Protein AF-0000000074478052 (afdb_homodimer)

Radius of gyration: 27.19 Å; Cα contacts (8 Å, |Δi|>4): 1671; chains: 2; bounding box: 58×74×74 Å

Structure (mmCIF, N/CA/C/O backbone):
data_AF-0000000074478052-model_v1
#
loop_
_entity.id
_entity.type
_entity.pdbx_description
1 polymer 'PLP-dependent transferase'
#
loop_
_atom_site.group_PDB
_atom_site.id
_atom_site.type_symbol
_atom_site.label_atom_id
_atom_site.label_alt_id
_atom_site.label_comp_id
_atom_site.label_asym_id
_atom_site.label_entity_id
_atom_site.label_seq_id
_atom_site.pdbx_PDB_ins_code
_atom_site.Cartn_x
_atom_site.Cartn_y
_atom_site.Cartn_z
_atom_site.occupancy
_atom_site.B_iso_or_equiv
_atom_site.auth_seq_id
_atom_site.auth_comp_id
_atom_site.auth_asym_id
_atom_site.auth_atom_id
_atom_site.pdbx_PDB_model_num
ATOM 1 N N . MET A 1 1 ? -21.578 33.406 9.719 1 53.81 1 MET A N 1
ATOM 2 C CA . MET A 1 1 ? -21.5 33.062 8.305 1 53.81 1 MET A CA 1
ATOM 3 C C . MET A 1 1 ? -22.578 32.031 7.922 1 53.81 1 MET A C 1
ATOM 5 O O . MET A 1 1 ? -22.938 31.188 8.727 1 53.81 1 MET A O 1
ATOM 9 N N . THR A 1 2 ? -23.203 32.344 6.883 1 68.25 2 THR A N 1
ATOM 10 C CA . THR A 1 2 ? -24.219 31.422 6.387 1 68.25 2 THR A CA 1
ATOM 11 C C . THR A 1 2 ? -23.594 30.125 5.914 1 68.25 2 THR A C 1
ATOM 13 O O . THR A 1 2 ? -22.766 30.125 5 1 68.25 2 THR A O 1
ATOM 16 N N . VAL A 1 3 ? -23.734 29.078 6.723 1 77.12 3 VAL A N 1
ATOM 17 C CA . VAL A 1 3 ? -23.234 27.75 6.398 1 77.12 3 VAL A CA 1
ATOM 18 C C . VAL A 1 3 ? -23.984 27.188 5.195 1 77.12 3 VAL A C 1
ATOM 20 O O . VAL A 1 3 ? -25.219 27.203 5.168 1 77.12 3 VAL A O 1
ATOM 23 N N . SER A 1 4 ? -23.156 26.75 4.188 1 81.19 4 SER A N 1
ATOM 24 C CA . SER A 1 4 ? -23.797 26.203 2.998 1 81.19 4 SER A CA 1
ATOM 25 C C . SER A 1 4 ? -24.641 24.984 3.348 1 81.19 4 SER A C 1
ATOM 27 O O . SER A 1 4 ? -24.438 24.344 4.383 1 81.19 4 SER A O 1
ATOM 29 N N . LYS A 1 5 ? -25.641 24.766 2.523 1 85.56 5 LYS A N 1
ATOM 30 C CA . LYS A 1 5 ? -26.531 23.641 2.719 1 85.56 5 LYS A CA 1
ATOM 31 C C . LYS A 1 5 ? -25.766 22.312 2.699 1 85.56 5 LYS A C 1
ATOM 33 O O . LYS A 1 5 ? -26.094 21.391 3.447 1 85.56 5 LYS A O 1
ATOM 38 N N . GLU A 1 6 ? -24.766 22.219 1.881 1 87.38 6 GLU A N 1
ATOM 39 C CA . GLU A 1 6 ? -23.969 21 1.733 1 87.38 6 GLU A CA 1
ATOM 40 C C . GLU A 1 6 ? -23.188 20.688 3.002 1 87.38 6 GLU A C 1
ATOM 42 O O . GLU A 1 6 ? -23.078 19.531 3.416 1 87.38 6 GLU A O 1
ATOM 47 N N . ILE A 1 7 ? -22.688 21.703 3.609 1 90.19 7 ILE A N 1
ATOM 48 C CA . ILE A 1 7 ? -21.906 21.531 4.832 1 90.19 7 ILE A CA 1
ATOM 49 C C . ILE A 1 7 ? -22.828 21.125 5.98 1 90.19 7 ILE A C 1
ATOM 51 O O . ILE A 1 7 ? -22.484 20.234 6.77 1 90.19 7 ILE A O 1
ATOM 55 N N . LYS A 1 8 ? -23.984 21.719 6.035 1 88.12 8 LYS A N 1
ATOM 56 C CA . LYS A 1 8 ? -24.953 21.344 7.062 1 88.12 8 LYS A CA 1
ATOM 57 C C . LYS A 1 8 ? -25.391 19.891 6.91 1 88.12 8 LYS A C 1
ATOM 59 O O . LYS A 1 8 ? -25.562 19.188 7.902 1 88.12 8 LYS A O 1
ATOM 64 N N . GLN A 1 9 ? -25.516 19.547 5.754 1 91.56 9 GLN A N 1
ATOM 65 C CA . GLN A 1 9 ? -25.938 18.172 5.473 1 91.56 9 GLN A CA 1
ATOM 66 C C . GLN A 1 9 ? -24.844 17.172 5.832 1 91.56 9 GLN A C 1
ATOM 68 O O . GLN A 1 9 ? -25.125 16.062 6.27 1 91.56 9 GLN A O 1
ATOM 73 N N . PHE A 1 10 ? -23.594 17.562 5.656 1 95.38 10 PHE A N 1
ATOM 74 C CA . PHE A 1 10 ? -22.484 16.641 5.875 1 95.38 10 PHE A CA 1
ATOM 75 C C . PHE A 1 10 ? -22.453 16.156 7.32 1 95.38 10 PHE A C 1
ATOM 77 O O . PHE A 1 10 ? -22.141 14.992 7.586 1 95.38 10 PHE A O 1
ATOM 84 N N . ARG A 1 11 ? -22.734 17.031 8.219 1 94.31 11 ARG A N 1
ATOM 85 C CA . ARG A 1 11 ? -22.734 16.641 9.633 1 94.31 11 ARG A CA 1
ATOM 86 C C . ARG A 1 11 ? -23.672 15.445 9.867 1 94.31 11 ARG A C 1
ATOM 88 O O . ARG A 1 11 ? -23.359 14.562 10.672 1 94.31 11 ARG A O 1
ATOM 95 N N . SER A 1 12 ? -24.766 15.375 9.109 1 94.75 12 SER A N 1
ATOM 96 C CA . SER A 1 12 ? -25.734 14.289 9.281 1 94.75 12 SER A CA 1
ATOM 97 C C . SER A 1 12 ? -25.172 12.969 8.758 1 94.75 12 SER A C 1
ATOM 99 O O . SER A 1 12 ? -25.672 11.898 9.102 1 94.75 12 SER A O 1
ATOM 101 N N . TYR A 1 13 ? -24.109 13.047 7.918 1 96.38 13 TYR A N 1
ATOM 102 C CA . TYR A 1 13 ? -23.469 11.852 7.383 1 96.38 13 TYR A CA 1
ATOM 103 C C . TYR A 1 13 ? -22.453 11.289 8.375 1 96.38 13 TYR A C 1
ATOM 105 O O . TYR A 1 13 ? -21.859 10.234 8.133 1 96.38 13 TYR A O 1
ATOM 113 N N . VAL A 1 14 ? -22.266 11.969 9.508 1 97.56 14 VAL A N 1
ATOM 114 C CA . VAL A 1 14 ? -21.25 11.586 10.484 1 97.56 14 VAL A CA 1
ATOM 115 C C . VAL A 1 14 ? -21.891 11.352 11.844 1 97.56 14 VAL A C 1
ATOM 117 O O . VAL A 1 14 ? -21.875 12.242 12.703 1 97.56 14 VAL A O 1
ATOM 120 N N . PRO A 1 15 ? -22.297 10.164 12.133 1 96.06 15 PRO A N 1
ATOM 121 C CA . PRO A 1 15 ? -23.016 9.875 13.375 1 96.06 15 PRO A CA 1
ATOM 122 C C . PRO A 1 15 ? -22.203 10.234 14.617 1 96.06 15 PRO A C 1
ATOM 124 O O . PRO A 1 15 ? -22.781 10.672 15.617 1 96.06 15 PRO A O 1
ATOM 127 N N . VAL A 1 16 ? -21 10.133 14.578 1 95.5 16 VAL A N 1
ATOM 128 C CA . VAL A 1 16 ? -20.109 10.391 15.703 1 95.5 16 VAL A CA 1
ATOM 129 C C . VAL A 1 16 ? -20.234 11.852 16.141 1 95.5 16 VAL A C 1
ATOM 131 O O . VAL A 1 16 ? -20.094 12.172 17.312 1 95.5 16 VAL A O 1
ATOM 134 N N . ALA A 1 17 ? -20.547 12.742 15.234 1 95.19 17 ALA A N 1
ATOM 135 C CA . ALA A 1 17 ? -20.625 14.18 15.5 1 95.19 17 ALA A CA 1
ATOM 136 C C . ALA A 1 17 ? -21.797 14.492 16.422 1 95.19 17 ALA A C 1
ATOM 138 O O . ALA A 1 17 ? -21.844 15.57 17.031 1 95.19 17 ALA A O 1
ATOM 139 N N . SER A 1 18 ? -22.703 13.539 16.594 1 93.94 18 SER A N 1
ATOM 140 C CA . SER A 1 18 ? -23.859 13.734 17.469 1 93.94 18 SER A CA 1
ATOM 141 C C . SER A 1 18 ? -23.609 13.125 18.844 1 93.94 18 SER A C 1
ATOM 143 O O . SER A 1 18 ? -24.312 13.453 19.812 1 93.94 18 SER A O 1
ATOM 145 N N . SER A 1 19 ? -22.625 12.273 18.922 1 94.12 19 SER A N 1
ATOM 146 C CA . SER A 1 19 ? -22.438 11.508 20.141 1 94.12 19 SER A CA 1
ATOM 147 C C . SER A 1 19 ? -21.297 12.07 20.984 1 94.12 19 SER A C 1
ATOM 149 O O . SER A 1 19 ? -21.203 11.805 22.188 1 94.12 19 SER A O 1
ATOM 151 N N . CYS A 1 20 ? -20.469 12.82 20.406 1 96.88 20 CYS A N 1
ATOM 152 C CA . CYS A 1 20 ? -19.312 13.375 21.109 1 96.88 20 CYS A CA 1
ATOM 153 C C . CYS A 1 20 ? -18.812 14.641 20.422 1 96.88 20 CYS A C 1
ATOM 155 O O . CYS A 1 20 ? -19.312 15.023 19.375 1 96.88 20 CYS A O 1
ATOM 157 N N . THR A 1 21 ? -17.922 15.398 21.109 1 98.19 21 THR A N 1
ATOM 158 C CA . THR A 1 21 ? -17.141 16.469 20.484 1 98.19 21 THR A CA 1
ATOM 159 C C . THR A 1 21 ? -15.852 15.945 19.891 1 98.19 21 THR A C 1
ATOM 161 O O . THR A 1 21 ? -14.859 15.75 20.594 1 98.19 21 THR A O 1
ATOM 164 N N . TYR A 1 22 ? -15.945 15.703 18.594 1 97.75 22 TYR A N 1
ATOM 165 C CA . TYR A 1 22 ? -14.812 15.078 17.922 1 97.75 22 TYR A CA 1
ATOM 166 C C . TYR A 1 22 ? -13.953 16.125 17.219 1 97.75 22 TYR A C 1
ATOM 168 O O . TYR A 1 22 ? -14.297 16.594 16.125 1 97.75 22 TYR A O 1
ATOM 176 N N . LEU A 1 23 ? -12.797 16.438 17.781 1 98.25 23 LEU A N 1
ATOM 177 C CA . LEU A 1 23 ? -11.859 17.422 17.266 1 98.25 23 LEU A CA 1
ATOM 178 C C . LEU A 1 23 ? -10.508 16.781 16.938 1 98.25 23 LEU A C 1
ATOM 180 O O . LEU A 1 23 ? -9.469 17.281 17.359 1 98.25 23 LEU A O 1
ATOM 184 N N . ASN A 1 24 ? -10.586 15.711 16.156 1 97.5 24 ASN A N 1
ATOM 185 C CA . ASN A 1 24 ? -9.383 14.914 15.938 1 97.5 24 ASN A CA 1
ATOM 186 C C . ASN A 1 24 ? -9.258 14.492 14.469 1 97.5 24 ASN A C 1
ATOM 188 O O . ASN A 1 24 ? -8.797 13.391 14.18 1 97.5 24 ASN A O 1
ATOM 192 N N . SER A 1 25 ? -9.578 15.367 13.516 1 96.81 25 SER A N 1
ATOM 193 C CA . SER A 1 25 ? -9.562 15.094 12.086 1 96.81 25 SER A CA 1
ATOM 194 C C . SER A 1 25 ? -8.141 14.898 11.57 1 96.81 25 SER A C 1
ATOM 196 O O . SER A 1 25 ? -7.922 14.242 10.555 1 96.81 25 SER A O 1
ATOM 198 N N . SER A 1 26 ? -7.129 15.469 12.266 1 96.12 26 SER A N 1
ATOM 199 C CA . SER A 1 26 ? -5.734 15.391 11.852 1 96.12 26 SER A CA 1
ATOM 200 C C . SER A 1 26 ? -5.129 14.031 12.172 1 96.12 26 SER A C 1
ATOM 202 O O . SER A 1 26 ? -4.043 13.695 11.695 1 96.12 26 SER A O 1
ATOM 204 N N . PHE A 1 27 ? -5.781 13.297 12.984 1 94.31 27 PHE A N 1
ATOM 205 C CA . PHE A 1 27 ? -5.328 11.969 13.359 1 94.31 27 PHE A CA 1
ATOM 206 C C . PHE A 1 27 ? -6.117 10.898 12.617 1 94.31 27 PHE A C 1
ATOM 208 O O . PHE A 1 27 ? -5.559 10.164 11.797 1 94.31 27 PHE A O 1
ATOM 215 N N . GLN A 1 28 ? -7.406 10.938 12.758 1 92.56 28 GLN A N 1
ATOM 216 C CA . GLN A 1 28 ? -8.32 10.039 12.062 1 92.56 28 GLN A CA 1
ATOM 217 C C . GLN A 1 28 ? -9.742 10.594 12.07 1 92.56 28 GLN A C 1
ATOM 219 O O . GLN A 1 28 ? -10.445 10.508 13.078 1 92.56 28 GLN A O 1
ATOM 224 N N . PRO A 1 29 ? -10.172 11.086 10.945 1 94.94 29 PRO A N 1
ATOM 225 C CA . PRO A 1 29 ? -11.57 11.5 10.898 1 94.94 29 PRO A CA 1
ATOM 226 C C . PRO A 1 29 ? -12.539 10.32 11.023 1 94.94 29 PRO A C 1
ATOM 228 O O . PRO A 1 29 ? -12.219 9.203 10.617 1 94.94 29 PRO A O 1
ATOM 231 N N . PRO A 1 30 ? -13.727 10.633 11.625 1 95.31 30 PRO A N 1
ATOM 232 C CA . PRO A 1 30 ? -14.742 9.57 11.594 1 95.31 30 PRO A CA 1
ATOM 233 C C . PRO A 1 30 ? -15.188 9.219 10.172 1 95.31 30 PRO A C 1
ATOM 235 O O . PRO A 1 30 ? -15.203 10.086 9.297 1 95.31 30 PRO A O 1
ATOM 238 N N . MET A 1 31 ? -15.523 7.977 10.062 1 96.81 31 MET A N 1
ATOM 239 C CA . MET A 1 31 ? -16.109 7.559 8.789 1 96.81 31 MET A CA 1
ATOM 240 C C . MET A 1 31 ? -17.422 8.289 8.531 1 96.81 31 MET A C 1
ATOM 242 O O . MET A 1 31 ? -18.203 8.523 9.453 1 96.81 31 MET A O 1
ATOM 246 N N . ASN A 1 32 ? -17.656 8.703 7.301 1 97.94 32 ASN A N 1
ATOM 247 C CA . ASN A 1 32 ? -18.938 9.305 6.906 1 97.94 32 ASN A CA 1
ATOM 248 C C . ASN A 1 32 ? -19.734 8.383 5.992 1 97.94 32 ASN A C 1
ATOM 250 O O . ASN A 1 32 ? -19.188 7.426 5.441 1 97.94 32 ASN A O 1
ATOM 254 N N . GLN A 1 33 ? -20.969 8.703 5.801 1 98.25 33 GLN A N 1
ATOM 255 C CA . GLN A 1 33 ? -21.906 7.848 5.086 1 98.25 33 GLN A CA 1
ATOM 256 C C . GLN A 1 33 ? -21.531 7.742 3.609 1 98.25 33 GLN A C 1
ATOM 258 O O . GLN A 1 33 ? -21.797 6.723 2.971 1 98.25 33 GLN A O 1
ATOM 263 N N . ILE A 1 34 ? -20.906 8.75 3.035 1 98.31 34 ILE A N 1
ATOM 264 C CA . ILE A 1 34 ? -20.547 8.758 1.623 1 98.31 34 ILE A CA 1
ATOM 265 C C . ILE A 1 34 ? -19.516 7.664 1.354 1 98.31 34 ILE A C 1
ATOM 267 O O . ILE A 1 34 ? -19.688 6.852 0.444 1 98.31 34 ILE A O 1
ATOM 271 N N . VAL A 1 35 ? -18.453 7.656 2.133 1 98.62 35 VAL A N 1
ATOM 272 C CA . VAL A 1 35 ? -17.391 6.668 1.996 1 98.62 35 VAL A CA 1
ATOM 273 C C . VAL A 1 35 ? -17.906 5.289 2.396 1 98.62 35 VAL A C 1
ATOM 275 O O . VAL A 1 35 ? -17.641 4.297 1.719 1 98.62 35 VAL A O 1
ATOM 278 N N . TYR A 1 36 ? -18.672 5.258 3.49 1 98.69 36 TYR A N 1
ATOM 279 C CA . TYR A 1 36 ? -19.297 4.02 3.934 1 98.69 36 TYR A CA 1
ATOM 280 C C . TYR A 1 36 ? -20.094 3.371 2.799 1 98.69 36 TYR A C 1
ATOM 282 O O . TYR A 1 36 ? -19.891 2.193 2.492 1 98.69 36 TYR A O 1
ATOM 290 N N . ASP A 1 37 ? -20.953 4.121 2.178 1 98.75 37 ASP A N 1
ATOM 291 C CA . ASP A 1 37 ? -21.844 3.607 1.134 1 98.75 37 ASP A CA 1
ATOM 292 C C . ASP A 1 37 ? -21.047 3.156 -0.088 1 98.75 37 ASP A C 1
ATOM 294 O O . ASP A 1 37 ? -21.391 2.166 -0.733 1 98.75 37 ASP A O 1
ATOM 298 N N . SER A 1 38 ? -20.031 3.9 -0.409 1 98.81 38 SER A N 1
ATOM 299 C CA . SER A 1 38 ? -19.203 3.543 -1.559 1 98.81 38 SER A CA 1
ATOM 300 C C . SER A 1 38 ? -18.516 2.203 -1.344 1 98.81 38 SER A C 1
ATOM 302 O O . SER A 1 38 ? -18.484 1.357 -2.24 1 98.81 38 SER A O 1
ATOM 304 N N . ILE A 1 39 ? -17.906 1.993 -0.172 1 98.75 39 ILE A N 1
ATOM 305 C CA . ILE A 1 39 ? -17.219 0.74 0.117 1 98.75 39 ILE A CA 1
ATOM 306 C C . ILE A 1 39 ? -18.234 -0.401 0.183 1 98.75 39 ILE A C 1
ATOM 308 O O . ILE A 1 39 ? -17.984 -1.495 -0.329 1 98.75 39 ILE A O 1
ATOM 312 N N . LYS A 1 40 ? -19.375 -0.135 0.777 1 98.56 40 LYS A N 1
ATOM 313 C CA . LYS A 1 40 ? -20.438 -1.147 0.815 1 98.56 40 LYS A CA 1
ATOM 314 C C . LYS A 1 40 ? -20.859 -1.55 -0.593 1 98.56 40 LYS A C 1
ATOM 316 O O . LYS A 1 40 ? -21.047 -2.734 -0.874 1 98.56 40 LYS A O 1
ATOM 321 N N . LYS A 1 41 ? -21.047 -0.624 -1.447 1 98.62 41 LYS A N 1
ATOM 322 C CA . LYS A 1 41 ? -21.391 -0.924 -2.834 1 98.62 41 LYS A CA 1
ATOM 323 C C . LYS A 1 41 ? -20.312 -1.775 -3.496 1 98.62 41 LYS A C 1
ATOM 325 O O . LYS A 1 41 ? -20.609 -2.703 -4.25 1 98.62 41 LYS A O 1
ATOM 330 N N . TYR A 1 42 ? -19.062 -1.414 -3.324 1 98.56 42 TYR A N 1
ATOM 331 C CA . TYR A 1 42 ? -17.969 -2.234 -3.826 1 98.56 42 TYR A CA 1
ATOM 332 C C . TYR A 1 42 ? -18.109 -3.68 -3.367 1 98.56 42 TYR A C 1
ATOM 334 O O . TYR A 1 42 ? -17.953 -4.609 -4.164 1 98.56 42 TYR A O 1
ATOM 342 N N . LEU A 1 43 ? -18.344 -3.85 -2.064 1 98.38 43 LEU A N 1
ATOM 343 C CA . LEU A 1 43 ? -18.5 -5.188 -1.501 1 98.38 43 LEU A CA 1
ATOM 344 C C . LEU A 1 43 ? -19.656 -5.922 -2.152 1 98.38 43 LEU A C 1
ATOM 346 O O . LEU A 1 43 ? -19.547 -7.102 -2.494 1 98.38 43 LEU A O 1
ATOM 350 N N . ASP A 1 44 ? -20.75 -5.219 -2.297 1 98.19 44 ASP A N 1
ATOM 351 C CA . ASP A 1 44 ? -21.922 -5.809 -2.914 1 98.19 44 ASP A CA 1
ATOM 352 C C . ASP A 1 44 ? -21.641 -6.246 -4.348 1 98.19 44 ASP A C 1
ATOM 354 O O . ASP A 1 44 ? -22.047 -7.328 -4.77 1 98.19 44 ASP A O 1
ATOM 358 N N . ASP A 1 45 ? -20.953 -5.41 -5.074 1 97.75 45 ASP A N 1
ATOM 359 C CA . ASP A 1 45 ? -20.562 -5.746 -6.438 1 97.75 45 ASP A CA 1
ATOM 360 C C . ASP A 1 45 ? -19.578 -6.91 -6.461 1 97.75 45 ASP A C 1
ATOM 362 O O . ASP A 1 45 ? -19.703 -7.82 -7.281 1 97.75 45 ASP A O 1
ATOM 366 N N . ALA A 1 46 ? -18.609 -6.926 -5.578 1 97.06 46 ALA A N 1
ATOM 367 C CA . ALA A 1 46 ? -17.547 -7.934 -5.539 1 97.06 46 ALA A CA 1
ATOM 368 C C . ALA A 1 46 ? -18.125 -9.312 -5.23 1 97.06 46 ALA A C 1
ATOM 370 O O . ALA A 1 46 ? -17.609 -10.328 -5.719 1 97.06 46 ALA A O 1
ATOM 371 N N . ILE A 1 47 ? -19.172 -9.359 -4.395 1 97.12 47 ILE A N 1
ATOM 372 C CA . ILE A 1 47 ? -19.672 -10.656 -3.967 1 97.12 47 ILE A CA 1
ATOM 373 C C . ILE A 1 47 ? -20.703 -11.164 -4.973 1 97.12 47 ILE A C 1
ATOM 375 O O . ILE A 1 47 ? -20.922 -12.375 -5.094 1 97.12 47 ILE A O 1
ATOM 379 N N . SER A 1 48 ? -21.312 -10.266 -5.801 1 95.94 48 SER A N 1
ATOM 380 C CA . SER A 1 48 ? -22.453 -10.664 -6.613 1 95.94 48 SER A CA 1
ATOM 381 C C . SER A 1 48 ? -22.078 -10.75 -8.086 1 95.94 48 SER A C 1
ATOM 383 O O . SER A 1 48 ? -22.688 -11.523 -8.836 1 95.94 48 SER A O 1
ATOM 385 N N . LEU A 1 49 ? -21.125 -9.906 -8.508 1 95.06 49 LEU A N 1
ATOM 386 C CA . LEU A 1 49 ? -20.766 -9.891 -9.922 1 95.06 49 LEU A CA 1
ATOM 387 C C . LEU A 1 49 ? -19.75 -10.977 -10.227 1 95.06 49 LEU A C 1
ATOM 389 O O . LEU A 1 49 ? -18.844 -11.227 -9.43 1 95.06 49 LEU A O 1
ATOM 393 N N . ASP A 1 50 ? -19.781 -11.617 -11.359 1 91.56 50 ASP A N 1
ATOM 394 C CA . ASP A 1 50 ? -18.953 -12.758 -11.727 1 91.56 50 ASP A CA 1
ATOM 395 C C . ASP A 1 50 ? -17.516 -12.336 -11.961 1 91.56 50 ASP A C 1
ATOM 397 O O . ASP A 1 50 ? -16.578 -13.023 -11.547 1 91.56 50 ASP A O 1
ATOM 401 N N . HIS A 1 51 ? -17.266 -11.281 -12.703 1 91.44 51 HIS A N 1
ATOM 402 C CA . HIS A 1 51 ? -15.938 -10.836 -13.109 1 91.44 51 HIS A CA 1
ATOM 403 C C . HIS A 1 51 ? -15.812 -9.32 -13.031 1 91.44 51 HIS A C 1
ATOM 405 O O . HIS A 1 51 ? -15.633 -8.656 -14.055 1 91.44 51 HIS A O 1
ATOM 411 N N . PRO A 1 52 ? -15.781 -8.805 -11.828 1 94.69 52 PRO A N 1
ATOM 412 C CA . PRO A 1 52 ? -15.898 -7.355 -11.672 1 94.69 52 PRO A CA 1
ATOM 413 C C . PRO A 1 52 ? -14.555 -6.637 -11.797 1 94.69 52 PRO A C 1
ATOM 415 O O . PRO A 1 52 ? -14.523 -5.41 -11.938 1 94.69 52 PRO A O 1
ATOM 418 N N . LYS A 1 53 ? -13.445 -7.266 -11.812 1 94.62 53 LYS A N 1
ATOM 419 C CA . LYS A 1 53 ? -12.117 -6.664 -11.672 1 94.62 53 LYS A CA 1
ATOM 420 C C . LYS A 1 53 ? -11.859 -5.656 -12.789 1 94.62 53 LYS A C 1
ATOM 422 O O . LYS A 1 53 ? -11.391 -4.543 -12.531 1 94.62 53 LYS A O 1
ATOM 427 N N . PRO A 1 54 ? -12.148 -5.984 -14.102 1 94.31 54 PRO A N 1
ATOM 428 C CA . PRO A 1 54 ? -11.906 -4.98 -15.141 1 94.31 54 PRO A CA 1
ATOM 429 C C . PRO A 1 54 ? -12.68 -3.686 -14.891 1 94.31 54 PRO A C 1
ATOM 431 O O . PRO A 1 54 ? -12.148 -2.596 -15.141 1 94.31 54 PRO A O 1
ATOM 434 N N . GLN A 1 55 ? -13.875 -3.838 -14.43 1 96.56 55 GLN A N 1
ATOM 435 C CA . GLN A 1 55 ? -14.688 -2.666 -14.109 1 96.56 55 GLN A CA 1
ATOM 436 C C . GLN A 1 55 ? -14.078 -1.87 -12.961 1 96.56 55 GLN A C 1
ATOM 438 O O . GLN A 1 55 ? -14.047 -0.638 -13 1 96.56 55 GLN A O 1
ATOM 443 N N . PHE A 1 56 ? -13.648 -2.551 -11.93 1 97.88 56 PHE A N 1
ATOM 444 C CA . PHE A 1 56 ? -13.031 -1.896 -10.789 1 97.88 56 PHE A CA 1
ATOM 445 C C . PHE A 1 56 ? -11.773 -1.147 -11.203 1 97.88 56 PHE A C 1
ATOM 447 O O . PHE A 1 56 ? -11.523 -0.032 -10.742 1 97.88 56 PHE A O 1
ATOM 454 N N . ILE A 1 57 ? -10.977 -1.735 -12.078 1 97.06 57 ILE A N 1
ATOM 455 C CA . ILE A 1 57 ? -9.758 -1.102 -12.586 1 97.06 57 ILE A CA 1
ATOM 456 C C . ILE A 1 57 ? -10.117 0.188 -13.32 1 97.06 57 ILE A C 1
ATOM 458 O O . ILE A 1 57 ? -9.484 1.225 -13.117 1 97.06 57 ILE A O 1
ATOM 462 N N . SER A 1 58 ? -11.117 0.125 -14.148 1 98.06 58 SER A N 1
ATOM 463 C CA . SER A 1 58 ? -11.57 1.301 -14.883 1 98.06 58 SER A CA 1
ATOM 464 C C . SER A 1 58 ? -12.031 2.404 -13.93 1 98.06 58 SER A C 1
ATOM 466 O O . SER A 1 58 ? -11.742 3.582 -14.156 1 98.06 58 SER A O 1
ATOM 468 N N . GLN A 1 59 ? -12.703 2.027 -12.898 1 98.62 59 GLN A N 1
ATOM 469 C CA . GLN A 1 59 ? -13.188 2.99 -11.914 1 98.62 59 GLN A CA 1
ATOM 470 C C . GLN A 1 59 ? -12.023 3.66 -11.188 1 98.62 59 GLN A C 1
ATOM 472 O O . GLN A 1 59 ? -12.109 4.832 -10.82 1 98.62 59 GLN A O 1
ATOM 477 N N . CYS A 1 60 ? -10.992 2.943 -10.961 1 98.62 60 CYS A N 1
ATOM 478 C CA . CYS A 1 60 ? -9.797 3.533 -10.359 1 98.62 60 CYS A CA 1
ATOM 479 C C . CYS A 1 60 ? -9.211 4.609 -11.266 1 98.62 60 CYS A C 1
ATOM 481 O O . CYS A 1 60 ? -8.766 5.656 -10.781 1 98.62 60 CYS A O 1
ATOM 483 N N . GLU A 1 61 ? -9.172 4.383 -12.539 1 98.56 61 GLU A N 1
ATOM 484 C CA . GLU A 1 61 ? -8.648 5.379 -13.469 1 98.56 61 GLU A CA 1
ATOM 485 C C . GLU A 1 61 ? -9.562 6.605 -13.531 1 98.56 61 GLU A C 1
ATOM 487 O O . GLU A 1 61 ? -9.078 7.73 -13.656 1 98.56 61 GLU A O 1
ATOM 492 N N . ASP A 1 62 ? -10.891 6.359 -13.422 1 98.75 62 ASP A N 1
ATOM 493 C CA . ASP A 1 62 ? -11.82 7.48 -13.305 1 98.75 62 ASP A CA 1
ATOM 494 C C . ASP A 1 62 ? -11.492 8.328 -12.078 1 98.75 62 ASP A C 1
ATOM 496 O O . ASP A 1 62 ? -11.547 9.555 -12.133 1 98.75 62 ASP A O 1
ATOM 500 N N . THR A 1 63 ? -11.195 7.652 -11.031 1 98.88 63 THR A N 1
ATOM 501 C CA . THR A 1 63 ? -10.82 8.344 -9.797 1 98.88 63 THR A CA 1
ATOM 502 C C . THR A 1 63 ? -9.57 9.188 -10.008 1 98.88 63 THR A C 1
ATOM 504 O O . THR A 1 63 ? -9.492 10.32 -9.523 1 98.88 63 THR A O 1
ATOM 507 N N . ARG A 1 64 ? -8.57 8.664 -10.711 1 98.75 64 ARG A N 1
ATOM 508 C CA . ARG A 1 64 ? -7.355 9.414 -10.992 1 98.75 64 ARG A CA 1
ATOM 509 C C . ARG A 1 64 ? -7.668 10.695 -11.75 1 98.75 64 ARG A C 1
ATOM 511 O O . ARG A 1 64 ? -7.078 11.742 -11.477 1 98.75 64 ARG A O 1
ATOM 518 N N . GLU A 1 65 ? -8.562 10.609 -12.703 1 98.81 65 GLU A N 1
ATOM 519 C CA . GLU A 1 65 ? -8.969 11.789 -13.461 1 98.81 65 GLU A CA 1
ATOM 520 C C . GLU A 1 65 ? -9.625 12.82 -12.555 1 98.81 65 GLU A C 1
ATOM 522 O O . GLU A 1 65 ? -9.344 14.016 -12.664 1 98.81 65 GLU A O 1
ATOM 527 N N . LYS A 1 66 ? -10.477 12.352 -11.695 1 98.75 66 LYS A N 1
ATOM 528 C CA . LYS A 1 66 ? -11.117 13.25 -10.734 1 98.75 66 LYS A CA 1
ATOM 529 C C . LYS A 1 66 ? -10.086 13.922 -9.836 1 98.75 66 LYS A C 1
ATOM 531 O O . LYS A 1 66 ? -10.211 15.102 -9.516 1 98.75 66 LYS A O 1
ATOM 536 N N . LEU A 1 67 ? -9.102 13.156 -9.461 1 98.69 67 LEU A N 1
ATOM 537 C CA . LEU A 1 67 ? -8.031 13.68 -8.625 1 98.69 67 LEU A CA 1
ATOM 538 C C . LEU A 1 67 ? -7.238 14.75 -9.367 1 98.69 67 LEU A C 1
ATOM 540 O O . LEU A 1 67 ? -6.836 15.758 -8.773 1 98.69 67 LEU A O 1
ATOM 544 N N . GLY A 1 68 ? -6.941 14.43 -10.641 1 98.69 68 GLY A N 1
ATOM 545 C CA . GLY A 1 68 ? -6.277 15.438 -11.453 1 98.69 68 GLY A CA 1
ATOM 546 C C . GLY A 1 68 ? -7.008 16.766 -11.477 1 98.69 68 GLY A C 1
ATOM 547 O O . GLY A 1 68 ? -6.398 17.828 -11.289 1 98.69 68 GLY A O 1
ATOM 548 N N . VAL A 1 69 ? -8.305 16.734 -11.633 1 98.25 69 VAL A N 1
ATOM 549 C CA . VAL A 1 69 ? -9.133 17.922 -11.641 1 98.25 69 VAL A CA 1
ATOM 550 C C . VAL A 1 69 ? -9.094 18.594 -10.258 1 98.25 69 VAL A C 1
ATOM 552 O O . VAL A 1 69 ? -8.898 19.812 -10.156 1 98.25 69 VAL A O 1
ATOM 555 N N . PHE A 1 70 ? -9.203 17.828 -9.25 1 98.25 70 PHE A N 1
ATOM 556 C CA . PHE A 1 70 ? -9.234 18.297 -7.863 1 98.25 70 PHE A CA 1
ATOM 557 C C . PHE A 1 70 ? -7.953 19.031 -7.516 1 98.25 70 PHE A C 1
ATOM 559 O O . PHE A 1 70 ? -7.992 20.047 -6.816 1 98.25 70 PHE A O 1
ATOM 566 N N . LEU A 1 71 ? -6.805 18.562 -8.039 1 98.5 71 LEU A N 1
ATOM 567 C CA . LEU A 1 71 ? -5.496 19.125 -7.699 1 98.5 71 LEU A CA 1
ATOM 568 C C . LEU A 1 71 ? -5.031 20.109 -8.758 1 98.5 71 LEU A C 1
ATOM 570 O O . LEU A 1 71 ? -3.99 20.75 -8.602 1 98.5 71 LEU A O 1
ATOM 574 N N . ASN A 1 72 ? -5.746 20.234 -9.852 1 98.12 72 ASN A N 1
ATOM 575 C CA . ASN A 1 72 ? -5.418 21.094 -10.984 1 98.12 72 ASN A CA 1
ATOM 576 C C . ASN A 1 72 ? -4.133 20.641 -11.672 1 98.12 72 ASN A C 1
ATOM 578 O O . ASN A 1 72 ? -3.197 21.422 -11.82 1 98.12 72 ASN A O 1
ATOM 582 N N . THR A 1 73 ? -4.121 19.438 -12.109 1 98.62 73 THR A N 1
ATOM 583 C CA . THR A 1 73 ? -2.998 18.859 -12.852 1 98.62 73 THR A CA 1
ATOM 584 C C . THR A 1 73 ? -3.467 17.734 -13.766 1 98.62 73 THR A C 1
ATOM 586 O O . THR A 1 73 ? -4.617 17.297 -13.68 1 98.62 73 THR A O 1
ATOM 589 N N . ASP A 1 74 ? -2.658 17.391 -14.719 1 98.56 74 ASP A N 1
ATOM 590 C CA . ASP A 1 74 ? -2.928 16.219 -15.531 1 98.56 74 ASP A CA 1
ATOM 591 C C . ASP A 1 74 ? -2.838 14.945 -14.695 1 98.56 74 ASP A C 1
ATOM 593 O O . ASP A 1 74 ? -1.944 14.805 -13.859 1 98.56 74 ASP A O 1
ATOM 597 N N . SER A 1 75 ? -3.801 14.039 -14.922 1 98.56 75 SER A N 1
ATOM 598 C CA . SER A 1 75 ? -3.844 12.789 -14.172 1 98.56 75 SER A CA 1
ATOM 599 C C . SER A 1 75 ? -2.568 11.977 -14.375 1 98.56 75 SER A C 1
ATOM 601 O O . SER A 1 75 ? -2.205 11.156 -13.523 1 98.56 75 SER A O 1
ATOM 603 N N . ALA A 1 76 ? -1.817 12.141 -15.453 1 98.38 76 ALA A N 1
ATOM 604 C CA . ALA A 1 76 ? -0.576 11.422 -15.734 1 98.38 76 ALA A CA 1
ATOM 605 C C . ALA A 1 76 ? 0.509 11.789 -14.727 1 98.38 76 ALA A C 1
ATOM 607 O O . ALA A 1 76 ? 1.492 11.062 -14.578 1 98.38 76 ALA A O 1
ATOM 608 N N . ASN A 1 77 ? 0.37 12.938 -14.047 1 98.75 77 ASN A N 1
ATOM 609 C CA . ASN A 1 77 ? 1.358 13.406 -13.078 1 98.75 77 ASN A CA 1
ATOM 610 C C . ASN A 1 77 ? 1.103 12.82 -11.688 1 98.75 77 ASN A C 1
ATOM 612 O O . ASN A 1 77 ? 1.743 13.227 -10.719 1 98.75 77 ASN A O 1
ATOM 616 N N . LEU A 1 78 ? 0.126 11.914 -11.656 1 98.81 78 LEU A N 1
ATOM 617 C CA . LEU A 1 78 ? -0.291 11.352 -10.375 1 98.81 78 LEU A CA 1
ATOM 618 C C . LEU A 1 78 ? -0.054 9.844 -10.344 1 98.81 78 LEU A C 1
ATOM 620 O O . LEU A 1 78 ? -0.369 9.141 -11.305 1 98.81 78 LEU A O 1
ATOM 624 N N . ALA A 1 79 ? 0.521 9.391 -9.242 1 98.81 79 ALA A N 1
ATOM 625 C CA . ALA A 1 79 ? 0.666 7.965 -8.984 1 98.81 79 ALA A CA 1
ATOM 626 C C . ALA A 1 79 ? -0.023 7.57 -7.676 1 98.81 79 ALA A C 1
ATOM 628 O O . ALA A 1 79 ? 0.1 8.266 -6.668 1 98.81 79 ALA A O 1
ATOM 629 N N . PHE A 1 80 ? -0.785 6.473 -7.719 1 98.75 80 PHE A N 1
ATOM 630 C CA . PHE A 1 80 ? -1.304 5.898 -6.48 1 98.75 80 PHE A CA 1
ATOM 631 C C . PHE A 1 80 ? -0.204 5.168 -5.719 1 98.75 80 PHE A C 1
ATOM 633 O O . PHE A 1 80 ? 0.548 4.387 -6.305 1 98.75 80 PHE A O 1
ATOM 640 N N . THR A 1 81 ? -0.055 5.461 -4.449 1 98.25 81 THR A N 1
ATOM 641 C CA . THR A 1 81 ? 0.897 4.816 -3.553 1 98.25 81 THR A CA 1
ATOM 642 C C . THR A 1 81 ? 0.179 4.188 -2.361 1 98.25 81 THR A C 1
ATOM 644 O O . THR A 1 81 ? -1.047 4.266 -2.26 1 98.25 81 THR A O 1
ATOM 647 N N . ARG A 1 82 ? 0.883 3.502 -1.554 1 97.44 82 ARG A N 1
ATOM 648 C CA . ARG A 1 82 ? 0.357 2.898 -0.334 1 97.44 82 ARG A CA 1
ATOM 649 C C . ARG A 1 82 ? -0.056 3.967 0.673 1 97.44 82 ARG A C 1
ATOM 651 O O . ARG A 1 82 ? -1.054 3.809 1.38 1 97.44 82 ARG A O 1
ATOM 658 N N . ASP A 1 83 ? 0.718 4.98 0.78 1 98 83 ASP A N 1
ATOM 659 C CA . ASP A 1 83 ? 0.575 6.098 1.712 1 98 83 ASP A CA 1
ATOM 660 C C . ASP A 1 83 ? 1.578 7.203 1.401 1 98 83 ASP A C 1
ATOM 662 O O . ASP A 1 83 ? 2.252 7.168 0.37 1 98 83 ASP A O 1
ATOM 666 N N . THR A 1 84 ? 1.581 8.203 2.254 1 98.31 84 THR A N 1
ATOM 667 C CA . THR A 1 84 ? 2.502 9.32 2.076 1 98.31 84 THR A CA 1
ATOM 668 C C . THR A 1 84 ? 3.949 8.859 2.234 1 98.31 84 THR A C 1
ATOM 670 O O . THR A 1 84 ? 4.84 9.344 1.537 1 98.31 84 THR A O 1
ATOM 673 N N . THR A 1 85 ? 4.203 7.922 3.174 1 98.38 85 THR A N 1
ATOM 674 C CA . THR A 1 85 ? 5.535 7.371 3.412 1 98.38 85 THR A CA 1
ATOM 675 C C . THR A 1 85 ? 6.133 6.824 2.119 1 98.38 85 THR A C 1
ATOM 677 O O . THR A 1 85 ? 7.27 7.148 1.771 1 98.38 85 THR A O 1
ATOM 680 N N . GLU A 1 86 ? 5.355 6.035 1.425 1 98.31 86 GLU A N 1
ATOM 681 C CA . GLU A 1 86 ? 5.844 5.496 0.161 1 98.31 86 GLU A CA 1
ATOM 682 C C . GLU A 1 86 ? 6.105 6.609 -0.85 1 98.31 86 GLU A C 1
ATOM 684 O O . GLU A 1 86 ? 7.141 6.613 -1.521 1 98.31 86 GLU A O 1
ATOM 689 N N . GLY A 1 87 ? 5.184 7.547 -0.966 1 98.69 87 GLY A N 1
ATOM 690 C CA . GLY A 1 87 ? 5.328 8.625 -1.93 1 98.69 87 GLY A CA 1
ATOM 691 C C . GLY A 1 87 ? 6.59 9.445 -1.728 1 98.69 87 GLY A C 1
ATOM 692 O O . GLY A 1 87 ? 7.352 9.664 -2.672 1 98.69 87 GLY A O 1
ATOM 693 N N . VAL A 1 88 ? 6.867 9.867 -0.476 1 98.69 88 VAL A N 1
ATOM 694 C CA . VAL A 1 88 ? 8.031 10.711 -0.201 1 98.69 88 VAL A CA 1
ATOM 695 C C . VAL A 1 88 ? 9.312 9.914 -0.434 1 98.69 88 VAL A C 1
ATOM 697 O O . VAL A 1 88 ? 10.281 10.43 -0.994 1 98.69 88 VAL A O 1
ATOM 700 N N . ASN A 1 89 ? 9.352 8.641 -0.038 1 98.62 89 ASN A N 1
ATOM 701 C CA . ASN A 1 89 ? 10.547 7.824 -0.19 1 98.62 89 ASN A CA 1
ATOM 702 C C . ASN A 1 89 ? 10.852 7.547 -1.659 1 98.62 89 ASN A C 1
ATOM 704 O O . ASN A 1 89 ? 12.016 7.547 -2.064 1 98.62 89 ASN A O 1
ATOM 708 N N . LEU A 1 90 ? 9.766 7.25 -2.438 1 98.62 90 LEU A N 1
ATOM 709 C CA . LEU A 1 90 ? 9.969 7.023 -3.863 1 98.62 90 LEU A CA 1
ATOM 710 C C . LEU A 1 90 ? 10.625 8.234 -4.516 1 98.62 90 LEU A C 1
ATOM 712 O O . LEU A 1 90 ? 11.562 8.094 -5.305 1 98.62 90 LEU A O 1
ATOM 716 N N . PHE A 1 91 ? 10.195 9.422 -4.191 1 98.88 91 PHE A N 1
ATOM 717 C CA . PHE A 1 91 ? 10.773 10.625 -4.777 1 98.88 91 PHE A CA 1
ATOM 718 C C . PHE A 1 91 ? 12.195 10.844 -4.273 1 98.88 91 PHE A C 1
ATOM 720 O O . PHE A 1 91 ? 13.102 11.094 -5.062 1 98.88 91 PHE A O 1
ATOM 727 N N . GLN A 1 92 ? 12.406 10.773 -2.938 1 98.81 92 GLN A N 1
ATOM 728 C CA . GLN A 1 92 ? 13.719 10.969 -2.328 1 98.81 92 GLN A CA 1
ATOM 729 C C . GLN A 1 92 ? 14.773 10.094 -3.004 1 98.81 92 GLN A C 1
ATOM 731 O O . GLN A 1 92 ? 15.875 10.562 -3.309 1 98.81 92 GLN A O 1
ATOM 736 N N . ARG A 1 93 ? 14.438 8.898 -3.297 1 98.06 93 ARG A N 1
ATOM 737 C CA . ARG A 1 93 ? 15.383 7.922 -3.822 1 98.06 93 ARG A CA 1
ATOM 738 C C . ARG A 1 93 ? 15.5 8.031 -5.34 1 98.06 93 ARG A C 1
ATOM 740 O O . ARG A 1 93 ? 16.328 7.363 -5.953 1 98.06 93 ARG A O 1
ATOM 747 N N . SER A 1 94 ? 14.672 8.812 -5.926 1 98.5 94 SER A N 1
ATOM 748 C CA . SER A 1 94 ? 14.727 9.031 -7.367 1 98.5 94 SER A CA 1
ATOM 749 C C . SER A 1 94 ? 15.617 10.219 -7.719 1 98.5 94 SER A C 1
ATOM 751 O O . SER A 1 94 ? 15.977 10.406 -8.883 1 98.5 94 SER A O 1
ATOM 753 N N . ILE A 1 95 ? 15.914 11.078 -6.777 1 98.62 95 ILE A N 1
ATOM 754 C CA . ILE A 1 95 ? 16.703 12.281 -7.016 1 98.62 95 ILE A CA 1
ATOM 755 C C . ILE A 1 95 ? 18.141 11.898 -7.34 1 98.62 95 ILE A C 1
ATOM 757 O O . ILE A 1 95 ? 18.703 11.008 -6.711 1 98.62 95 ILE A O 1
ATOM 761 N N . ARG A 1 96 ? 18.719 12.555 -8.344 1 98 96 ARG A N 1
ATOM 762 C CA . ARG A 1 96 ? 20.141 12.406 -8.648 1 98 96 ARG A CA 1
ATOM 763 C C . ARG A 1 96 ? 21 13.25 -7.715 1 98 96 ARG A C 1
ATOM 765 O O . ARG A 1 96 ? 20.766 14.453 -7.562 1 98 96 ARG A O 1
ATOM 772 N N . TRP A 1 97 ? 21.953 12.602 -7.039 1 97.75 97 TRP A N 1
ATOM 773 C CA . TRP A 1 97 ? 22.891 13.312 -6.18 1 97.75 97 TRP A CA 1
ATOM 774 C C . TRP A 1 97 ? 24.219 12.562 -6.102 1 97.75 97 TRP A C 1
ATOM 776 O O . TRP A 1 97 ? 24.328 11.422 -6.555 1 97.75 97 TRP A O 1
ATOM 786 N N . SER A 1 98 ? 25.234 13.234 -5.703 1 97.44 98 SER A N 1
ATOM 787 C CA . SER A 1 98 ? 26.578 12.68 -5.488 1 97.44 98 SER A CA 1
ATOM 788 C C . SER A 1 98 ? 27.016 12.844 -4.039 1 97.44 98 SER A C 1
ATOM 790 O O . SER A 1 98 ? 26.453 13.656 -3.301 1 97.44 98 SER A O 1
ATOM 792 N N . LYS A 1 99 ? 28 12 -3.711 1 97 99 LYS A N 1
ATOM 793 C CA . LYS A 1 99 ? 28.578 12.164 -2.383 1 97 99 LYS A CA 1
ATOM 794 C C . LYS A 1 99 ? 29.031 13.609 -2.16 1 97 99 LYS A C 1
ATOM 796 O O . LYS A 1 99 ? 29.672 14.203 -3.031 1 97 99 LYS A O 1
ATOM 801 N N . GLY A 1 100 ? 28.594 14.141 -1.041 1 96.69 100 GLY A N 1
ATOM 802 C CA . GLY A 1 100 ? 28.938 15.516 -0.739 1 96.69 100 GLY A CA 1
ATOM 803 C C . GLY A 1 100 ? 27.781 16.484 -0.941 1 96.69 100 GLY A C 1
ATOM 804 O O . GLY A 1 100 ? 27.781 17.578 -0.392 1 96.69 100 GLY A O 1
ATOM 805 N N . ASP A 1 101 ? 26.797 16.047 -1.767 1 98.75 101 ASP A N 1
ATOM 806 C CA . ASP A 1 101 ? 25.578 16.844 -1.886 1 98.75 101 ASP A CA 1
ATOM 807 C C . ASP A 1 101 ? 24.797 16.844 -0.577 1 98.75 101 ASP A C 1
ATOM 809 O O . ASP A 1 101 ? 25.078 16.047 0.319 1 98.75 101 ASP A O 1
ATOM 813 N N . ASN A 1 102 ? 23.891 17.812 -0.486 1 98.81 102 ASN A N 1
ATOM 814 C CA . ASN A 1 102 ? 23.125 17.859 0.751 1 98.81 102 ASN A CA 1
ATOM 815 C C . ASN A 1 102 ? 21.641 18.141 0.481 1 98.81 102 ASN A C 1
ATOM 817 O O . ASN A 1 102 ? 21.281 18.516 -0.633 1 98.81 102 ASN A O 1
ATOM 821 N N . VAL A 1 103 ? 20.828 17.875 1.46 1 98.81 103 VAL A N 1
ATOM 822 C CA . VAL A 1 103 ? 19.422 18.234 1.491 1 98.81 103 VAL A CA 1
ATOM 823 C C . VAL A 1 103 ? 19.109 18.969 2.795 1 98.81 103 VAL A C 1
ATOM 825 O O . VAL A 1 103 ? 19.797 18.797 3.797 1 98.81 103 VAL A O 1
ATOM 828 N N . VAL A 1 104 ? 18.094 19.844 2.758 1 98.81 104 VAL A N 1
ATOM 829 C CA . VAL A 1 104 ? 17.719 20.641 3.918 1 98.81 104 VAL A CA 1
ATOM 830 C C . VAL A 1 104 ? 16.297 20.281 4.359 1 98.81 104 VAL A C 1
ATOM 832 O O . VAL A 1 104 ? 15.375 20.281 3.545 1 98.81 104 VAL A O 1
ATOM 835 N N . VAL A 1 105 ? 16.156 19.953 5.605 1 97.88 105 VAL A N 1
ATOM 836 C CA . VAL A 1 105 ? 14.867 19.562 6.156 1 97.88 105 VAL A CA 1
ATOM 837 C C . VAL A 1 105 ? 14.688 20.172 7.547 1 97.88 105 VAL A C 1
ATOM 839 O O . VAL A 1 105 ? 15.672 20.5 8.211 1 97.88 105 VAL A O 1
ATOM 842 N N . LEU A 1 106 ? 13.477 20.391 7.949 1 96.12 106 LEU A N 1
ATOM 843 C CA . LEU A 1 106 ? 13.219 20.859 9.305 1 96.12 106 LEU A CA 1
ATOM 844 C C . LEU A 1 106 ? 13.477 19.75 10.32 1 96.12 106 LEU A C 1
ATOM 846 O O . LEU A 1 106 ? 13.125 18.594 10.078 1 96.12 106 LEU A O 1
ATOM 850 N N . ALA A 1 107 ? 14.039 20.078 11.453 1 93.88 107 ALA A N 1
ATOM 851 C CA . ALA A 1 107 ? 14.375 19.078 12.477 1 93.88 107 ALA A CA 1
ATOM 852 C C . ALA A 1 107 ? 13.117 18.484 13.094 1 93.88 107 ALA A C 1
ATOM 854 O O . ALA A 1 107 ? 13.164 17.406 13.68 1 93.88 107 ALA A O 1
ATOM 855 N N . ASN A 1 108 ? 12.031 19.172 12.906 1 91.5 108 ASN A N 1
ATOM 856 C CA . ASN A 1 108 ? 10.789 18.688 13.484 1 91.5 108 ASN A CA 1
ATOM 857 C C . ASN A 1 108 ? 9.852 18.141 12.406 1 91.5 108 ASN A C 1
ATOM 859 O O . ASN A 1 108 ? 8.633 18.078 12.609 1 91.5 108 ASN A O 1
ATOM 863 N N . GLU A 1 109 ? 10.398 17.844 11.297 1 95.5 109 GLU A N 1
ATOM 864 C CA . GLU A 1 109 ? 9.602 17.266 10.219 1 95.5 109 GLU A CA 1
ATOM 865 C C . GLU A 1 109 ? 8.984 15.93 10.641 1 95.5 109 GLU A C 1
ATOM 867 O O . GLU A 1 109 ? 9.516 15.25 11.523 1 95.5 109 GLU A O 1
ATOM 872 N N . HIS A 1 110 ? 7.816 15.633 10.07 1 95.5 110 HIS A N 1
ATOM 873 C CA . HIS A 1 110 ? 7.184 14.352 10.344 1 95.5 110 HIS A CA 1
ATOM 874 C C . HIS A 1 110 ? 8.148 13.195 10.086 1 95.5 110 HIS A C 1
ATOM 876 O O . HIS A 1 110 ? 8.898 13.211 9.109 1 95.5 110 HIS A O 1
ATOM 882 N N . PRO A 1 111 ? 8.125 12.148 10.8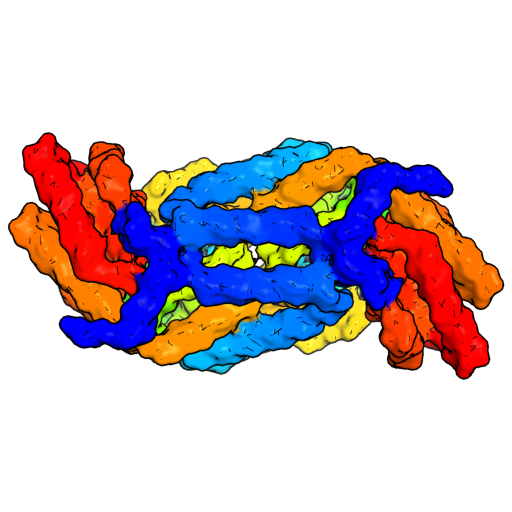75 1 95.94 111 PRO A N 1
ATOM 883 C CA . PRO A 1 111 ? 9.07 11.031 10.773 1 95.94 111 PRO A CA 1
ATOM 884 C C . PRO A 1 111 ? 9.031 10.352 9.406 1 95.94 111 PRO A C 1
ATOM 886 O O . PRO A 1 111 ? 10.055 9.852 8.93 1 95.94 111 PRO A O 1
ATOM 889 N N . ASN A 1 112 ? 7.93 10.297 8.766 1 94.75 112 ASN A N 1
ATOM 890 C CA . ASN A 1 112 ? 7.82 9.602 7.488 1 94.75 112 ASN A CA 1
ATOM 891 C C . ASN A 1 112 ? 8.734 10.219 6.434 1 94.75 112 ASN A C 1
ATOM 893 O O . ASN A 1 112 ? 9.258 9.516 5.566 1 94.75 112 ASN A O 1
ATOM 897 N N . GLN A 1 113 ? 8.891 11.508 6.422 1 96.94 113 GLN A N 1
ATOM 898 C CA . GLN A 1 113 ? 9.758 12.188 5.465 1 96.94 113 GLN A CA 1
ATOM 899 C C . GLN A 1 113 ? 11.172 12.352 6.027 1 96.94 113 GLN A C 1
ATOM 901 O O . GLN A 1 113 ? 12.156 12.133 5.32 1 96.94 113 GLN A O 1
ATOM 906 N N . GLY A 1 114 ? 11.203 12.727 7.316 1 97.69 114 GLY A N 1
ATOM 907 C CA . GLY A 1 114 ? 12.492 12.992 7.941 1 97.69 114 GLY A CA 1
ATOM 908 C C . GLY A 1 114 ? 13.422 11.797 7.922 1 97.69 114 GLY A C 1
ATOM 909 O O . GLY A 1 114 ? 14.57 11.906 7.496 1 97.69 114 GLY A O 1
ATOM 910 N N . PHE A 1 115 ? 12.945 10.68 8.352 1 98.06 115 PHE A N 1
ATOM 911 C CA . PHE A 1 115 ? 13.781 9.492 8.375 1 98.06 115 PHE A CA 1
ATOM 912 C C . PHE A 1 115 ? 14.102 9.023 6.957 1 98.06 115 PHE A C 1
ATOM 914 O O . PHE A 1 115 ? 15.172 8.453 6.711 1 98.06 115 PHE A O 1
ATOM 921 N N . GLY A 1 116 ? 13.188 9.258 6.016 1 98.06 116 GLY A N 1
ATOM 922 C CA . GLY A 1 116 ? 13.492 8.969 4.621 1 98.06 116 GLY A CA 1
ATOM 923 C C . GLY A 1 116 ? 14.773 9.625 4.145 1 98.06 116 GLY A C 1
ATOM 924 O O . GLY A 1 116 ? 15.602 8.984 3.494 1 98.06 116 GLY A O 1
ATOM 925 N N . TRP A 1 117 ? 14.969 10.883 4.496 1 98.38 117 TRP A N 1
ATOM 926 C CA . TRP A 1 117 ? 16.188 11.602 4.152 1 98.38 117 TRP A CA 1
ATOM 927 C C . TRP A 1 117 ? 17.375 11.07 4.945 1 98.38 117 TRP A C 1
ATOM 929 O O . TRP A 1 117 ? 18.438 10.82 4.383 1 98.38 117 TRP A O 1
ATOM 939 N N . LEU A 1 118 ? 17.172 10.867 6.238 1 97.69 118 LEU A N 1
ATOM 940 C CA . LEU A 1 118 ? 18.266 10.414 7.102 1 97.69 118 LEU A CA 1
ATOM 941 C C . LEU A 1 118 ? 18.797 9.07 6.633 1 97.69 118 LEU A C 1
ATOM 943 O O . LEU A 1 118 ? 20 8.789 6.77 1 97.69 118 LEU A O 1
ATOM 947 N N . GLY A 1 119 ? 17.922 8.25 6.066 1 96.44 119 GLY A N 1
ATOM 948 C CA . GLY A 1 119 ? 18.328 6.945 5.555 1 96.44 119 GLY A CA 1
ATOM 949 C C . GLY A 1 119 ? 19.344 7.035 4.43 1 96.44 119 GLY A C 1
ATOM 950 O O . GLY A 1 119 ? 20.047 6.066 4.145 1 96.44 119 GLY A O 1
ATOM 951 N N . LEU A 1 120 ? 19.453 8.148 3.762 1 96.88 120 LEU A N 1
ATOM 952 C CA . LEU A 1 120 ? 20.344 8.328 2.625 1 96.88 120 LEU A CA 1
ATOM 953 C C . LEU A 1 120 ? 21.703 8.852 3.08 1 96.88 120 LEU A C 1
ATOM 955 O O . LEU A 1 120 ? 22.641 8.93 2.283 1 96.88 120 LEU A O 1
ATOM 959 N N . ALA A 1 121 ? 21.812 9.195 4.383 1 96.44 121 ALA A N 1
ATOM 960 C CA . ALA A 1 121 ? 23.062 9.711 4.918 1 96.44 121 ALA A CA 1
ATOM 961 C C . ALA A 1 121 ? 24.172 8.664 4.828 1 96.44 121 ALA A C 1
ATOM 963 O O . ALA A 1 121 ? 25.344 9 4.617 1 96.44 121 ALA A O 1
ATOM 964 N N . GLN A 1 122 ? 23.812 7.41 4.992 1 92.38 122 GLN A N 1
ATOM 965 C CA . GLN A 1 122 ? 24.781 6.324 4.965 1 92.38 122 GLN A CA 1
ATOM 966 C C . GLN A 1 122 ? 25.453 6.215 3.594 1 92.38 122 GLN A C 1
ATOM 968 O O . GLN A 1 122 ? 26.562 5.699 3.477 1 92.38 122 GLN A O 1
ATOM 973 N N . ASP A 1 123 ? 24.797 6.668 2.633 1 93.19 123 ASP A N 1
ATOM 974 C CA . ASP A 1 123 ? 25.312 6.594 1.271 1 93.19 123 ASP A CA 1
ATOM 975 C C . ASP A 1 123 ? 26.094 7.855 0.913 1 93.19 123 ASP A C 1
ATOM 977 O O . ASP A 1 123 ? 26.609 7.98 -0.203 1 93.19 123 ASP A O 1
ATOM 981 N N . GLY A 1 124 ? 26.141 8.836 1.811 1 96.5 124 GLY A N 1
ATOM 982 C CA . GLY A 1 124 ? 27.031 9.977 1.605 1 96.5 124 GLY A CA 1
ATOM 983 C C . GLY A 1 124 ? 26.281 11.289 1.419 1 96.5 124 GLY A C 1
ATOM 984 O O . GLY A 1 124 ? 26.891 12.336 1.211 1 96.5 124 GLY A O 1
ATOM 985 N N . LEU A 1 125 ? 24.969 11.25 1.45 1 98.06 125 LEU A N 1
ATOM 986 C CA . LEU A 1 125 ? 24.172 12.469 1.376 1 98.06 125 LEU A CA 1
ATOM 987 C C . LEU A 1 125 ? 24.172 13.195 2.717 1 98.06 125 LEU A C 1
ATOM 989 O O . LEU A 1 125 ? 23.875 12.594 3.752 1 98.06 125 LEU A O 1
ATOM 993 N N . GLU A 1 126 ? 24.531 14.445 2.707 1 98.5 126 GLU A N 1
ATOM 994 C CA . GLU A 1 126 ? 24.469 15.219 3.941 1 98.5 126 GLU A CA 1
ATOM 995 C C . GLU A 1 126 ? 23.047 15.695 4.215 1 98.5 126 GLU A C 1
ATOM 997 O O . GLU A 1 126 ? 22.422 16.328 3.357 1 98.5 126 GLU A O 1
ATOM 1002 N N . ILE A 1 127 ? 22.562 15.383 5.363 1 98.38 127 ILE A N 1
ATOM 1003 C CA . ILE A 1 127 ? 21.25 15.844 5.766 1 98.38 127 ILE A CA 1
ATOM 1004 C C . ILE A 1 127 ? 21.375 17.031 6.723 1 98.38 127 ILE A C 1
ATOM 1006 O O . ILE A 1 127 ? 21.844 16.875 7.855 1 98.38 127 ILE A O 1
ATOM 1010 N N . ARG A 1 128 ? 20.984 18.203 6.258 1 98.31 128 ARG A N 1
ATOM 1011 C CA . ARG A 1 128 ? 21.016 19.406 7.086 1 98.31 128 ARG A CA 1
ATOM 1012 C C . ARG A 1 128 ? 19.656 19.641 7.766 1 98.31 128 ARG A C 1
ATOM 1014 O O . ARG A 1 128 ? 18.641 19.828 7.094 1 98.31 128 ARG A O 1
ATOM 1021 N N . LEU A 1 129 ? 19.719 19.656 9.07 1 96.81 129 LEU A N 1
ATOM 1022 C CA . LEU A 1 129 ? 18.516 19.859 9.867 1 96.81 129 LEU A CA 1
ATOM 1023 C C . LEU A 1 129 ? 18.438 21.297 10.359 1 96.81 129 LEU A C 1
ATOM 1025 O O . LEU A 1 129 ? 19.344 21.781 11.031 1 96.81 129 LEU A O 1
ATOM 1029 N N . ILE A 1 130 ? 17.391 21.953 9.984 1 96.75 130 ILE A N 1
ATOM 1030 C CA . ILE A 1 130 ? 17.125 23.281 10.523 1 96.75 130 ILE A CA 1
ATOM 1031 C C . ILE A 1 130 ? 16.547 23.172 11.938 1 96.75 130 ILE A C 1
ATOM 1033 O O . ILE A 1 130 ? 15.477 22.594 12.125 1 96.75 130 ILE A O 1
ATOM 1037 N N . PRO A 1 131 ? 17.203 23.703 12.906 1 93.69 131 PRO A N 1
ATOM 1038 C CA . PRO A 1 131 ? 16.656 23.641 14.258 1 93.69 131 PRO A CA 1
ATOM 1039 C C . PRO A 1 131 ? 15.344 24.406 14.391 1 93.69 131 PRO A C 1
ATOM 1041 O O . PRO A 1 131 ? 15.156 25.438 13.734 1 93.69 131 PRO A O 1
ATOM 1044 N N . VAL A 1 132 ? 14.492 23.859 15.172 1 90.56 132 VAL A N 1
ATOM 1045 C CA . VAL A 1 132 ? 13.195 24.484 15.398 1 90.56 132 VAL A CA 1
ATOM 1046 C C . VAL A 1 132 ? 13.047 24.828 16.875 1 90.56 132 VAL A C 1
ATOM 1048 O O . VAL A 1 132 ? 13.32 24 17.75 1 90.56 132 VAL A O 1
ATOM 1051 N N . ASP A 1 133 ? 12.703 26.094 17.141 1 86.06 133 ASP A N 1
ATOM 1052 C CA . ASP A 1 133 ? 12.398 26.547 18.484 1 86.06 133 ASP A CA 1
ATOM 1053 C C . ASP A 1 133 ? 10.922 26.359 18.812 1 86.06 133 ASP A C 1
ATOM 1055 O O . ASP A 1 133 ? 10.078 27.156 18.406 1 86.06 133 ASP A O 1
ATOM 1059 N N . GLU A 1 134 ? 10.617 25.422 19.609 1 81.94 134 GLU A N 1
ATOM 1060 C CA . GLU A 1 134 ? 9.227 25.062 19.875 1 81.94 134 GLU A CA 1
ATOM 1061 C C . GLU A 1 134 ? 8.578 26.062 20.828 1 81.94 134 GLU A C 1
ATOM 1063 O O . GLU A 1 134 ? 7.352 26.094 20.969 1 81.94 134 GLU A O 1
ATOM 1068 N N . SER A 1 135 ? 9.422 26.891 21.453 1 81.12 135 SER A N 1
ATOM 1069 C CA . SER A 1 135 ? 8.883 27.938 22.297 1 81.12 135 SER A CA 1
ATOM 1070 C C . SER A 1 135 ? 8.445 29.156 21.484 1 81.12 135 SER A C 1
ATOM 1072 O O . SER A 1 135 ? 7.73 30.031 21.984 1 81.12 135 SER A O 1
ATOM 1074 N N . ALA A 1 136 ? 8.883 29.172 20.281 1 86.69 136 ALA A N 1
ATOM 1075 C CA . ALA A 1 136 ? 8.516 30.25 19.375 1 86.69 136 ALA A CA 1
ATOM 1076 C C . ALA A 1 136 ? 8.07 29.703 18.016 1 86.69 136 ALA A C 1
ATOM 1078 O O . ALA A 1 136 ? 8.711 29.969 17 1 86.69 136 ALA A O 1
ATOM 1079 N N . LEU A 1 137 ? 6.914 29.094 18.016 1 90.81 137 LEU A N 1
ATOM 1080 C CA . LEU A 1 137 ? 6.422 28.406 16.828 1 90.81 137 LEU A CA 1
ATOM 1081 C C . LEU A 1 137 ? 6.039 29.406 15.742 1 90.81 137 LEU A C 1
ATOM 1083 O O . LEU A 1 137 ? 5.379 30.406 16.016 1 90.81 137 LEU A O 1
ATOM 1087 N N . LYS A 1 138 ? 6.48 29.172 14.555 1 92.62 138 LYS A N 1
ATOM 1088 C CA . LYS A 1 138 ? 6.199 30.016 13.391 1 92.62 138 LYS A CA 1
ATOM 1089 C C . LYS A 1 138 ? 6.199 29.188 12.109 1 92.62 138 LYS A C 1
ATOM 1091 O O . LYS A 1 138 ? 6.758 28.094 12.062 1 92.62 138 LYS A O 1
ATOM 1096 N N . PRO A 1 139 ? 5.508 29.719 11.109 1 95.25 139 PRO A N 1
ATOM 1097 C CA . PRO A 1 139 ? 5.688 29.109 9.789 1 95.25 139 PRO A CA 1
ATOM 1098 C C . PRO A 1 139 ? 7.082 29.344 9.219 1 95.25 139 PRO A C 1
ATOM 1100 O O . PRO A 1 139 ? 7.738 30.328 9.555 1 95.25 139 PRO A O 1
ATOM 1103 N N . PHE A 1 140 ? 7.465 28.438 8.359 1 97.19 140 PHE A N 1
ATOM 1104 C CA . PHE A 1 140 ? 8.773 28.562 7.734 1 97.19 140 PHE A CA 1
ATOM 1105 C C . PHE A 1 140 ? 8.648 29.141 6.328 1 97.19 140 PHE A C 1
ATOM 1107 O O . PHE A 1 140 ? 7.703 28.828 5.605 1 97.19 140 PHE A O 1
ATOM 1114 N N . THR A 1 141 ? 9.57 30.047 5.992 1 97.88 141 THR A N 1
ATOM 1115 C CA . THR A 1 141 ? 9.656 30.688 4.688 1 97.88 141 THR A CA 1
ATOM 1116 C C . THR A 1 141 ? 11.016 30.438 4.047 1 97.88 141 THR A C 1
ATOM 1118 O O . THR A 1 141 ? 11.867 29.766 4.629 1 97.88 141 THR A O 1
ATOM 1121 N N . ALA A 1 142 ? 11.18 30.938 2.846 1 98.5 142 ALA A N 1
ATOM 1122 C CA . ALA A 1 142 ? 12.453 30.812 2.143 1 98.5 142 ALA A CA 1
ATOM 1123 C C . ALA A 1 142 ? 13.602 31.375 2.973 1 98.5 142 ALA A C 1
ATOM 1125 O O . ALA A 1 142 ? 14.719 30.844 2.941 1 98.5 142 ALA A O 1
ATOM 1126 N N . ASP A 1 143 ? 13.328 32.406 3.748 1 98.25 143 ASP A N 1
ATOM 1127 C CA . ASP A 1 143 ? 14.352 33.062 4.551 1 98.25 143 ASP A CA 1
ATOM 1128 C C . ASP A 1 143 ? 14.906 32.125 5.617 1 98.25 143 ASP A C 1
ATOM 1130 O O . ASP A 1 143 ? 16.078 32.188 5.973 1 98.25 143 ASP A O 1
ATOM 1134 N N . ASP A 1 144 ? 14.125 31.219 6.098 1 97.62 144 ASP A N 1
ATOM 1135 C CA . ASP A 1 144 ? 14.539 30.281 7.129 1 97.62 144 ASP A CA 1
ATOM 1136 C C . ASP A 1 144 ? 15.453 29.203 6.551 1 97.62 144 ASP A C 1
ATOM 1138 O O . ASP A 1 144 ? 16.297 28.656 7.254 1 97.62 144 ASP A O 1
ATOM 1142 N N . PHE A 1 145 ? 15.281 28.891 5.27 1 98.5 145 PHE A N 1
ATOM 1143 C CA . PHE A 1 145 ? 16.062 27.828 4.617 1 98.5 145 PHE A CA 1
ATOM 1144 C C . PHE A 1 145 ? 17.344 28.391 4.027 1 98.5 145 PHE A C 1
ATOM 1146 O O . PHE A 1 145 ? 18.344 27.688 3.922 1 98.5 145 PHE A O 1
ATOM 1153 N N . ARG A 1 146 ? 17.406 29.641 3.674 1 98.38 146 ARG A N 1
ATOM 1154 C CA . ARG A 1 146 ? 18.469 30.281 2.912 1 98.38 146 ARG A CA 1
ATOM 1155 C C . ARG A 1 146 ? 19.828 30.031 3.553 1 98.38 146 ARG A C 1
ATOM 1157 O O . ARG A 1 146 ? 20.797 29.688 2.865 1 98.38 146 ARG A O 1
ATOM 1164 N N . PRO A 1 147 ? 19.953 30.156 4.902 1 98.44 147 PRO A N 1
ATOM 1165 C CA . PRO A 1 147 ? 21.266 29.969 5.52 1 98.44 147 PRO A CA 1
ATOM 1166 C C . PRO A 1 147 ? 21.781 28.547 5.391 1 98.44 147 PRO A C 1
ATOM 1168 O O . PRO A 1 147 ? 22.969 28.297 5.609 1 98.44 147 PRO A O 1
ATOM 1171 N N . TYR A 1 148 ? 20.953 27.594 5.027 1 98.5 148 TYR A N 1
ATOM 1172 C CA . TYR A 1 148 ? 21.328 26.188 5.031 1 98.5 148 TYR A CA 1
ATOM 1173 C C . TYR A 1 148 ? 21.5 25.656 3.611 1 98.5 148 TYR A C 1
ATOM 1175 O O . TYR A 1 148 ? 21.828 24.484 3.412 1 98.5 148 TYR A O 1
ATOM 1183 N N . VAL A 1 149 ? 21.234 26.516 2.666 1 98.62 149 VAL A N 1
ATOM 1184 C CA . VAL A 1 149 ? 21.297 26.141 1.257 1 98.62 149 VAL A CA 1
ATOM 1185 C C . VAL A 1 149 ? 22.609 26.625 0.643 1 98.62 149 VAL A C 1
ATOM 1187 O O . VAL A 1 149 ? 23.047 27.75 0.925 1 98.62 149 VAL A O 1
ATOM 1190 N N . ASP A 1 150 ? 23.266 25.844 -0.115 1 98.44 150 ASP A N 1
ATOM 1191 C CA . ASP A 1 150 ? 24.453 26.219 -0.874 1 98.44 150 ASP A CA 1
ATOM 1192 C C . ASP A 1 150 ? 24.438 25.578 -2.256 1 98.44 150 ASP A C 1
ATOM 1194 O O . ASP A 1 150 ? 23.406 25.125 -2.734 1 98.44 150 ASP A O 1
ATOM 1198 N N . GLU A 1 151 ? 25.562 25.578 -2.973 1 97.88 151 GLU A N 1
ATOM 1199 C CA . GLU A 1 151 ? 25.641 25.125 -4.355 1 97.88 151 GLU A CA 1
ATOM 1200 C C . GLU A 1 151 ? 25.516 23.609 -4.449 1 97.88 151 GLU A C 1
ATOM 1202 O O . GLU A 1 151 ? 25.219 23.062 -5.52 1 97.88 151 GLU A O 1
ATOM 1207 N N . GLU A 1 152 ? 25.672 22.922 -3.309 1 98.44 152 GLU A N 1
ATOM 1208 C CA . GLU A 1 152 ? 25.609 21.469 -3.281 1 98.44 152 GLU A CA 1
ATOM 1209 C C . GLU A 1 152 ? 24.234 20.969 -2.844 1 98.44 152 GLU A C 1
ATOM 1211 O O . GLU A 1 152 ? 23.984 19.766 -2.775 1 98.44 152 GLU A O 1
ATOM 1216 N N . THR A 1 153 ? 23.312 21.891 -2.545 1 98.88 153 THR A N 1
ATOM 1217 C CA . THR A 1 153 ? 21.984 21.5 -2.074 1 98.88 153 THR A CA 1
ATOM 1218 C C . THR A 1 153 ? 21.141 20.953 -3.223 1 98.88 153 THR A C 1
ATOM 1220 O O . THR A 1 153 ? 21 21.609 -4.258 1 98.88 153 THR A O 1
ATOM 1223 N N . LYS A 1 154 ? 20.547 19.766 -3.012 1 98.88 154 LYS A N 1
ATOM 1224 C CA . LYS A 1 154 ? 19.812 19.078 -4.074 1 98.88 154 LYS A CA 1
ATOM 1225 C C . LYS A 1 154 ? 18.312 19.141 -3.826 1 98.88 154 LYS A C 1
ATOM 1227 O O . LYS A 1 154 ? 17.516 19.047 -4.766 1 98.88 154 LYS A O 1
ATOM 1232 N N . ALA A 1 155 ? 17.938 19.297 -2.561 1 98.94 155 ALA A N 1
ATOM 1233 C CA . ALA A 1 155 ? 16.516 19.25 -2.271 1 98.94 155 ALA A CA 1
ATOM 1234 C C . ALA A 1 155 ? 16.203 19.906 -0.925 1 98.94 155 ALA A C 1
ATOM 1236 O O . ALA A 1 155 ? 17.094 20.031 -0.076 1 98.94 155 ALA A O 1
ATOM 1237 N N . ILE A 1 156 ? 15.008 20.359 -0.797 1 98.94 156 ILE A N 1
ATOM 1238 C CA . ILE A 1 156 ? 14.367 20.766 0.446 1 98.94 156 ILE A CA 1
ATOM 1239 C C . ILE A 1 156 ? 13.117 19.938 0.69 1 98.94 156 ILE A C 1
ATOM 1241 O O . ILE A 1 156 ? 12.297 19.75 -0.213 1 98.94 156 ILE A O 1
ATOM 1245 N N . GLY A 1 157 ? 13.062 19.312 1.817 1 98.69 157 GLY A N 1
ATOM 1246 C CA . GLY A 1 157 ? 11.867 18.578 2.227 1 98.69 157 GLY A CA 1
ATOM 1247 C C . GLY A 1 157 ? 11.109 19.266 3.344 1 98.69 157 GLY A C 1
ATOM 1248 O O . GLY A 1 157 ? 11.703 19.734 4.32 1 98.69 157 GLY A O 1
ATOM 1249 N N . LEU A 1 158 ? 9.773 19.359 3.238 1 98.31 158 LEU A N 1
ATOM 1250 C CA . LEU A 1 158 ? 8.984 19.969 4.305 1 98.31 158 LEU A CA 1
ATOM 1251 C C . LEU A 1 158 ? 7.52 19.562 4.195 1 98.31 158 LEU A C 1
ATOM 1253 O O . LEU A 1 158 ? 7.047 19.203 3.117 1 98.31 158 LEU A O 1
ATOM 1257 N N . SER A 1 159 ? 6.832 19.641 5.27 1 98.19 159 SER A N 1
ATOM 1258 C CA . SER A 1 159 ? 5.375 19.531 5.297 1 98.19 159 SER A CA 1
ATOM 1259 C C . SER A 1 159 ? 4.715 20.859 4.914 1 98.19 159 SER A C 1
ATOM 1261 O O . SER A 1 159 ? 5.188 21.922 5.301 1 98.19 159 SER A O 1
ATOM 1263 N N . SER A 1 160 ? 3.623 20.781 4.168 1 98.06 160 SER A N 1
ATOM 1264 C CA . SER A 1 160 ? 2.869 22 3.908 1 98.06 160 SER A CA 1
ATOM 1265 C C . SER A 1 160 ? 2.25 22.547 5.188 1 98.06 160 SER A C 1
ATOM 1267 O O . SER A 1 160 ? 2.406 23.734 5.504 1 98.06 160 SER A O 1
ATOM 1269 N N . VAL A 1 161 ? 1.566 21.656 5.891 1 97.12 161 VAL A N 1
ATOM 1270 C CA . VAL A 1 161 ? 1.056 21.953 7.227 1 97.12 161 VAL A CA 1
ATOM 1271 C C . VAL A 1 161 ? 1.774 21.078 8.25 1 97.12 161 VAL A C 1
ATOM 1273 O O . VAL A 1 161 ? 1.819 19.844 8.117 1 97.12 161 VAL A O 1
ATOM 1276 N N . MET A 1 162 ? 2.383 21.719 9.211 1 95.25 162 MET A N 1
ATOM 1277 C CA . MET A 1 162 ? 3.121 20.984 10.234 1 95.25 162 MET A CA 1
ATOM 1278 C C . MET A 1 162 ? 2.168 20.328 11.219 1 95.25 162 MET A C 1
ATOM 1280 O O . MET A 1 162 ? 1.303 20.984 11.797 1 95.25 162 MET A O 1
ATOM 1284 N N . PHE A 1 163 ? 2.393 19.031 11.461 1 92.88 163 PHE A N 1
ATOM 1285 C CA . PHE A 1 163 ? 1.46 18.266 12.266 1 92.88 163 PHE A CA 1
ATOM 1286 C C . PHE A 1 163 ? 1.507 18.703 13.719 1 92.88 163 PHE A C 1
ATOM 1288 O O . PHE A 1 163 ? 0.506 18.609 14.438 1 92.88 163 PHE A O 1
ATOM 1295 N N . HIS A 1 164 ? 2.596 19.219 14.234 1 91.69 164 HIS A N 1
ATOM 1296 C CA . HIS A 1 164 ? 2.791 19.469 15.656 1 91.69 164 HIS A CA 1
ATOM 1297 C C . HIS A 1 164 ? 2.33 20.859 16.031 1 91.69 164 HIS A C 1
ATOM 1299 O O . HIS A 1 164 ? 2.037 21.125 17.203 1 91.69 164 HIS A O 1
ATOM 1305 N N . SER A 1 165 ? 2.256 21.797 15.023 1 92.44 165 SER A N 1
ATOM 1306 C CA . SER A 1 165 ? 1.908 23.172 15.352 1 92.44 165 SER A CA 1
ATOM 1307 C C . SER A 1 165 ? 0.623 23.594 14.648 1 92.44 165 SER A C 1
ATOM 1309 O O . SER A 1 165 ? -0.01 24.578 15.047 1 92.44 165 SER A O 1
ATOM 1311 N N . GLY A 1 166 ? 0.297 22.891 13.57 1 94.06 166 GLY A N 1
ATOM 1312 C CA . GLY A 1 166 ? -0.856 23.281 12.781 1 94.06 166 GLY A CA 1
ATOM 1313 C C . GLY A 1 166 ? -0.586 24.469 11.883 1 94.06 166 GLY A C 1
ATOM 1314 O O . GLY A 1 166 ? -1.495 24.969 11.219 1 94.06 166 GLY A O 1
ATOM 1315 N N . LEU A 1 167 ? 0.635 24.938 11.828 1 95.56 167 LEU A N 1
ATOM 1316 C CA . LEU A 1 167 ? 0.987 26.094 11.016 1 95.56 167 LEU A CA 1
ATOM 1317 C C . LEU A 1 167 ? 1.326 25.672 9.586 1 95.56 167 LEU A C 1
ATOM 1319 O O . LEU A 1 167 ? 1.783 24.562 9.352 1 95.56 167 LEU A O 1
ATOM 1323 N N . ARG A 1 168 ? 1.042 26.484 8.641 1 96.62 168 ARG A N 1
ATOM 1324 C CA . ARG A 1 168 ? 1.249 26.266 7.215 1 96.62 168 ARG A CA 1
ATOM 1325 C C . ARG A 1 168 ? 2.549 26.906 6.742 1 96.62 168 ARG A C 1
ATOM 1327 O O . ARG A 1 168 ? 2.709 28.125 6.816 1 96.62 168 ARG A O 1
ATOM 1334 N N . ASN A 1 169 ? 3.453 26.141 6.258 1 97.5 169 ASN A N 1
ATOM 1335 C CA . ASN A 1 169 ? 4.707 26.641 5.707 1 97.5 169 ASN A CA 1
ATOM 1336 C C . ASN A 1 169 ? 4.496 27.297 4.344 1 97.5 169 ASN A C 1
ATOM 1338 O O . ASN A 1 169 ? 3.535 26.969 3.641 1 97.5 169 ASN A O 1
ATOM 1342 N N . ASP A 1 170 ? 5.359 28.266 4.004 1 98 170 ASP A N 1
ATOM 1343 C CA . ASP A 1 170 ? 5.258 29 2.742 1 98 170 ASP A CA 1
ATOM 1344 C C . ASP A 1 170 ? 5.859 28.188 1.592 1 98 170 ASP A C 1
ATOM 1346 O O . ASP A 1 170 ? 6.844 28.609 0.984 1 98 170 ASP A O 1
ATOM 1350 N N . VAL A 1 171 ? 5.191 27.062 1.219 1 98.38 171 VAL A N 1
ATOM 1351 C CA . VAL A 1 171 ? 5.66 26.156 0.179 1 98.38 171 VAL A CA 1
ATOM 1352 C C . VAL A 1 171 ? 5.879 26.922 -1.122 1 98.38 171 VAL A C 1
ATOM 1354 O O . VAL A 1 171 ? 6.906 26.766 -1.782 1 98.38 171 VAL A O 1
ATOM 1357 N N . LYS A 1 172 ? 4.906 27.75 -1.513 1 98.25 172 LYS A N 1
ATOM 1358 C CA . LYS A 1 172 ? 4.984 28.5 -2.768 1 98.25 172 LYS A CA 1
ATOM 1359 C C . LYS A 1 172 ? 6.207 29.406 -2.791 1 98.25 172 LYS A C 1
ATOM 1361 O O . LYS A 1 172 ? 6.949 29.438 -3.773 1 98.25 172 LYS A O 1
ATOM 1366 N N . GLY A 1 173 ? 6.387 30.188 -1.688 1 98.69 173 GLY A N 1
ATOM 1367 C CA . GLY A 1 173 ? 7.547 31.062 -1.602 1 98.69 173 GLY A CA 1
ATOM 1368 C C . GLY A 1 173 ? 8.867 30.312 -1.62 1 98.69 173 GLY A C 1
ATOM 1369 O O . GLY A 1 173 ? 9.828 30.766 -2.246 1 98.69 173 GLY A O 1
ATOM 1370 N N . ILE A 1 174 ? 8.906 29.188 -0.95 1 98.81 174 ILE A N 1
ATOM 1371 C CA . ILE A 1 174 ? 10.109 28.359 -0.894 1 98.81 174 ILE A CA 1
ATOM 1372 C C . ILE A 1 174 ? 10.414 27.797 -2.279 1 98.81 174 ILE A C 1
ATOM 1374 O O . ILE A 1 174 ? 11.562 27.828 -2.734 1 98.81 174 ILE A O 1
ATOM 1378 N N . ALA A 1 175 ? 9.414 27.297 -2.967 1 98.75 175 ALA A N 1
ATOM 1379 C CA . ALA A 1 175 ? 9.578 26.766 -4.32 1 98.75 175 ALA A CA 1
ATOM 1380 C C . ALA A 1 175 ? 10.055 27.859 -5.273 1 98.75 175 ALA A C 1
ATOM 1382 O O . ALA A 1 175 ? 10.977 27.641 -6.066 1 98.75 175 ALA A O 1
ATOM 1383 N N . LYS A 1 176 ? 9.43 29 -5.223 1 98.56 176 LYS A N 1
ATOM 1384 C CA . LYS A 1 176 ? 9.781 30.125 -6.09 1 98.56 176 LYS A CA 1
ATOM 1385 C C . LYS A 1 176 ? 11.242 30.516 -5.914 1 98.56 176 LYS A C 1
ATOM 1387 O O . LYS A 1 176 ? 11.914 30.859 -6.883 1 98.56 176 LYS A O 1
ATOM 1392 N N . GLU A 1 177 ? 11.68 30.438 -4.73 1 98.56 177 GLU A N 1
ATOM 1393 C CA . GLU A 1 177 ? 13.031 30.875 -4.41 1 98.56 177 GLU A CA 1
ATOM 1394 C C . GLU A 1 177 ? 14.07 29.844 -4.852 1 98.56 177 GLU A C 1
ATOM 1396 O O . GLU A 1 177 ? 15.117 30.203 -5.398 1 98.56 177 GLU A O 1
ATOM 1401 N N . PHE A 1 178 ? 13.852 28.578 -4.625 1 98.69 178 PHE A N 1
ATOM 1402 C CA . PHE A 1 178 ? 14.945 27.625 -4.652 1 98.69 178 PHE A CA 1
ATOM 1403 C C . PHE A 1 178 ? 14.852 26.719 -5.879 1 98.69 178 PHE A C 1
ATOM 1405 O O . PHE A 1 178 ? 15.867 26.219 -6.375 1 98.69 178 PHE A O 1
ATOM 1412 N N . LYS A 1 179 ? 13.703 26.484 -6.414 1 98.06 179 LYS A N 1
ATOM 1413 C CA . LYS A 1 179 ? 13.562 25.562 -7.543 1 98.06 179 LYS A CA 1
ATOM 1414 C C . LYS A 1 179 ? 14.352 26.062 -8.75 1 98.06 179 LYS A C 1
ATOM 1416 O O . LYS A 1 179 ? 14.977 25.266 -9.453 1 98.06 179 LYS A O 1
ATOM 1421 N N . PRO A 1 180 ? 14.297 27.391 -9.078 1 97.5 180 PRO A N 1
ATOM 1422 C CA . PRO A 1 180 ? 15.07 27.875 -10.227 1 97.5 180 PRO A CA 1
ATOM 1423 C C . PRO A 1 180 ? 16.562 27.609 -10.07 1 97.5 180 PRO A C 1
ATOM 1425 O O . PRO A 1 180 ? 17.312 27.672 -11.055 1 97.5 180 PRO A O 1
ATOM 1428 N N . ARG A 1 181 ? 17.031 27.297 -8.875 1 97.75 181 ARG A N 1
ATOM 1429 C CA . ARG A 1 181 ? 18.438 27.016 -8.617 1 97.75 181 ARG A CA 1
ATOM 1430 C C . ARG A 1 181 ? 18.75 25.531 -8.797 1 97.75 181 ARG A C 1
ATOM 1432 O O . ARG A 1 181 ? 19.859 25.094 -8.516 1 97.75 181 ARG A O 1
ATOM 1439 N N . GLY A 1 182 ? 17.75 24.797 -9.18 1 97.88 182 GLY A N 1
ATOM 1440 C CA . GLY A 1 182 ? 17.938 23.375 -9.383 1 97.88 182 GLY A CA 1
ATOM 1441 C C . GLY A 1 182 ? 17.656 22.547 -8.133 1 97.88 182 GLY A C 1
ATOM 1442 O O . GLY A 1 182 ? 18.016 21.375 -8.07 1 97.88 182 GLY A O 1
ATOM 1443 N N . ILE A 1 183 ? 17.109 23.141 -7.133 1 98.81 183 ILE A N 1
ATOM 1444 C CA . ILE A 1 183 ? 16.828 22.453 -5.871 1 98.81 183 ILE A CA 1
ATOM 1445 C C . ILE A 1 183 ? 15.406 21.906 -5.887 1 98.81 183 ILE A C 1
ATOM 1447 O O . ILE A 1 183 ? 14.445 22.641 -6.105 1 98.81 183 ILE A O 1
ATOM 1451 N N . HIS A 1 184 ? 15.25 20.578 -5.695 1 98.94 184 HIS A N 1
ATOM 1452 C CA . HIS A 1 184 ? 13.938 19.953 -5.652 1 98.94 184 HIS A CA 1
ATOM 1453 C C . HIS A 1 184 ? 13.195 20.297 -4.371 1 98.94 184 HIS A C 1
ATOM 1455 O O . HIS A 1 184 ? 13.781 20.312 -3.289 1 98.94 184 HIS A O 1
ATOM 1461 N N . ILE A 1 185 ? 11.938 20.609 -4.477 1 98.94 185 ILE A N 1
ATOM 1462 C CA . ILE A 1 185 ? 11.078 20.859 -3.324 1 98.94 185 ILE A CA 1
ATOM 1463 C C . ILE A 1 185 ? 10.109 19.703 -3.141 1 98.94 185 ILE A C 1
ATOM 1465 O O . ILE A 1 185 ? 9.203 19.516 -3.953 1 98.94 185 ILE A O 1
ATOM 1469 N N . LEU A 1 186 ? 10.289 18.906 -2.102 1 98.94 186 LEU A N 1
ATOM 1470 C CA . LEU A 1 186 ? 9.414 17.797 -1.755 1 98.94 186 LEU A CA 1
ATOM 1471 C C . LEU A 1 186 ? 8.484 18.172 -0.611 1 98.94 186 LEU A C 1
ATOM 1473 O O . LEU A 1 186 ? 8.938 18.562 0.465 1 98.94 186 LEU A O 1
ATOM 1477 N N . VAL A 1 187 ? 7.168 17.938 -0.83 1 98.88 187 VAL A N 1
ATOM 1478 C CA . VAL A 1 187 ? 6.188 18.422 0.139 1 98.88 187 VAL A CA 1
ATOM 1479 C C . VAL A 1 187 ? 5.309 17.266 0.6 1 98.88 187 VAL A C 1
ATOM 1481 O O . VAL A 1 187 ? 4.781 16.5 -0.222 1 98.88 187 VAL A O 1
ATOM 1484 N N . ASP A 1 188 ? 5.227 17.047 1.889 1 98.69 188 ASP A N 1
ATOM 1485 C CA . ASP A 1 188 ? 4.145 16.266 2.482 1 98.69 188 ASP A CA 1
ATOM 1486 C C . ASP A 1 188 ? 2.908 17.141 2.713 1 98.69 188 ASP A C 1
ATOM 1488 O O . ASP A 1 188 ? 2.914 18.016 3.58 1 98.69 188 ASP A O 1
ATOM 1492 N N . ALA A 1 189 ? 1.853 16.828 1.988 1 98.62 189 ALA A N 1
ATOM 1493 C CA . ALA A 1 189 ? 0.672 17.688 2.051 1 98.62 189 ALA A CA 1
ATOM 1494 C C . ALA A 1 189 ? -0.495 16.953 2.717 1 98.62 189 ALA A C 1
ATOM 1496 O O . ALA A 1 189 ? -1.655 17.328 2.516 1 98.62 189 ALA A O 1
ATOM 1497 N N . THR A 1 190 ? -0.246 15.953 3.52 1 98.06 190 THR A N 1
ATOM 1498 C CA . THR A 1 190 ? -1.271 15.109 4.129 1 98.06 190 THR A CA 1
ATOM 1499 C C . THR A 1 190 ? -2.211 15.945 4.996 1 98.06 190 THR A C 1
ATOM 1501 O O . THR A 1 190 ? -3.416 15.688 5.039 1 98.06 190 THR A O 1
ATOM 1504 N N . GLN A 1 191 ? -1.703 16.953 5.676 1 97.81 191 GLN A N 1
ATOM 1505 C CA . GLN A 1 191 ? -2.51 17.75 6.59 1 97.81 191 GLN A CA 1
ATOM 1506 C C . GLN A 1 191 ? -3.129 18.953 5.871 1 97.81 191 GLN A C 1
ATOM 1508 O O . GLN A 1 191 ? -3.689 19.844 6.512 1 97.81 191 GLN A O 1
ATOM 1513 N N . GLU A 1 192 ? -3.02 19.031 4.613 1 97.69 192 GLU A N 1
ATOM 1514 C CA . GLU A 1 192 ? -3.598 20.156 3.887 1 97.69 192 GLU A CA 1
ATOM 1515 C C . GLU A 1 192 ? -4.672 19.688 2.91 1 97.69 192 GLU A C 1
ATOM 1517 O O . GLU A 1 192 ? -5.746 20.281 2.822 1 97.69 192 GLU A O 1
ATOM 1522 N N . VAL A 1 193 ? -4.383 18.594 2.164 1 98.19 193 VAL A N 1
ATOM 1523 C CA . VAL A 1 193 ? -5.27 18.109 1.115 1 98.19 193 VAL A CA 1
ATOM 1524 C C . VAL A 1 193 ? -6.609 17.703 1.722 1 98.19 193 VAL A C 1
ATOM 1526 O O . VAL A 1 193 ? -6.652 16.906 2.67 1 98.19 193 VAL A O 1
ATOM 1529 N N . GLY A 1 194 ? -7.668 18.219 1.195 1 97.75 194 GLY A N 1
ATOM 1530 C CA . GLY A 1 194 ? -9.008 17.891 1.648 1 97.75 194 GLY A CA 1
ATOM 1531 C C . GLY A 1 194 ? -9.539 18.844 2.695 1 97.75 194 GLY A C 1
ATOM 1532 O O . GLY A 1 194 ? -10.727 18.828 3.025 1 97.75 194 GLY A O 1
ATOM 1533 N N . PHE A 1 195 ? -8.695 19.734 3.268 1 97.56 195 PHE A N 1
ATOM 1534 C CA . PHE A 1 195 ? -9.109 20.688 4.297 1 97.56 195 PHE A CA 1
ATOM 1535 C C . PHE A 1 195 ? -9.18 22.094 3.74 1 97.56 195 PHE A C 1
ATOM 1537 O O . PHE A 1 195 ? -9.711 23 4.387 1 97.56 195 PHE A O 1
ATOM 1544 N N . GLY A 1 196 ? -8.695 22.234 2.58 1 94.5 196 GLY A N 1
ATOM 1545 C CA . GLY A 1 196 ? -8.703 23.5 1.873 1 94.5 196 GLY A CA 1
ATOM 1546 C C . GLY A 1 196 ? -8.273 23.375 0.424 1 94.5 196 GLY A C 1
ATOM 1547 O O . GLY A 1 196 ? -7.957 22.281 -0.046 1 94.5 196 GLY A O 1
ATOM 1548 N N . ARG A 1 197 ? -8.297 24.484 -0.252 1 92.75 197 ARG A N 1
ATOM 1549 C CA . ARG A 1 197 ? -7.918 24.484 -1.662 1 92.75 197 ARG A CA 1
ATOM 1550 C C . ARG A 1 197 ? -6.434 24.203 -1.834 1 92.75 197 ARG A C 1
ATOM 1552 O O . ARG A 1 197 ? -5.605 24.719 -1.083 1 92.75 197 ARG A O 1
ATOM 1559 N N . ILE A 1 198 ? -6.102 23.359 -2.723 1 94.06 198 ILE A N 1
ATOM 1560 C CA . ILE A 1 198 ? -4.715 23.109 -3.094 1 94.06 198 ILE A CA 1
ATOM 1561 C C . ILE A 1 198 ? -4.59 23.047 -4.613 1 94.06 198 ILE A C 1
ATOM 1563 O O . ILE A 1 198 ? -5.414 22.422 -5.285 1 94.06 198 ILE A O 1
ATOM 1567 N N . ASP A 1 199 ? -3.73 23.766 -5.172 1 97.69 199 ASP A N 1
ATOM 1568 C CA . ASP A 1 199 ? -3.32 23.797 -6.57 1 97.69 199 ASP A CA 1
ATOM 1569 C C . ASP A 1 199 ? -1.841 23.453 -6.715 1 97.69 199 ASP A C 1
ATOM 1571 O O . ASP A 1 199 ? -0.975 24.297 -6.496 1 97.69 199 ASP A O 1
ATOM 1575 N N . VAL A 1 200 ? -1.573 22.156 -7.121 1 98 200 VAL A N 1
ATOM 1576 C CA . VAL A 1 200 ? -0.201 21.672 -7.094 1 98 200 VAL A CA 1
ATOM 1577 C C . VAL A 1 200 ? 0.633 22.391 -8.141 1 98 200 VAL A C 1
ATOM 1579 O O . VAL A 1 200 ? 1.851 22.531 -7.992 1 98 200 VAL A O 1
ATOM 1582 N N . GLU A 1 201 ? 0.015 22.828 -9.195 1 97.31 201 GLU A N 1
ATOM 1583 C CA . GLU A 1 201 ? 0.729 23.609 -10.203 1 97.31 201 GLU A CA 1
ATOM 1584 C C . GLU A 1 201 ? 1.098 25 -9.688 1 97.31 201 GLU A C 1
ATOM 1586 O O . GLU A 1 201 ? 2.209 25.469 -9.922 1 97.31 201 GLU A O 1
ATOM 1591 N N . ASP A 1 202 ? 0.154 25.609 -8.961 1 97.25 202 ASP A N 1
ATOM 1592 C CA . ASP A 1 202 ? 0.39 26.938 -8.391 1 97.25 202 ASP A CA 1
ATOM 1593 C C . ASP A 1 202 ? 1.445 26.875 -7.285 1 97.25 202 ASP A C 1
ATOM 1595 O O . ASP A 1 202 ? 2.229 27.812 -7.121 1 97.25 202 ASP A O 1
ATOM 1599 N N . LEU A 1 203 ? 1.493 25.828 -6.48 1 97.75 203 LEU A N 1
ATOM 1600 C CA . LEU A 1 203 ? 2.455 25.672 -5.395 1 97.75 203 LEU A CA 1
ATOM 1601 C C . LEU A 1 203 ? 3.879 25.609 -5.934 1 97.75 203 LEU A C 1
ATOM 1603 O O . LEU A 1 203 ? 4.816 26.062 -5.281 1 97.75 203 LEU A O 1
ATOM 1607 N N . GLY A 1 204 ? 4.039 24.938 -7.086 1 98.06 204 GLY A N 1
ATOM 1608 C CA . GLY A 1 204 ? 5.316 24.922 -7.781 1 98.06 204 GLY A CA 1
ATOM 1609 C C . GLY A 1 204 ? 6.309 23.953 -7.184 1 98.06 204 GLY A C 1
ATOM 1610 O O . GLY A 1 204 ? 7.508 24.016 -7.469 1 98.06 204 GLY A O 1
ATOM 1611 N N . ALA A 1 205 ? 5.895 23.078 -6.281 1 98.62 205 ALA A N 1
ATOM 1612 C CA . ALA A 1 205 ? 6.781 22.078 -5.703 1 98.62 205 ALA A CA 1
ATOM 1613 C C . ALA A 1 205 ? 7.211 21.047 -6.754 1 98.62 205 ALA A C 1
ATOM 1615 O O . ALA A 1 205 ? 6.559 20.906 -7.789 1 98.62 205 ALA A O 1
ATOM 1616 N N . SER A 1 206 ? 8.367 20.422 -6.551 1 98.88 206 SER A N 1
ATOM 1617 C CA . SER A 1 206 ? 8.844 19.375 -7.438 1 98.88 206 SER A CA 1
ATOM 1618 C C . SER A 1 206 ? 7.98 18.109 -7.312 1 98.88 206 SER A C 1
ATOM 1620 O O . SER A 1 206 ? 7.699 17.453 -8.305 1 98.88 206 SER A O 1
ATOM 1622 N N . ALA A 1 207 ? 7.609 17.797 -6.145 1 98.94 207 ALA A N 1
ATOM 1623 C CA . ALA A 1 207 ? 6.766 16.641 -5.828 1 98.94 207 ALA A CA 1
ATOM 1624 C C . ALA A 1 207 ? 5.957 16.891 -4.559 1 98.94 207 ALA A C 1
ATOM 1626 O O . ALA A 1 207 ? 6.41 17.594 -3.652 1 98.94 207 ALA A O 1
ATOM 1627 N N . ILE A 1 208 ? 4.758 16.359 -4.551 1 98.94 208 ILE A N 1
ATOM 1628 C CA . ILE A 1 208 ? 3.859 16.422 -3.402 1 98.94 208 ILE A CA 1
ATOM 1629 C C . ILE A 1 208 ? 3.289 15.039 -3.107 1 98.94 208 ILE A C 1
ATOM 1631 O O . ILE A 1 208 ? 2.76 14.383 -4.004 1 98.94 208 ILE A O 1
ATOM 1635 N N . ALA A 1 209 ? 3.469 14.57 -1.919 1 98.88 209 ALA A N 1
ATOM 1636 C CA . ALA A 1 209 ? 2.863 13.312 -1.472 1 98.88 209 ALA A CA 1
ATOM 1637 C C . ALA A 1 209 ? 1.822 13.57 -0.385 1 98.88 209 ALA A C 1
ATOM 1639 O O . ALA A 1 209 ? 1.987 14.461 0.446 1 98.88 209 ALA A O 1
ATOM 1640 N N . PHE A 1 210 ? 0.76 12.781 -0.41 1 98.69 210 PHE A N 1
ATOM 1641 C CA . PHE A 1 210 ? -0.231 12.883 0.654 1 98.69 210 PHE A CA 1
ATOM 1642 C C . PHE A 1 210 ? -1.036 11.594 0.771 1 98.69 210 PHE A C 1
ATOM 1644 O O . PHE A 1 210 ? -1.14 10.828 -0.191 1 98.69 210 PHE A O 1
ATOM 1651 N N . SER A 1 211 ? -1.506 11.344 1.953 1 97.25 211 SER A N 1
ATOM 1652 C CA . SER A 1 211 ? -2.449 10.258 2.203 1 97.25 211 SER A CA 1
ATOM 1653 C C . SER A 1 211 ? -3.891 10.742 2.068 1 97.25 211 SER A C 1
ATOM 1655 O O . SER A 1 211 ? -4.172 11.93 2.215 1 97.25 211 SER A O 1
ATOM 1657 N N . VAL A 1 212 ? -4.781 9.828 1.854 1 97.81 212 VAL A N 1
ATOM 1658 C CA . VAL A 1 212 ? -6.164 10.227 1.634 1 97.81 212 VAL A CA 1
ATOM 1659 C C . VAL A 1 212 ? -7 9.906 2.869 1 97.81 212 VAL A C 1
ATOM 1661 O O . VAL A 1 212 ? -8.211 10.141 2.885 1 97.81 212 VAL A O 1
ATOM 1664 N N . HIS A 1 213 ? -6.359 9.469 3.986 1 97.25 213 HIS A N 1
ATOM 1665 C CA . HIS A 1 213 ? -7.113 8.961 5.129 1 97.25 213 HIS A CA 1
ATOM 1666 C C . HIS A 1 213 ? -7.484 10.086 6.086 1 97.25 213 HIS A C 1
ATOM 1668 O O . HIS A 1 213 ? -8.078 9.844 7.137 1 97.25 213 HIS A O 1
ATOM 1674 N N . LYS A 1 214 ? -7.117 11.336 5.836 1 97.12 214 LYS A N 1
ATOM 1675 C CA . LYS A 1 214 ? -7.48 12.461 6.691 1 97.12 214 LYS A CA 1
ATOM 1676 C C . LYS A 1 214 ? -8.492 13.375 6.004 1 97.12 214 LYS A C 1
ATOM 1678 O O . LYS A 1 214 ? -9.68 13.055 5.93 1 97.12 214 LYS A O 1
ATOM 1683 N N . GLY A 1 215 ? -8.023 14.352 5.273 1 97.19 215 GLY A N 1
ATOM 1684 C CA . GLY A 1 215 ? -8.906 15.336 4.668 1 97.19 215 GLY A CA 1
ATOM 1685 C C . GLY A 1 215 ? -9.828 14.742 3.611 1 97.19 215 GLY A C 1
ATOM 1686 O O . GLY A 1 215 ? -10.875 15.312 3.301 1 97.19 215 GLY A O 1
ATOM 1687 N N . LEU A 1 216 ? -9.422 13.586 3.111 1 98.06 216 LEU A N 1
ATOM 1688 C CA . LEU A 1 216 ? -10.227 12.984 2.049 1 98.06 216 LEU A CA 1
ATOM 1689 C C . LEU A 1 216 ? -11 11.773 2.57 1 98.06 216 LEU A C 1
ATOM 1691 O O . LEU A 1 216 ? -11.656 11.07 1.796 1 98.06 216 LEU A O 1
ATOM 1695 N N . SER A 1 217 ? -10.945 11.461 3.707 1 96.88 217 SER A N 1
ATOM 1696 C CA . SER A 1 217 ? -11.844 10.656 4.535 1 96.88 217 SER A CA 1
ATOM 1697 C C . SER A 1 217 ? -11.805 9.188 4.129 1 96.88 217 SER A C 1
ATOM 1699 O O . SER A 1 217 ? -12.648 8.398 4.562 1 96.88 217 SER A O 1
ATOM 1701 N N . VAL A 1 218 ? -10.914 8.758 3.328 1 97.75 218 VAL A N 1
ATOM 1702 C CA . VAL A 1 218 ? -10.836 7.375 2.861 1 97.75 218 VAL A CA 1
ATOM 1703 C C . VAL A 1 218 ? -9.961 6.559 3.811 1 97.75 218 VAL A C 1
ATOM 1705 O O . VAL A 1 218 ? -8.969 7.066 4.34 1 97.75 218 VAL A O 1
ATOM 1708 N N . PRO A 1 219 ? -10.352 5.246 4.062 1 97.12 219 PRO A N 1
ATOM 1709 C CA . PRO A 1 219 ? -9.555 4.426 4.977 1 97.12 219 PRO A CA 1
ATOM 1710 C C . PRO A 1 219 ? -8.109 4.277 4.527 1 97.12 219 PRO A C 1
ATOM 1712 O O . PRO A 1 219 ? -7.801 4.449 3.344 1 97.12 219 PRO A O 1
ATOM 1715 N N . ASN A 1 220 ? -7.223 3.895 5.473 1 97.25 220 ASN A N 1
ATOM 1716 C CA . ASN A 1 220 ? -5.793 3.725 5.234 1 97.25 220 ASN A CA 1
ATOM 1717 C C . ASN A 1 220 ? -5.527 2.729 4.109 1 97.25 220 ASN A C 1
ATOM 1719 O O . ASN A 1 220 ? -6.352 1.85 3.846 1 97.25 220 ASN A O 1
ATOM 1723 N N . GLY A 1 221 ? -4.352 2.879 3.48 1 97.31 221 GLY A N 1
ATOM 1724 C CA . GLY A 1 221 ? -3.936 1.954 2.438 1 97.31 221 GLY A CA 1
ATOM 1725 C C . GLY A 1 221 ? -3.873 2.594 1.063 1 97.31 221 GLY A C 1
ATOM 1726 O O . GLY A 1 221 ? -3.689 1.904 0.058 1 97.31 221 GLY A O 1
ATOM 1727 N N . LEU A 1 222 ? -4 3.891 1.038 1 98.38 222 LEU A N 1
ATOM 1728 C CA . LEU A 1 222 ? -3.953 4.609 -0.229 1 98.38 222 LEU A CA 1
ATOM 1729 C C . LEU A 1 222 ? -3.33 5.992 -0.045 1 98.38 222 LEU A C 1
ATOM 1731 O O . LEU A 1 222 ? -3.676 6.715 0.893 1 98.38 222 LEU A O 1
ATOM 1735 N N . GLY A 1 223 ? -2.359 6.297 -0.799 1 98.44 223 GLY A N 1
ATOM 1736 C CA . GLY A 1 223 ? -1.753 7.613 -0.922 1 98.44 223 GLY A CA 1
ATOM 1737 C C . GLY A 1 223 ? -1.594 8.062 -2.361 1 98.44 223 GLY A C 1
ATOM 1738 O O . GLY A 1 223 ? -2.01 7.363 -3.287 1 98.44 223 GLY A O 1
ATOM 1739 N N . VAL A 1 224 ? -1.126 9.25 -2.555 1 98.88 224 VAL A N 1
ATOM 1740 C CA . VAL A 1 224 ? -0.923 9.828 -3.877 1 98.88 224 VAL A CA 1
ATOM 1741 C C . VAL A 1 224 ? 0.428 10.539 -3.928 1 98.88 224 VAL A C 1
ATOM 1743 O O . VAL A 1 224 ? 0.82 11.211 -2.971 1 98.88 224 VAL A O 1
ATOM 1746 N N . LEU A 1 225 ? 1.132 10.336 -4.977 1 98.88 225 LEU A N 1
ATOM 1747 C CA . LEU A 1 225 ? 2.354 11.07 -5.289 1 98.88 225 LEU A CA 1
ATOM 1748 C C . LEU A 1 225 ? 2.186 11.883 -6.57 1 98.88 225 LEU A C 1
ATOM 1750 O O . LEU A 1 225 ? 1.921 11.328 -7.637 1 98.88 225 LEU A O 1
ATOM 1754 N N . TYR A 1 226 ? 2.199 13.141 -6.418 1 98.94 226 TYR A N 1
ATOM 1755 C CA . TYR A 1 226 ? 2.297 14.062 -7.547 1 98.94 226 TYR A CA 1
ATOM 1756 C C . TYR A 1 226 ? 3.752 14.383 -7.863 1 98.94 226 TYR A C 1
ATOM 1758 O O . TYR A 1 226 ? 4.531 14.703 -6.965 1 98.94 226 TYR A O 1
ATOM 1766 N N . VAL A 1 227 ? 4.145 14.297 -9.086 1 98.94 227 VAL A N 1
ATOM 1767 C CA . VAL A 1 227 ? 5.453 14.758 -9.539 1 98.94 227 VAL A CA 1
ATOM 1768 C C . VAL A 1 227 ? 5.281 15.719 -10.719 1 98.94 227 VAL A C 1
ATOM 1770 O O . VAL A 1 227 ? 4.629 15.375 -11.703 1 98.94 227 VAL A O 1
ATOM 1773 N N . GLU A 1 228 ? 5.879 16.875 -10.602 1 98.75 228 GLU A N 1
ATOM 1774 C CA . GLU A 1 228 ? 5.836 17.875 -11.672 1 98.75 228 GLU A CA 1
ATOM 1775 C C . GLU A 1 228 ? 6.531 17.359 -12.93 1 98.75 228 GLU A C 1
ATOM 1777 O O . GLU A 1 228 ? 7.621 16.781 -12.852 1 98.75 228 GLU A O 1
ATOM 1782 N N . PRO A 1 229 ? 5.922 17.562 -14.086 1 97.75 229 PRO A N 1
ATOM 1783 C CA . PRO A 1 229 ? 6.434 16.984 -15.328 1 97.75 229 PRO A CA 1
ATOM 1784 C C . PRO A 1 229 ? 7.887 17.375 -15.609 1 97.75 229 PRO A C 1
ATOM 1786 O O . PRO A 1 229 ? 8.688 16.531 -16.016 1 97.75 229 PRO A O 1
ATOM 1789 N N . GLU A 1 230 ? 8.25 18.609 -15.414 1 97.94 230 GLU A N 1
ATOM 1790 C CA . GLU A 1 230 ? 9.617 19.031 -15.68 1 97.94 230 GLU A CA 1
ATOM 1791 C C . GLU A 1 230 ? 10.594 18.391 -14.695 1 97.94 230 GLU A C 1
ATOM 1793 O O . GLU A 1 230 ? 11.727 18.078 -15.055 1 97.94 230 GLU A O 1
ATOM 1798 N N . THR A 1 231 ? 10.148 18.25 -13.453 1 98.62 231 THR A N 1
ATOM 1799 C CA . THR A 1 231 ? 10.961 17.562 -12.445 1 98.62 231 THR A CA 1
ATOM 1800 C C . THR A 1 231 ? 11.203 16.109 -12.844 1 98.62 231 THR A C 1
ATOM 1802 O O . THR A 1 231 ? 12.289 15.578 -12.625 1 98.62 231 THR A O 1
ATOM 1805 N N . MET A 1 232 ? 10.188 15.477 -13.398 1 98.25 232 MET A N 1
ATOM 1806 C CA . MET A 1 232 ? 10.273 14.07 -13.789 1 98.25 232 MET A CA 1
ATOM 1807 C C . MET A 1 232 ? 11.477 13.828 -14.688 1 98.25 232 MET A C 1
ATOM 1809 O O . MET A 1 232 ? 12.156 12.805 -14.562 1 98.25 232 MET A O 1
ATOM 1813 N N . LYS A 1 233 ? 11.805 14.758 -15.547 1 97.5 233 LYS A N 1
ATOM 1814 C CA . LYS A 1 233 ? 12.883 14.641 -16.531 1 97.5 233 LYS A CA 1
ATOM 1815 C C . LYS A 1 233 ? 14.25 14.688 -15.852 1 97.5 233 LYS A C 1
ATOM 1817 O O . LYS A 1 233 ? 15.258 14.289 -16.438 1 97.5 233 LYS A O 1
ATOM 1822 N N . LEU A 1 234 ? 14.297 15.172 -14.648 1 98.19 234 LEU A N 1
ATOM 1823 C CA . LEU A 1 234 ? 15.555 15.383 -13.938 1 98.19 234 LEU A CA 1
ATOM 1824 C C . LEU A 1 234 ? 15.859 14.219 -13.008 1 98.19 234 LEU A C 1
ATOM 1826 O O . LEU A 1 234 ? 16.953 14.125 -12.461 1 98.19 234 LEU A O 1
ATOM 1830 N N . LEU A 1 235 ? 14.875 13.312 -12.812 1 98.38 235 LEU A N 1
ATOM 1831 C CA . LEU A 1 235 ? 15.023 12.188 -11.891 1 98.38 235 LEU A CA 1
ATOM 1832 C C . LEU A 1 235 ? 15.805 11.055 -12.547 1 98.38 235 LEU A C 1
ATOM 1834 O O . LEU A 1 235 ? 16.078 11.086 -13.75 1 98.38 235 LEU A O 1
ATOM 1838 N N . LYS A 1 236 ? 16.234 10.109 -11.68 1 97 236 LYS A N 1
ATOM 1839 C CA . LYS A 1 236 ? 16.844 8.883 -12.195 1 97 236 LYS A CA 1
ATOM 1840 C C . LYS A 1 236 ? 15.922 8.195 -13.203 1 97 236 LYS A C 1
ATOM 1842 O O . LYS A 1 236 ? 14.695 8.289 -13.094 1 97 236 LYS A O 1
ATOM 1847 N N . ASP A 1 237 ? 16.484 7.504 -14.125 1 92.5 237 ASP A N 1
ATOM 1848 C CA . ASP A 1 237 ? 15.742 6.906 -15.234 1 92.5 237 ASP A CA 1
ATOM 1849 C C . ASP A 1 237 ? 14.797 5.82 -14.734 1 92.5 237 ASP A C 1
ATOM 1851 O O . ASP A 1 237 ? 13.672 5.695 -15.227 1 92.5 237 ASP A O 1
ATOM 1855 N N . THR A 1 238 ? 15.289 5.035 -13.773 1 94.81 238 THR A N 1
ATOM 1856 C CA . THR A 1 238 ? 14.453 3.979 -13.211 1 94.81 238 THR A CA 1
ATOM 1857 C C . THR A 1 238 ? 13.969 4.355 -11.82 1 94.81 238 THR A C 1
ATOM 1859 O O . THR A 1 238 ? 14.711 4.953 -11.031 1 94.81 238 THR A O 1
ATOM 1862 N N . PRO A 1 239 ? 12.688 4.031 -11.555 1 97.12 239 PRO A N 1
ATOM 1863 C CA . PRO A 1 239 ? 12.203 4.281 -10.195 1 97.12 239 PRO A CA 1
ATOM 1864 C C . PRO A 1 239 ? 12.859 3.379 -9.156 1 97.12 239 PRO A C 1
ATOM 1866 O O . PRO A 1 239 ? 13.484 2.377 -9.508 1 97.12 239 PRO A O 1
ATOM 1869 N N . PRO A 1 240 ? 12.773 3.807 -7.852 1 96.44 240 PRO A N 1
ATOM 1870 C CA . PRO A 1 240 ? 13.406 3.016 -6.793 1 96.44 240 PRO A CA 1
ATOM 1871 C C . PRO A 1 240 ? 12.836 1.603 -6.691 1 96.44 240 PRO A C 1
ATOM 1873 O O . PRO A 1 240 ? 13.539 0.678 -6.277 1 96.44 240 PRO A O 1
ATOM 1876 N N . ILE A 1 241 ? 11.562 1.418 -6.977 1 96.75 241 ILE A N 1
ATOM 1877 C CA . ILE A 1 241 ? 10.883 0.133 -7.098 1 96.75 241 ILE A CA 1
ATOM 1878 C C . ILE A 1 241 ? 10.469 -0.094 -8.547 1 96.75 241 ILE A C 1
ATOM 1880 O O . ILE A 1 241 ? 9.648 0.655 -9.094 1 96.75 241 ILE A O 1
ATOM 1884 N N . LEU A 1 242 ? 11.141 -1.05 -9.148 1 97.5 242 LEU A N 1
ATOM 1885 C CA . LEU A 1 242 ? 10.797 -1.367 -10.531 1 97.5 242 LEU A CA 1
ATOM 1886 C C . LEU A 1 242 ? 9.953 -2.639 -10.602 1 97.5 242 LEU A C 1
ATOM 1888 O O . LEU A 1 242 ? 10.273 -3.635 -9.945 1 97.5 242 LEU A O 1
ATOM 1892 N N . CYS A 1 243 ? 8.867 -2.625 -11.305 1 97.56 243 CYS A N 1
ATOM 1893 C CA . CYS A 1 243 ? 7.918 -3.729 -11.43 1 97.56 243 CYS A CA 1
ATOM 1894 C C . CYS A 1 243 ? 7.141 -3.637 -12.734 1 97.56 243 CYS A C 1
ATOM 1896 O O . CYS A 1 243 ? 7.422 -2.773 -13.57 1 97.56 243 CYS A O 1
ATOM 1898 N N . GLY A 1 244 ? 6.246 -4.594 -12.93 1 96.75 244 GLY A N 1
ATOM 1899 C CA . GLY A 1 244 ? 5.453 -4.594 -14.148 1 96.75 244 GLY A CA 1
ATOM 1900 C C . GLY A 1 244 ? 4.688 -3.299 -14.359 1 96.75 244 GLY A C 1
ATOM 1901 O O . GLY A 1 244 ? 4.527 -2.848 -15.492 1 96.75 244 GLY A O 1
ATOM 1902 N N . GLY A 1 245 ? 4.242 -2.67 -13.266 1 96.44 245 GLY A N 1
ATOM 1903 C CA . GLY A 1 245 ? 3.447 -1.453 -13.352 1 96.44 245 GLY A CA 1
ATOM 1904 C C . GLY A 1 245 ? 4.25 -0.246 -13.797 1 96.44 245 GLY A C 1
ATOM 1905 O O . GLY A 1 245 ? 3.682 0.76 -14.227 1 96.44 245 GLY A O 1
ATOM 1906 N N . SER A 1 246 ? 5.555 -0.323 -13.727 1 98 246 SER A N 1
ATOM 1907 C CA . SER A 1 246 ? 6.445 0.781 -14.07 1 98 246 SER A CA 1
ATOM 1908 C C . SER A 1 246 ? 6.738 0.814 -15.562 1 98 246 SER A C 1
ATOM 1910 O O . SER A 1 246 ? 7.25 1.809 -16.078 1 98 246 SER A O 1
ATOM 1912 N N . ILE A 1 247 ? 6.422 -0.345 -16.219 1 98.06 247 ILE A N 1
ATOM 1913 C CA . ILE A 1 247 ? 6.953 -0.587 -17.562 1 98.06 247 ILE A CA 1
ATOM 1914 C C . ILE A 1 247 ? 5.938 -0.135 -18.609 1 98.06 247 ILE A C 1
ATOM 1916 O O . ILE A 1 247 ? 4.805 -0.624 -18.641 1 98.06 247 ILE A O 1
ATOM 1920 N N . SER A 1 248 ? 6.359 0.773 -19.5 1 97.38 248 SER A N 1
ATOM 1921 C CA . SER A 1 248 ? 5.461 1.336 -20.5 1 97.38 248 SER A CA 1
ATOM 1922 C C . SER A 1 248 ? 5.293 0.39 -21.688 1 97.38 248 SER A C 1
ATOM 1924 O O . SER A 1 248 ? 4.281 0.44 -22.391 1 97.38 248 SER A O 1
ATOM 1926 N N . ASN A 1 249 ? 6.277 -0.51 -21.922 1 97.44 249 ASN A N 1
ATOM 1927 C CA . ASN A 1 249 ? 6.207 -1.461 -23.016 1 97.44 249 ASN A CA 1
ATOM 1928 C C . ASN A 1 249 ? 6.125 -2.898 -22.516 1 97.44 249 ASN A C 1
ATOM 1930 O O . ASN A 1 249 ? 6.73 -3.801 -23.094 1 97.44 249 ASN A O 1
ATOM 1934 N N . LEU A 1 250 ? 5.43 -3.062 -21.438 1 95.25 250 LEU A N 1
ATOM 1935 C CA . LEU A 1 250 ? 5.262 -4.398 -20.875 1 95.25 250 LEU A CA 1
ATOM 1936 C C . LEU A 1 250 ? 4.555 -5.32 -21.859 1 95.25 250 LEU A C 1
ATOM 1938 O O . LEU A 1 250 ? 3.488 -4.977 -22.391 1 95.25 250 LEU A O 1
ATOM 1942 N N . SER A 1 251 ? 5.145 -6.453 -22.094 1 91.5 251 SER A N 1
ATOM 1943 C CA . SER A 1 251 ? 4.543 -7.445 -22.984 1 91.5 251 SER A CA 1
ATOM 1944 C C . SER A 1 251 ? 3.24 -7.984 -22.406 1 91.5 251 SER A C 1
ATOM 1946 O O . SER A 1 251 ? 3.146 -8.234 -21.203 1 91.5 251 SER A O 1
ATOM 1948 N N . PRO A 1 252 ? 2.215 -8.25 -23.281 1 86.75 252 PRO A N 1
ATOM 1949 C CA . PRO A 1 252 ? 0.965 -8.852 -22.797 1 86.75 252 PRO A CA 1
ATOM 1950 C C . PRO A 1 252 ? 1.162 -10.258 -22.25 1 86.75 252 PRO A C 1
ATOM 1952 O O . PRO A 1 252 ? 0.325 -10.742 -21.484 1 86.75 252 PRO A O 1
ATOM 1955 N N . ASP A 1 253 ? 2.25 -10.859 -22.609 1 86.94 253 ASP A N 1
ATOM 1956 C CA . ASP A 1 253 ? 2.525 -12.211 -22.125 1 86.94 253 ASP A CA 1
ATOM 1957 C C . ASP A 1 253 ? 3.221 -12.172 -20.766 1 86.94 253 ASP A C 1
ATOM 1959 O O . ASP A 1 253 ? 3.543 -13.219 -20.203 1 86.94 253 ASP A O 1
ATOM 1963 N N . LEU A 1 254 ? 3.471 -10.977 -20.266 1 90.38 254 LEU A N 1
ATOM 1964 C CA . LEU A 1 254 ? 4.039 -10.742 -18.938 1 90.38 254 LEU A CA 1
ATOM 1965 C C . LEU A 1 254 ? 5.418 -11.383 -18.828 1 90.38 254 LEU A C 1
ATOM 1967 O O . LEU A 1 254 ? 5.746 -11.977 -17.797 1 90.38 254 LEU A O 1
ATOM 1971 N N . THR A 1 255 ? 6.168 -11.336 -19.906 1 89.88 255 THR A N 1
ATOM 1972 C CA . THR A 1 255 ? 7.566 -11.75 -19.859 1 89.88 255 THR A CA 1
ATOM 1973 C C . THR A 1 255 ? 8.469 -10.562 -19.516 1 89.88 255 THR A C 1
ATOM 1975 O O . THR A 1 255 ? 8.148 -9.422 -19.828 1 89.88 255 THR A O 1
ATOM 1978 N N . ILE A 1 256 ? 9.539 -10.891 -18.828 1 94.12 256 ILE A N 1
ATOM 1979 C CA . ILE A 1 256 ? 10.484 -9.828 -18.516 1 94.12 256 ILE A CA 1
ATOM 1980 C C . ILE A 1 256 ? 11.469 -9.656 -19.672 1 94.12 256 ILE A C 1
ATOM 1982 O O . ILE A 1 256 ? 11.758 -10.609 -20.406 1 94.12 256 ILE A O 1
ATOM 1986 N N . SER A 1 257 ? 11.891 -8.414 -19.922 1 93.62 257 SER A N 1
ATOM 1987 C CA . SER A 1 257 ? 12.828 -8.078 -20.984 1 93.62 257 SER A CA 1
ATOM 1988 C C . SER A 1 257 ? 13.844 -7.039 -20.516 1 93.62 257 SER A C 1
ATOM 1990 O O . SER A 1 257 ? 13.492 -6.102 -19.797 1 93.62 257 SER A O 1
ATOM 1992 N N . GLU A 1 258 ? 15.062 -7.242 -20.953 1 93.94 258 GLU A N 1
ATOM 1993 C CA . GLU A 1 258 ? 16.109 -6.273 -20.625 1 93.94 258 GLU A CA 1
ATOM 1994 C C . GLU A 1 258 ? 15.898 -4.969 -21.391 1 93.94 258 GLU A C 1
ATOM 1996 O O . GLU A 1 258 ? 16.469 -3.934 -21.031 1 93.94 258 GLU A O 1
ATOM 2001 N N . ASP A 1 259 ? 15.133 -5.012 -22.453 1 95 259 ASP A N 1
ATOM 2002 C CA . ASP A 1 259 ? 14.859 -3.824 -23.25 1 95 259 ASP A CA 1
ATOM 2003 C C . ASP A 1 259 ? 13.594 -3.117 -22.766 1 95 259 ASP A C 1
ATOM 2005 O O . ASP A 1 259 ? 12.867 -2.523 -23.562 1 95 259 ASP A O 1
ATOM 2009 N N . PHE A 1 260 ? 13.414 -3.184 -21.531 1 96.25 260 PHE A N 1
ATOM 2010 C CA . PHE A 1 260 ? 12.219 -2.553 -20.969 1 96.25 260 PHE A CA 1
ATOM 2011 C C . PHE A 1 260 ? 12.352 -1.035 -21 1 96.25 260 PHE A C 1
ATOM 2013 O O . PHE A 1 260 ? 13.461 -0.5 -20.984 1 96.25 260 PHE A O 1
ATOM 2020 N N . GLU A 1 261 ? 11.195 -0.359 -21.125 1 97.5 261 GLU A N 1
ATOM 2021 C CA . GLU A 1 261 ? 11.047 1.088 -20.984 1 97.5 261 GLU A CA 1
ATOM 2022 C C . GLU A 1 261 ? 10.109 1.441 -19.828 1 97.5 261 GLU A C 1
ATOM 2024 O O . GLU A 1 261 ? 9.102 0.772 -19.625 1 97.5 261 GLU A O 1
ATOM 2029 N N . VAL A 1 262 ? 10.477 2.424 -19.094 1 97.56 262 VAL A N 1
ATOM 2030 C CA . VAL A 1 262 ? 9.648 2.873 -17.984 1 97.56 262 VAL A CA 1
ATOM 2031 C C . VAL A 1 262 ? 8.797 4.062 -18.406 1 97.56 262 VAL A C 1
ATOM 2033 O O . VAL A 1 262 ? 9.172 4.801 -19.328 1 97.56 262 VAL A O 1
ATOM 2036 N N . PHE A 1 263 ? 7.602 4.195 -17.797 1 98.12 263 PHE A N 1
ATOM 2037 C CA . PHE A 1 263 ? 6.766 5.359 -18.078 1 98.12 263 PHE A CA 1
ATOM 2038 C C . PHE A 1 263 ? 7.539 6.652 -17.828 1 98.12 263 PHE A C 1
ATOM 2040 O O . PHE A 1 263 ? 8.289 6.75 -16.859 1 98.12 263 PHE A O 1
ATOM 2047 N N . ALA A 1 264 ? 7.305 7.664 -18.656 1 97.69 264 ALA A N 1
ATOM 2048 C CA . ALA A 1 264 ? 7.949 8.969 -18.5 1 97.69 264 ALA A CA 1
ATOM 2049 C C . ALA A 1 264 ? 7.199 9.828 -17.5 1 97.69 264 ALA A C 1
ATOM 2051 O O . ALA A 1 264 ? 7.684 10.891 -17.094 1 97.69 264 ALA A O 1
ATOM 2052 N N . THR A 1 265 ? 6.047 9.398 -17.078 1 98.06 265 THR A N 1
ATOM 2053 C CA . THR A 1 265 ? 5.184 10.125 -16.156 1 98.06 265 THR A CA 1
ATOM 2054 C C . THR A 1 265 ? 5.242 9.5 -14.766 1 98.06 265 THR A C 1
ATOM 2056 O O . THR A 1 265 ? 6.027 8.586 -14.523 1 98.06 265 THR A O 1
ATOM 2059 N N . ALA A 1 266 ? 4.426 10.039 -13.859 1 98.44 266 ALA A N 1
ATOM 2060 C CA . ALA A 1 266 ? 4.395 9.547 -12.484 1 98.44 266 ALA A CA 1
ATOM 2061 C C . ALA A 1 266 ? 3.934 8.094 -12.43 1 98.44 266 ALA A C 1
ATOM 2063 O O . ALA A 1 266 ? 4.133 7.402 -11.43 1 98.44 266 ALA A O 1
ATOM 2064 N N . HIS A 1 267 ? 3.418 7.551 -13.523 1 97.62 267 HIS A N 1
ATOM 2065 C CA . HIS A 1 267 ? 2.969 6.168 -13.602 1 97.62 267 HIS A CA 1
ATOM 2066 C C . HIS A 1 267 ? 4.109 5.199 -13.312 1 97.62 267 HIS A C 1
ATOM 2068 O O . HIS A 1 267 ? 3.877 4.07 -12.875 1 97.62 267 HIS A O 1
ATOM 2074 N N . ARG A 1 268 ? 5.34 5.617 -13.555 1 98.38 268 ARG A N 1
ATOM 2075 C CA . ARG A 1 268 ? 6.484 4.73 -13.367 1 98.38 268 ARG A CA 1
ATOM 2076 C C . ARG A 1 268 ? 6.605 4.293 -11.914 1 98.38 268 ARG A C 1
ATOM 2078 O O . ARG A 1 268 ? 7.316 3.334 -11.602 1 98.38 268 ARG A O 1
ATOM 2085 N N . PHE A 1 269 ? 5.887 5.027 -11.016 1 98.44 269 PHE A N 1
ATOM 2086 C CA . PHE A 1 269 ? 5.984 4.727 -9.594 1 98.44 269 PHE A CA 1
ATOM 2087 C C . PHE A 1 269 ? 4.867 3.787 -9.156 1 98.44 269 PHE A C 1
ATOM 2089 O O . PHE A 1 269 ? 4.809 3.375 -8 1 98.44 269 PHE A O 1
ATOM 2096 N N . GLU A 1 270 ? 4.012 3.314 -10.047 1 97.38 270 GLU A N 1
ATOM 2097 C CA . GLU A 1 270 ? 2.814 2.568 -9.672 1 97.38 270 GLU A CA 1
ATOM 2098 C C . GLU A 1 270 ? 3.037 1.064 -9.797 1 97.38 270 GLU A C 1
ATOM 2100 O O . GLU A 1 270 ? 3.83 0.619 -10.633 1 97.38 270 GLU A O 1
ATOM 2105 N N . HIS A 1 271 ? 2.354 0.353 -8.938 1 97.25 271 HIS A N 1
ATOM 2106 C CA . HIS A 1 271 ? 2.219 -1.092 -9.086 1 97.25 271 HIS A CA 1
ATOM 2107 C C . HIS A 1 271 ? 1.041 -1.445 -9.984 1 97.25 271 HIS A C 1
ATOM 2109 O O . HIS A 1 271 ? 0.183 -0.601 -10.25 1 97.25 271 HIS A O 1
ATOM 2115 N N . LEU A 1 272 ? 1.05 -2.662 -10.492 1 93.69 272 LEU A N 1
ATOM 2116 C CA . LEU A 1 272 ? -0.03 -3.08 -11.375 1 93.69 272 LEU A CA 1
ATOM 2117 C C . LEU A 1 272 ? -1.362 -3.105 -10.641 1 93.69 272 LEU A C 1
ATOM 2119 O O . LEU A 1 272 ? -2.359 -2.566 -11.125 1 93.69 272 LEU A O 1
ATOM 2123 N N . ASN A 1 273 ? -1.334 -3.77 -9.469 1 93 273 ASN A N 1
ATOM 2124 C CA . ASN A 1 273 ? -2.562 -3.836 -8.68 1 93 273 ASN A CA 1
ATOM 2125 C C . ASN A 1 273 ? -2.701 -2.633 -7.758 1 93 273 ASN A C 1
ATOM 2127 O O . ASN A 1 273 ? -1.741 -2.244 -7.09 1 93 273 ASN A O 1
ATOM 2131 N N . LYS A 1 274 ? -3.852 -2.01 -7.812 1 95.38 274 LYS A N 1
ATOM 2132 C CA . LYS A 1 274 ? -4.207 -0.905 -6.926 1 95.38 274 LYS A CA 1
ATOM 2133 C C . LYS A 1 274 ? -5.176 -1.361 -5.84 1 95.38 274 LYS A C 1
ATOM 2135 O O . LYS A 1 274 ? -5.852 -2.381 -5.992 1 95.38 274 LYS A O 1
ATOM 2140 N N . PRO A 1 275 ? -5.121 -0.662 -4.711 1 97.31 275 PRO A N 1
ATOM 2141 C CA . PRO A 1 275 ? -6.207 -0.904 -3.76 1 97.31 275 PRO A CA 1
ATOM 2142 C C . PRO A 1 275 ? -7.555 -0.386 -4.262 1 97.31 275 PRO A C 1
ATOM 2144 O O . PRO A 1 275 ? -7.992 0.694 -3.855 1 97.31 275 PRO A O 1
ATOM 2147 N N . MET A 1 276 ? -8.227 -1.156 -5 1 98.12 276 MET A N 1
ATOM 2148 C CA . MET A 1 276 ? -9.367 -0.729 -5.809 1 98.12 276 MET A CA 1
ATOM 2149 C C . MET A 1 276 ? -10.5 -0.221 -4.922 1 98.12 276 MET A C 1
ATOM 2151 O O . MET A 1 276 ? -11.148 0.778 -5.242 1 98.12 276 MET A O 1
ATOM 2155 N N . MET A 1 277 ? -10.719 -0.898 -3.799 1 98.19 277 MET A N 1
ATOM 2156 C CA . MET A 1 277 ? -11.789 -0.511 -2.877 1 98.19 277 MET A CA 1
ATOM 2157 C C . MET A 1 277 ? -11.586 0.92 -2.389 1 98.19 277 MET A C 1
ATOM 2159 O O . MET A 1 277 ? -12.516 1.731 -2.439 1 98.19 277 MET A O 1
ATOM 2163 N N . GLN A 1 278 ? -10.414 1.283 -1.956 1 98.56 278 GLN A N 1
ATOM 2164 C CA . GLN A 1 278 ? -10.094 2.619 -1.471 1 98.56 278 GLN A CA 1
ATOM 2165 C C . GLN A 1 278 ? -10.109 3.637 -2.607 1 98.56 278 GLN A C 1
ATOM 2167 O O . GLN A 1 278 ? -10.562 4.77 -2.43 1 98.56 278 GLN A O 1
ATOM 2172 N N . CYS A 1 279 ? -9.578 3.215 -3.775 1 98.75 279 CYS A N 1
ATOM 2173 C CA . CYS A 1 279 ? -9.539 4.109 -4.926 1 98.75 279 CYS A CA 1
ATOM 2174 C C . CYS A 1 279 ? -10.945 4.527 -5.336 1 98.75 279 CYS A C 1
ATOM 2176 O O . CYS A 1 279 ? -11.195 5.703 -5.602 1 98.75 279 CYS A O 1
ATOM 2178 N N . ILE A 1 280 ? -11.828 3.574 -5.395 1 98.81 280 ILE A N 1
ATOM 2179 C CA . ILE A 1 280 ? -13.203 3.832 -5.809 1 98.81 280 ILE A CA 1
ATOM 2180 C C . ILE A 1 280 ? -13.898 4.699 -4.762 1 98.81 280 ILE A C 1
ATOM 2182 O O . ILE A 1 280 ? -14.633 5.629 -5.105 1 98.81 280 ILE A O 1
ATOM 2186 N N . ALA A 1 281 ? -13.641 4.441 -3.475 1 98.81 281 ALA A N 1
ATOM 2187 C CA . ALA A 1 281 ? -14.188 5.266 -2.402 1 98.81 281 ALA A CA 1
ATOM 2188 C C . ALA A 1 281 ? -13.695 6.703 -2.502 1 98.81 281 ALA A C 1
ATOM 2190 O O . ALA A 1 281 ? -14.453 7.645 -2.254 1 98.81 281 ALA A O 1
ATOM 2191 N N . LEU A 1 282 ? -12.438 6.855 -2.838 1 98.88 282 LEU A N 1
ATOM 2192 C CA . LEU A 1 282 ? -11.883 8.188 -3.039 1 98.88 282 LEU A CA 1
ATOM 2193 C C . LEU A 1 282 ? -12.641 8.938 -4.129 1 98.88 282 LEU A C 1
ATOM 2195 O O . LEU A 1 282 ? -12.938 10.125 -3.982 1 98.88 282 LEU A O 1
ATOM 2199 N N . GLY A 1 283 ? -12.906 8.203 -5.219 1 98.88 283 GLY A N 1
ATOM 2200 C CA . GLY A 1 283 ? -13.68 8.812 -6.285 1 98.88 283 GLY A CA 1
ATOM 2201 C C . GLY A 1 283 ? -15.016 9.359 -5.82 1 98.88 283 GLY A C 1
ATOM 2202 O O . GLY A 1 283 ? -15.398 10.477 -6.172 1 98.88 283 GLY A O 1
ATOM 2203 N N . ALA A 1 284 ? -15.703 8.602 -4.988 1 98.75 284 ALA A N 1
ATOM 2204 C CA . ALA A 1 284 ? -17 9.008 -4.457 1 98.75 284 ALA A CA 1
ATOM 2205 C C . ALA A 1 284 ? -16.875 10.234 -3.564 1 98.75 284 ALA A C 1
ATOM 2207 O O . ALA A 1 284 ? -17.688 11.156 -3.641 1 98.75 284 ALA A O 1
ATOM 2208 N N . TYR A 1 285 ? -15.898 10.266 -2.73 1 98.5 285 TYR A N 1
ATOM 2209 C CA . TYR A 1 285 ? -15.727 11.398 -1.833 1 98.5 285 TYR A CA 1
ATOM 2210 C C . TYR A 1 285 ? -15.305 12.648 -2.605 1 98.5 285 TYR A C 1
ATOM 2212 O O . TYR A 1 285 ? -15.727 13.758 -2.279 1 98.5 285 TYR A O 1
ATOM 2220 N N . LEU A 1 286 ? -14.43 12.453 -3.633 1 98.62 286 LEU A N 1
ATOM 2221 C CA . LEU A 1 286 ? -14.016 13.578 -4.473 1 98.62 286 LEU A CA 1
ATOM 2222 C C . LEU A 1 286 ? -15.227 14.219 -5.148 1 98.62 286 LEU A C 1
ATOM 2224 O O . LEU A 1 286 ? -15.297 15.445 -5.27 1 98.62 286 LEU A O 1
ATOM 2228 N N . ASP A 1 287 ? -16.156 13.391 -5.625 1 98.12 287 ASP A N 1
ATOM 2229 C CA . ASP A 1 287 ? -17.375 13.93 -6.219 1 98.12 287 ASP A CA 1
ATOM 2230 C C . ASP A 1 287 ? -18.109 14.836 -5.23 1 98.12 287 ASP A C 1
ATOM 2232 O O . ASP A 1 287 ? -18.531 15.938 -5.59 1 98.12 287 ASP A O 1
ATOM 2236 N N . PHE A 1 288 ? -18.25 14.406 -4.004 1 96.94 288 PHE A N 1
ATOM 2237 C CA . PHE A 1 288 ? -18.953 15.156 -2.977 1 96.94 288 PHE A CA 1
ATOM 2238 C C . PHE A 1 288 ? -18.234 16.469 -2.67 1 96.94 288 PHE A C 1
ATOM 2240 O O . PHE A 1 288 ? -18.828 17.547 -2.758 1 96.94 288 PHE A O 1
ATOM 2247 N N . ILE A 1 289 ? -16.891 16.344 -2.32 1 96.69 289 ILE A N 1
ATOM 2248 C CA . ILE A 1 289 ? -16.172 17.5 -1.784 1 96.69 289 ILE A CA 1
ATOM 2249 C C . ILE A 1 289 ? -16 18.547 -2.877 1 96.69 289 ILE A C 1
ATOM 2251 O O . ILE A 1 289 ? -16 19.75 -2.596 1 96.69 289 ILE A O 1
ATOM 2255 N N . GLN A 1 290 ? -15.859 18.109 -4.09 1 94.81 290 GLN A N 1
ATOM 2256 C CA . GLN A 1 290 ? -15.805 19.047 -5.207 1 94.81 290 GLN A CA 1
ATOM 2257 C C . GLN A 1 290 ? -17.141 19.75 -5.395 1 94.81 290 GLN A C 1
ATOM 2259 O O . GLN A 1 290 ? -17.188 20.922 -5.805 1 94.81 290 GLN A O 1
ATOM 2264 N N . SER A 1 291 ? -18.234 19.016 -5.148 1 94.44 291 SER A N 1
ATOM 2265 C CA . SER A 1 291 ? -19.547 19.641 -5.258 1 94.44 291 SER A CA 1
ATOM 2266 C C . SER A 1 291 ? -19.734 20.719 -4.191 1 94.44 291 SER A C 1
ATOM 2268 O O . SER A 1 291 ? -20.453 21.703 -4.41 1 94.44 291 SER A O 1
ATOM 2270 N N . VAL A 1 292 ? -19.141 20.594 -3.041 1 95 292 VAL A N 1
ATOM 2271 C CA . VAL A 1 292 ? -19.156 21.609 -1.986 1 95 292 VAL A CA 1
ATOM 2272 C C . VAL A 1 292 ? -18.312 22.797 -2.398 1 95 292 VAL A C 1
ATOM 2274 O O . VAL A 1 292 ? -18.703 23.953 -2.207 1 95 292 VAL A O 1
ATOM 2277 N N . GLY A 1 293 ? -17.188 22.484 -3.066 1 95 293 GLY A N 1
ATOM 2278 C CA . GLY A 1 293 ? -16.203 23.5 -3.41 1 95 293 GLY A CA 1
ATOM 2279 C C . GLY A 1 293 ? -15.156 23.703 -2.332 1 95 293 GLY A C 1
ATOM 2280 O O . GLY A 1 293 ? -15.484 24.078 -1.203 1 95 293 GLY A O 1
ATOM 2281 N N . MET A 1 294 ? -13.906 23.625 -2.703 1 95.38 294 MET A N 1
ATOM 2282 C CA . MET A 1 294 ? -12.82 23.609 -1.724 1 95.38 294 MET A CA 1
ATOM 2283 C C . MET A 1 294 ? -12.641 25 -1.098 1 95.38 294 MET A C 1
ATOM 2285 O O . MET A 1 294 ? -12.18 25.109 0.042 1 95.38 294 MET A O 1
ATOM 2289 N N . GLU A 1 295 ? -12.969 26.016 -1.804 1 94.75 295 GLU A N 1
ATOM 2290 C CA . GLU A 1 295 ? -12.938 27.344 -1.207 1 94.75 295 GLU A CA 1
ATOM 2291 C C . GLU A 1 295 ? -13.938 27.469 -0.058 1 94.75 295 GLU A C 1
ATOM 2293 O O . GLU A 1 295 ? -13.633 28.062 0.979 1 94.75 295 GLU A O 1
ATOM 2298 N N . ASN A 1 296 ? -15.125 26.906 -0.286 1 95.88 296 ASN A N 1
ATOM 2299 C CA . ASN A 1 296 ? -16.141 26.891 0.759 1 95.88 296 ASN A CA 1
ATOM 2300 C C . ASN A 1 296 ? -15.711 26.062 1.958 1 95.88 296 ASN A C 1
ATOM 2302 O O . ASN A 1 296 ? -15.938 26.438 3.105 1 95.88 296 ASN A O 1
ATOM 2306 N N . VAL A 1 297 ? -15.094 24.922 1.677 1 96.56 297 VAL A N 1
ATOM 2307 C CA . VAL A 1 297 ? -14.586 24.062 2.732 1 96.56 297 VAL A CA 1
ATOM 2308 C C . VAL A 1 297 ? -13.562 24.828 3.578 1 96.56 297 VAL A C 1
ATOM 2310 O O . VAL A 1 297 ? -13.672 24.844 4.809 1 96.56 297 VAL A O 1
ATOM 2313 N N . GLN A 1 298 ? -12.633 25.422 2.912 1 96.56 298 GLN A N 1
ATOM 2314 C CA . GLN A 1 298 ? -11.578 26.172 3.58 1 96.56 298 GLN A CA 1
ATOM 2315 C C . GLN A 1 298 ? -12.148 27.312 4.422 1 96.56 298 GLN A C 1
ATOM 2317 O O . GLN A 1 298 ? -11.766 27.484 5.582 1 96.56 298 GLN A O 1
ATOM 2322 N N . LEU A 1 299 ? -13.008 28.062 3.85 1 95.81 299 LEU A N 1
ATOM 2323 C CA . LEU A 1 299 ? -13.602 29.203 4.543 1 95.81 299 LEU A CA 1
ATOM 2324 C C . LEU A 1 299 ? -14.359 28.75 5.785 1 95.81 299 LEU A C 1
ATOM 2326 O O . LEU A 1 299 ? -14.258 29.375 6.844 1 95.81 299 LEU A O 1
ATOM 2330 N N . TYR A 1 300 ? -15.109 27.719 5.664 1 96.94 300 TYR A N 1
ATOM 2331 C CA . TYR A 1 300 ? -15.883 27.203 6.785 1 96.94 300 TYR A CA 1
ATOM 2332 C C . TYR A 1 300 ? -14.977 26.797 7.938 1 96.94 300 TYR A C 1
ATOM 2334 O O . TYR A 1 300 ? -15.211 27.172 9.086 1 96.94 300 TYR A O 1
ATOM 2342 N N . LEU A 1 301 ? -13.969 26.062 7.652 1 97.56 301 LEU A N 1
ATOM 2343 C CA . LEU A 1 301 ? -13.047 25.578 8.68 1 97.56 301 LEU A CA 1
ATOM 2344 C C . LEU A 1 301 ? -12.258 26.734 9.289 1 97.56 301 LEU A C 1
ATOM 2346 O O . LEU A 1 301 ? -12.016 26.75 10.492 1 97.56 301 LEU A O 1
ATOM 2350 N N . GLN A 1 302 ? -11.891 27.688 8.445 1 96.38 302 GLN A N 1
ATOM 2351 C CA . GLN A 1 302 ? -11.188 28.859 8.945 1 96.38 302 GLN A CA 1
ATOM 2352 C C . GLN A 1 302 ? -12.062 29.656 9.914 1 96.38 302 GLN A C 1
ATOM 2354 O O . GLN A 1 302 ? -11.57 30.141 10.938 1 96.38 302 GLN A O 1
ATOM 2359 N N . GLU A 1 303 ? -13.266 29.781 9.578 1 96.31 303 GLU A N 1
ATOM 2360 C CA . GLU A 1 303 ? -14.188 30.516 10.445 1 96.31 303 GLU A CA 1
ATOM 2361 C C . GLU A 1 303 ? -14.359 29.797 11.789 1 96.31 303 GLU A C 1
ATOM 2363 O O . GLU A 1 303 ? -14.359 30.453 12.836 1 96.31 303 GLU A O 1
ATOM 2368 N N . LEU A 1 304 ? -14.523 28.531 11.742 1 97.06 304 LEU A N 1
ATOM 2369 C CA . LEU A 1 304 ? -14.617 27.766 12.977 1 97.06 304 LEU A CA 1
ATOM 2370 C C . LEU A 1 304 ? -13.336 27.875 13.789 1 97.06 304 LEU A C 1
ATOM 2372 O O . LEU A 1 304 ? -13.383 28 15.016 1 97.06 304 LEU A O 1
ATOM 2376 N N . GLY A 1 305 ? -12.18 27.797 13.133 1 96.62 305 GLY A N 1
ATOM 2377 C CA . GLY A 1 305 ? -10.906 27.969 13.812 1 96.62 305 GLY A CA 1
ATOM 2378 C C . GLY A 1 305 ? -10.75 29.328 14.461 1 96.62 305 GLY A C 1
ATOM 2379 O O . GLY A 1 305 ? -10.273 29.438 15.586 1 96.62 305 GLY A O 1
ATOM 2380 N N . SER A 1 306 ? -11.164 30.359 13.75 1 96.25 306 SER A N 1
ATOM 2381 C CA . SER A 1 306 ? -11.125 31.719 14.289 1 96.25 306 SER A CA 1
ATOM 2382 C C . SER A 1 306 ? -12.031 31.844 15.5 1 96.25 306 SER A C 1
ATOM 2384 O O . SER A 1 306 ? -11.672 32.5 16.484 1 96.25 306 SER A O 1
ATOM 2386 N N . TYR A 1 307 ? -13.188 31.281 15.375 1 97.12 307 TYR A N 1
ATOM 2387 C CA . TYR A 1 307 ? -14.109 31.281 16.5 1 97.12 307 TYR A CA 1
ATOM 2388 C C . TYR A 1 307 ? -13.5 30.594 17.719 1 97.12 307 TYR A C 1
ATOM 2390 O O . TYR A 1 307 ? -13.586 31.094 18.828 1 97.12 307 TYR A O 1
ATOM 2398 N N . LEU A 1 308 ? -12.875 29.484 17.516 1 97.81 308 LEU A N 1
ATOM 2399 C CA . LEU A 1 308 ? -12.211 28.75 18.578 1 97.81 308 LEU A CA 1
ATOM 2400 C C . LEU A 1 308 ? -11.164 29.625 19.266 1 97.81 308 LEU A C 1
ATOM 2402 O O . LEU A 1 308 ? -11.141 29.719 20.5 1 97.81 308 LEU A O 1
ATOM 2406 N N . ARG A 1 309 ? -10.297 30.25 18.5 1 96.81 309 ARG A N 1
ATOM 2407 C CA . ARG A 1 309 ? -9.242 31.078 19.062 1 96.81 309 ARG A CA 1
ATOM 2408 C C . ARG A 1 309 ? -9.82 32.25 19.844 1 96.81 309 ARG A C 1
ATOM 2410 O O . ARG A 1 309 ? -9.305 32.625 20.906 1 96.81 309 ARG A O 1
ATOM 2417 N N . SER A 1 310 ? -10.859 32.812 19.266 1 97 310 SER A N 1
ATOM 2418 C CA . SER A 1 310 ? -11.523 33.906 19.938 1 97 310 SER A CA 1
ATOM 2419 C C . SER A 1 310 ? -12.086 33.5 21.281 1 97 310 SER A C 1
ATOM 2421 O O . SER A 1 310 ? -11.922 34.188 22.281 1 97 310 SER A O 1
ATOM 2423 N N . GLU A 1 311 ? -12.727 32.375 21.359 1 97.94 311 GLU A N 1
ATOM 2424 C CA . GLU A 1 311 ? -13.328 31.875 22.594 1 97.94 311 GLU A CA 1
ATOM 2425 C C . GLU A 1 311 ? -12.258 31.484 23.594 1 97.94 311 GLU A C 1
ATOM 2427 O O . GLU A 1 311 ? -12.422 31.672 24.797 1 97.94 311 GLU A O 1
ATOM 2432 N N . LEU A 1 312 ? -11.195 30.922 23.141 1 97.31 312 LEU A N 1
ATOM 2433 C CA . LEU A 1 312 ? -10.094 30.547 24.016 1 97.31 312 LEU A CA 1
ATOM 2434 C C . LEU A 1 312 ? -9.477 31.797 24.672 1 97.31 312 LEU A C 1
ATOM 2436 O O . LEU A 1 312 ? -9.156 31.781 25.859 1 97.31 312 LEU A O 1
ATOM 2440 N N . ARG A 1 313 ? -9.352 32.844 23.922 1 96.31 313 ARG A N 1
ATOM 2441 C CA . ARG A 1 313 ? -8.773 34.094 24.422 1 96.31 313 ARG A CA 1
ATOM 2442 C C . ARG A 1 313 ? -9.594 34.625 25.578 1 96.31 313 ARG A C 1
ATOM 2444 O O . ARG A 1 313 ? -9.047 35.219 26.516 1 96.31 313 ARG A O 1
ATOM 2451 N N . LYS A 1 314 ? -10.82 34.438 25.516 1 97.25 314 LYS A N 1
ATOM 2452 C CA . LYS A 1 314 ? -11.711 34.938 26.562 1 97.25 314 LYS A CA 1
ATOM 2453 C C . LYS A 1 314 ? -11.43 34.25 27.891 1 97.25 314 LYS A C 1
ATOM 2455 O O . LYS A 1 314 ? -11.75 34.812 28.953 1 97.25 314 LYS A O 1
ATOM 2460 N N . ILE A 1 315 ? -10.859 33.156 27.812 1 96.06 315 ILE A N 1
ATOM 2461 C CA . ILE A 1 315 ? -10.594 32.438 29.062 1 96.06 315 ILE A CA 1
ATOM 2462 C C . ILE A 1 315 ? -9.086 32.438 29.328 1 96.06 315 ILE A C 1
ATOM 2464 O O . ILE A 1 315 ? -8.594 31.594 30.094 1 96.06 315 ILE A O 1
ATOM 2468 N N . GLY A 1 316 ? -8.289 33.188 28.625 1 94.06 316 GLY A N 1
ATOM 2469 C CA . GLY A 1 316 ? -6.875 33.406 28.891 1 94.06 316 GLY A CA 1
ATOM 2470 C C . GLY A 1 316 ? -5.988 32.375 28.234 1 94.06 316 GLY A C 1
ATOM 2471 O O . GLY A 1 316 ? -4.855 32.156 28.672 1 94.06 316 GLY A O 1
ATOM 2472 N N . VAL A 1 317 ? -6.512 31.625 27.297 1 94.69 317 VAL A N 1
ATOM 2473 C CA . VAL A 1 317 ? -5.742 30.594 26.609 1 94.69 317 VAL A CA 1
ATOM 2474 C C . VAL A 1 317 ? -5.484 31.016 25.156 1 94.69 317 VAL A C 1
ATOM 2476 O O . VAL A 1 317 ? -6.391 31.5 24.469 1 94.69 317 VAL A O 1
ATOM 2479 N N . GLU A 1 318 ? -4.227 30.875 24.781 1 91.94 318 GLU A N 1
ATOM 2480 C CA . GLU A 1 318 ? -3.871 31.188 23.391 1 91.94 318 GLU A CA 1
ATOM 2481 C C . GLU A 1 318 ? -3.389 29.953 22.656 1 91.94 318 GLU A C 1
ATOM 2483 O O . GLU A 1 318 ? -2.723 29.094 23.234 1 91.94 318 GLU A O 1
ATOM 2488 N N . THR A 1 319 ? -3.785 29.891 21.359 1 92.06 319 THR A N 1
ATOM 2489 C CA . THR A 1 319 ? -3.283 28.828 20.5 1 92.06 319 THR A CA 1
ATOM 2490 C C . THR A 1 319 ? -1.845 29.109 20.078 1 92.06 319 THR A C 1
ATOM 2492 O O . THR A 1 319 ? -1.401 30.25 20.078 1 92.06 319 THR A O 1
ATOM 2495 N N . SER A 1 320 ? -1.199 28.047 19.672 1 88.44 320 SER A N 1
ATOM 2496 C CA . SER A 1 320 ? 0.194 28.141 19.25 1 88.44 320 SER A CA 1
ATOM 2497 C C . SER A 1 320 ? 0.312 28.844 17.906 1 88.44 320 SER A C 1
ATOM 2499 O O . SER A 1 320 ? -0.457 28.562 16.984 1 88.44 320 SER A O 1
ATOM 2501 N N . GLY A 1 321 ? 1.31 29.812 17.891 1 88.25 321 GLY A N 1
ATOM 2502 C CA . GLY A 1 321 ? 1.623 30.453 16.609 1 88.25 321 GLY A CA 1
ATOM 2503 C C . GLY A 1 321 ? 0.798 31.703 16.359 1 88.25 321 GLY A C 1
ATOM 2504 O O . GLY A 1 321 ? -0.041 32.062 17.172 1 88.25 321 GLY A O 1
ATOM 2505 N N . PRO A 1 322 ? 0.979 32.344 15.25 1 89.88 322 PRO A N 1
ATOM 2506 C CA . PRO A 1 322 ? 0.285 33.594 14.914 1 89.88 322 PRO A CA 1
ATOM 2507 C C . PRO A 1 322 ? -1.183 33.375 14.555 1 89.88 322 PRO A C 1
ATOM 2509 O O . PRO A 1 322 ? -1.554 32.281 14.094 1 89.88 322 PRO A O 1
ATOM 2512 N N . ASP A 1 323 ? -2.004 34.375 14.664 1 89.19 323 ASP A N 1
ATOM 2513 C CA . ASP A 1 323 ? -3.434 34.281 14.375 1 89.19 323 ASP A CA 1
ATOM 2514 C C . ASP A 1 323 ? -3.719 34.625 12.914 1 89.19 323 ASP A C 1
ATOM 2516 O O . ASP A 1 323 ? -4.848 34.469 12.445 1 89.19 323 ASP A O 1
ATOM 2520 N N . ASP A 1 324 ? -2.719 34.875 12.141 1 90.69 324 ASP A N 1
ATOM 2521 C CA . ASP A 1 324 ? -2.895 35.188 10.734 1 90.69 324 ASP A CA 1
ATOM 2522 C C . ASP A 1 324 ? -3.377 33.969 9.945 1 90.69 324 ASP A C 1
ATOM 2524 O O . ASP A 1 324 ? -2.664 32.969 9.844 1 90.69 324 ASP A O 1
ATOM 2528 N N . VAL A 1 325 ? -4.539 34.094 9.359 1 89.25 325 VAL A N 1
ATOM 2529 C CA . VAL A 1 325 ? -5.188 32.969 8.664 1 89.25 325 VAL A CA 1
ATOM 2530 C C . VAL A 1 325 ? -4.328 32.562 7.473 1 89.25 325 VAL A C 1
ATOM 2532 O O . VAL A 1 325 ? -4.418 31.406 7.02 1 89.25 325 VAL A O 1
ATOM 2535 N N . ALA A 1 326 ? -3.455 33.406 7.055 1 89.5 326 ALA A N 1
ATOM 2536 C CA . ALA A 1 326 ? -2.609 33.125 5.898 1 89.5 326 ALA A CA 1
ATOM 2537 C C . ALA A 1 326 ? -1.549 32.094 6.246 1 89.5 326 ALA A C 1
ATOM 2539 O O . ALA A 1 326 ? -1.025 31.406 5.363 1 89.5 326 ALA A O 1
ATOM 2540 N N . VAL A 1 327 ? -1.269 31.938 7.516 1 93.88 327 VAL A N 1
ATOM 2541 C CA . VAL A 1 327 ? -0.164 31.062 7.891 1 93.88 327 VAL A CA 1
ATOM 2542 C C . VAL A 1 327 ? -0.669 29.953 8.82 1 93.88 327 VAL A C 1
ATOM 2544 O O . VAL A 1 327 ? 0.124 29.219 9.406 1 93.88 327 VAL A O 1
ATOM 2547 N N . ARG A 1 328 ? -1.956 29.875 8.969 1 94.62 328 ARG A N 1
ATOM 2548 C CA . ARG A 1 328 ? -2.568 28.828 9.766 1 94.62 328 ARG A CA 1
ATOM 2549 C C . ARG A 1 328 ? -3.324 27.844 8.891 1 94.62 328 ARG A C 1
ATOM 2551 O O . ARG A 1 328 ? -3.941 28.234 7.898 1 94.62 328 ARG A O 1
ATOM 2558 N N . SER A 1 329 ? -3.191 26.562 9.227 1 95.38 329 SER A N 1
ATOM 2559 C CA . SER A 1 329 ? -4.086 25.609 8.578 1 95.38 329 SER A CA 1
ATOM 2560 C C . SER A 1 329 ? -5.547 25.922 8.898 1 95.38 329 SER A C 1
ATOM 2562 O O . SER A 1 329 ? -5.855 26.438 9.969 1 95.38 329 SER A O 1
ATOM 2564 N N . PRO A 1 330 ? -6.418 25.562 8.008 1 95.94 330 PRO A N 1
ATOM 2565 C CA . PRO A 1 330 ? -7.836 25.828 8.281 1 95.94 330 PRO A CA 1
ATOM 2566 C C . PRO A 1 330 ? -8.391 24.938 9.398 1 95.94 330 PRO A C 1
ATOM 2568 O O . PRO A 1 330 ? -9.383 25.297 10.031 1 95.94 330 PRO A O 1
ATOM 2571 N N . HIS A 1 331 ? -7.738 23.844 9.672 1 97.25 331 HIS A N 1
ATOM 2572 C CA . HIS A 1 331 ? -8.461 22.844 10.453 1 97.25 331 HIS A CA 1
ATOM 2573 C C . HIS A 1 331 ? -7.734 22.516 11.75 1 97.25 331 HIS A C 1
ATOM 2575 O O . HIS A 1 331 ? -8.328 22 12.688 1 97.25 331 HIS A O 1
ATOM 2581 N N . SER A 1 332 ? -6.473 22.781 11.836 1 97 332 SER A N 1
ATOM 2582 C CA . SER A 1 332 ? -5.676 22.266 12.945 1 97 332 SER A CA 1
ATOM 2583 C C . SER A 1 332 ? -5.25 23.406 13.883 1 97 332 SER A C 1
ATOM 2585 O O . SER A 1 332 ? -4.582 24.344 13.453 1 97 332 SER A O 1
ATOM 2587 N N . ASN A 1 333 ? -5.594 23.344 15.117 1 96.44 333 ASN A N 1
ATOM 2588 C CA . ASN A 1 333 ? -5.27 24.312 16.156 1 96.44 333 ASN A CA 1
ATOM 2589 C C . ASN A 1 333 ? -4.594 23.656 17.344 1 96.44 333 ASN A C 1
ATOM 2591 O O . ASN A 1 333 ? -5.164 22.75 17.969 1 96.44 333 ASN A O 1
ATOM 2595 N N . VAL A 1 334 ? -3.404 24.141 17.656 1 95.62 334 VAL A N 1
ATOM 2596 C CA . VAL A 1 334 ? -2.666 23.547 18.766 1 95.62 334 VAL A CA 1
ATOM 2597 C C . VAL A 1 334 ? -2.715 24.469 19.984 1 95.62 334 VAL A C 1
ATOM 2599 O O . VAL A 1 334 ? -2.414 25.656 19.875 1 95.62 334 VAL A O 1
ATOM 2602 N N . ILE A 1 335 ? -3.127 23.891 21.125 1 95.25 335 ILE A N 1
ATOM 2603 C CA . ILE A 1 335 ? -3.271 24.594 22.391 1 95.25 335 ILE A CA 1
ATOM 2604 C C . ILE A 1 335 ? -2.234 24.078 23.391 1 95.25 335 ILE A C 1
ATOM 2606 O O . ILE A 1 335 ? -2.061 22.859 23.547 1 95.25 335 ILE A O 1
ATOM 2610 N N . PRO A 1 336 ? -1.524 24.984 24.047 1 91.5 336 PRO A N 1
ATOM 2611 C CA . PRO A 1 336 ? -0.454 24.562 24.953 1 91.5 336 PRO A CA 1
ATOM 2612 C C . PRO A 1 336 ? -0.984 23.938 26.25 1 91.5 336 PRO A C 1
ATOM 2614 O O . PRO A 1 336 ? -0.6 24.359 27.328 1 91.5 336 PRO A O 1
ATOM 2617 N N . LEU A 1 337 ? -1.839 23.016 26.156 1 93.31 337 LEU A N 1
ATOM 2618 C CA . LEU A 1 337 ? -2.348 22.125 27.188 1 93.31 337 LEU A CA 1
ATOM 2619 C C . LEU A 1 337 ? -1.886 20.688 26.953 1 93.31 337 LEU A C 1
ATOM 2621 O O . LEU A 1 337 ? -2.238 20.078 25.938 1 93.31 337 LEU A O 1
ATOM 2625 N N . TYR A 1 338 ? -1.082 20.297 27.875 1 91.06 338 TYR A N 1
ATOM 2626 C CA . TYR A 1 338 ? -0.45 19 27.641 1 91.06 338 TYR A CA 1
ATOM 2627 C C . TYR A 1 338 ? -0.405 18.188 28.922 1 91.06 338 TYR A C 1
ATOM 2629 O O . TYR A 1 338 ? -0.356 18.734 30.031 1 91.06 338 TYR A O 1
ATOM 2637 N N . GLY A 1 339 ? -0.413 16.828 28.688 1 91.56 339 GLY A N 1
ATOM 2638 C CA . GLY A 1 339 ? -0.206 15.938 29.812 1 91.56 339 GLY A CA 1
ATOM 2639 C C . GLY A 1 339 ? -1.397 15.039 30.094 1 91.56 339 GLY A C 1
ATOM 2640 O O . GLY A 1 339 ? -2.482 15.25 29.547 1 91.56 339 GLY A O 1
ATOM 2641 N N . GLU A 1 340 ? -1.174 14.156 30.938 1 93.19 340 GLU A N 1
ATOM 2642 C CA . GLU A 1 340 ? -2.164 13.125 31.25 1 93.19 340 GLU A CA 1
ATOM 2643 C C . GLU A 1 340 ? -3.412 13.734 31.875 1 93.19 340 GLU A C 1
ATOM 2645 O O . GLU A 1 340 ? -4.523 13.25 31.656 1 93.19 340 GLU A O 1
ATOM 2650 N N . GLN A 1 341 ? -3.242 14.703 32.656 1 95.38 341 GLN A N 1
ATOM 2651 C CA . GLN A 1 341 ? -4.383 15.32 33.312 1 95.38 341 GLN A CA 1
ATOM 2652 C C . GLN A 1 341 ? -5.332 15.961 32.312 1 95.38 341 GLN A C 1
A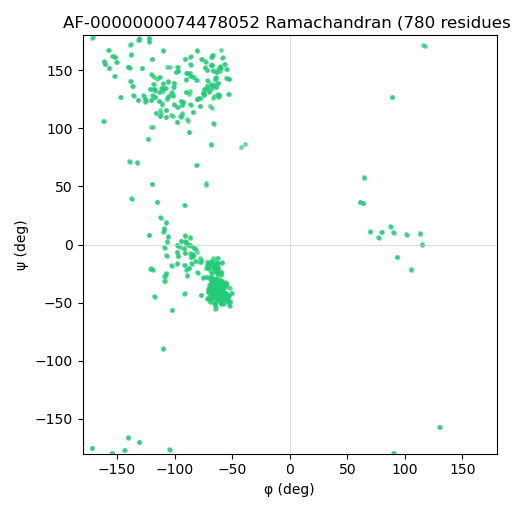TOM 2654 O O . GLN A 1 341 ? -6.551 15.82 32.438 1 95.38 341 GLN A O 1
ATOM 2659 N N . TRP A 1 342 ? -4.738 16.656 31.391 1 96.62 342 TRP A N 1
ATOM 2660 C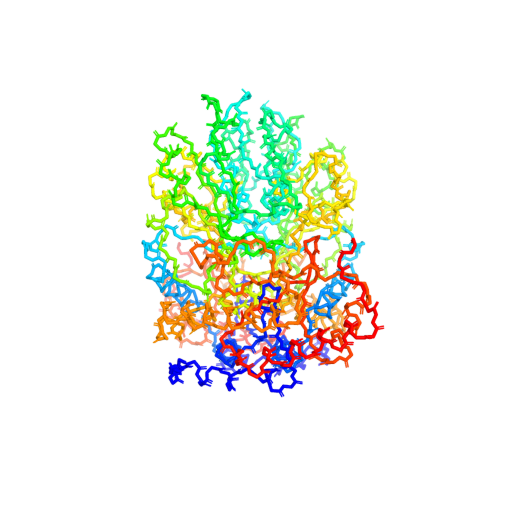 CA . TRP A 1 342 ? -5.57 17.281 30.359 1 96.62 342 TRP A CA 1
ATOM 2661 C C . TRP A 1 342 ? -6.211 16.203 29.469 1 96.62 342 TRP A C 1
ATOM 2663 O O . TRP A 1 342 ? -7.375 16.328 29.078 1 96.62 342 TRP A O 1
ATOM 2673 N N . ALA A 1 343 ? -5.41 15.203 29.109 1 95.25 343 ALA A N 1
ATOM 2674 C CA . ALA A 1 343 ? -5.965 14.102 28.328 1 95.25 343 ALA A CA 1
ATOM 2675 C C . ALA A 1 343 ? -7.18 13.492 29.016 1 95.25 343 ALA A C 1
ATOM 2677 O O . ALA A 1 343 ? -8.195 13.211 28.375 1 95.25 343 ALA A O 1
ATOM 2678 N N . SER A 1 344 ? -7.074 13.242 30.297 1 96 344 SER A N 1
ATOM 2679 C CA . SER A 1 344 ? -8.164 12.688 31.094 1 96 344 SER A CA 1
ATOM 2680 C C . SER A 1 344 ? -9.352 13.641 31.141 1 96 344 SER A C 1
ATOM 2682 O O . SER A 1 344 ? -10.508 13.203 31.125 1 96 344 SER A O 1
ATOM 2684 N N . GLN A 1 345 ? -9.047 14.969 31.312 1 96.75 345 GLN A N 1
ATOM 2685 C CA . GLN A 1 345 ? -10.086 16 31.328 1 96.75 345 GLN A CA 1
ATOM 2686 C C . GLN A 1 345 ? -10.922 15.961 30.047 1 96.75 345 GLN A C 1
ATOM 2688 O O . GLN A 1 345 ? -12.148 16.016 30.109 1 96.75 345 GLN A O 1
ATOM 2693 N N . PHE A 1 346 ? -10.281 15.844 28.938 1 97.88 346 PHE A N 1
ATOM 2694 C CA . PHE A 1 346 ? -10.984 15.805 27.656 1 97.88 346 PHE A CA 1
ATOM 2695 C C . PHE A 1 346 ? -11.781 14.523 27.516 1 97.88 346 PHE A C 1
ATOM 2697 O O . PHE A 1 346 ? -12.961 14.555 27.172 1 97.88 346 PHE A O 1
ATOM 2704 N N . ALA A 1 347 ? -11.133 13.414 27.844 1 95.94 347 ALA A N 1
ATOM 2705 C CA . ALA A 1 347 ? -11.781 12.109 27.719 1 95.94 347 ALA A CA 1
ATOM 2706 C C . ALA A 1 347 ? -13.023 12.016 28.594 1 95.94 347 ALA A C 1
ATOM 2708 O O . ALA A 1 347 ? -14.055 11.508 28.172 1 95.94 347 ALA A O 1
ATOM 2709 N N . SER A 1 348 ? -12.922 12.484 29.812 1 97.06 348 SER A N 1
ATOM 2710 C CA . SER A 1 348 ? -14.023 12.398 30.766 1 97.06 348 SER A CA 1
ATOM 2711 C C . SER A 1 348 ? -15.195 13.266 30.344 1 97.06 348 SER A C 1
ATOM 2713 O O . SER A 1 348 ? -16.312 13.109 30.828 1 97.06 348 SER A O 1
ATOM 2715 N N . ASN A 1 349 ? -14.945 14.172 29.469 1 97.88 349 ASN A N 1
ATOM 2716 C CA . ASN A 1 349 ? -16 15.062 28.984 1 97.88 349 ASN A CA 1
ATOM 2717 C C . ASN A 1 349 ? -16.375 14.75 27.547 1 97.88 349 ASN A C 1
ATOM 2719 O O . ASN A 1 349 ? -16.938 15.602 26.844 1 97.88 349 ASN A O 1
ATOM 2723 N N . ASN A 1 350 ? -15.953 13.586 26.984 1 97.31 350 ASN A N 1
ATOM 2724 C CA . ASN A 1 350 ? -16.297 13.062 25.672 1 97.31 350 ASN A CA 1
ATOM 2725 C C . ASN A 1 350 ? -15.797 13.977 24.562 1 97.31 350 ASN A C 1
ATOM 2727 O O . ASN A 1 350 ? -16.516 14.266 23.609 1 97.31 350 ASN A O 1
ATOM 2731 N N . VAL A 1 351 ? -14.617 14.547 24.844 1 98.38 351 VAL A N 1
ATOM 2732 C CA . VAL A 1 351 ? -13.914 15.336 23.828 1 98.38 351 VAL A CA 1
ATOM 2733 C C . VAL A 1 351 ? -12.719 14.555 23.312 1 98.38 351 VAL A C 1
ATOM 2735 O O . VAL A 1 351 ? -11.875 14.094 24.078 1 98.38 351 VAL A O 1
ATOM 2738 N N . TYR A 1 352 ? -12.68 14.406 22 1 97.5 352 TYR A N 1
ATOM 2739 C CA . TYR A 1 352 ? -11.586 13.648 21.391 1 97.5 352 TYR A CA 1
ATOM 2740 C C . TYR A 1 352 ? -10.617 14.578 20.672 1 97.5 352 TYR A C 1
ATOM 2742 O O . TYR A 1 352 ? -11 15.281 19.734 1 97.5 352 TYR A O 1
ATOM 2750 N N . VAL A 1 353 ? -9.398 14.664 21.109 1 97.25 353 VAL A N 1
ATOM 2751 C CA . VAL A 1 353 ? -8.273 15.438 20.594 1 97.25 353 VAL A CA 1
ATOM 2752 C C . VAL A 1 353 ? -7 14.594 20.641 1 97.25 353 VAL A C 1
ATOM 2754 O O . VAL A 1 353 ? -7.016 13.461 21.125 1 97.25 353 VAL A O 1
ATOM 2757 N N . SER A 1 354 ? -5.957 15.148 20.047 1 95 354 SER A N 1
ATOM 2758 C CA . SER A 1 354 ? -4.648 14.5 20.125 1 95 354 SER A CA 1
ATOM 2759 C C . SER A 1 354 ? -3.625 15.406 20.797 1 95 354 SER A C 1
ATOM 2761 O O . SER A 1 354 ? -3.721 16.625 20.719 1 95 354 SER A O 1
ATOM 2763 N N . GLN A 1 355 ? -2.748 14.805 21.516 1 92.69 355 GLN A N 1
ATOM 2764 C CA . GLN A 1 355 ? -1.654 15.562 22.125 1 92.69 355 GLN A CA 1
ATOM 2765 C C . GLN A 1 355 ? -0.319 15.203 21.469 1 92.69 355 GLN A C 1
ATOM 2767 O O . GLN A 1 355 ? -0.051 14.031 21.203 1 92.69 355 GLN A O 1
ATOM 2772 N N . TYR A 1 356 ? 0.443 16.234 21.172 1 88.25 356 TYR A N 1
ATOM 2773 C CA . TYR A 1 356 ? 1.839 16.094 20.766 1 88.25 356 TYR A CA 1
ATOM 2774 C C . TYR A 1 356 ? 2.729 17.047 21.562 1 88.25 356 TYR A C 1
ATOM 2776 O O . TYR A 1 356 ? 2.293 17.625 22.547 1 88.25 356 TYR A O 1
ATOM 2784 N N . ARG A 1 357 ? 3.982 17.188 21.188 1 83.31 357 ARG A N 1
ATOM 2785 C CA . ARG A 1 357 ? 5.008 17.906 21.938 1 83.31 357 ARG A CA 1
ATOM 2786 C C . ARG A 1 357 ? 4.652 19.375 22.062 1 83.31 357 ARG A C 1
ATOM 2788 O O . ARG A 1 357 ? 5.047 20.031 23.047 1 83.31 357 ARG A O 1
ATOM 2795 N N . CYS A 1 358 ? 3.84 19.938 21.172 1 89.5 358 CYS A N 1
ATOM 2796 C CA . CYS A 1 358 ? 3.51 21.359 21.234 1 89.5 358 CYS A CA 1
ATOM 2797 C C . CYS A 1 358 ? 2.197 21.578 21.969 1 89.5 358 CYS A C 1
ATOM 2799 O O . CYS A 1 358 ? 1.818 22.719 22.234 1 89.5 358 CYS A O 1
ATOM 2801 N N . GLY A 1 359 ? 1.548 20.484 22.391 1 92.5 359 GLY A N 1
ATOM 2802 C CA . GLY A 1 359 ? 0.31 20.609 23.141 1 92.5 359 GLY A CA 1
ATOM 2803 C C . GLY A 1 359 ? -0.812 19.75 22.609 1 92.5 359 GLY A C 1
ATOM 2804 O O . GLY A 1 359 ? -0.562 18.688 22.031 1 92.5 359 GLY A O 1
ATOM 2805 N N . THR A 1 360 ? -2.027 20.188 22.953 1 96 360 THR A N 1
ATOM 2806 C CA . THR A 1 360 ? -3.236 19.516 22.5 1 96 360 THR A CA 1
ATOM 2807 C C . THR A 1 360 ? -3.664 20.062 21.125 1 96 360 THR A C 1
ATOM 2809 O O . THR A 1 360 ? -3.84 21.266 20.953 1 96 360 THR A O 1
ATOM 2812 N N . ARG A 1 361 ? -3.734 19.156 20.172 1 96.81 361 ARG A N 1
ATOM 2813 C CA . ARG A 1 361 ? -4.164 19.531 18.812 1 96.81 361 ARG A CA 1
ATOM 2814 C C . ARG A 1 361 ? -5.656 19.281 18.641 1 96.81 361 ARG A C 1
ATOM 2816 O O . ARG A 1 361 ? -6.109 18.125 18.656 1 96.81 361 ARG A O 1
ATOM 2823 N N . ALA A 1 362 ? -6.383 20.375 18.531 1 98 362 ALA A N 1
ATOM 2824 C CA . ALA A 1 362 ? -7.785 20.328 18.141 1 98 362 ALA A CA 1
ATOM 2825 C C . ALA A 1 362 ? -7.934 20.516 16.625 1 98 362 ALA A C 1
ATOM 2827 O O . ALA A 1 362 ? -7.664 21.594 16.109 1 98 362 ALA A O 1
ATOM 2828 N N . SER A 1 363 ? -8.352 19.469 15.938 1 98.25 363 SER A N 1
ATOM 2829 C CA . SER A 1 363 ? -8.477 19.531 14.484 1 98.25 363 SER A CA 1
ATOM 2830 C C . SER A 1 363 ? -9.93 19.344 14.047 1 98.25 363 SER A C 1
ATOM 2832 O O . SER A 1 363 ? -10.617 18.438 14.516 1 98.25 363 SER A O 1
ATOM 2834 N N . LEU A 1 364 ? -10.352 20.188 13.164 1 98.12 364 LEU A N 1
ATOM 2835 C CA . LEU A 1 364 ? -11.742 20.344 12.766 1 98.12 364 LEU A CA 1
ATOM 2836 C C . LEU A 1 364 ? -12.023 19.578 11.477 1 98.12 364 LEU A C 1
ATOM 2838 O O . LEU A 1 364 ? -11.102 19.297 10.711 1 98.12 364 LEU A O 1
ATOM 2842 N N . GLY A 1 365 ? -13.227 19.172 11.289 1 97.44 365 GLY A N 1
ATOM 2843 C CA . GLY A 1 365 ? -13.781 18.672 10.039 1 97.44 365 GLY A CA 1
ATOM 2844 C C . GLY A 1 365 ? -15.109 19.297 9.68 1 97.44 365 GLY A C 1
ATOM 2845 O O . GLY A 1 365 ? -15.648 20.109 10.438 1 97.44 365 GLY A O 1
ATOM 2846 N N . LEU A 1 366 ? -15.617 18.953 8.531 1 96.94 366 LEU A N 1
ATOM 2847 C CA . LEU A 1 366 ? -16.859 19.531 8.039 1 96.94 366 LEU A CA 1
ATOM 2848 C C . LEU A 1 366 ? -18.031 19.172 8.953 1 96.94 366 LEU A C 1
ATOM 2850 O O . LEU A 1 366 ? -19.078 19.812 8.906 1 96.94 366 LEU A O 1
ATOM 2854 N N . TYR A 1 367 ? -17.844 18.203 9.773 1 97 367 TYR A N 1
ATOM 2855 C CA . TYR A 1 367 ? -18.891 17.734 10.664 1 97 367 TYR A CA 1
ATOM 2856 C C . TYR A 1 367 ? -18.953 18.578 11.93 1 97 367 TYR A C 1
ATOM 2858 O O . TYR A 1 367 ? -19.875 18.453 12.734 1 97 367 TYR A O 1
ATOM 2866 N N . ASN A 1 368 ? -18.031 19.438 12.18 1 97.56 368 ASN A N 1
ATOM 2867 C CA . ASN A 1 368 ? -17.984 20.266 13.383 1 97.56 368 ASN A CA 1
ATOM 2868 C C . ASN A 1 368 ? -18.797 21.547 13.227 1 97.56 368 ASN A C 1
ATOM 2870 O O . ASN A 1 368 ? -19.016 22.016 12.109 1 97.56 368 ASN A O 1
ATOM 2874 N N . ASP A 1 369 ? -19.234 22.062 14.336 1 96.81 369 ASP A N 1
ATOM 2875 C CA . ASP A 1 369 ? -19.922 23.344 14.359 1 96.81 369 ASP A CA 1
ATOM 2876 C C . ASP A 1 369 ? -19.547 24.141 15.609 1 96.81 369 ASP A C 1
ATOM 2878 O O . ASP A 1 369 ? -18.656 23.75 16.359 1 96.81 369 ASP A O 1
ATOM 2882 N N . LYS A 1 370 ? -20.172 25.328 15.781 1 97.19 370 LYS A N 1
ATOM 2883 C CA . LYS A 1 370 ? -19.828 26.234 16.875 1 97.19 370 LYS A CA 1
ATOM 2884 C C . LYS A 1 370 ? -20.141 25.609 18.219 1 97.19 370 LYS A C 1
ATOM 2886 O O . LYS A 1 370 ? -19.438 25.875 19.203 1 97.19 370 LYS A O 1
ATOM 2891 N N . ALA A 1 371 ? -21.172 24.75 18.234 1 97.31 371 ALA A N 1
ATOM 2892 C CA . ALA A 1 371 ? -21.516 24.094 19.484 1 97.31 371 ALA A CA 1
ATOM 2893 C C . ALA A 1 371 ? -20.406 23.188 19.969 1 97.31 371 ALA A C 1
ATOM 2895 O O . ALA A 1 371 ? -20.156 23.078 21.172 1 97.31 371 ALA A O 1
ATOM 2896 N N . ASP A 1 372 ? -19.781 22.484 19.047 1 98 372 ASP A N 1
ATOM 2897 C CA . ASP A 1 372 ? -18.609 21.656 19.391 1 98 372 ASP A CA 1
ATOM 2898 C C . ASP A 1 372 ? -17.516 22.516 20.016 1 98 372 ASP A C 1
ATOM 2900 O O . ASP A 1 372 ? -16.906 22.109 21.016 1 98 372 ASP A O 1
ATOM 2904 N N . ILE A 1 373 ? -17.266 23.688 19.484 1 98.38 373 ILE A N 1
ATOM 2905 C CA . ILE A 1 373 ? -16.234 24.594 19.969 1 98.38 373 ILE A CA 1
ATOM 2906 C C . ILE A 1 373 ? -16.594 25.094 21.359 1 98.38 373 ILE A C 1
ATOM 2908 O O . ILE A 1 373 ? -15.758 25.094 22.266 1 98.38 373 ILE A O 1
ATOM 2912 N N . ASP A 1 374 ? -17.812 25.469 21.484 1 98.56 374 ASP A N 1
ATOM 2913 C CA . ASP A 1 374 ? -18.266 25.953 22.797 1 98.56 374 ASP A CA 1
ATOM 2914 C C . ASP A 1 374 ? -18.047 24.906 23.875 1 98.56 374 ASP A C 1
ATOM 2916 O O . ASP A 1 374 ? -17.578 25.219 24.969 1 98.56 374 ASP A O 1
ATOM 2920 N N . HIS A 1 375 ? -18.406 23.719 23.547 1 98.75 375 HIS A N 1
ATOM 2921 C CA . HIS A 1 375 ? -18.219 22.641 24.5 1 98.75 375 HIS A CA 1
ATOM 2922 C C . HIS A 1 375 ? -16.734 22.438 24.828 1 98.75 375 HIS A C 1
ATOM 2924 O O . HIS A 1 375 ? -16.375 22.297 26 1 98.75 375 HIS A O 1
ATOM 2930 N N . PHE A 1 376 ? -15.938 22.406 23.844 1 98.62 376 PHE A N 1
ATOM 2931 C CA . PHE A 1 376 ? -14.5 22.234 24.031 1 98.62 376 PHE A CA 1
ATOM 2932 C C . PHE A 1 376 ? -13.93 23.312 24.922 1 98.62 376 PHE A C 1
ATOM 2934 O O . PHE A 1 376 ? -13.172 23.031 25.859 1 98.62 376 PHE A O 1
ATOM 2941 N N . VAL A 1 377 ? -14.305 24.547 24.703 1 98.5 377 VAL A N 1
ATOM 2942 C CA . VAL A 1 377 ? -13.82 25.688 25.469 1 98.5 377 VAL A CA 1
ATOM 2943 C C . VAL A 1 377 ? -14.312 25.594 26.922 1 98.5 377 VAL A C 1
ATOM 2945 O O . VAL A 1 377 ? -13.57 25.891 27.859 1 98.5 377 VAL A O 1
ATOM 2948 N N . THR A 1 378 ? -15.5 25.172 27.094 1 98.56 378 THR A N 1
ATOM 2949 C CA . THR A 1 378 ? -16.062 24.984 28.422 1 98.56 378 THR A CA 1
ATOM 2950 C C . THR A 1 378 ? -15.25 23.938 29.203 1 98.56 378 THR A C 1
ATOM 2952 O O . THR A 1 378 ? -14.969 24.125 30.391 1 98.56 378 THR A O 1
ATOM 2955 N N . VAL A 1 379 ? -14.961 22.875 28.531 1 98.44 379 VAL A N 1
ATOM 2956 C CA . VAL A 1 379 ? -14.195 21.797 29.141 1 98.44 379 VAL A CA 1
ATOM 2957 C C . VAL A 1 379 ? -12.828 22.328 29.578 1 98.44 379 VAL A C 1
ATOM 2959 O O . VAL A 1 379 ? -12.344 21.984 30.656 1 98.44 379 VAL A O 1
ATOM 2962 N N . ILE A 1 380 ? -12.156 23.172 28.797 1 97.94 380 ILE A N 1
ATOM 2963 C CA . ILE A 1 380 ? -10.867 23.766 29.125 1 97.94 380 ILE A CA 1
ATOM 2964 C C . ILE A 1 380 ? -11.023 24.703 30.312 1 97.94 380 ILE A C 1
ATOM 2966 O O . ILE A 1 380 ? -10.234 24.672 31.266 1 97.94 380 ILE A O 1
ATOM 2970 N N . LYS A 1 381 ? -12.031 25.5 30.281 1 97.69 381 LYS A N 1
ATOM 2971 C CA . LYS A 1 381 ? -12.297 26.453 31.359 1 97.69 381 LYS A CA 1
ATOM 2972 C C . LYS A 1 381 ? -12.453 25.719 32.688 1 97.69 381 LYS A C 1
ATOM 2974 O O . LYS A 1 381 ? -11.875 26.141 33.719 1 97.69 381 LYS A O 1
ATOM 2979 N N . GLN A 1 382 ? -13.188 24.688 32.656 1 97.69 382 GLN A N 1
ATOM 2980 C CA . GLN A 1 382 ? -13.391 23.891 33.875 1 97.69 382 GLN A CA 1
ATOM 2981 C C . GLN A 1 382 ? -12.07 23.328 34.375 1 97.69 382 GLN A C 1
ATOM 2983 O O . GLN A 1 382 ? -11.836 23.281 35.594 1 97.69 382 GLN A O 1
ATOM 2988 N N . GLY A 1 383 ? -11.312 22.766 33.469 1 96.56 383 GLY A N 1
ATOM 2989 C CA . GLY A 1 383 ? -10.008 22.266 33.844 1 96.56 383 GLY A CA 1
ATOM 2990 C C .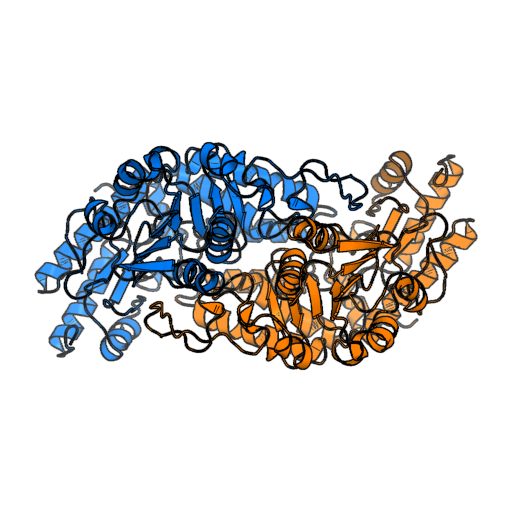 GLY A 1 383 ? -9.133 23.312 34.5 1 96.56 383 GLY A C 1
ATOM 2991 O O . GLY A 1 383 ? -8.484 23.047 35.531 1 96.56 383 GLY A O 1
ATOM 2992 N N . LEU A 1 384 ? -9.156 24.531 33.969 1 95.62 384 LEU A N 1
ATOM 2993 C CA . LEU A 1 384 ? -8.391 25.641 34.531 1 95.62 384 LEU A CA 1
ATOM 2994 C C . LEU A 1 384 ? -8.891 26 35.938 1 95.62 384 LEU A C 1
ATOM 2996 O O . LEU A 1 384 ? -8.102 26.25 36.844 1 95.62 384 LEU A O 1
ATOM 3000 N N . GLU A 1 385 ? -10.094 25.984 36.062 1 95.94 385 GLU A N 1
ATOM 3001 C CA . GLU A 1 385 ? -10.703 26.312 37.344 1 95.94 385 GLU A CA 1
ATOM 3002 C C . GLU A 1 385 ? -10.375 25.25 38.406 1 95.94 385 GLU A C 1
ATOM 3004 O O . GLU A 1 385 ? -10.258 25.547 39.594 1 95.94 385 GLU A O 1
ATOM 3009 N N . ASP A 1 386 ? -10.234 24.031 37.906 1 94.94 386 ASP A N 1
ATOM 3010 C CA . ASP A 1 386 ? -9.906 22.922 38.812 1 94.94 386 ASP A CA 1
ATOM 3011 C C . ASP A 1 386 ? -8.406 22.891 39.125 1 94.94 386 ASP A C 1
ATOM 3013 O O . ASP A 1 386 ? -7.93 22 39.844 1 94.94 386 ASP A O 1
ATOM 3017 N N . GLY A 1 387 ? -7.566 23.719 38.5 1 92.56 387 GLY A N 1
ATOM 3018 C CA . GLY A 1 387 ? -6.16 23.875 38.812 1 92.56 387 GLY A CA 1
ATOM 3019 C C . GLY A 1 387 ? -5.23 23.156 37.875 1 92.56 387 GLY A C 1
ATOM 3020 O O . GLY A 1 387 ? -4.047 22.969 38.156 1 92.56 387 GLY A O 1
ATOM 3021 N N . LEU A 1 388 ? -5.898 22.641 36.75 1 92.75 388 LEU A N 1
ATOM 3022 C CA . LEU A 1 388 ? -5.004 22.031 35.75 1 92.75 388 LEU A CA 1
ATOM 3023 C C . LEU A 1 388 ? -4.051 23.062 35.188 1 92.75 388 LEU A C 1
ATOM 3025 O O . LEU A 1 388 ? -4.445 24.203 34.906 1 92.75 388 LEU A O 1
ATOM 3029 N N . ALA A 1 389 ? -2.713 22.656 35.219 1 81.75 389 ALA A N 1
ATOM 3030 C CA . ALA A 1 389 ? -1.668 23.578 34.781 1 81.75 389 ALA A CA 1
ATOM 3031 C C . ALA A 1 389 ? -1.656 23.719 33.25 1 81.75 389 ALA A C 1
ATOM 3033 O O . ALA A 1 389 ? -1.968 22.781 32.531 1 81.75 389 ALA A O 1
ATOM 3034 N N . LEU A 1 390 ? -1.58 24.906 32.938 1 72.19 390 LEU A N 1
ATOM 3035 C CA . LEU A 1 390 ? -1.283 25.109 31.516 1 72.19 390 LEU A CA 1
ATOM 3036 C C . LEU A 1 390 ? 0.048 24.469 31.141 1 72.19 390 LEU A C 1
ATOM 3038 O O . LEU A 1 390 ? 0.828 24.094 32.031 1 72.19 390 LEU A O 1
ATOM 3042 N N . HIS A 1 391 ? 0.578 24.219 29.984 1 59.16 391 HIS A N 1
ATOM 3043 C CA . HIS A 1 391 ? 1.829 23.609 29.531 1 59.16 391 HIS A CA 1
ATOM 3044 C C . HIS A 1 391 ? 3.004 24.094 30.375 1 59.16 391 HIS A C 1
ATOM 3046 O O . HIS A 1 391 ? 3.129 25.297 30.641 1 59.16 391 HIS A O 1
ATOM 3052 N N . SER A 1 392 ? 3.213 23.375 31.625 1 43.94 392 SER A N 1
ATOM 3053 C CA . SER A 1 392 ? 4.586 23.422 32.125 1 43.94 392 SER A CA 1
ATOM 3054 C C . SER A 1 392 ? 5.551 22.766 31.125 1 43.94 392 SER A C 1
ATOM 3056 O O . SER A 1 392 ? 5.156 21.891 30.359 1 43.94 392 SER A O 1
ATOM 3058 N N . MET B 1 1 ? -14.398 -38.625 -2.971 1 53.84 1 MET B N 1
ATOM 3059 C CA . MET B 1 1 ? -13.82 -38.188 -1.705 1 53.84 1 MET B CA 1
ATOM 3060 C C . MET B 1 1 ? -14.867 -37.5 -0.832 1 53.84 1 MET B C 1
ATOM 3062 O O . MET B 1 1 ? -15.75 -36.812 -1.341 1 53.84 1 MET B O 1
ATOM 3066 N N . THR B 1 2 ? -14.914 -37.938 0.339 1 68.5 2 THR B N 1
ATOM 3067 C CA . THR B 1 2 ? -15.844 -37.312 1.271 1 68.5 2 THR B CA 1
ATOM 3068 C C . THR B 1 2 ? -15.445 -35.844 1.55 1 68.5 2 THR B C 1
ATOM 3070 O O . THR B 1 2 ? -14.352 -35.594 2.057 1 68.5 2 THR B O 1
ATOM 3073 N N . VAL B 1 3 ? -16.156 -34.906 0.951 1 77.44 3 VAL B N 1
ATOM 3074 C CA . VAL B 1 3 ? -15.938 -33.469 1.145 1 77.44 3 VAL B CA 1
ATOM 3075 C C . VAL B 1 3 ? -16.297 -33.094 2.574 1 77.44 3 VAL B C 1
ATOM 3077 O O . VAL B 1 3 ? -17.391 -33.406 3.057 1 77.44 3 VAL B O 1
ATOM 3080 N N . SER B 1 4 ? -15.305 -32.438 3.229 1 81.19 4 SER B N 1
ATOM 3081 C CA . SER B 1 4 ? -15.57 -32 4.598 1 81.19 4 SER B CA 1
ATOM 3082 C C . SER B 1 4 ? -16.766 -31.047 4.664 1 81.19 4 SER B C 1
ATOM 3084 O O . SER B 1 4 ? -17.109 -30.422 3.664 1 81.19 4 SER B O 1
ATOM 3086 N N . LYS B 1 5 ? -17.391 -31.078 5.801 1 85.25 5 LYS B N 1
ATOM 3087 C CA . LYS B 1 5 ? -18.547 -30.219 6.02 1 85.25 5 LYS B CA 1
ATOM 3088 C C . LYS B 1 5 ? -18.188 -28.734 5.832 1 85.25 5 LYS B C 1
ATOM 3090 O O . LYS B 1 5 ? -18.984 -27.969 5.309 1 85.25 5 LYS B O 1
ATOM 3095 N N . GLU B 1 6 ? -17 -28.344 6.223 1 87.31 6 GLU B N 1
ATOM 3096 C CA . GLU B 1 6 ? -16.547 -26.969 6.137 1 87.31 6 GLU B CA 1
ATOM 3097 C C . GLU B 1 6 ? -16.391 -26.531 4.684 1 87.31 6 GLU B C 1
ATOM 3099 O O . GLU B 1 6 ? -16.734 -25.391 4.332 1 87.31 6 GLU B O 1
ATOM 3104 N N . ILE B 1 7 ? -15.93 -27.391 3.885 1 89.81 7 ILE B N 1
ATOM 3105 C CA . ILE B 1 7 ? -15.727 -27.094 2.475 1 89.81 7 ILE B CA 1
ATOM 3106 C C . ILE B 1 7 ? -17.078 -26.984 1.769 1 89.81 7 ILE B C 1
ATOM 3108 O O . ILE B 1 7 ? -17.297 -26.078 0.96 1 89.81 7 ILE B O 1
ATOM 3112 N N . LYS B 1 8 ? -17.984 -27.859 2.102 1 88 8 LYS B N 1
ATOM 3113 C CA . LYS B 1 8 ? -19.328 -27.781 1.532 1 88 8 LYS B CA 1
ATOM 3114 C C . LYS B 1 8 ? -20.031 -26.484 1.92 1 88 8 LYS B C 1
ATOM 3116 O O . LYS B 1 8 ? -20.734 -25.875 1.104 1 88 8 LYS B O 1
ATOM 3121 N N . GLN B 1 9 ? -19.781 -26.125 3.059 1 91.5 9 GLN B N 1
ATOM 3122 C CA . GLN B 1 9 ? -20.406 -24.891 3.555 1 91.5 9 GLN B CA 1
ATOM 3123 C C . GLN B 1 9 ? -19.812 -23.672 2.867 1 91.5 9 GLN B C 1
ATOM 3125 O O . GLN B 1 9 ? -20.516 -22.688 2.627 1 91.5 9 GLN B O 1
ATOM 3130 N N . PHE B 1 10 ? -18.516 -23.719 2.553 1 95.38 10 PHE B N 1
ATOM 3131 C CA . PHE B 1 10 ? -17.844 -22.562 1.977 1 95.38 10 PHE B CA 1
ATOM 3132 C C . PHE B 1 10 ? -18.484 -22.172 0.649 1 95.38 10 PHE B C 1
ATOM 3134 O O . PHE B 1 10 ? -18.609 -20.984 0.34 1 95.38 10 PHE B O 1
ATOM 3141 N N . ARG B 1 11 ? -18.844 -23.109 -0.131 1 94.44 11 ARG B N 1
ATOM 3142 C CA . ARG B 1 11 ? -19.469 -22.812 -1.416 1 94.44 11 ARG B CA 1
ATOM 3143 C C . ARG B 1 11 ? -20.688 -21.922 -1.237 1 94.44 11 ARG B C 1
ATOM 3145 O O . ARG B 1 11 ? -20.938 -21.047 -2.057 1 94.44 11 ARG B O 1
ATOM 3152 N N . SER B 1 12 ? -21.422 -22.109 -0.128 1 94.81 12 SER B N 1
ATOM 3153 C CA . SER B 1 12 ? -22.609 -21.312 0.125 1 94.81 12 SER B CA 1
ATOM 3154 C C . SER B 1 12 ? -22.266 -19.875 0.459 1 94.81 12 SER B C 1
ATOM 3156 O O . SER B 1 12 ? -23.125 -18.984 0.382 1 94.81 12 SER B O 1
ATOM 3158 N N . TYR B 1 13 ? -20.984 -19.625 0.857 1 96.44 13 TYR B N 1
ATOM 3159 C CA . TYR B 1 13 ? -20.531 -18.281 1.173 1 96.44 13 TYR B CA 1
ATOM 3160 C C . TYR B 1 13 ? -20.141 -17.531 -0.093 1 96.44 13 TYR B C 1
ATOM 3162 O O . TYR B 1 13 ? -19.797 -16.344 -0.037 1 96.44 13 TYR B O 1
ATOM 3170 N N . VAL B 1 14 ? -20.203 -18.188 -1.25 1 97.62 14 VAL B N 1
ATOM 3171 C CA . VAL B 1 14 ? -19.75 -17.609 -2.508 1 97.62 14 VAL B CA 1
ATOM 3172 C C . VAL B 1 14 ? -20.891 -17.625 -3.525 1 97.62 14 VAL B C 1
ATOM 3174 O O . VAL B 1 14 ? -20.969 -18.516 -4.367 1 97.62 14 VAL B O 1
ATOM 3177 N N . PRO B 1 15 ? -21.672 -16.594 -3.586 1 96.06 15 PRO B N 1
ATOM 3178 C CA . PRO B 1 15 ? -22.844 -16.578 -4.457 1 96.06 15 PRO B CA 1
ATOM 3179 C C . PRO B 1 15 ? -22.5 -16.766 -5.93 1 96.06 15 PRO B C 1
ATOM 3181 O O . PRO B 1 15 ? -23.266 -17.391 -6.672 1 96.06 15 PRO B O 1
ATOM 3184 N N . VAL B 1 16 ? -21.406 -16.359 -6.332 1 95.56 16 VAL B N 1
ATOM 3185 C CA . VAL B 1 16 ? -20.969 -16.438 -7.723 1 95.56 16 VAL B CA 1
ATOM 3186 C C . VAL B 1 16 ? -20.859 -17.891 -8.148 1 95.56 16 VAL B C 1
ATOM 3188 O O . VAL B 1 16 ? -21.109 -18.219 -9.312 1 95.56 16 VAL B O 1
ATOM 3191 N N . ALA B 1 17 ? -20.594 -18.797 -7.242 1 95.19 17 ALA B N 1
ATOM 3192 C CA . ALA B 1 17 ? -20.391 -20.203 -7.531 1 95.19 17 ALA B CA 1
ATOM 3193 C C . ALA B 1 17 ? -21.688 -20.859 -7.984 1 95.19 17 ALA B C 1
ATOM 3195 O O . ALA B 1 17 ? -21.672 -21.938 -8.578 1 95.19 17 ALA B O 1
ATOM 3196 N N . SER B 1 18 ? -22.812 -20.188 -7.758 1 94 18 SER B N 1
ATOM 3197 C CA . SER B 1 18 ? -24.109 -20.719 -8.164 1 94 18 SER B CA 1
ATOM 3198 C C . SER B 1 18 ? -24.547 -20.125 -9.5 1 94 18 SER B C 1
ATOM 3200 O O . SER B 1 18 ? -25.453 -20.672 -10.156 1 94 18 SER B O 1
ATOM 3202 N N . SER B 1 19 ? -23.906 -19.062 -9.883 1 94.12 19 SER B N 1
ATOM 3203 C CA . SER B 1 19 ? -24.391 -18.328 -11.047 1 94.12 19 SER B CA 1
ATOM 3204 C C . SER B 1 19 ? -23.531 -18.609 -12.273 1 94.12 19 SER B C 1
ATOM 3206 O O . SER B 1 19 ? -23.969 -18.391 -13.406 1 94.12 19 SER B O 1
ATOM 3208 N N . CYS B 1 20 ? -22.375 -19.109 -12.078 1 96.94 20 CYS B N 1
ATOM 3209 C CA . CYS B 1 20 ? -21.469 -19.375 -13.188 1 96.94 20 CYS B CA 1
ATOM 3210 C C . CYS B 1 20 ? -20.438 -20.438 -12.797 1 96.94 20 CYS B C 1
ATOM 3212 O O . CYS B 1 20 ? -20.406 -20.875 -11.641 1 96.94 20 CYS B O 1
ATOM 3214 N N . THR B 1 21 ? -19.703 -20.984 -13.789 1 98.19 21 THR B N 1
ATOM 3215 C CA . THR B 1 21 ? -18.516 -21.781 -13.547 1 98.19 21 THR B CA 1
ATOM 3216 C C . THR B 1 21 ? -17.266 -20.906 -13.438 1 98.19 21 THR B C 1
ATOM 3218 O O . THR B 1 21 ? -16.703 -20.484 -14.453 1 98.19 21 THR B O 1
ATOM 3221 N N . TYR B 1 22 ? -16.938 -20.625 -12.188 1 97.75 22 TYR B N 1
ATOM 3222 C CA . TYR B 1 22 ? -15.844 -19.703 -11.953 1 97.75 22 TYR B CA 1
ATOM 3223 C C . TYR B 1 22 ? -14.547 -20.453 -11.664 1 97.75 22 TYR B C 1
ATOM 3225 O O . TYR B 1 22 ? -14.328 -20.922 -10.547 1 97.75 22 TYR B O 1
ATOM 3233 N N . LEU B 1 23 ? -13.641 -20.484 -12.641 1 98.31 23 LEU B N 1
ATOM 3234 C CA . LEU B 1 23 ? -12.352 -21.156 -12.547 1 98.31 23 LEU B CA 1
ATOM 3235 C C . LEU B 1 23 ? -11.203 -20.188 -12.719 1 98.31 23 LEU B C 1
ATOM 3237 O O . LEU B 1 23 ? -10.289 -20.422 -13.508 1 98.31 23 LEU B O 1
ATOM 3241 N N . ASN B 1 24 ? -11.266 -19.125 -11.914 1 97.5 24 ASN B N 1
ATOM 3242 C CA . ASN B 1 24 ? -10.32 -18.031 -12.109 1 97.5 24 ASN B CA 1
ATOM 3243 C C . ASN B 1 24 ? -9.773 -17.516 -10.773 1 97.5 24 ASN B C 1
ATOM 3245 O O . ASN B 1 24 ? -9.547 -16.312 -10.609 1 97.5 24 ASN B O 1
ATOM 3249 N N . SER B 1 25 ? -9.484 -18.391 -9.812 1 96.88 25 SER B N 1
ATOM 3250 C CA . SER B 1 25 ? -9.016 -18.062 -8.469 1 96.88 25 SER B CA 1
ATOM 3251 C C . SER B 1 25 ? -7.609 -17.469 -8.508 1 96.88 25 SER B C 1
ATOM 3253 O O . SER B 1 25 ? -7.215 -16.719 -7.609 1 96.88 25 SER B O 1
ATOM 3255 N N . SER B 1 26 ? -6.816 -17.781 -9.555 1 96.19 26 SER B N 1
ATOM 3256 C CA . SER B 1 26 ? -5.434 -17.328 -9.672 1 96.19 26 SER B CA 1
ATOM 3257 C C . SER B 1 26 ? -5.363 -15.875 -10.125 1 96.19 26 SER B C 1
ATOM 3259 O O . SER B 1 26 ? -4.309 -15.25 -10.047 1 96.19 26 SER B O 1
ATOM 3261 N N . PHE B 1 27 ? -6.43 -15.383 -10.609 1 94.31 27 PHE B N 1
ATOM 3262 C CA . PHE B 1 27 ? -6.508 -14 -11.062 1 94.31 27 PHE B CA 1
ATOM 3263 C C . PHE B 1 27 ? -7.223 -13.133 -10.031 1 94.31 27 PHE B C 1
ATOM 3265 O O . PHE B 1 27 ? -6.617 -12.242 -9.438 1 94.31 27 PHE B O 1
ATOM 3272 N N . GLN B 1 28 ? -8.422 -13.523 -9.695 1 92.62 28 GLN B N 1
ATOM 3273 C CA . GLN B 1 28 ? -9.219 -12.859 -8.672 1 92.62 28 GLN B CA 1
ATOM 3274 C C . GLN B 1 28 ? -10.344 -13.766 -8.18 1 92.62 28 GLN B C 1
ATOM 3276 O O . GLN B 1 28 ? -11.367 -13.906 -8.852 1 92.62 28 GLN B O 1
ATOM 3281 N N . PRO B 1 29 ? -10.172 -14.273 -7.008 1 95 29 PRO B N 1
ATOM 3282 C CA . PRO B 1 29 ? -11.297 -15.039 -6.461 1 95 29 PRO B CA 1
ATOM 3283 C C . PRO B 1 29 ? -12.516 -14.164 -6.16 1 95 29 PRO B C 1
ATOM 3285 O O . PRO B 1 29 ? -12.367 -12.977 -5.844 1 95 29 PRO B O 1
ATOM 3288 N N . PRO B 1 30 ? -13.711 -14.805 -6.281 1 95.31 30 PRO B N 1
ATOM 3289 C CA . PRO B 1 30 ? -14.883 -14.047 -5.828 1 95.31 30 PRO B CA 1
ATOM 3290 C C . PRO B 1 30 ? -14.844 -13.742 -4.332 1 95.31 30 PRO B C 1
ATOM 3292 O O . PRO B 1 30 ? -14.305 -14.531 -3.553 1 95.31 30 PRO B O 1
ATOM 3295 N N . MET B 1 31 ? -15.43 -12.625 -4.043 1 96.75 31 MET B N 1
ATOM 3296 C CA . MET B 1 31 ? -15.602 -12.305 -2.629 1 96.75 31 MET B CA 1
ATOM 3297 C C . MET B 1 31 ? -16.484 -13.336 -1.938 1 96.75 31 MET B C 1
ATOM 3299 O O . MET B 1 31 ? -17.453 -13.82 -2.525 1 96.75 31 MET B O 1
ATOM 3303 N N . ASN B 1 32 ? -16.141 -13.734 -0.727 1 97.94 32 ASN B N 1
ATOM 3304 C CA . ASN B 1 32 ? -16.969 -14.625 0.073 1 97.94 32 ASN B CA 1
ATOM 3305 C C . ASN B 1 32 ? -17.594 -13.891 1.261 1 97.94 32 ASN B C 1
ATOM 3307 O O . ASN B 1 32 ? -17.156 -12.805 1.625 1 97.94 32 ASN B O 1
ATOM 3311 N N . GLN B 1 33 ? -18.547 -14.508 1.869 1 98.25 33 GLN B N 1
ATOM 3312 C CA . GLN B 1 33 ? -19.344 -13.891 2.92 1 98.25 33 GLN B CA 1
ATOM 3313 C C . GLN B 1 33 ? -18.5 -13.617 4.164 1 98.25 33 GLN B C 1
ATOM 3315 O O . GLN B 1 33 ? -18.766 -12.672 4.906 1 98.25 33 GLN B O 1
ATOM 3320 N N . ILE B 1 34 ? -17.469 -14.406 4.422 1 98.31 34 ILE B N 1
ATOM 3321 C CA . ILE B 1 34 ? -16.625 -14.242 5.598 1 98.31 34 ILE B CA 1
ATOM 3322 C C . ILE B 1 34 ? -15.883 -12.914 5.527 1 98.31 34 ILE B C 1
ATOM 3324 O O . ILE B 1 34 ? -15.906 -12.125 6.477 1 98.31 34 ILE B O 1
ATOM 3328 N N . VAL B 1 35 ? -15.219 -12.672 4.418 1 98.62 35 VAL B N 1
ATOM 3329 C CA . VAL B 1 35 ? -14.477 -11.43 4.203 1 98.62 35 VAL B CA 1
ATOM 3330 C C . VAL B 1 35 ? -15.445 -10.258 4.09 1 98.62 35 VAL B C 1
ATOM 3332 O O . VAL B 1 35 ? -15.211 -9.195 4.672 1 98.62 35 VAL B O 1
ATOM 3335 N N . TYR B 1 36 ? -16.531 -10.477 3.355 1 98.69 36 TYR B N 1
ATOM 3336 C CA . TYR B 1 36 ? -17.578 -9.469 3.234 1 98.69 36 TYR B CA 1
ATOM 3337 C C . TYR B 1 36 ? -18.031 -8.992 4.605 1 98.69 36 TYR B C 1
ATOM 3339 O O . TYR B 1 36 ? -18.047 -7.789 4.875 1 98.69 36 TYR B O 1
ATOM 3347 N N . ASP B 1 37 ? -18.391 -9.906 5.465 1 98.75 37 ASP B N 1
ATOM 3348 C CA . ASP B 1 37 ? -18.938 -9.594 6.781 1 98.75 37 ASP B CA 1
ATOM 3349 C C . ASP B 1 37 ? -17.891 -8.891 7.648 1 98.75 37 ASP B C 1
ATOM 3351 O O . ASP B 1 37 ? -18.219 -7.992 8.43 1 98.75 37 ASP B O 1
ATOM 3355 N N . SER B 1 38 ? -16.688 -9.328 7.539 1 98.81 38 SER B N 1
ATOM 3356 C CA . SER B 1 38 ? -15.617 -8.719 8.32 1 98.81 38 SER B CA 1
ATOM 3357 C C . SER B 1 38 ? -15.422 -7.254 7.938 1 98.81 38 SER B C 1
ATOM 3359 O O . SER B 1 38 ? -15.289 -6.387 8.805 1 98.81 38 SER B O 1
ATOM 3361 N N . ILE B 1 39 ? -15.375 -6.949 6.645 1 98.75 39 ILE B N 1
ATOM 3362 C CA . ILE B 1 39 ? -15.188 -5.578 6.184 1 98.75 39 ILE B CA 1
ATOM 3363 C C . ILE B 1 39 ? -16.406 -4.742 6.551 1 98.75 39 ILE B C 1
ATOM 3365 O O . ILE B 1 39 ? -16.281 -3.598 6.988 1 98.75 39 ILE B O 1
ATOM 3369 N N . LYS B 1 40 ? -17.594 -5.324 6.402 1 98.56 40 LYS B N 1
ATOM 3370 C CA . LYS B 1 40 ? -18.797 -4.621 6.801 1 98.56 40 LYS B CA 1
ATOM 3371 C C . LYS B 1 40 ? -18.781 -4.273 8.289 1 98.56 40 LYS B C 1
ATOM 3373 O O . LYS B 1 40 ? -19.141 -3.168 8.68 1 98.56 40 LYS B O 1
ATOM 3378 N N . LYS B 1 41 ? -18.391 -5.172 9.109 1 98.62 41 LYS B N 1
ATOM 3379 C CA . LYS B 1 41 ? -18.266 -4.906 10.539 1 98.62 41 LYS B CA 1
ATOM 3380 C C . LYS B 1 41 ? -17.281 -3.771 10.797 1 98.62 41 LYS B C 1
ATOM 3382 O O . LYS B 1 41 ? -17.531 -2.92 11.656 1 98.62 41 LYS B O 1
ATOM 3387 N N . TYR B 1 42 ? -16.125 -3.793 10.164 1 98.5 42 TYR B N 1
ATOM 3388 C CA . TYR B 1 42 ? -15.18 -2.693 10.273 1 98.5 42 TYR B CA 1
ATOM 3389 C C . TYR B 1 42 ? -15.852 -1.359 9.969 1 98.5 42 TYR B C 1
ATOM 3391 O O . TYR B 1 42 ? -15.664 -0.385 10.703 1 98.5 42 TYR B O 1
ATOM 3399 N N . LEU B 1 43 ? -16.578 -1.324 8.852 1 98.38 43 LEU B N 1
ATOM 3400 C CA . LEU B 1 43 ? -17.266 -0.102 8.445 1 98.38 43 LEU B CA 1
ATOM 3401 C C . LEU B 1 43 ? -18.266 0.339 9.516 1 98.38 43 LEU B C 1
ATOM 3403 O O . LEU B 1 43 ? -18.328 1.523 9.852 1 98.38 43 LEU B O 1
ATOM 3407 N N . ASP B 1 44 ? -19 -0.62 10.008 1 98.19 44 ASP B N 1
ATOM 3408 C CA . ASP B 1 44 ? -19.984 -0.324 11.047 1 98.19 44 ASP B CA 1
ATOM 3409 C C . ASP B 1 44 ? -19.312 0.243 12.297 1 98.19 44 ASP B C 1
ATOM 3411 O O . ASP B 1 44 ? -19.797 1.199 12.898 1 98.19 44 ASP B O 1
ATOM 3415 N N . ASP B 1 45 ? -18.219 -0.352 12.68 1 97.75 45 ASP B N 1
ATOM 3416 C CA . ASP B 1 45 ? -17.469 0.14 13.82 1 97.75 45 ASP B CA 1
ATOM 3417 C C . ASP B 1 45 ? -16.875 1.521 13.539 1 97.75 45 ASP B C 1
ATOM 3419 O O . ASP B 1 45 ? -16.922 2.406 14.398 1 97.75 45 ASP B O 1
ATOM 3423 N N . ALA B 1 46 ? -16.328 1.736 12.367 1 97.06 46 ALA B N 1
ATOM 3424 C CA . ALA B 1 46 ? -15.656 2.979 12 1 97.06 46 ALA B CA 1
ATOM 3425 C C . ALA B 1 46 ? -16.641 4.148 11.992 1 97.06 46 ALA B C 1
ATOM 3427 O O . ALA B 1 46 ? -16.266 5.281 12.305 1 97.06 46 ALA B O 1
ATOM 3428 N N . ILE B 1 47 ? -17.891 3.891 11.602 1 97.12 47 ILE B N 1
ATOM 3429 C CA . ILE B 1 47 ? -18.844 4.988 11.461 1 97.12 47 ILE B CA 1
ATOM 3430 C C . ILE B 1 47 ? -19.531 5.258 12.797 1 97.12 47 ILE B C 1
ATOM 3432 O O . ILE B 1 47 ? -19.984 6.371 13.047 1 97.12 47 ILE B O 1
ATOM 3436 N N . SER B 1 48 ? -19.516 4.273 13.734 1 95.94 48 SER B N 1
ATOM 3437 C CA . SER B 1 48 ? -20.344 4.402 14.93 1 95.94 48 SER B CA 1
ATOM 3438 C C . SER B 1 48 ? -19.5 4.652 16.172 1 95.94 48 SER B C 1
ATOM 3440 O O . SER B 1 48 ? -19.953 5.281 17.125 1 95.94 48 SER B O 1
ATOM 3442 N N . LEU B 1 49 ? -18.281 4.098 16.172 1 95 49 LEU B N 1
ATOM 3443 C CA . LEU B 1 49 ? -17.438 4.242 17.344 1 95 49 LEU B CA 1
ATOM 3444 C C . LEU B 1 49 ? -16.703 5.574 17.328 1 95 49 LEU B C 1
ATOM 3446 O O . LEU B 1 49 ? -16.25 6.02 16.266 1 95 49 LEU B O 1
ATOM 3450 N N . ASP B 1 50 ? -16.484 6.234 18.422 1 91.62 50 ASP B N 1
ATOM 3451 C CA . ASP B 1 50 ? -15.914 7.574 18.516 1 91.62 50 ASP B CA 1
ATOM 3452 C C . ASP B 1 50 ? -14.422 7.559 18.188 1 91.62 50 ASP B C 1
ATOM 3454 O O . ASP B 1 50 ? -13.93 8.453 17.484 1 91.62 50 ASP B O 1
ATOM 3458 N N . HIS B 1 51 ? -13.656 6.656 18.719 1 91.56 51 HIS B N 1
ATOM 3459 C CA . HIS B 1 51 ? -12.203 6.605 18.578 1 91.56 51 HIS B CA 1
ATOM 3460 C C . HIS B 1 51 ? -11.719 5.168 18.391 1 91.56 51 HIS B C 1
ATOM 3462 O O . HIS B 1 51 ? -11 4.641 19.25 1 91.56 51 HIS B O 1
ATOM 3468 N N . PRO B 1 52 ? -11.992 4.621 17.234 1 94.75 52 PRO B N 1
ATOM 3469 C CA . PRO B 1 52 ? -11.773 3.182 17.062 1 94.75 52 PRO B CA 1
ATOM 3470 C C . PRO B 1 52 ? -10.344 2.846 16.656 1 94.75 52 PRO B C 1
ATOM 3472 O O . PRO B 1 52 ? -9.938 1.681 16.703 1 94.75 52 PRO B O 1
ATOM 3475 N N . LYS B 1 53 ? -9.508 3.736 16.297 1 94.69 53 LYS B N 1
ATOM 3476 C CA . LYS B 1 53 ? -8.219 3.496 15.648 1 94.69 53 LYS B CA 1
ATOM 3477 C C . LYS B 1 53 ? -7.316 2.645 16.531 1 94.69 53 LYS B C 1
ATOM 3479 O O . LYS B 1 53 ? -6.711 1.678 16.062 1 94.69 53 LYS B O 1
ATOM 3484 N N . PRO B 1 54 ? -7.18 2.961 17.875 1 94.38 54 PRO B N 1
ATOM 3485 C CA . PRO B 1 54 ? -6.32 2.107 18.688 1 94.38 54 PRO B CA 1
ATOM 3486 C C . PRO B 1 54 ? -6.758 0.645 18.688 1 94.38 54 PRO B C 1
ATOM 3488 O O . PRO B 1 54 ? -5.914 -0.255 18.656 1 94.38 54 PRO B O 1
ATOM 3491 N N . GLN B 1 55 ? -8.039 0.451 18.703 1 96.56 55 GLN B N 1
ATOM 3492 C CA . GLN B 1 55 ? -8.57 -0.906 18.641 1 96.56 55 GLN B CA 1
ATOM 3493 C C . GLN B 1 55 ? -8.25 -1.571 17.312 1 96.56 55 GLN B C 1
ATOM 3495 O O . GLN B 1 55 ? -7.879 -2.748 17.266 1 96.56 55 GLN B O 1
ATOM 3500 N N . PHE B 1 56 ? -8.422 -0.856 16.234 1 97.88 56 PHE B N 1
ATOM 3501 C CA . PHE B 1 56 ? -8.125 -1.383 14.906 1 97.88 56 PHE B CA 1
ATOM 3502 C C . PHE B 1 56 ? -6.648 -1.756 14.789 1 97.88 56 PHE B C 1
ATOM 3504 O O . PHE B 1 56 ? -6.309 -2.789 14.211 1 97.88 56 PHE B O 1
ATOM 3511 N N . ILE B 1 57 ? -5.762 -0.936 15.328 1 97.06 57 ILE B N 1
ATOM 3512 C CA . ILE B 1 57 ? -4.328 -1.205 15.32 1 97.06 57 ILE B CA 1
ATOM 3513 C C . ILE B 1 57 ? -4.043 -2.504 16.062 1 97.06 57 ILE B C 1
ATOM 3515 O O . ILE B 1 57 ? -3.283 -3.35 15.594 1 97.06 57 ILE B O 1
ATOM 3519 N N . SER B 1 58 ? -4.652 -2.662 17.203 1 98.06 58 SER B N 1
ATOM 3520 C CA . SER B 1 58 ? -4.48 -3.875 18 1 98.06 58 SER B CA 1
ATOM 3521 C C . SER B 1 58 ? -4.953 -5.105 17.234 1 98.06 58 SER B C 1
ATOM 3523 O O . SER B 1 58 ? -4.305 -6.156 17.281 1 98.06 58 SER B O 1
ATOM 3525 N N . GLN B 1 59 ? -6.031 -4.977 16.562 1 98.62 59 GLN B N 1
ATOM 3526 C CA . GLN B 1 59 ? -6.578 -6.082 15.773 1 98.62 59 GLN B CA 1
ATOM 3527 C C . GLN B 1 59 ? -5.633 -6.469 14.641 1 98.62 59 GLN B C 1
ATOM 3529 O O . GLN B 1 59 ? -5.543 -7.641 14.273 1 98.62 59 GLN B O 1
ATOM 3534 N N . CYS B 1 60 ? -4.977 -5.52 14.078 1 98.62 60 CYS B N 1
ATOM 3535 C CA . CYS B 1 60 ? -3.984 -5.816 13.055 1 98.62 60 CYS B CA 1
ATOM 3536 C C . CYS B 1 60 ? -2.844 -6.652 13.617 1 98.62 60 CYS B C 1
ATOM 3538 O O . CYS B 1 60 ? -2.354 -7.57 12.961 1 98.62 60 CYS B O 1
ATOM 3540 N N . GLU B 1 61 ? -2.404 -6.352 14.797 1 98.56 61 GLU B N 1
ATOM 3541 C CA . GLU B 1 61 ? -1.336 -7.129 15.414 1 98.56 61 GLU B CA 1
ATOM 3542 C C . GLU B 1 61 ? -1.806 -8.539 15.75 1 98.56 61 GLU B C 1
ATOM 3544 O O . GLU B 1 61 ? -1.038 -9.5 15.641 1 98.56 61 GLU B O 1
ATOM 3549 N N . ASP B 1 62 ? -3.096 -8.648 16.156 1 98.75 62 ASP B N 1
ATOM 3550 C CA . ASP B 1 62 ? -3.676 -9.977 16.328 1 98.75 62 ASP B CA 1
ATOM 3551 C C . ASP B 1 62 ? -3.619 -10.773 15.039 1 98.75 62 ASP B C 1
ATOM 3553 O O . ASP B 1 62 ? -3.324 -11.977 15.047 1 98.75 62 ASP B O 1
ATOM 3557 N N . THR B 1 63 ? -3.912 -10.102 13.992 1 98.88 63 THR B N 1
ATOM 3558 C CA . THR B 1 63 ? -3.861 -10.734 12.672 1 98.88 63 THR B CA 1
ATOM 3559 C C . THR B 1 63 ? -2.447 -11.219 12.359 1 98.88 63 THR B C 1
ATOM 3561 O O . THR B 1 63 ? -2.262 -12.312 11.828 1 98.88 63 THR B O 1
ATOM 3564 N N . ARG B 1 64 ? -1.432 -10.422 12.672 1 98.75 64 ARG B N 1
ATOM 3565 C CA . ARG B 1 64 ? -0.045 -10.812 12.445 1 98.75 64 ARG B CA 1
ATOM 3566 C C . ARG B 1 64 ? 0.289 -12.102 13.203 1 98.75 64 ARG B C 1
ATOM 3568 O O . ARG B 1 64 ? 0.985 -12.969 12.68 1 98.75 64 ARG B O 1
ATOM 3575 N N . GLU B 1 65 ? -0.181 -12.188 14.422 1 98.81 65 GLU B N 1
ATOM 3576 C CA . GLU B 1 65 ? 0.04 -13.398 15.211 1 98.81 65 GLU B CA 1
ATOM 3577 C C . GLU B 1 65 ? -0.614 -14.609 14.562 1 98.81 65 GLU B C 1
ATOM 3579 O O . GLU B 1 65 ? -0.01 -15.688 14.5 1 98.81 65 GLU B O 1
ATOM 3584 N N . LYS B 1 66 ? -1.812 -14.422 14.109 1 98.75 66 LYS B N 1
ATOM 3585 C CA . LYS B 1 66 ? -2.502 -15.5 13.406 1 98.75 66 LYS B CA 1
ATOM 3586 C C . LYS B 1 66 ? -1.733 -15.93 12.164 1 98.75 66 LYS B C 1
ATOM 3588 O O . LYS B 1 66 ? -1.657 -17.125 11.852 1 98.75 66 LYS B O 1
ATOM 3593 N N . LEU B 1 67 ? -1.196 -14.953 11.484 1 98.69 67 LEU B N 1
ATOM 3594 C CA . LEU B 1 67 ? -0.407 -15.227 10.289 1 98.69 67 LEU B CA 1
ATOM 3595 C C . LEU B 1 67 ? 0.852 -16.016 10.633 1 98.69 67 LEU B C 1
ATOM 3597 O O . LEU B 1 67 ? 1.255 -16.906 9.883 1 98.69 67 LEU B O 1
ATOM 3601 N N . GLY B 1 68 ? 1.501 -15.562 11.719 1 98.69 68 GLY B N 1
ATOM 3602 C CA . GLY B 1 68 ? 2.656 -16.312 12.18 1 98.69 68 GLY B CA 1
ATOM 3603 C C . GLY B 1 68 ? 2.359 -17.781 12.406 1 98.69 68 GLY B C 1
ATOM 3604 O O . GLY B 1 68 ? 3.111 -18.656 11.953 1 98.69 68 GLY B O 1
ATOM 3605 N N . VAL B 1 69 ? 1.253 -18.062 13.023 1 98.31 69 VAL B N 1
ATOM 3606 C CA . VAL B 1 69 ? 0.829 -19.438 13.273 1 98.31 69 VAL B CA 1
ATOM 3607 C C . VAL B 1 69 ? 0.534 -20.141 11.953 1 98.31 69 VAL B C 1
ATOM 3609 O O . VAL B 1 69 ? 0.985 -21.266 11.719 1 98.31 69 VAL B O 1
ATOM 3612 N N . PHE B 1 70 ? -0.141 -19.5 11.094 1 98.31 70 PHE B N 1
ATOM 3613 C CA . PHE B 1 70 ? -0.556 -20.016 9.797 1 98.31 70 PHE B CA 1
ATOM 3614 C C . PHE B 1 70 ? 0.654 -20.422 8.961 1 98.31 70 PHE B C 1
ATOM 3616 O O . PHE B 1 70 ? 0.628 -21.453 8.281 1 98.31 70 PHE B O 1
ATOM 3623 N N . LEU B 1 71 ? 1.753 -19.641 9.055 1 98.5 71 LEU B N 1
ATOM 3624 C CA . LEU B 1 71 ? 2.938 -19.859 8.227 1 98.5 71 LEU B CA 1
ATOM 3625 C C . LEU B 1 71 ? 4 -20.641 8.984 1 98.5 71 LEU B C 1
ATOM 3627 O O . LEU B 1 71 ? 5.039 -20.984 8.422 1 98.5 71 LEU B O 1
ATOM 3631 N N . ASN B 1 72 ? 3.797 -20.891 10.258 1 98.19 72 ASN B N 1
ATOM 3632 C CA . ASN B 1 72 ? 4.73 -21.562 11.148 1 98.19 72 ASN B CA 1
ATOM 3633 C C . ASN B 1 72 ? 6.012 -20.766 11.336 1 98.19 72 ASN B C 1
ATOM 3635 O O . ASN B 1 72 ? 7.109 -21.266 11.094 1 98.19 72 ASN B O 1
ATOM 3639 N N . THR B 1 73 ? 5.875 -19.578 11.805 1 98.62 73 THR B N 1
ATOM 3640 C CA . THR B 1 73 ? 7 -18.703 12.109 1 98.62 73 THR B CA 1
ATOM 3641 C C . THR B 1 73 ? 6.625 -17.688 13.188 1 98.62 73 THR B C 1
ATOM 3643 O O . THR B 1 73 ? 5.453 -17.578 13.547 1 98.62 73 THR B O 1
ATOM 3646 N N . ASP B 1 74 ? 7.602 -17.109 13.797 1 98.56 74 ASP B N 1
ATOM 3647 C CA . ASP B 1 74 ? 7.352 -15.992 14.711 1 98.56 74 ASP B CA 1
ATOM 3648 C C . ASP B 1 74 ? 6.797 -14.781 13.961 1 98.56 74 ASP B C 1
ATOM 3650 O O . ASP B 1 74 ? 7.254 -14.461 12.867 1 98.56 74 ASP B O 1
ATOM 3654 N N . SER B 1 75 ? 5.785 -14.148 14.57 1 98.5 75 SER B N 1
ATOM 3655 C CA . SER B 1 75 ? 5.145 -13 13.945 1 98.5 75 SER B CA 1
ATOM 3656 C C . SER B 1 75 ? 6.148 -11.875 13.703 1 98.5 75 SER B C 1
ATOM 3658 O O . SER B 1 75 ? 5.953 -11.039 12.82 1 98.5 75 SER B O 1
ATOM 3660 N N . ALA B 1 76 ? 7.262 -11.773 14.422 1 98.38 76 ALA B N 1
ATOM 3661 C CA . ALA B 1 76 ? 8.289 -10.75 14.266 1 98.38 76 ALA B CA 1
ATOM 3662 C C . ALA B 1 76 ? 8.984 -10.875 12.914 1 98.38 76 ALA B C 1
ATOM 3664 O O . ALA B 1 76 ? 9.617 -9.922 12.445 1 98.38 76 ALA B O 1
ATOM 3665 N N . ASN B 1 77 ? 8.906 -12.055 12.266 1 98.81 77 ASN B N 1
ATOM 3666 C CA . ASN B 1 77 ? 9.555 -12.305 10.984 1 98.81 77 ASN B CA 1
ATOM 3667 C C . ASN B 1 77 ? 8.664 -11.883 9.82 1 98.81 77 ASN B C 1
ATOM 3669 O O . ASN B 1 77 ? 8.984 -12.156 8.664 1 98.81 77 ASN B O 1
ATOM 3673 N N . LEU B 1 78 ? 7.543 -11.258 10.188 1 98.81 78 LEU B N 1
ATOM 3674 C CA . LEU B 1 78 ? 6.555 -10.891 9.18 1 98.81 78 LEU B CA 1
ATOM 3675 C C . LEU B 1 78 ? 6.363 -9.375 9.141 1 98.81 78 LEU B C 1
ATOM 3677 O O . LEU B 1 78 ? 6.262 -8.727 10.18 1 98.81 78 LEU B O 1
ATOM 3681 N N . ALA B 1 79 ? 6.355 -8.852 7.93 1 98.81 79 ALA B N 1
ATOM 3682 C CA . ALA B 1 79 ? 6.02 -7.445 7.707 1 98.81 79 ALA B CA 1
ATOM 3683 C C . ALA B 1 79 ? 4.824 -7.309 6.766 1 98.81 79 ALA B C 1
ATOM 3685 O O . ALA B 1 79 ? 4.746 -8 5.75 1 98.81 79 ALA B O 1
ATOM 3686 N N . PHE B 1 80 ? 3.881 -6.453 7.133 1 98.75 80 PHE B N 1
ATOM 3687 C CA . PHE B 1 80 ? 2.814 -6.102 6.203 1 98.75 80 PHE B CA 1
ATOM 3688 C C . PHE B 1 80 ? 3.326 -5.148 5.129 1 98.75 80 PHE B C 1
ATOM 3690 O O . PHE B 1 80 ? 4.008 -4.168 5.438 1 98.75 80 PHE B O 1
ATOM 3697 N N . THR B 1 81 ? 3.062 -5.457 3.885 1 98.25 81 THR B N 1
ATOM 3698 C CA . THR B 1 81 ? 3.414 -4.633 2.732 1 98.25 81 THR B CA 1
ATOM 3699 C C . THR B 1 81 ? 2.17 -4.277 1.925 1 98.25 81 THR B C 1
ATOM 3701 O O . THR B 1 81 ? 1.056 -4.66 2.287 1 98.25 81 THR B O 1
ATOM 3704 N N . ARG B 1 82 ? 2.322 -3.48 0.942 1 97.38 82 ARG B N 1
ATOM 3705 C CA . ARG B 1 82 ? 1.246 -3.094 0.035 1 97.38 82 ARG B CA 1
ATOM 3706 C C . ARG B 1 82 ? 0.786 -4.281 -0.805 1 97.38 82 ARG B C 1
ATOM 3708 O O . ARG B 1 82 ? -0.405 -4.422 -1.089 1 97.38 82 ARG B O 1
ATOM 3715 N N . ASP B 1 83 ? 1.697 -5.059 -1.236 1 98 83 ASP B N 1
ATOM 3716 C CA . ASP B 1 83 ? 1.519 -6.219 -2.105 1 98 83 ASP B CA 1
ATOM 3717 C C . ASP B 1 83 ? 2.818 -7.012 -2.236 1 98 83 ASP B C 1
ATOM 3719 O O . ASP B 1 83 ? 3.787 -6.746 -1.522 1 98 83 ASP B O 1
ATOM 3723 N N . THR B 1 84 ? 2.771 -8.023 -3.08 1 98.31 84 THR B N 1
ATOM 3724 C CA . THR B 1 84 ? 3.951 -8.844 -3.307 1 98.31 84 THR B CA 1
ATOM 3725 C C . THR B 1 84 ? 5.066 -8.031 -3.959 1 98.31 84 THR B C 1
ATOM 3727 O O . THR B 1 84 ? 6.242 -8.234 -3.656 1 98.31 84 THR B O 1
ATOM 3730 N N . THR B 1 85 ? 4.707 -7.117 -4.883 1 98.31 85 THR B N 1
ATOM 3731 C CA . THR B 1 85 ? 5.664 -6.25 -5.562 1 98.31 85 THR B CA 1
ATOM 3732 C C . THR B 1 85 ? 6.531 -5.504 -4.555 1 98.31 85 THR B C 1
ATOM 3734 O O . THR B 1 85 ? 7.758 -5.5 -4.664 1 98.31 85 THR B O 1
ATOM 3737 N N . GLU B 1 86 ? 5.891 -4.906 -3.584 1 98.31 86 GLU B N 1
ATOM 3738 C CA . GLU B 1 86 ? 6.652 -4.191 -2.562 1 98.31 86 GLU B CA 1
ATOM 3739 C C . GLU B 1 86 ? 7.543 -5.148 -1.773 1 98.31 86 GLU B C 1
ATOM 3741 O O . GLU B 1 86 ? 8.719 -4.852 -1.527 1 98.31 86 GLU B O 1
ATOM 3746 N N . GLY B 1 87 ? 7 -6.285 -1.371 1 98.69 87 GLY B N 1
ATOM 3747 C CA . GLY B 1 87 ? 7.762 -7.242 -0.583 1 98.69 87 GLY B CA 1
ATOM 3748 C C . GLY B 1 87 ? 9.031 -7.711 -1.276 1 98.69 87 GLY B C 1
ATOM 3749 O O . GLY B 1 87 ? 10.109 -7.68 -0.689 1 98.69 87 GLY B O 1
ATOM 3750 N N . VAL B 1 88 ? 8.922 -8.109 -2.564 1 98.69 88 VAL B N 1
ATOM 3751 C CA . VAL B 1 88 ? 10.078 -8.633 -3.289 1 98.69 88 VAL B CA 1
ATOM 3752 C C . VAL B 1 88 ? 11.102 -7.523 -3.498 1 98.69 88 VAL B C 1
ATOM 3754 O O . VAL B 1 88 ? 12.305 -7.746 -3.355 1 98.69 88 VAL B O 1
ATOM 3757 N N . ASN B 1 89 ? 10.672 -6.305 -3.822 1 98.62 89 ASN B N 1
ATOM 3758 C CA . ASN B 1 89 ? 11.586 -5.195 -4.078 1 98.62 89 ASN B CA 1
ATOM 3759 C C . ASN B 1 89 ? 12.32 -4.777 -2.809 1 98.62 89 ASN B C 1
ATOM 3761 O O . ASN B 1 89 ? 13.508 -4.445 -2.857 1 98.62 89 ASN B O 1
ATOM 3765 N N . LEU B 1 90 ? 11.547 -4.734 -1.675 1 98.62 90 LEU B N 1
ATOM 3766 C CA . LEU B 1 90 ? 12.195 -4.395 -0.412 1 98.62 90 LEU B CA 1
ATOM 3767 C C . LEU B 1 90 ? 13.336 -5.359 -0.106 1 98.62 90 LEU B C 1
ATOM 3769 O O . LEU B 1 90 ? 14.422 -4.934 0.288 1 98.62 90 LEU B O 1
ATOM 3773 N N . PHE B 1 91 ? 13.141 -6.625 -0.309 1 98.88 91 PHE B N 1
ATOM 3774 C CA . PHE B 1 91 ? 14.188 -7.605 -0.041 1 98.88 91 PHE B CA 1
ATOM 3775 C C . PHE B 1 91 ? 15.328 -7.469 -1.041 1 98.88 91 PHE B C 1
ATOM 3777 O O . PHE B 1 91 ? 16.5 -7.434 -0.654 1 98.88 91 PHE B O 1
ATOM 3784 N N . GLN B 1 92 ? 15.008 -7.414 -2.357 1 98.81 92 GLN B N 1
ATOM 3785 C CA . GLN B 1 92 ? 16 -7.289 -3.414 1 98.81 92 GLN B CA 1
ATOM 3786 C C . GLN B 1 92 ? 16.969 -6.141 -3.131 1 98.81 92 GLN B C 1
ATOM 3788 O O . GLN B 1 92 ? 18.188 -6.289 -3.275 1 98.81 92 GLN B O 1
ATOM 3793 N N . ARG B 1 93 ? 16.469 -5.059 -2.674 1 98.06 93 ARG B N 1
ATOM 3794 C CA . ARG B 1 93 ? 17.25 -3.844 -2.486 1 98.06 93 ARG B CA 1
ATOM 3795 C C . ARG B 1 93 ? 17.938 -3.84 -1.125 1 98.06 93 ARG B C 1
ATOM 3797 O O . ARG B 1 93 ? 18.719 -2.941 -0.822 1 98.06 93 ARG B O 1
ATOM 3804 N N . SER B 1 94 ? 17.625 -4.785 -0.314 1 98.5 94 SER B N 1
ATOM 3805 C CA . SER B 1 94 ? 18.25 -4.902 0.996 1 98.5 94 SER B CA 1
ATOM 3806 C C . SER B 1 94 ? 19.484 -5.805 0.938 1 98.5 94 SER B C 1
ATOM 3808 O O . SER B 1 94 ? 20.281 -5.832 1.875 1 98.5 94 SER B O 1
ATOM 3810 N N . ILE B 1 95 ? 19.625 -6.598 -0.087 1 98.62 95 ILE B N 1
ATOM 3811 C CA . ILE B 1 95 ? 20.734 -7.543 -0.213 1 98.62 95 ILE B CA 1
ATOM 3812 C C . ILE B 1 95 ? 22.031 -6.785 -0.415 1 98.62 95 ILE B C 1
ATOM 3814 O O . ILE B 1 95 ? 22.094 -5.805 -1.162 1 98.62 95 ILE B O 1
ATOM 3818 N N . ARG B 1 96 ? 23.094 -7.223 0.257 1 98 96 ARG B N 1
ATOM 3819 C CA . ARG B 1 96 ? 24.438 -6.695 0.034 1 98 96 ARG B CA 1
ATOM 3820 C C . ARG B 1 96 ? 25.078 -7.336 -1.191 1 98 96 ARG B C 1
ATOM 3822 O O . ARG B 1 96 ? 25.125 -8.562 -1.308 1 98 96 ARG B O 1
ATOM 3829 N N . TRP B 1 97 ? 25.516 -6.5 -2.129 1 97.75 97 TRP B N 1
ATOM 3830 C CA . TRP B 1 97 ? 26.219 -6.977 -3.309 1 97.75 97 TRP B CA 1
ATOM 3831 C C . TRP B 1 97 ? 27.188 -5.914 -3.828 1 97.75 97 TRP B C 1
ATOM 3833 O O . TRP B 1 97 ? 27.156 -4.762 -3.387 1 97.75 97 TRP B O 1
ATOM 3843 N N . SER B 1 98 ? 28.125 -6.305 -4.609 1 97.44 98 SER B N 1
ATOM 3844 C CA . SER B 1 98 ? 29.094 -5.43 -5.266 1 97.44 98 SER B CA 1
ATOM 3845 C C . SER B 1 98 ? 29 -5.547 -6.785 1 97.44 98 SER B C 1
ATOM 3847 O O . SER B 1 98 ? 28.453 -6.516 -7.305 1 97.44 98 SER B O 1
ATOM 3849 N N . LYS B 1 99 ? 29.531 -4.48 -7.383 1 97.25 99 LYS B N 1
ATOM 3850 C CA . LYS B 1 99 ? 29.609 -4.559 -8.836 1 97.25 99 LYS B CA 1
ATOM 3851 C C . LYS B 1 99 ? 30.312 -5.844 -9.281 1 97.25 99 LYS B C 1
ATOM 3853 O O . LYS B 1 99 ? 31.344 -6.211 -8.727 1 97.25 99 LYS B O 1
ATOM 3858 N N . GLY B 1 100 ? 29.672 -6.543 -10.195 1 96.69 100 GLY B N 1
ATOM 3859 C CA . GLY B 1 100 ? 30.234 -7.801 -10.664 1 96.69 100 GLY B CA 1
ATOM 3860 C C . GLY B 1 100 ? 29.516 -9.016 -10.109 1 96.69 100 GLY B C 1
ATOM 3861 O O . GLY B 1 100 ? 29.594 -10.109 -10.68 1 96.69 100 GLY B O 1
ATOM 3862 N N . ASP B 1 101 ? 28.812 -8.828 -8.977 1 98.75 101 ASP B N 1
ATOM 3863 C CA . ASP B 1 101 ? 27.969 -9.898 -8.461 1 98.75 101 ASP B CA 1
ATOM 3864 C C . ASP B 1 101 ? 26.797 -10.164 -9.391 1 98.75 101 ASP B C 1
ATOM 3866 O O . ASP B 1 101 ? 26.516 -9.367 -10.289 1 98.75 101 ASP B O 1
ATOM 3870 N N . ASN B 1 102 ? 26.203 -11.336 -9.188 1 98.81 102 ASN B N 1
ATOM 3871 C CA . ASN B 1 102 ? 25.078 -11.641 -10.055 1 98.81 102 ASN B CA 1
ATOM 3872 C C . ASN B 1 102 ? 23.922 -12.281 -9.281 1 98.81 102 ASN B C 1
ATOM 3874 O O . ASN B 1 102 ? 24.094 -12.688 -8.133 1 98.81 102 ASN B O 1
ATOM 3878 N N . VAL B 1 103 ? 22.766 -12.289 -9.875 1 98.81 103 VAL B N 1
ATOM 3879 C CA . VAL B 1 103 ? 21.594 -13.008 -9.406 1 98.81 103 VAL B CA 1
ATOM 3880 C C . VAL B 1 103 ? 21.016 -13.859 -10.539 1 98.81 103 VAL B C 1
ATOM 3882 O O . VAL B 1 103 ? 21.234 -13.562 -11.719 1 98.81 103 VAL B O 1
ATOM 3885 N N . VAL B 1 104 ? 20.359 -14.961 -10.18 1 98.81 104 VAL B N 1
ATOM 3886 C CA . VAL B 1 104 ? 19.812 -15.891 -11.156 1 98.81 104 VAL B CA 1
ATOM 3887 C C . VAL B 1 104 ? 18.281 -15.938 -11.031 1 98.81 104 VAL B C 1
ATOM 3889 O O . VAL B 1 104 ? 17.75 -16.141 -9.938 1 98.81 104 VAL B O 1
ATOM 3892 N N . VAL B 1 105 ? 17.609 -15.727 -12.117 1 97.94 105 VAL B N 1
ATOM 3893 C CA . VAL B 1 105 ? 16.156 -15.711 -12.133 1 97.94 105 VAL B CA 1
ATOM 3894 C C . VAL B 1 105 ? 15.648 -16.406 -13.398 1 97.94 105 VAL B C 1
ATOM 3896 O O . VAL B 1 105 ? 16.375 -16.5 -14.391 1 97.94 105 VAL B O 1
ATOM 3899 N N . LEU B 1 106 ? 14.477 -16.969 -13.352 1 96.19 106 LEU B N 1
ATOM 3900 C CA . LEU B 1 106 ? 13.867 -17.547 -14.539 1 96.19 106 LEU B CA 1
ATOM 3901 C C . LEU B 1 106 ? 13.438 -16.453 -15.516 1 96.19 106 LEU B C 1
ATOM 3903 O O . LEU B 1 106 ? 12.906 -15.422 -15.102 1 96.19 106 LEU B O 1
ATOM 3907 N N . ALA B 1 107 ? 13.617 -16.672 -16.797 1 94.06 107 ALA B N 1
ATOM 3908 C CA . ALA B 1 107 ? 13.281 -15.68 -17.812 1 94.06 107 ALA B CA 1
ATOM 3909 C C . ALA B 1 107 ? 11.773 -15.469 -17.906 1 94.06 107 ALA B C 1
ATOM 3911 O O . ALA B 1 107 ? 11.312 -14.445 -18.422 1 94.06 107 ALA B O 1
ATOM 3912 N N . ASN B 1 108 ? 11.055 -16.406 -17.375 1 91.69 108 ASN B N 1
ATOM 3913 C CA . ASN B 1 108 ? 9.602 -16.297 -17.422 1 91.69 108 ASN B CA 1
ATOM 3914 C C . ASN B 1 108 ? 9.016 -15.969 -16.047 1 91.69 108 ASN B C 1
ATOM 3916 O O . ASN B 1 108 ? 7.844 -16.234 -15.789 1 91.69 108 ASN B O 1
ATOM 3920 N N . GLU B 1 109 ? 9.836 -15.469 -15.211 1 95.62 109 GLU B N 1
ATOM 3921 C CA . GLU B 1 109 ? 9.367 -15.07 -13.891 1 95.62 109 GLU B CA 1
ATOM 3922 C C . GLU B 1 109 ? 8.32 -13.969 -13.984 1 95.62 109 GLU B C 1
ATOM 3924 O O . GLU B 1 109 ? 8.289 -13.219 -14.961 1 95.62 109 GLU B O 1
ATOM 3929 N N . HIS B 1 110 ? 7.422 -13.961 -12.992 1 95.62 110 HIS B N 1
ATOM 3930 C CA . HIS B 1 110 ? 6.422 -12.898 -12.945 1 95.62 110 HIS B CA 1
ATOM 3931 C C . HIS B 1 110 ? 7.078 -11.523 -13.016 1 95.62 110 HIS B C 1
ATOM 3933 O O . HIS B 1 110 ? 8.117 -11.297 -12.391 1 95.62 110 HIS B O 1
ATOM 3939 N N . PRO B 1 111 ? 6.488 -10.562 -13.695 1 96.06 111 PRO B N 1
ATOM 3940 C CA . PRO B 1 111 ? 7.086 -9.234 -13.906 1 96.06 111 PRO B CA 1
ATOM 3941 C C . PRO B 1 111 ? 7.383 -8.516 -12.594 1 96.06 111 PRO B C 1
ATOM 3943 O O . PRO B 1 111 ? 8.352 -7.75 -12.508 1 96.06 111 PRO B O 1
ATOM 3946 N N . ASN B 1 112 ? 6.629 -8.703 -11.586 1 94.69 112 ASN B N 1
ATOM 3947 C CA . ASN B 1 112 ? 6.824 -7.98 -10.336 1 94.69 112 ASN B CA 1
ATOM 3948 C C . ASN B 1 112 ? 8.172 -8.305 -9.703 1 94.69 112 ASN B C 1
ATOM 3950 O O . ASN B 1 112 ? 8.773 -7.461 -9.039 1 94.69 112 ASN B O 1
ATOM 3954 N N . GLN B 1 113 ? 8.641 -9.516 -9.805 1 97 113 GLN B N 1
ATOM 3955 C CA . GLN B 1 113 ? 9.938 -9.891 -9.266 1 97 113 GLN B CA 1
ATOM 3956 C C . GLN B 1 113 ? 11.039 -9.719 -10.312 1 97 113 GLN B C 1
ATOM 3958 O O . GLN B 1 113 ? 12.117 -9.203 -10.008 1 97 113 GLN B O 1
ATOM 3963 N N . GLY B 1 114 ? 10.695 -10.125 -11.531 1 97.75 114 GLY B N 1
ATOM 3964 C CA . GLY B 1 114 ? 11.68 -10.078 -12.594 1 97.75 114 GLY B CA 1
ATOM 3965 C C . GLY B 1 114 ? 12.211 -8.688 -12.867 1 97.75 114 GLY B C 1
ATOM 3966 O O . GLY B 1 114 ? 13.422 -8.469 -12.891 1 97.75 114 GLY B O 1
ATOM 3967 N N . PHE B 1 115 ? 11.336 -7.758 -13.047 1 98.12 115 PHE B N 1
ATOM 3968 C CA . PHE B 1 115 ? 11.766 -6.391 -13.312 1 98.12 115 PHE B CA 1
ATOM 3969 C C . PHE B 1 115 ? 12.445 -5.785 -12.094 1 98.12 115 PHE B C 1
ATOM 3971 O O . PHE B 1 115 ? 13.336 -4.945 -12.227 1 98.12 115 PHE B O 1
ATOM 3978 N N . GLY B 1 116 ? 12.023 -6.207 -10.891 1 98.12 116 GLY B N 1
ATOM 3979 C CA . GLY B 1 116 ? 12.734 -5.781 -9.695 1 98.12 116 GLY B CA 1
ATOM 3980 C C . GLY B 1 116 ? 14.227 -6.055 -9.75 1 98.12 116 GLY B C 1
ATOM 3981 O O . GLY B 1 116 ? 15.031 -5.188 -9.414 1 98.12 116 GLY B O 1
ATOM 3982 N N . TRP B 1 117 ? 14.594 -7.227 -10.203 1 98.44 117 TRP B N 1
ATOM 3983 C CA . TRP B 1 117 ? 16 -7.586 -10.367 1 98.44 117 TRP B CA 1
ATOM 3984 C C . TRP B 1 117 ? 16.625 -6.801 -11.516 1 98.44 117 TRP B C 1
ATOM 3986 O O . TRP B 1 117 ? 17.719 -6.25 -11.367 1 98.44 117 TRP B O 1
ATOM 3996 N N . LEU B 1 118 ? 15.93 -6.73 -12.633 1 97.75 118 LEU B N 1
ATOM 3997 C CA . LEU B 1 118 ? 16.469 -6.055 -13.812 1 97.75 118 LEU B CA 1
ATOM 3998 C C . LEU B 1 118 ? 16.766 -4.59 -13.508 1 97.75 118 LEU B C 1
ATOM 4000 O O . LEU B 1 118 ? 17.703 -4.016 -14.062 1 97.75 118 LEU B O 1
ATOM 4004 N N . GLY B 1 119 ? 15.977 -3.99 -12.609 1 96.56 119 GLY B N 1
ATOM 4005 C CA . GLY B 1 119 ? 16.188 -2.605 -12.219 1 96.56 119 GLY B CA 1
ATOM 4006 C C . GLY B 1 119 ? 17.531 -2.371 -11.547 1 96.56 119 GLY B C 1
ATOM 4007 O O . GLY B 1 119 ? 18 -1.238 -11.492 1 96.56 119 GLY B O 1
ATOM 4008 N N . LEU B 1 120 ? 18.172 -3.383 -11.023 1 97 120 LEU B N 1
ATOM 4009 C CA . LEU B 1 120 ? 19.438 -3.268 -10.305 1 97 120 LEU B CA 1
ATOM 4010 C C . LEU B 1 120 ? 20.609 -3.439 -11.25 1 97 120 LEU B C 1
ATOM 4012 O O . LEU B 1 120 ? 21.766 -3.23 -10.852 1 97 120 LEU B O 1
ATOM 4016 N N . ALA B 1 121 ? 20.312 -3.814 -12.508 1 96.56 121 ALA B N 1
ATOM 4017 C CA . ALA B 1 121 ? 21.375 -4.008 -13.5 1 96.56 121 ALA B CA 1
ATOM 4018 C C . ALA B 1 121 ? 22.125 -2.701 -13.766 1 96.56 121 ALA B C 1
ATOM 4020 O O . ALA B 1 121 ? 23.328 -2.707 -14.008 1 96.56 121 ALA B O 1
ATOM 4021 N N . GLN B 1 122 ? 21.406 -1.598 -13.727 1 92.5 122 GLN B N 1
ATOM 4022 C CA . GLN B 1 122 ? 22 -0.294 -14 1 92.5 122 GLN B CA 1
ATOM 4023 C C . GLN B 1 122 ? 23.062 0.055 -12.961 1 92.5 122 GLN B C 1
ATOM 4025 O O . GLN B 1 122 ? 23.969 0.855 -13.234 1 92.5 122 GLN B O 1
ATOM 4030 N N . ASP B 1 123 ? 22.953 -0.507 -11.844 1 93.31 123 ASP B N 1
ATOM 4031 C CA . ASP B 1 123 ? 23.906 -0.229 -10.766 1 93.31 123 ASP B CA 1
ATOM 4032 C C . ASP B 1 123 ? 25.062 -1.218 -10.789 1 93.31 123 ASP B C 1
ATOM 4034 O O . ASP B 1 123 ? 25.969 -1.145 -9.945 1 93.31 123 ASP B O 1
ATOM 4038 N N . GLY B 1 124 ? 25.047 -2.201 -11.688 1 96.56 124 GLY B N 1
ATOM 4039 C CA . GLY B 1 124 ? 26.203 -3.061 -11.875 1 96.56 124 GLY B CA 1
ATOM 4040 C C . GLY B 1 124 ? 25.938 -4.504 -11.492 1 96.56 124 GLY B C 1
ATOM 4041 O O . GLY B 1 124 ? 26.844 -5.344 -11.578 1 96.56 124 GLY B O 1
ATOM 4042 N N . LEU B 1 125 ? 24.75 -4.812 -11.055 1 98.06 125 LEU B N 1
ATOM 4043 C CA . LEU B 1 125 ? 24.391 -6.195 -10.758 1 98.06 125 LEU B CA 1
ATOM 4044 C C . LEU B 1 125 ? 24.078 -6.961 -12.039 1 98.06 125 LEU B C 1
ATOM 4046 O O . LEU B 1 125 ? 23.281 -6.512 -12.859 1 98.06 125 LEU B O 1
ATOM 4050 N N . GLU B 1 126 ? 24.734 -8.062 -12.227 1 98.5 126 GLU B N 1
ATOM 4051 C CA . GLU B 1 126 ? 24.422 -8.891 -13.391 1 98.5 126 GLU B CA 1
ATOM 4052 C C . GLU B 1 126 ? 23.172 -9.734 -13.141 1 98.5 126 GLU B C 1
ATOM 4054 O O . GLU B 1 126 ? 23.094 -10.461 -12.148 1 98.5 126 GLU B O 1
ATOM 4059 N N . ILE B 1 127 ? 22.25 -9.625 -14.023 1 98.44 127 ILE B N 1
ATOM 4060 C CA . ILE B 1 127 ? 21.047 -10.438 -13.93 1 98.44 127 ILE B CA 1
ATOM 4061 C C . ILE B 1 127 ? 21.109 -11.586 -14.922 1 98.44 127 ILE B C 1
ATOM 4063 O O . ILE B 1 127 ? 21.078 -11.375 -16.141 1 98.44 127 ILE B O 1
ATOM 4067 N N . ARG B 1 128 ? 21.234 -12.805 -14.406 1 98.38 128 ARG B N 1
ATOM 4068 C CA . ARG B 1 128 ? 21.266 -13.992 -15.25 1 98.38 128 ARG B CA 1
ATOM 4069 C C . ARG B 1 128 ? 19.875 -14.594 -15.398 1 98.38 128 ARG B C 1
ATOM 4071 O O . ARG B 1 128 ? 19.266 -15.023 -14.414 1 98.38 128 ARG B O 1
ATOM 4078 N N . LEU B 1 129 ? 19.438 -14.648 -16.625 1 96.94 129 LEU B N 1
ATOM 4079 C CA . LEU B 1 129 ? 18.125 -15.203 -16.938 1 96.94 129 LEU B CA 1
ATOM 4080 C C . LEU B 1 129 ? 18.25 -16.641 -17.453 1 96.94 129 LEU B C 1
ATOM 4082 O O . LEU B 1 129 ? 18.938 -16.891 -18.438 1 96.94 129 LEU B O 1
ATOM 4086 N N . ILE B 1 130 ? 17.625 -17.531 -16.75 1 96.75 130 ILE B N 1
ATOM 4087 C CA . ILE B 1 130 ? 17.547 -18.906 -17.234 1 96.75 130 ILE B CA 1
ATOM 4088 C C . ILE B 1 130 ? 16.484 -19.016 -18.328 1 96.75 130 ILE B C 1
ATOM 4090 O O . ILE B 1 130 ? 15.305 -18.75 -18.078 1 96.75 130 ILE B O 1
ATOM 4094 N N . PRO B 1 131 ? 16.859 -19.406 -19.5 1 93.69 131 PRO B N 1
ATOM 4095 C CA . PRO B 1 131 ? 15.852 -19.562 -20.547 1 93.69 131 PRO B CA 1
ATOM 4096 C C . PRO B 1 131 ? 14.836 -20.656 -20.234 1 93.69 131 PRO B C 1
ATOM 4098 O O . PRO B 1 131 ? 15.188 -21.672 -19.625 1 93.69 131 PRO B O 1
ATOM 4101 N N . VAL B 1 132 ? 13.648 -20.391 -20.625 1 90.5 132 VAL B N 1
ATOM 4102 C CA . VAL B 1 132 ? 12.578 -21.359 -20.391 1 90.5 132 VAL B CA 1
ATOM 4103 C C . VAL B 1 132 ? 11.984 -21.797 -21.719 1 90.5 132 VAL B C 1
ATOM 4105 O O . VAL B 1 132 ? 11.688 -20.969 -22.594 1 90.5 132 VAL B O 1
ATOM 4108 N N . ASP B 1 133 ? 11.914 -23.125 -21.891 1 85.81 133 ASP B N 1
ATOM 4109 C CA . ASP B 1 133 ? 11.258 -23.703 -23.062 1 85.81 133 ASP B CA 1
ATOM 4110 C C . ASP B 1 133 ? 9.773 -23.922 -22.797 1 85.81 133 ASP B C 1
ATOM 4112 O O . ASP B 1 133 ? 9.391 -24.891 -22.141 1 85.81 133 ASP B O 1
ATOM 4116 N N . GLU B 1 134 ? 8.961 -23.156 -23.375 1 81.56 134 GLU B N 1
ATOM 4117 C CA . GLU B 1 134 ? 7.527 -23.203 -23.078 1 81.56 134 GLU B CA 1
ATOM 4118 C C . GLU B 1 134 ? 6.863 -24.375 -23.781 1 81.56 134 GLU B C 1
ATOM 4120 O O . GLU B 1 134 ? 5.73 -24.75 -23.453 1 81.56 134 GLU B O 1
ATOM 4125 N N . SER B 1 135 ? 7.598 -24.984 -24.703 1 80.81 135 SER B N 1
ATOM 4126 C CA . SER B 1 135 ? 7.078 -26.188 -25.344 1 80.81 135 SER B CA 1
ATOM 4127 C C . SER B 1 135 ? 7.312 -27.422 -24.484 1 80.81 135 SER B C 1
ATOM 4129 O O . SER B 1 135 ? 6.715 -28.469 -24.734 1 80.81 135 SER B O 1
ATOM 4131 N N . ALA B 1 136 ? 8.148 -27.25 -23.531 1 86.75 136 ALA B N 1
ATOM 4132 C CA . ALA B 1 136 ? 8.445 -28.344 -22.609 1 86.75 136 ALA B CA 1
ATOM 4133 C C . ALA B 1 136 ? 8.391 -27.875 -21.156 1 86.75 136 ALA B C 1
ATOM 4135 O O . ALA B 1 136 ? 9.406 -27.891 -20.453 1 86.75 136 ALA B O 1
ATOM 4136 N N . LEU B 1 137 ? 7.207 -27.594 -20.703 1 90.88 137 LEU B N 1
ATOM 4137 C CA . LEU B 1 137 ? 7.012 -27 -19.391 1 90.88 137 LEU B CA 1
ATOM 4138 C C . LEU B 1 137 ? 7.328 -28.016 -18.281 1 90.88 137 LEU B C 1
ATOM 4140 O O . LEU B 1 137 ? 6.906 -29.172 -18.359 1 90.88 137 LEU B O 1
ATOM 4144 N N . LYS B 1 138 ? 8.094 -27.609 -17.344 1 92.56 138 LYS B N 1
ATOM 4145 C CA . LYS B 1 138 ? 8.484 -28.438 -16.188 1 92.56 138 LYS B CA 1
ATOM 4146 C C . LYS B 1 138 ? 8.742 -27.562 -14.961 1 92.56 138 LYS B C 1
ATOM 4148 O O . LYS B 1 138 ? 8.977 -26.359 -15.078 1 92.56 138 LYS B O 1
ATOM 4153 N N . PRO B 1 139 ? 8.617 -28.219 -13.805 1 95.25 139 PRO B N 1
ATOM 4154 C CA . PRO B 1 139 ? 9.102 -27.5 -12.617 1 95.25 139 PRO B CA 1
ATOM 4155 C C . PRO B 1 139 ? 10.617 -27.328 -12.609 1 95.25 139 PRO B C 1
ATOM 4157 O O . PRO B 1 139 ? 11.336 -28.141 -13.195 1 95.25 139 PRO B O 1
ATOM 4160 N N . PHE B 1 140 ? 11.047 -26.312 -11.914 1 97.25 140 PHE B N 1
ATOM 4161 C CA . PHE B 1 140 ? 12.477 -26.062 -11.82 1 97.25 140 PHE B CA 1
ATOM 4162 C C . PHE B 1 140 ? 13.031 -26.578 -10.5 1 97.25 140 PHE B C 1
ATOM 4164 O O . PHE B 1 140 ? 12.367 -26.484 -9.461 1 97.25 140 PHE B O 1
ATOM 4171 N N . THR B 1 141 ? 14.211 -27.188 -10.555 1 97.88 141 THR B N 1
ATOM 4172 C CA . THR B 1 141 ? 14.93 -27.719 -9.406 1 97.88 141 THR B CA 1
ATOM 4173 C C . THR B 1 141 ? 16.312 -27.094 -9.297 1 97.88 141 THR B C 1
ATOM 4175 O O . THR B 1 141 ? 16.688 -26.25 -10.117 1 97.88 141 THR B O 1
ATOM 4178 N N . ALA B 1 142 ? 17.047 -27.469 -8.266 1 98.56 142 ALA B N 1
ATOM 4179 C CA . ALA B 1 142 ? 18.406 -26.969 -8.078 1 98.56 142 ALA B CA 1
ATOM 4180 C C . ALA B 1 142 ? 19.266 -27.266 -9.297 1 98.56 142 ALA B C 1
ATOM 4182 O O . ALA B 1 142 ? 20.141 -26.453 -9.656 1 98.56 142 ALA B O 1
ATOM 4183 N N . ASP B 1 143 ? 19 -28.375 -9.969 1 98.25 143 ASP B N 1
ATOM 4184 C CA . ASP B 1 143 ? 19.781 -28.781 -11.125 1 98.25 143 ASP B CA 1
ATOM 4185 C C . ASP B 1 143 ? 19.641 -27.781 -12.266 1 98.25 143 ASP B C 1
ATOM 4187 O O . ASP B 1 143 ? 20.594 -27.578 -13.031 1 98.25 143 ASP B O 1
ATOM 4191 N N . ASP B 1 144 ? 18.547 -27.156 -12.383 1 97.62 144 ASP B N 1
ATOM 4192 C CA . ASP B 1 144 ? 18.297 -26.188 -13.453 1 97.62 144 ASP B CA 1
ATOM 4193 C C . ASP B 1 144 ? 19.031 -24.875 -13.195 1 97.62 144 ASP B C 1
ATOM 4195 O O . ASP B 1 144 ? 19.391 -24.172 -14.133 1 97.62 144 ASP B O 1
ATOM 4199 N N . PHE B 1 145 ? 19.266 -24.547 -11.93 1 98.5 145 PHE B N 1
ATOM 4200 C CA . PHE B 1 145 ? 19.922 -23.297 -11.555 1 98.5 145 PHE B CA 1
ATOM 4201 C C . PHE B 1 145 ? 21.438 -23.484 -11.508 1 98.5 145 PHE B C 1
ATOM 4203 O O . PHE B 1 145 ? 22.188 -22.531 -11.742 1 98.5 145 PHE B O 1
ATOM 4210 N N . ARG B 1 146 ? 21.953 -24.641 -11.258 1 98.38 146 ARG B N 1
ATOM 4211 C CA . ARG B 1 146 ? 23.344 -24.938 -10.969 1 98.38 146 ARG B CA 1
ATOM 4212 C C . ARG B 1 146 ? 24.266 -24.375 -12.055 1 98.38 146 ARG B C 1
ATOM 4214 O O . ARG B 1 146 ? 25.281 -23.75 -11.742 1 98.38 146 ARG B O 1
ATOM 4221 N N . PRO B 1 147 ? 23.891 -24.547 -13.359 1 98.44 147 PRO B N 1
ATOM 4222 C CA . PRO B 1 147 ? 24.812 -24.062 -14.398 1 98.44 147 PRO B CA 1
ATOM 4223 C C . PRO B 1 147 ? 24.938 -22.547 -14.406 1 98.44 147 PRO B C 1
ATOM 4225 O O . PRO B 1 147 ? 25.859 -22 -15.031 1 98.44 147 PRO B O 1
ATOM 4228 N N . TYR B 1 148 ? 24.094 -21.812 -13.711 1 98.56 148 TYR B N 1
ATOM 4229 C CA . TYR B 1 148 ? 24.062 -20.359 -13.789 1 98.56 148 TYR B CA 1
ATOM 4230 C C . TYR B 1 148 ? 24.594 -19.734 -12.508 1 98.56 148 TYR B C 1
ATOM 4232 O O . TYR B 1 148 ? 24.656 -18.516 -12.383 1 98.56 148 TYR B O 1
ATOM 4240 N N . VAL B 1 149 ? 24.938 -20.578 -11.57 1 98.62 149 VAL B N 1
ATOM 4241 C CA . VAL B 1 149 ? 25.406 -20.125 -10.266 1 98.62 149 VAL B CA 1
ATOM 4242 C C . VAL B 1 149 ? 26.922 -20.234 -10.195 1 98.62 149 VAL B C 1
ATOM 4244 O O . VAL B 1 149 ? 27.5 -21.219 -10.68 1 98.62 149 VAL B O 1
ATOM 4247 N N . ASP B 1 150 ? 27.578 -19.266 -9.703 1 98.44 150 ASP B N 1
ATOM 4248 C CA . ASP B 1 150 ? 29.016 -19.281 -9.461 1 98.44 150 ASP B CA 1
ATOM 4249 C C . ASP B 1 150 ? 29.359 -18.594 -8.141 1 98.44 150 ASP B C 1
ATOM 4251 O O . ASP B 1 150 ? 28.484 -18.406 -7.289 1 98.44 150 ASP B O 1
ATOM 4255 N N . GLU B 1 151 ? 30.625 -18.281 -7.887 1 97.81 151 GLU B N 1
ATOM 4256 C CA . GLU B 1 151 ? 31.078 -17.75 -6.605 1 97.81 151 GLU B CA 1
ATOM 4257 C C . GLU B 1 151 ? 30.594 -16.312 -6.391 1 97.81 151 GLU B C 1
ATOM 4259 O O . GLU B 1 151 ? 30.594 -15.82 -5.266 1 97.81 151 GLU B O 1
ATOM 4264 N N . GLU B 1 152 ? 30.141 -15.672 -7.48 1 98.44 152 GLU B N 1
ATOM 4265 C CA . GLU B 1 152 ? 29.703 -14.281 -7.41 1 98.44 152 GLU B CA 1
ATOM 4266 C C . GLU B 1 152 ? 28.188 -14.188 -7.285 1 98.44 152 GLU B C 1
ATOM 4268 O O . GLU B 1 152 ? 27.625 -13.086 -7.195 1 98.44 152 GLU B O 1
ATOM 4273 N N . THR B 1 153 ? 27.5 -15.32 -7.273 1 98.88 153 THR B N 1
ATOM 4274 C CA . THR B 1 153 ? 26.047 -15.312 -7.203 1 98.88 153 THR B CA 1
ATOM 4275 C C . THR B 1 153 ? 25.562 -14.953 -5.801 1 98.88 153 THR B C 1
ATOM 4277 O O . THR B 1 153 ? 25.984 -15.57 -4.82 1 98.88 153 THR B O 1
ATOM 4280 N N . LYS B 1 154 ? 24.641 -13.961 -5.715 1 98.88 154 LYS B N 1
ATOM 4281 C CA . LYS B 1 154 ? 24.203 -13.445 -4.426 1 98.88 154 LYS B CA 1
ATOM 4282 C C . LYS B 1 154 ? 22.781 -13.906 -4.105 1 98.88 154 LYS B C 1
ATOM 4284 O O . LYS B 1 154 ? 22.391 -13.977 -2.938 1 98.88 154 LYS B O 1
ATOM 4289 N N . ALA B 1 155 ? 22.031 -14.211 -5.156 1 98.94 155 ALA B N 1
ATOM 4290 C CA . ALA B 1 155 ? 20.641 -14.562 -4.898 1 98.94 155 ALA B CA 1
ATOM 4291 C C . ALA B 1 155 ? 20.047 -15.336 -6.07 1 98.94 155 ALA B C 1
ATOM 4293 O O . ALA B 1 155 ? 20.547 -15.273 -7.188 1 98.94 155 ALA B O 1
ATOM 4294 N N . ILE B 1 156 ? 19.047 -16.094 -5.77 1 98.94 156 ILE B N 1
ATOM 4295 C CA . ILE B 1 156 ? 18.125 -16.719 -6.711 1 98.94 156 ILE B CA 1
ATOM 4296 C C . ILE B 1 156 ? 16.703 -16.25 -6.438 1 98.94 156 ILE B C 1
ATOM 4298 O O . ILE B 1 156 ? 16.25 -16.25 -5.289 1 98.94 156 ILE B O 1
ATOM 4302 N N . GLY B 1 157 ? 16.078 -15.719 -7.43 1 98.69 157 GLY B N 1
ATOM 4303 C CA . GLY B 1 157 ? 14.672 -15.344 -7.34 1 98.69 157 GLY B CA 1
ATOM 4304 C C . GLY B 1 157 ? 13.758 -16.266 -8.133 1 98.69 157 GLY B C 1
ATOM 4305 O O . GLY B 1 157 ? 14.055 -16.609 -9.281 1 98.69 157 GLY B O 1
ATOM 4306 N N . LEU B 1 158 ? 12.625 -16.703 -7.543 1 98.31 158 LEU B N 1
ATOM 4307 C CA . LEU B 1 158 ? 11.688 -17.547 -8.273 1 98.31 158 LEU B CA 1
ATOM 4308 C C . LEU B 1 158 ? 10.312 -17.531 -7.617 1 98.31 158 LEU B C 1
ATOM 4310 O O . LEU B 1 158 ? 10.195 -17.25 -6.422 1 98.31 158 LEU B O 1
ATOM 4314 N N . SER B 1 159 ? 9.328 -17.844 -8.367 1 98.25 159 SER B N 1
ATOM 4315 C CA . SER B 1 159 ? 7.992 -18.125 -7.852 1 98.25 159 SER B CA 1
ATOM 4316 C C . SER B 1 159 ? 7.887 -19.547 -7.32 1 98.25 159 SER B C 1
ATOM 4318 O O . SER B 1 159 ? 8.445 -20.469 -7.906 1 98.25 159 SER B O 1
ATOM 4320 N N . SER B 1 160 ? 7.16 -19.703 -6.227 1 98.12 160 SER B N 1
ATOM 4321 C CA . SE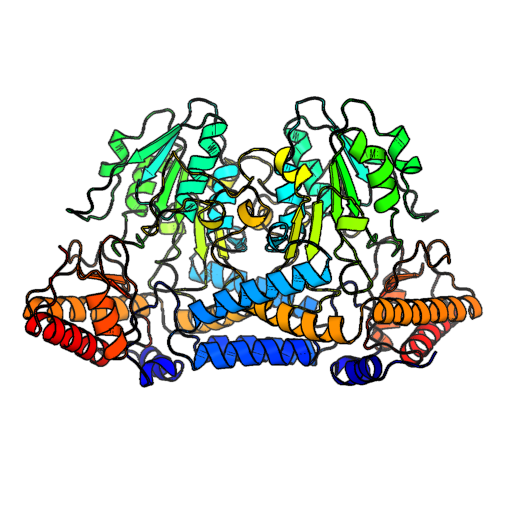R B 1 160 ? 6.898 -21.062 -5.77 1 98.12 160 SER B CA 1
ATOM 4322 C C . SER B 1 160 ? 6.02 -21.828 -6.762 1 98.12 160 SER B C 1
ATOM 4324 O O . SER B 1 160 ? 6.348 -22.938 -7.164 1 98.12 160 SER B O 1
ATOM 4326 N N . VAL B 1 161 ? 4.926 -21.172 -7.125 1 97.12 161 VAL B N 1
ATOM 4327 C CA . VAL B 1 161 ? 4.059 -21.656 -8.195 1 97.12 161 VAL B CA 1
ATOM 4328 C C . VAL B 1 161 ? 4.102 -20.688 -9.375 1 97.12 161 VAL B C 1
ATOM 4330 O O . VAL B 1 161 ? 3.885 -19.484 -9.203 1 97.12 161 VAL B O 1
ATOM 4333 N N . MET B 1 162 ? 4.457 -21.203 -10.516 1 95.31 162 MET B N 1
ATOM 4334 C CA . MET B 1 162 ? 4.547 -20.359 -11.703 1 95.31 162 MET B CA 1
ATOM 4335 C C . MET B 1 162 ? 3.16 -20.016 -12.227 1 95.31 162 MET B C 1
ATOM 4337 O O . MET B 1 162 ? 2.348 -20.906 -12.484 1 95.31 162 MET B O 1
ATOM 4341 N N . PHE B 1 163 ? 2.936 -18.734 -12.469 1 92.94 163 PHE B N 1
ATOM 4342 C CA . PHE B 1 163 ? 1.604 -18.266 -12.836 1 92.94 163 PHE B CA 1
ATOM 4343 C C . PHE B 1 163 ? 1.222 -18.766 -14.227 1 92.94 163 PHE B C 1
ATOM 4345 O O . PHE B 1 163 ? 0.041 -18.969 -14.516 1 92.94 163 PHE B O 1
ATOM 4352 N N . HIS B 1 164 ? 2.135 -18.984 -15.133 1 91.88 164 HIS B N 1
ATOM 4353 C CA . HIS B 1 164 ? 1.851 -19.25 -16.547 1 91.88 164 HIS B CA 1
ATOM 4354 C C . HIS B 1 164 ? 1.669 -20.75 -16.797 1 91.88 164 HIS B C 1
ATOM 4356 O O . HIS B 1 164 ? 1.057 -21.141 -17.797 1 91.88 164 HIS B O 1
ATOM 4362 N N . SER B 1 165 ? 2.215 -21.609 -15.859 1 92.62 165 SER B N 1
ATOM 4363 C CA . SER B 1 165 ? 2.148 -23.047 -16.109 1 92.62 165 SER B CA 1
ATOM 4364 C C . SER B 1 165 ? 1.369 -23.766 -15 1 92.62 165 SER B C 1
ATOM 4366 O O . SER B 1 165 ? 0.921 -24.891 -15.188 1 92.62 165 SER B O 1
ATOM 4368 N N . GLY B 1 166 ? 1.284 -23.109 -13.844 1 94.38 166 GLY B N 1
ATOM 4369 C CA . GLY B 1 166 ? 0.647 -23.75 -12.703 1 94.38 166 GLY B CA 1
ATOM 4370 C C . GLY B 1 166 ? 1.528 -24.781 -12.031 1 94.38 166 GLY B C 1
ATOM 4371 O O . GLY B 1 166 ? 1.089 -25.469 -11.109 1 94.38 166 GLY B O 1
ATOM 4372 N N . LEU B 1 167 ? 2.76 -24.891 -12.438 1 95.69 167 LEU B N 1
ATOM 4373 C CA . LEU B 1 167 ? 3.676 -25.875 -11.875 1 95.69 167 LEU B CA 1
ATOM 4374 C C . LEU B 1 167 ? 4.395 -25.312 -10.656 1 95.69 167 LEU B C 1
ATOM 4376 O O . LEU B 1 167 ? 4.594 -24.094 -10.555 1 95.69 167 LEU B O 1
ATOM 4380 N N . ARG B 1 168 ? 4.699 -26.125 -9.711 1 96.75 168 ARG B N 1
ATOM 4381 C CA . ARG B 1 168 ? 5.348 -25.766 -8.453 1 96.75 168 ARG B CA 1
ATOM 4382 C C . ARG B 1 168 ? 6.848 -26.031 -8.516 1 96.75 168 ARG B C 1
ATOM 4384 O O . ARG B 1 168 ? 7.285 -27.156 -8.703 1 96.75 168 ARG B O 1
ATOM 4391 N N . ASN B 1 169 ? 7.629 -25.016 -8.367 1 97.56 169 ASN B N 1
ATOM 4392 C CA . ASN B 1 169 ? 9.086 -25.156 -8.344 1 97.56 169 ASN B CA 1
ATOM 4393 C C . ASN B 1 169 ? 9.562 -25.766 -7.027 1 97.56 169 ASN B C 1
ATOM 4395 O O . ASN B 1 169 ? 8.883 -25.672 -6.008 1 97.56 169 ASN B O 1
ATOM 4399 N N . ASP B 1 170 ? 10.711 -26.453 -7.078 1 98.06 170 ASP B N 1
ATOM 4400 C CA . ASP B 1 170 ? 11.266 -27.125 -5.906 1 98.06 170 ASP B CA 1
ATOM 4401 C C . ASP B 1 170 ? 12.016 -26.141 -5.016 1 98.06 170 ASP B C 1
ATOM 4403 O O . ASP B 1 170 ? 13.234 -26.25 -4.832 1 98.06 170 ASP B O 1
ATOM 4407 N N . VAL B 1 171 ? 11.273 -25.203 -4.363 1 98.38 171 VAL B N 1
ATOM 4408 C CA . VAL B 1 171 ? 11.844 -24.156 -3.525 1 98.38 171 VAL B CA 1
ATOM 4409 C C . VAL B 1 171 ? 12.711 -24.781 -2.436 1 98.38 171 VAL B C 1
ATOM 4411 O O . VAL B 1 171 ? 13.836 -24.312 -2.195 1 98.38 171 VAL B O 1
ATOM 4414 N N . LYS B 1 172 ? 12.203 -25.812 -1.756 1 98.31 172 LYS B N 1
ATOM 4415 C CA . LYS B 1 172 ? 12.93 -26.438 -0.657 1 98.31 172 LYS B CA 1
ATOM 4416 C C . LYS B 1 172 ? 14.266 -27 -1.132 1 98.31 172 LYS B C 1
ATOM 4418 O O . LYS B 1 172 ? 15.297 -26.781 -0.493 1 98.31 172 LYS B O 1
ATOM 4423 N N . GLY B 1 173 ? 14.227 -27.766 -2.26 1 98.69 173 GLY B N 1
ATOM 4424 C CA . GLY B 1 173 ? 15.461 -28.312 -2.809 1 98.69 173 GLY B CA 1
ATOM 4425 C C . GLY B 1 173 ? 16.453 -27.25 -3.238 1 98.69 173 GLY B C 1
ATOM 4426 O O . GLY B 1 173 ? 17.656 -27.391 -3.031 1 98.69 173 GLY B O 1
ATOM 4427 N N . ILE B 1 174 ? 15.945 -26.188 -3.82 1 98.81 174 ILE B N 1
ATOM 4428 C CA . ILE B 1 174 ? 16.781 -25.078 -4.273 1 98.81 174 ILE B CA 1
ATOM 4429 C C . ILE B 1 174 ? 17.422 -24.375 -3.068 1 98.81 174 ILE B C 1
ATOM 4431 O O . ILE B 1 174 ? 18.609 -24.094 -3.068 1 98.81 174 ILE B O 1
ATOM 4435 N N . ALA B 1 175 ? 16.641 -24.125 -2.041 1 98.75 175 ALA B N 1
ATOM 4436 C CA . ALA B 1 175 ? 17.156 -23.5 -0.821 1 98.75 175 ALA B CA 1
ATOM 4437 C C . ALA B 1 175 ? 18.219 -24.375 -0.161 1 98.75 175 ALA B C 1
ATOM 4439 O O . ALA B 1 175 ? 19.266 -23.891 0.246 1 98.75 175 ALA B O 1
ATOM 4440 N N . LYS B 1 176 ? 17.922 -25.641 -0.039 1 98.56 176 LYS B N 1
ATOM 4441 C CA . LYS B 1 176 ? 18.859 -26.578 0.581 1 98.56 176 LYS B CA 1
ATOM 4442 C C . LYS B 1 176 ? 20.203 -26.594 -0.141 1 98.56 176 LYS B C 1
ATOM 4444 O O . LYS B 1 176 ? 21.25 -26.703 0.495 1 98.56 176 LYS B O 1
ATOM 4449 N N . GLU B 1 177 ? 20.125 -26.469 -1.39 1 98.56 177 GLU B N 1
ATOM 4450 C CA . GLU B 1 177 ? 21.328 -26.562 -2.203 1 98.56 177 GLU B CA 1
ATOM 4451 C C . GLU B 1 177 ? 22.156 -25.281 -2.125 1 98.56 177 GLU B C 1
ATOM 4453 O O . GLU B 1 177 ? 23.375 -25.328 -2.018 1 98.56 177 GLU B O 1
ATOM 4458 N N . PHE B 1 178 ? 21.547 -24.125 -2.189 1 98.69 178 PHE B N 1
ATOM 4459 C CA . PHE B 1 178 ? 22.281 -22.906 -2.52 1 98.69 178 PHE B CA 1
ATOM 4460 C C . PHE B 1 178 ? 22.422 -22 -1.301 1 98.69 178 PHE B C 1
ATOM 4462 O O . PHE B 1 178 ? 23.375 -21.234 -1.19 1 98.69 178 PHE B O 1
ATOM 4469 N N . LYS B 1 179 ? 21.531 -22.047 -0.371 1 98.06 179 LYS B N 1
ATOM 4470 C CA . LYS B 1 179 ? 21.578 -21.141 0.776 1 98.06 179 LYS B CA 1
ATOM 4471 C C . LYS B 1 179 ? 22.859 -21.344 1.581 1 98.06 179 LYS B C 1
ATOM 4473 O O . LYS B 1 179 ? 23.469 -20.375 2.043 1 98.06 179 LYS B O 1
ATOM 4478 N N . PRO B 1 180 ? 23.281 -22.641 1.842 1 97.44 180 PRO B N 1
ATOM 4479 C CA . PRO B 1 180 ? 24.516 -22.844 2.594 1 97.44 180 PRO B CA 1
ATOM 4480 C C . PRO B 1 180 ? 25.734 -22.203 1.912 1 97.44 180 PRO B C 1
ATOM 4482 O O . PRO B 1 180 ? 26.781 -22.031 2.545 1 97.44 180 PRO B O 1
ATOM 4485 N N . ARG B 1 181 ? 25.609 -21.844 0.642 1 97.75 181 ARG B N 1
ATOM 4486 C CA . ARG B 1 181 ? 26.703 -21.234 -0.106 1 97.75 181 ARG B CA 1
ATOM 4487 C C . ARG B 1 181 ? 26.656 -19.703 0.024 1 97.75 181 ARG B C 1
ATOM 4489 O O . ARG B 1 181 ? 27.422 -19 -0.634 1 97.75 181 ARG B O 1
ATOM 4496 N N . GLY B 1 182 ? 25.719 -19.234 0.79 1 97.88 182 GLY B N 1
ATOM 4497 C CA . GLY B 1 182 ? 25.578 -17.797 0.984 1 97.88 182 GLY B CA 1
ATOM 4498 C C . GLY B 1 182 ? 24.672 -17.141 -0.035 1 97.88 182 GLY B C 1
ATOM 4499 O O . GLY B 1 182 ? 24.672 -15.914 -0.174 1 97.88 182 GLY B O 1
ATOM 4500 N N . ILE B 1 183 ? 23.969 -17.906 -0.793 1 98.88 183 ILE B N 1
ATOM 4501 C CA . ILE B 1 183 ? 23.078 -17.391 -1.829 1 98.88 183 ILE B CA 1
ATOM 4502 C C . ILE B 1 183 ? 21.672 -17.219 -1.269 1 98.88 183 ILE B C 1
ATOM 4504 O O . ILE B 1 183 ? 21.094 -18.172 -0.753 1 98.88 183 ILE B O 1
ATOM 4508 N N . HIS B 1 184 ? 21.109 -16 -1.324 1 98.94 184 HIS B N 1
ATOM 4509 C CA . HIS B 1 184 ? 19.766 -15.734 -0.851 1 98.94 184 HIS B CA 1
ATOM 4510 C C . HIS B 1 184 ? 18.719 -16.328 -1.788 1 98.94 184 HIS B C 1
ATOM 4512 O O . HIS B 1 184 ? 18.859 -16.25 -3.012 1 98.94 184 HIS B O 1
ATOM 4518 N N . ILE B 1 185 ? 17.719 -16.953 -1.241 1 98.94 185 ILE B N 1
ATOM 4519 C CA . ILE B 1 185 ? 16.594 -17.469 -2.01 1 98.94 185 ILE B CA 1
ATOM 4520 C C . ILE B 1 185 ? 15.359 -16.609 -1.767 1 98.94 185 ILE B C 1
ATOM 4522 O O . ILE B 1 185 ? 14.797 -16.625 -0.67 1 98.94 185 ILE B O 1
ATOM 4526 N N . LEU B 1 186 ? 14.938 -15.859 -2.758 1 98.94 186 LEU B N 1
ATOM 4527 C CA . LEU B 1 186 ? 13.742 -15.023 -2.705 1 98.94 186 LEU B CA 1
ATOM 4528 C C . LEU B 1 186 ? 12.578 -15.695 -3.441 1 98.94 186 LEU B C 1
ATOM 4530 O O . LEU B 1 186 ? 12.695 -16.016 -4.625 1 98.94 186 LEU B O 1
ATOM 4534 N N . VAL B 1 187 ? 11.43 -15.797 -2.748 1 98.88 187 VAL B N 1
ATOM 4535 C CA . VAL B 1 187 ? 10.32 -16.562 -3.309 1 98.88 187 VAL B CA 1
ATOM 4536 C C . VAL B 1 187 ? 9.062 -15.695 -3.357 1 98.88 187 VAL B C 1
ATOM 4538 O O . VAL B 1 187 ? 8.695 -15.062 -2.363 1 98.88 187 VAL B O 1
ATOM 4541 N N . ASP B 1 188 ? 8.461 -15.578 -4.52 1 98.69 188 ASP B N 1
ATOM 4542 C CA . ASP B 1 188 ? 7.074 -15.141 -4.637 1 98.69 188 ASP B CA 1
ATOM 4543 C C . ASP B 1 188 ? 6.109 -16.312 -4.441 1 98.69 188 ASP B C 1
ATOM 4545 O O . ASP B 1 188 ? 6.023 -17.203 -5.289 1 98.69 188 ASP B O 1
ATOM 4549 N N . ALA B 1 189 ? 5.352 -16.25 -3.365 1 98.69 189 ALA B N 1
ATOM 4550 C CA . ALA B 1 189 ? 4.496 -17.375 -3.033 1 98.69 189 ALA B CA 1
ATOM 4551 C C . ALA B 1 189 ? 3.02 -17.016 -3.188 1 98.69 189 ALA B C 1
ATOM 4553 O O . ALA B 1 189 ? 2.152 -17.656 -2.594 1 98.69 189 ALA B O 1
ATOM 4554 N N . THR B 1 190 ? 2.686 -16.031 -3.973 1 98.06 190 THR B N 1
ATOM 4555 C CA . THR B 1 190 ? 1.33 -15.508 -4.121 1 98.06 190 THR B CA 1
ATOM 4556 C C . THR B 1 190 ? 0.386 -16.594 -4.617 1 98.06 190 THR B C 1
ATOM 4558 O O . THR B 1 190 ? -0.772 -16.656 -4.203 1 98.06 190 THR B O 1
ATOM 4561 N N . GLN B 1 191 ? 0.851 -17.484 -5.48 1 97.81 191 GLN B N 1
ATOM 4562 C CA . GLN B 1 191 ? 0.002 -18.516 -6.066 1 97.81 191 GLN B CA 1
ATOM 4563 C C . GLN B 1 191 ? 0.024 -19.781 -5.23 1 97.81 191 GLN B C 1
ATOM 4565 O O . GLN B 1 191 ? -0.476 -20.828 -5.66 1 97.81 191 GLN B O 1
ATOM 4570 N N . GLU B 1 192 ? 0.607 -19.766 -4.113 1 97.69 192 GLU B N 1
ATOM 4571 C CA . GLU B 1 192 ? 0.649 -20.953 -3.279 1 97.69 192 GLU B CA 1
ATOM 4572 C C . GLU B 1 192 ? -0.077 -20.734 -1.955 1 97.69 192 GLU B C 1
ATOM 4574 O O . GLU B 1 192 ? -0.848 -21.578 -1.511 1 97.69 192 GLU B O 1
ATOM 4579 N N . VAL B 1 193 ? 0.174 -19.578 -1.317 1 98.25 193 VAL B N 1
ATOM 4580 C CA . VAL B 1 193 ? -0.362 -19.281 0.007 1 98.25 193 VAL B CA 1
ATOM 4581 C C . VAL B 1 193 ? -1.888 -19.266 -0.044 1 98.25 193 VAL B C 1
ATOM 4583 O O . VAL B 1 193 ? -2.48 -18.562 -0.869 1 98.25 193 VAL B O 1
ATOM 4586 N N . GLY B 1 194 ? -2.502 -20 0.81 1 97.75 194 GLY B N 1
ATOM 4587 C CA . GLY B 1 194 ? -3.953 -20.062 0.897 1 97.75 194 GLY B CA 1
ATOM 4588 C C . GLY B 1 194 ? -4.559 -21.188 0.07 1 97.75 194 GLY B C 1
ATOM 4589 O O . GLY B 1 194 ? -5.746 -21.484 0.199 1 97.75 194 GLY B O 1
ATOM 4590 N N . PHE B 1 195 ? -3.785 -21.859 -0.813 1 97.56 195 PHE B N 1
ATOM 4591 C CA . PHE B 1 195 ? -4.289 -22.922 -1.668 1 97.56 195 PHE B CA 1
ATOM 4592 C C . PHE B 1 195 ? -3.777 -24.281 -1.195 1 97.56 195 PHE B C 1
ATOM 4594 O O . PHE B 1 195 ? -4.258 -25.328 -1.647 1 97.56 195 PHE B O 1
ATOM 4601 N N . GLY B 1 196 ? -2.893 -24.234 -0.298 1 94.62 196 GLY B N 1
ATOM 4602 C CA . GLY B 1 196 ? -2.311 -25.422 0.298 1 94.62 196 GLY B CA 1
ATOM 4603 C C . GLY B 1 196 ? -1.424 -25.125 1.491 1 94.62 196 GLY B C 1
ATOM 4604 O O . GLY B 1 196 ? -1.247 -23.953 1.862 1 94.62 196 GLY B O 1
ATOM 4605 N N . ARG B 1 197 ? -0.917 -26.156 2.094 1 93.06 197 ARG B N 1
ATOM 4606 C CA . ARG B 1 197 ? -0.064 -25.984 3.266 1 93.06 197 ARG B CA 1
ATOM 4607 C C . ARG B 1 197 ? 1.255 -25.312 2.896 1 93.06 197 ARG B C 1
ATOM 4609 O O . ARG B 1 197 ? 1.857 -25.641 1.872 1 93.06 197 ARG B O 1
ATOM 4616 N N . ILE B 1 198 ? 1.664 -24.391 3.643 1 94.31 198 ILE B N 1
ATOM 4617 C CA . ILE B 1 198 ? 2.975 -23.766 3.492 1 94.31 198 ILE B CA 1
ATOM 4618 C C . ILE B 1 198 ? 3.631 -23.609 4.859 1 94.31 198 ILE B C 1
ATOM 4620 O O . ILE B 1 198 ? 2.977 -23.203 5.824 1 94.31 198 ILE B O 1
ATOM 4624 N N . ASP B 1 199 ? 4.793 -24.031 5.016 1 97.75 199 ASP B N 1
ATOM 4625 C CA . ASP B 1 199 ? 5.688 -23.875 6.164 1 97.75 199 ASP B CA 1
ATOM 4626 C C . ASP B 1 199 ? 6.969 -23.156 5.766 1 97.75 199 ASP B C 1
ATOM 4628 O O . ASP B 1 199 ? 7.879 -23.75 5.195 1 97.75 199 ASP B O 1
ATOM 4632 N N . VAL B 1 200 ? 7.023 -21.812 6.098 1 98.06 200 VAL B N 1
ATOM 4633 C CA . VAL B 1 200 ? 8.109 -20.984 5.586 1 98.06 200 VAL B CA 1
ATOM 4634 C C . VAL B 1 200 ? 9.43 -21.422 6.215 1 98.06 200 VAL B C 1
ATOM 4636 O O . VAL B 1 200 ? 10.5 -21.25 5.621 1 98.06 200 VAL B O 1
ATOM 4639 N N . GLU B 1 201 ? 9.383 -21.953 7.406 1 97.38 201 GLU B N 1
ATOM 4640 C CA . GLU B 1 201 ? 10.594 -22.453 8.047 1 97.38 201 GLU B CA 1
ATOM 4641 C C . GLU B 1 201 ? 11.094 -23.719 7.355 1 97.38 201 GLU B C 1
ATOM 4643 O O . GLU B 1 201 ? 12.297 -23.891 7.137 1 97.38 201 GLU B O 1
ATOM 4648 N N . ASP B 1 202 ? 10.141 -24.609 7 1 97.38 202 ASP B N 1
ATOM 4649 C CA . ASP B 1 202 ? 10.484 -25.844 6.316 1 97.38 202 ASP B CA 1
ATOM 4650 C C . ASP B 1 202 ? 11.008 -25.578 4.91 1 97.38 202 ASP B C 1
ATOM 4652 O O . ASP B 1 202 ? 11.891 -26.281 4.422 1 97.38 202 ASP B O 1
ATOM 4656 N N . LEU B 1 203 ? 10.484 -24.578 4.191 1 97.88 203 LEU B N 1
ATOM 4657 C CA . LEU B 1 203 ? 10.906 -24.234 2.838 1 97.88 203 LEU B CA 1
ATOM 4658 C C . LEU B 1 203 ? 12.359 -23.781 2.82 1 97.88 203 LEU B C 1
ATOM 4660 O O . LEU B 1 203 ? 13.078 -24.016 1.844 1 97.88 203 LEU B O 1
ATOM 4664 N N . GLY B 1 204 ? 12.758 -23.031 3.865 1 98.12 204 GLY B N 1
ATOM 4665 C CA . GLY B 1 204 ? 14.148 -22.656 4.043 1 98.12 204 GLY B CA 1
ATOM 4666 C C . GLY B 1 204 ? 14.562 -21.484 3.174 1 98.12 204 GLY B C 1
ATOM 4667 O O . GLY B 1 204 ? 15.758 -21.234 2.992 1 98.12 204 GLY B O 1
ATOM 4668 N N . ALA B 1 205 ? 13.633 -20.797 2.535 1 98.69 205 ALA B N 1
ATOM 4669 C CA . ALA B 1 205 ? 13.953 -19.625 1.721 1 98.69 205 ALA B CA 1
ATOM 4670 C C . ALA B 1 205 ? 14.453 -18.484 2.586 1 98.69 205 ALA B C 1
ATOM 4672 O O . ALA B 1 205 ? 14.219 -18.453 3.797 1 98.69 205 ALA B O 1
ATOM 4673 N N . SER B 1 206 ? 15.25 -17.578 1.999 1 98.88 206 SER B N 1
ATOM 4674 C CA . SER B 1 206 ? 15.719 -16.391 2.699 1 98.88 206 SER B CA 1
ATOM 4675 C C . SER B 1 206 ? 14.578 -15.414 2.959 1 98.88 206 SER B C 1
ATOM 4677 O O . SER B 1 206 ? 14.516 -14.789 4.02 1 98.88 206 SER B O 1
ATOM 4679 N N . ALA B 1 207 ? 13.727 -15.273 2.029 1 98.94 207 ALA B N 1
ATOM 4680 C CA . ALA B 1 207 ? 12.562 -14.398 2.102 1 98.94 207 ALA B CA 1
ATOM 4681 C C . ALA B 1 207 ? 11.438 -14.914 1.208 1 98.94 207 ALA B C 1
ATOM 4683 O O . ALA B 1 207 ? 11.695 -15.523 0.166 1 98.94 207 ALA B O 1
ATOM 4684 N N . ILE B 1 208 ? 10.227 -14.711 1.669 1 98.94 208 ILE B N 1
ATOM 4685 C CA . ILE B 1 208 ? 9.023 -15.07 0.931 1 98.94 208 ILE B CA 1
ATOM 4686 C C . ILE B 1 208 ? 8.047 -13.898 0.936 1 98.94 208 ILE B C 1
ATOM 4688 O O . ILE B 1 208 ? 7.727 -13.352 1.994 1 98.94 208 ILE B O 1
ATOM 4692 N N . ALA B 1 209 ? 7.645 -13.461 -0.207 1 98.88 209 ALA B N 1
ATOM 4693 C CA . ALA B 1 209 ? 6.617 -12.43 -0.338 1 98.88 209 ALA B CA 1
ATOM 4694 C C . ALA B 1 209 ? 5.352 -12.992 -0.979 1 98.88 209 ALA B C 1
ATOM 4696 O O . ALA B 1 209 ? 5.426 -13.859 -1.855 1 98.88 209 ALA B O 1
ATOM 4697 N N . PHE B 1 210 ? 4.203 -12.5 -0.527 1 98.69 210 PHE B N 1
ATOM 4698 C CA . PHE B 1 210 ? 2.955 -12.914 -1.158 1 98.69 210 PHE B CA 1
ATOM 4699 C C . PHE B 1 210 ? 1.86 -11.883 -0.913 1 98.69 210 PHE B C 1
ATOM 4701 O O . PHE B 1 210 ? 1.929 -11.109 0.049 1 98.69 210 PHE B O 1
ATOM 4708 N N . SER B 1 211 ? 0.939 -11.828 -1.823 1 97.25 211 SER B N 1
ATOM 4709 C CA . SER B 1 211 ? -0.275 -11.039 -1.656 1 97.25 211 SER B CA 1
ATOM 4710 C C . SER B 1 211 ? -1.392 -11.867 -1.027 1 97.25 211 SER B C 1
ATOM 4712 O O . SER B 1 211 ? -1.385 -13.094 -1.114 1 97.25 211 SER B O 1
ATOM 4714 N N . VAL B 1 212 ? -2.344 -11.203 -0.463 1 97.81 212 VAL B N 1
ATOM 4715 C CA . VAL B 1 212 ? -3.396 -11.938 0.231 1 97.81 212 VAL B CA 1
ATOM 4716 C C . VAL B 1 212 ? -4.68 -11.914 -0.6 1 97.81 212 VAL B C 1
ATOM 4718 O O . VAL B 1 212 ? -5.703 -12.453 -0.184 1 97.81 212 VAL B O 1
ATOM 4721 N N . HIS B 1 213 ? -4.621 -11.375 -1.852 1 97.19 213 HIS B N 1
ATOM 4722 C CA . HIS B 1 213 ? -5.848 -11.141 -2.609 1 97.19 213 HIS B CA 1
ATOM 4723 C C . HIS B 1 213 ? -6.234 -12.375 -3.422 1 97.19 213 HIS B C 1
ATOM 4725 O O . HIS B 1 213 ? -7.207 -12.344 -4.18 1 97.19 213 HIS B O 1
ATOM 4731 N N . LYS B 1 214 ? -5.5 -13.469 -3.377 1 97.12 214 LYS B N 1
ATOM 4732 C CA . LYS B 1 214 ? -5.844 -14.688 -4.094 1 97.12 214 LYS B CA 1
ATOM 4733 C C . LYS B 1 214 ? -6.262 -15.797 -3.131 1 97.12 214 LYS B C 1
ATOM 4735 O O . LYS B 1 214 ? -7.379 -15.781 -2.611 1 97.12 214 LYS B O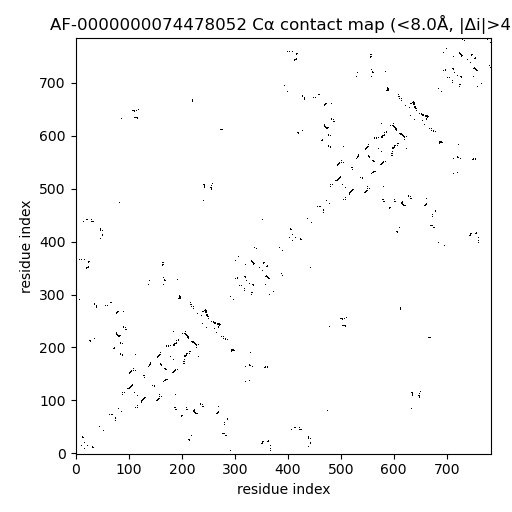 1
ATOM 4740 N N . GLY B 1 215 ? -5.324 -16.594 -2.672 1 97.19 215 GLY B N 1
ATOM 4741 C CA . GLY B 1 215 ? -5.648 -17.734 -1.833 1 97.19 215 GLY B CA 1
ATOM 4742 C C . GLY B 1 215 ? -6.227 -17.344 -0.487 1 97.19 215 GLY B C 1
ATOM 4743 O O . GLY B 1 215 ? -6.91 -18.141 0.157 1 97.19 215 GLY B O 1
ATOM 4744 N N . LEU B 1 216 ? -5.984 -16.094 -0.107 1 98 216 LEU B N 1
ATOM 4745 C CA . LEU B 1 216 ? -6.461 -15.664 1.203 1 98 216 LEU B CA 1
ATOM 4746 C C . LEU B 1 216 ? -7.66 -14.727 1.064 1 98 216 LEU B C 1
ATOM 4748 O O . LEU B 1 216 ? -8.141 -14.18 2.057 1 98 216 LEU B O 1
ATOM 4752 N N . SER B 1 217 ? -8.109 -14.477 0.003 1 96.88 217 SER B N 1
ATOM 4753 C CA . SER B 1 217 ? -9.422 -13.977 -0.395 1 96.88 217 SER B CA 1
ATOM 4754 C C . SER B 1 217 ? -9.617 -12.531 0.038 1 96.88 217 SER B C 1
ATOM 4756 O O . SER B 1 217 ? -10.734 -12.008 -0.018 1 96.88 217 SER B O 1
ATOM 4758 N N . VAL B 1 218 ? -8.641 -11.836 0.469 1 97.75 218 VAL B N 1
ATOM 4759 C CA . VAL B 1 218 ? -8.75 -10.461 0.944 1 97.75 218 VAL B CA 1
ATOM 4760 C C . VAL B 1 218 ? -8.531 -9.492 -0.216 1 97.75 218 VAL B C 1
ATOM 4762 O O . VAL B 1 218 ? -7.711 -9.75 -1.098 1 97.75 218 VAL B O 1
ATOM 4765 N N . PRO B 1 219 ? -9.32 -8.352 -0.237 1 97.19 219 PRO B N 1
ATOM 4766 C CA . PRO B 1 219 ? -9.164 -7.391 -1.334 1 97.19 219 PRO B CA 1
ATOM 4767 C C . PRO B 1 219 ? -7.738 -6.852 -1.441 1 97.19 219 PRO B C 1
ATOM 4769 O O . PRO B 1 219 ? -6.988 -6.879 -0.463 1 97.19 219 PRO B O 1
ATOM 4772 N N . ASN B 1 220 ? -7.391 -6.285 -2.621 1 97.19 220 ASN B N 1
ATOM 4773 C CA . ASN B 1 220 ? -6.07 -5.738 -2.916 1 97.19 220 ASN B CA 1
ATOM 4774 C C . ASN B 1 220 ? -5.68 -4.652 -1.919 1 97.19 220 ASN B C 1
ATOM 4776 O O . ASN B 1 220 ? -6.543 -4.008 -1.324 1 97.19 220 ASN B O 1
ATOM 4780 N N . GLY B 1 221 ? -4.355 -4.465 -1.776 1 97.31 221 GLY B N 1
ATOM 4781 C CA . GLY B 1 221 ? -3.842 -3.41 -0.916 1 97.31 221 GLY B CA 1
ATOM 4782 C C . GLY B 1 221 ? -3.115 -3.939 0.307 1 97.31 221 GLY B C 1
ATOM 4783 O O . GLY B 1 221 ? -2.758 -3.174 1.203 1 97.31 221 GLY B O 1
ATOM 4784 N N . LEU B 1 222 ? -2.891 -5.223 0.317 1 98.38 222 LEU B N 1
ATOM 4785 C CA . LEU B 1 222 ? -2.197 -5.844 1.44 1 98.38 222 LEU B CA 1
ATOM 4786 C C . LEU B 1 222 ? -1.351 -7.023 0.973 1 98.38 222 LEU B C 1
ATOM 4788 O O . LEU B 1 222 ? -1.818 -7.855 0.194 1 98.38 222 LEU B O 1
ATOM 4792 N N . GLY B 1 223 ? -0.128 -7.035 1.305 1 98.44 223 GLY B N 1
ATOM 4793 C CA . GLY B 1 223 ? 0.799 -8.141 1.128 1 98.44 223 GLY B CA 1
ATOM 4794 C C . GLY B 1 223 ? 1.591 -8.461 2.381 1 98.44 223 GLY B C 1
ATOM 4795 O O . GLY B 1 223 ? 1.377 -7.852 3.432 1 98.44 223 GLY B O 1
ATOM 4796 N N . VAL B 1 224 ? 2.396 -9.461 2.32 1 98.88 224 VAL B N 1
ATOM 4797 C CA . VAL B 1 224 ? 3.215 -9.906 3.443 1 98.88 224 VAL B CA 1
ATOM 4798 C C . VAL B 1 224 ? 4.625 -10.242 2.961 1 98.88 224 VAL B C 1
ATOM 4800 O O . VAL B 1 224 ? 4.797 -10.828 1.893 1 98.88 224 VAL B O 1
ATOM 4803 N N . LEU B 1 225 ? 5.586 -9.812 3.693 1 98.88 225 LEU B N 1
ATOM 4804 C CA . LEU B 1 225 ? 6.98 -10.188 3.502 1 98.88 225 LEU B CA 1
ATOM 4805 C C . LEU B 1 225 ? 7.508 -10.953 4.711 1 98.88 225 LEU B C 1
ATOM 4807 O O . LEU B 1 225 ? 7.516 -10.43 5.828 1 98.88 225 LEU B O 1
ATOM 4811 N N . TYR B 1 226 ? 7.793 -12.172 4.504 1 98.94 226 TYR B N 1
ATOM 4812 C CA . TYR B 1 226 ? 8.531 -12.977 5.473 1 98.94 226 TYR B CA 1
ATOM 4813 C C . TYR B 1 226 ? 10.031 -12.891 5.215 1 98.94 226 TYR B C 1
ATOM 4815 O O . TYR B 1 226 ? 10.484 -13.055 4.078 1 98.94 226 TYR B O 1
ATOM 4823 N N . VAL B 1 227 ? 10.805 -12.648 6.211 1 98.94 227 VAL B N 1
ATOM 4824 C CA . VAL B 1 227 ? 12.258 -12.742 6.125 1 98.94 227 VAL B CA 1
ATOM 4825 C C . VAL B 1 227 ? 12.781 -13.648 7.238 1 98.94 227 VAL B C 1
ATOM 4827 O O . VAL B 1 227 ? 12.477 -13.445 8.414 1 98.94 227 VAL B O 1
ATOM 4830 N N . GLU B 1 228 ? 13.578 -14.609 6.848 1 98.75 228 GLU B N 1
ATOM 4831 C CA . GLU B 1 228 ? 14.195 -15.523 7.805 1 98.75 228 GLU B CA 1
ATOM 4832 C C . GLU B 1 228 ? 15.141 -14.781 8.742 1 98.75 228 GLU B C 1
ATOM 4834 O O . GLU B 1 228 ? 15.938 -13.953 8.305 1 98.75 228 GLU B O 1
ATOM 4839 N N . PRO B 1 229 ? 15.078 -15.086 10.031 1 97.75 229 PRO B N 1
ATOM 4840 C CA . PRO B 1 229 ? 15.836 -14.328 11.031 1 97.75 229 PRO B CA 1
ATOM 4841 C C . PRO B 1 229 ? 17.344 -14.312 10.734 1 97.75 229 PRO B C 1
ATOM 4843 O O . PRO B 1 229 ? 17.984 -13.273 10.867 1 97.75 229 PRO B O 1
ATOM 4846 N N . GLU B 1 230 ? 17.906 -15.422 10.367 1 97.94 230 GLU B N 1
ATOM 4847 C CA . GLU B 1 230 ? 19.328 -15.453 10.086 1 97.94 230 GLU B CA 1
ATOM 4848 C C . GLU B 1 230 ? 19.672 -14.633 8.844 1 97.94 230 GLU B C 1
ATOM 4850 O O . GLU B 1 230 ? 20.734 -14.008 8.781 1 97.94 230 GLU B O 1
ATOM 4855 N N . THR B 1 231 ? 18.797 -14.68 7.867 1 98.62 231 THR B N 1
ATOM 4856 C CA . THR B 1 231 ? 18.984 -13.867 6.672 1 98.62 231 THR B CA 1
ATOM 4857 C C . THR B 1 231 ? 18.953 -12.383 7.02 1 98.62 231 THR B C 1
ATOM 4859 O O . THR B 1 231 ? 19.703 -11.594 6.449 1 98.62 231 THR B O 1
ATOM 4862 N N . MET B 1 232 ? 18.078 -11.984 7.941 1 98.25 232 MET B N 1
ATOM 4863 C CA . MET B 1 232 ? 17.938 -10.594 8.352 1 98.25 232 MET B CA 1
ATOM 4864 C C . MET B 1 232 ? 19.281 -10 8.75 1 98.25 2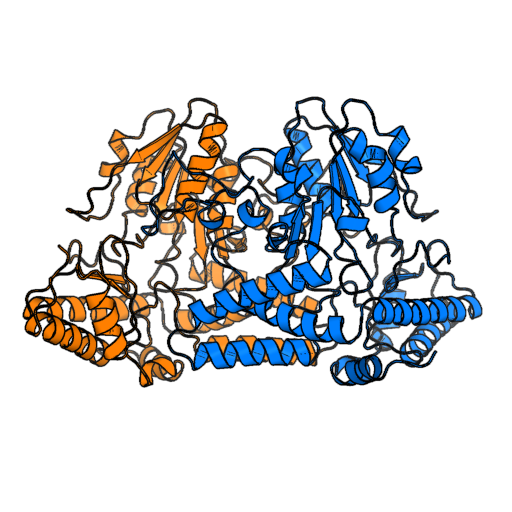32 MET B C 1
ATOM 4866 O O . MET B 1 232 ? 19.578 -8.844 8.438 1 98.25 232 MET B O 1
ATOM 4870 N N . LYS B 1 233 ? 20.125 -10.766 9.383 1 97.44 233 LYS B N 1
ATOM 4871 C CA . LYS B 1 233 ? 21.422 -10.32 9.906 1 97.44 233 LYS B CA 1
ATOM 4872 C C . LYS B 1 233 ? 22.406 -10.055 8.773 1 97.44 233 LYS B C 1
ATOM 4874 O O . LYS B 1 233 ? 23.422 -9.375 8.969 1 97.44 233 LYS B O 1
ATOM 4879 N N . LEU B 1 234 ? 22.125 -10.57 7.609 1 98.19 234 LEU B N 1
ATOM 4880 C CA . LEU B 1 234 ? 23.047 -10.484 6.48 1 98.19 234 LEU B CA 1
ATOM 4881 C C . LEU B 1 234 ? 22.672 -9.328 5.562 1 98.19 234 LEU B C 1
ATOM 4883 O O . LEU B 1 234 ? 23.422 -8.984 4.648 1 98.19 234 LEU B O 1
ATOM 4887 N N . LEU B 1 235 ? 21.484 -8.719 5.785 1 98.31 235 LEU B N 1
ATOM 4888 C CA . LEU B 1 235 ? 21 -7.648 4.93 1 98.31 235 LEU B CA 1
ATOM 4889 C C . LEU B 1 235 ? 21.641 -6.312 5.305 1 98.31 235 LEU B C 1
ATOM 4891 O O . LEU B 1 235 ? 22.312 -6.215 6.324 1 98.31 235 LEU B O 1
ATOM 4895 N N . LYS B 1 236 ? 21.453 -5.328 4.387 1 96.94 236 LYS B N 1
ATOM 4896 C CA . LYS B 1 236 ? 21.875 -3.965 4.711 1 96.94 236 LYS B CA 1
ATOM 4897 C C . LYS B 1 236 ? 21.234 -3.494 6.016 1 96.94 236 LYS B C 1
ATOM 4899 O O . LYS B 1 236 ? 20.125 -3.904 6.352 1 96.94 236 LYS B O 1
ATOM 4904 N N . ASP B 1 237 ? 21.891 -2.637 6.695 1 92.06 237 ASP B N 1
ATOM 4905 C CA . ASP B 1 237 ? 21.469 -2.199 8.023 1 92.06 237 ASP B CA 1
ATOM 4906 C C . ASP B 1 237 ? 20.156 -1.421 7.961 1 92.06 237 ASP B C 1
ATOM 4908 O O . ASP B 1 237 ? 19.297 -1.567 8.836 1 92.06 237 ASP B O 1
ATOM 4912 N N . THR B 1 238 ? 20.062 -0.586 6.93 1 94.62 238 THR B N 1
ATOM 4913 C CA . THR B 1 238 ? 18.828 0.191 6.77 1 94.62 238 THR B CA 1
ATOM 4914 C C . THR B 1 238 ? 17.984 -0.373 5.633 1 94.62 238 THR B C 1
ATOM 4916 O O . THR B 1 238 ? 18.516 -0.795 4.602 1 94.62 238 THR B O 1
ATOM 4919 N N . PRO B 1 239 ? 16.672 -0.391 5.867 1 97.12 239 PRO B N 1
ATOM 4920 C CA . PRO B 1 239 ? 15.797 -0.831 4.773 1 97.12 239 PRO B CA 1
ATOM 4921 C C . PRO B 1 239 ? 15.766 0.157 3.609 1 97.12 239 PRO B C 1
ATOM 4923 O O . PRO B 1 239 ? 16.203 1.303 3.756 1 97.12 239 PRO B O 1
ATOM 4926 N N . PRO B 1 240 ? 15.32 -0.342 2.412 1 96.44 240 PRO B N 1
ATOM 4927 C CA . PRO B 1 240 ? 15.281 0.527 1.232 1 96.44 240 PRO B CA 1
ATOM 4928 C C . PRO B 1 240 ? 14.367 1.74 1.422 1 96.44 240 PRO B C 1
ATOM 4930 O O . PRO B 1 240 ? 14.609 2.793 0.824 1 96.44 240 PRO B O 1
ATOM 4933 N N . ILE B 1 241 ? 13.297 1.594 2.162 1 96.75 241 ILE B N 1
ATOM 4934 C CA . ILE B 1 241 ? 12.398 2.662 2.596 1 96.75 241 ILE B CA 1
ATOM 4935 C C . ILE B 1 241 ? 12.508 2.844 4.105 1 96.75 241 ILE B C 1
ATOM 4937 O O . ILE B 1 241 ? 12.18 1.933 4.871 1 96.75 241 ILE B O 1
ATOM 4941 N N . LEU B 1 242 ? 13.078 3.975 4.461 1 97.5 242 LEU B N 1
ATOM 4942 C CA . LEU B 1 242 ? 13.203 4.258 5.887 1 97.5 242 LEU B CA 1
ATOM 4943 C C . LEU B 1 242 ? 12.148 5.273 6.328 1 97.5 242 LEU B C 1
ATOM 4945 O O . LEU B 1 242 ? 11.945 6.289 5.664 1 97.5 242 LEU B O 1
ATOM 4949 N N . CYS B 1 243 ? 11.43 5.008 7.383 1 97.56 243 CYS B N 1
ATOM 4950 C CA . CYS B 1 243 ? 10.352 5.836 7.906 1 97.56 243 CYS B CA 1
ATOM 4951 C C . CYS B 1 243 ? 10.156 5.605 9.398 1 97.56 243 CYS B C 1
ATOM 4953 O O . CYS B 1 243 ? 10.945 4.887 10.023 1 97.56 243 CYS B O 1
ATOM 4955 N N . GLY B 1 244 ? 9.18 6.305 9.953 1 96.75 244 GLY B N 1
ATOM 4956 C CA . GLY B 1 244 ? 8.914 6.156 11.375 1 96.75 244 GLY B CA 1
ATOM 4957 C C . GLY B 1 244 ? 8.648 4.723 11.789 1 96.75 244 GLY B C 1
ATOM 4958 O O . GLY B 1 244 ? 9.039 4.301 12.875 1 96.75 244 GLY B O 1
ATOM 4959 N N . GLY B 1 245 ? 8.016 3.945 10.922 1 96.5 245 GLY B N 1
ATOM 4960 C CA . GLY B 1 245 ? 7.656 2.57 11.227 1 96.5 245 GLY B CA 1
ATOM 4961 C C . GLY B 1 245 ? 8.852 1.638 11.289 1 96.5 245 GLY B C 1
ATOM 4962 O O . GLY B 1 245 ? 8.766 0.542 11.844 1 96.5 245 GLY B O 1
ATOM 4963 N N . SER B 1 246 ? 9.969 2.051 10.734 1 98 246 SER B N 1
ATOM 4964 C CA . SER B 1 246 ? 11.172 1.236 10.664 1 98 246 SER B CA 1
ATOM 4965 C C . SER B 1 246 ? 11.992 1.35 11.945 1 98 246 SER B C 1
ATOM 4967 O O . SER B 1 246 ? 12.898 0.546 12.188 1 98 246 SER B O 1
ATOM 4969 N N . ILE B 1 247 ? 11.656 2.422 12.734 1 98.06 247 ILE B N 1
ATOM 4970 C CA . ILE B 1 247 ? 12.555 2.857 13.797 1 98.06 247 ILE B CA 1
ATOM 4971 C C . ILE B 1 247 ? 12.148 2.209 15.117 1 98.06 247 ILE B C 1
ATOM 4973 O O . ILE B 1 247 ? 11.023 2.387 15.586 1 98.06 247 ILE B O 1
ATOM 4977 N N . SER B 1 248 ? 13.094 1.486 15.742 1 97.38 248 SER B N 1
ATOM 4978 C CA . SER B 1 248 ? 12.812 0.758 16.984 1 97.38 248 SER B CA 1
ATOM 4979 C C . SER B 1 248 ? 12.844 1.685 18.188 1 97.38 248 SER B C 1
ATOM 4981 O O . SER B 1 248 ? 12.219 1.403 19.203 1 97.38 248 SER B O 1
ATOM 4983 N N . ASN B 1 249 ? 13.57 2.826 18.094 1 97.44 249 ASN B N 1
ATOM 4984 C CA . ASN B 1 249 ? 13.664 3.779 19.188 1 97.44 249 ASN B CA 1
ATOM 4985 C C . ASN B 1 249 ? 13.031 5.117 18.828 1 97.44 249 ASN B C 1
ATOM 4987 O O . ASN B 1 249 ? 13.547 6.176 19.203 1 97.44 249 ASN B O 1
ATOM 4991 N N . LEU B 1 250 ? 11.977 5.039 18.094 1 95.25 250 LEU B N 1
ATOM 4992 C CA . LEU B 1 250 ? 11.273 6.254 17.703 1 95.25 250 LEU B CA 1
ATOM 4993 C C . LEU B 1 250 ? 10.758 7.004 18.922 1 95.25 250 LEU B C 1
ATOM 4995 O O . LEU B 1 250 ? 10.094 6.418 19.781 1 95.25 250 LEU B O 1
ATOM 4999 N N . SER B 1 251 ? 11.07 8.258 18.984 1 91.44 251 SER B N 1
ATOM 5000 C CA . SER B 1 251 ? 10.594 9.102 20.078 1 91.44 251 SER B CA 1
ATOM 5001 C C . SER B 1 251 ? 9.078 9.25 20.047 1 91.44 251 SER B C 1
ATOM 5003 O O . SER B 1 251 ? 8.492 9.398 18.969 1 91.44 251 SER B O 1
ATOM 5005 N N . PRO B 1 252 ? 8.414 9.266 21.234 1 86.62 252 PRO B N 1
ATOM 5006 C CA . PRO B 1 252 ? 6.965 9.492 21.281 1 86.62 252 PRO B CA 1
ATOM 5007 C C . PRO B 1 252 ? 6.566 10.867 20.766 1 86.62 252 PRO B C 1
ATOM 5009 O O . PRO B 1 252 ? 5.414 11.086 20.391 1 86.62 252 PRO B O 1
ATOM 5012 N N . ASP B 1 253 ? 7.527 11.758 20.734 1 86.75 253 ASP B N 1
ATOM 5013 C CA . ASP B 1 253 ? 7.25 13.109 20.25 1 86.75 253 ASP B CA 1
ATOM 5014 C C . ASP B 1 253 ? 7.379 13.188 18.734 1 86.75 253 ASP B C 1
ATOM 5016 O O . ASP B 1 253 ? 7.176 14.258 18.141 1 86.75 253 ASP B O 1
ATOM 5020 N N . LEU B 1 254 ? 7.727 12.078 18.125 1 90.06 254 LEU B N 1
ATOM 5021 C CA . LEU B 1 254 ? 7.812 11.938 16.672 1 90.06 254 LEU B CA 1
ATOM 5022 C C . LEU B 1 254 ? 8.836 12.906 16.094 1 90.06 254 LEU B C 1
ATOM 5024 O O . LEU B 1 254 ? 8.594 13.523 15.047 1 90.06 254 LEU B O 1
ATOM 5028 N N . THR B 1 255 ? 9.914 13.109 16.828 1 89.5 255 THR B N 1
ATOM 5029 C CA . THR B 1 255 ? 11.039 13.875 16.297 1 89.5 255 THR B CA 1
ATOM 5030 C C . THR B 1 255 ? 12.023 12.961 15.578 1 89.5 255 THR B C 1
ATOM 5032 O O . THR B 1 255 ? 12.156 11.789 15.922 1 89.5 255 THR B O 1
ATOM 5035 N N . ILE B 1 256 ? 12.633 13.516 14.57 1 94 256 ILE B N 1
ATOM 5036 C CA . ILE B 1 256 ? 13.648 12.734 13.867 1 94 256 ILE B CA 1
ATOM 5037 C C . ILE B 1 256 ? 14.992 12.883 14.578 1 94 256 ILE B C 1
ATOM 5039 O O . ILE B 1 256 ? 15.266 13.914 15.195 1 94 256 ILE B O 1
ATOM 5043 N N . SER B 1 257 ? 15.781 11.812 14.594 1 93.31 257 SER B N 1
ATOM 5044 C CA . SER B 1 257 ? 17.094 11.773 15.227 1 93.31 257 SER B CA 1
ATOM 5045 C C . SER B 1 257 ? 18.109 11.031 14.359 1 93.31 257 SER B C 1
ATOM 5047 O O . SER B 1 257 ? 17.781 10.008 13.758 1 93.31 257 SER B O 1
ATOM 5049 N N . GLU B 1 258 ? 19.297 11.562 14.336 1 93.62 258 GLU B N 1
ATOM 5050 C CA . GLU B 1 258 ? 20.359 10.891 13.609 1 93.62 258 GLU B CA 1
ATOM 5051 C C . GLU B 1 258 ? 20.797 9.617 14.312 1 93.62 258 GLU B C 1
ATOM 5053 O O . GLU B 1 258 ? 21.453 8.75 13.711 1 93.62 258 GLU B O 1
ATOM 5058 N N . ASP B 1 259 ? 20.5 9.508 15.578 1 94.81 259 ASP B N 1
ATOM 5059 C CA . ASP B 1 259 ? 20.859 8.328 16.359 1 94.81 259 ASP B CA 1
ATOM 5060 C C . ASP B 1 259 ? 19.734 7.289 16.328 1 94.81 259 ASP B C 1
ATOM 5062 O O . ASP B 1 259 ? 19.547 6.547 17.297 1 94.81 259 ASP B O 1
ATOM 5066 N N . PHE B 1 260 ? 19.094 7.25 15.25 1 96.19 260 PHE B N 1
ATOM 5067 C CA . PHE B 1 260 ? 18 6.301 15.141 1 96.19 260 PHE B CA 1
ATOM 5068 C C . PHE B 1 260 ? 18.516 4.875 15.031 1 96.19 260 PHE B C 1
ATOM 5070 O O . PHE B 1 260 ? 19.641 4.648 14.586 1 96.19 260 PHE B O 1
ATOM 5077 N N . GLU B 1 261 ? 17.719 3.934 15.531 1 97.44 261 GLU B N 1
ATOM 5078 C CA . GLU B 1 261 ? 17.906 2.494 15.383 1 97.44 261 GLU B CA 1
ATOM 5079 C C . GLU B 1 261 ? 16.75 1.85 14.641 1 97.44 261 GLU B C 1
ATOM 5081 O O . GLU B 1 261 ? 15.586 2.219 14.852 1 97.44 261 GLU B O 1
ATOM 5086 N N . VAL B 1 262 ? 17.047 0.958 13.773 1 97.56 262 VAL B N 1
ATOM 5087 C CA . VAL B 1 262 ? 16.031 0.254 13.016 1 97.56 262 VAL B CA 1
ATOM 5088 C C . VAL B 1 262 ? 15.734 -1.096 13.672 1 97.56 262 VAL B C 1
ATOM 5090 O O . VAL B 1 262 ? 16.594 -1.665 14.344 1 97.56 262 VAL B O 1
ATOM 5093 N N . PHE B 1 263 ? 14.484 -1.559 13.523 1 98.06 263 PHE B N 1
ATOM 5094 C CA . PHE B 1 263 ? 14.141 -2.885 14.031 1 98.06 263 PHE B CA 1
ATOM 5095 C C . PHE B 1 263 ? 15.078 -3.939 13.445 1 98.06 263 PHE B C 1
ATOM 5097 O O . PHE B 1 263 ? 15.422 -3.887 12.266 1 98.06 263 PHE B O 1
ATOM 5104 N N . ALA B 1 264 ? 15.438 -4.934 14.258 1 97.62 264 ALA B N 1
ATOM 5105 C CA . ALA B 1 264 ? 16.297 -6.027 13.812 1 97.62 264 ALA B CA 1
ATOM 5106 C C . ALA B 1 264 ? 15.477 -7.109 13.109 1 97.62 264 ALA B C 1
ATOM 5108 O O . ALA B 1 264 ? 16.031 -8.031 12.508 1 97.62 264 ALA B O 1
ATOM 5109 N N . THR B 1 265 ? 14.188 -7.023 13.172 1 98.06 265 THR B N 1
ATOM 5110 C CA . THR B 1 265 ? 13.266 -7.996 12.594 1 98.06 265 THR B CA 1
ATOM 5111 C C . THR B 1 265 ? 12.641 -7.453 11.312 1 98.06 265 THR B C 1
ATOM 5113 O O . THR B 1 265 ? 13.008 -6.371 10.844 1 98.06 265 THR B O 1
ATOM 5116 N N . ALA B 1 266 ? 11.719 -8.234 10.727 1 98.44 266 ALA B N 1
ATOM 5117 C CA . ALA B 1 266 ? 11.055 -7.832 9.492 1 98.44 266 ALA B CA 1
ATOM 5118 C C . ALA B 1 266 ? 10.25 -6.551 9.688 1 98.44 266 ALA B C 1
ATOM 5120 O O . ALA B 1 266 ? 9.883 -5.883 8.719 1 98.44 266 ALA B O 1
ATOM 5121 N N . HIS B 1 267 ? 10.055 -6.117 10.922 1 97.62 267 HIS B N 1
ATOM 5122 C CA . HIS B 1 267 ? 9.32 -4.895 11.234 1 97.62 267 HIS B CA 1
ATOM 5123 C C . HIS B 1 267 ? 9.977 -3.676 10.602 1 97.62 267 HIS B C 1
ATOM 5125 O O . HIS B 1 267 ? 9.32 -2.666 10.344 1 97.62 267 HIS B O 1
ATOM 5131 N N . ARG B 1 268 ? 11.273 -3.74 10.344 1 98.38 268 ARG B N 1
ATOM 5132 C CA . ARG B 1 268 ? 11.992 -2.594 9.797 1 98.38 268 ARG B CA 1
ATOM 5133 C C . ARG B 1 268 ? 11.453 -2.209 8.43 1 98.38 268 ARG B C 1
ATOM 5135 O O . ARG B 1 268 ? 11.727 -1.113 7.93 1 98.38 268 ARG B O 1
ATOM 5142 N N . PHE B 1 269 ? 10.672 -3.152 7.824 1 98.5 269 PHE B N 1
ATOM 5143 C CA . PHE B 1 269 ? 10.156 -2.908 6.48 1 98.5 269 PHE B CA 1
ATOM 5144 C C . PHE B 1 269 ? 8.75 -2.316 6.539 1 98.5 269 PHE B C 1
ATOM 5146 O O . PHE B 1 269 ? 8.164 -1.996 5.504 1 98.5 269 PHE B O 1
ATOM 5153 N N . GLU B 1 270 ? 8.195 -2.033 7.699 1 97.44 270 GLU B N 1
ATOM 5154 C CA . GLU B 1 270 ? 6.797 -1.644 7.832 1 97.44 270 GLU B CA 1
ATOM 5155 C C . GLU B 1 270 ? 6.652 -0.129 7.949 1 97.44 270 GLU B C 1
ATOM 5157 O O . GLU B 1 270 ? 7.551 0.548 8.453 1 97.44 270 GLU B O 1
ATOM 5162 N N . HIS B 1 271 ? 5.535 0.336 7.43 1 97.31 271 HIS B N 1
ATOM 5163 C CA . HIS B 1 271 ? 5.094 1.7 7.695 1 97.31 271 HIS B CA 1
ATOM 5164 C C . HIS B 1 271 ? 4.289 1.775 8.992 1 97.31 271 HIS B C 1
ATOM 5166 O O . HIS B 1 271 ? 3.854 0.749 9.516 1 97.31 271 HIS B O 1
ATOM 5172 N N . LEU B 1 272 ? 4.152 2.975 9.516 1 93.69 272 LEU B N 1
ATOM 5173 C CA . LEU B 1 272 ? 3.402 3.135 10.758 1 93.69 272 LEU B CA 1
ATOM 5174 C C . LEU B 1 272 ? 1.935 2.773 10.555 1 93.69 272 LEU B C 1
ATOM 5176 O O . LEU B 1 272 ? 1.366 2.008 11.344 1 93.69 272 LEU B O 1
ATOM 5180 N N . ASN B 1 273 ? 1.365 3.373 9.5 1 93 273 ASN B N 1
ATOM 5181 C CA . ASN B 1 273 ? -0.033 3.07 9.219 1 93 273 ASN B CA 1
ATOM 5182 C C . ASN B 1 273 ? -0.173 1.826 8.344 1 93 273 ASN B C 1
ATOM 5184 O O . ASN B 1 273 ? 0.578 1.648 7.383 1 93 273 ASN B O 1
ATOM 5188 N N . LYS B 1 274 ? -1.049 0.938 8.758 1 95.31 274 LYS B N 1
ATOM 5189 C CA . LYS B 1 274 ? -1.402 -0.259 8 1 95.31 274 LYS B CA 1
ATOM 5190 C C . LYS B 1 274 ? -2.791 -0.127 7.379 1 95.31 274 LYS B C 1
ATOM 5192 O O . LYS B 1 274 ? -3.602 0.686 7.828 1 95.31 274 LYS B O 1
ATOM 5197 N N . PRO B 1 275 ? -2.977 -0.838 6.27 1 97.31 275 PRO B N 1
ATOM 5198 C CA . PRO B 1 275 ? -4.363 -0.935 5.805 1 97.31 275 PRO B CA 1
ATOM 5199 C C . PRO B 1 275 ? -5.242 -1.759 6.742 1 97.31 275 PRO B C 1
ATOM 5201 O O . PRO B 1 275 ? -5.504 -2.934 6.477 1 97.31 275 PRO B O 1
ATOM 5204 N N . MET B 1 276 ? -5.777 -1.152 7.723 1 98.12 276 MET B N 1
ATOM 5205 C CA . MET B 1 276 ? -6.383 -1.819 8.867 1 98.12 276 MET B CA 1
ATOM 5206 C C . MET B 1 276 ? -7.59 -2.65 8.438 1 98.12 276 MET B C 1
ATOM 5208 O O . MET B 1 276 ? -7.785 -3.766 8.93 1 98.12 276 MET B O 1
ATOM 5212 N N . MET B 1 277 ? -8.375 -2.117 7.508 1 98.19 277 MET B N 1
ATOM 5213 C CA . MET B 1 277 ? -9.562 -2.816 7.027 1 98.19 277 MET B CA 1
ATOM 5214 C C . MET B 1 277 ? -9.195 -4.168 6.43 1 98.19 277 MET B C 1
ATOM 5216 O O . MET B 1 277 ? -9.789 -5.191 6.781 1 98.19 277 MET B O 1
ATOM 5220 N N . GLN B 1 278 ? -8.211 -4.238 5.574 1 98.56 278 GLN B N 1
ATOM 5221 C CA . GLN B 1 278 ? -7.754 -5.469 4.938 1 98.56 278 GLN B CA 1
ATOM 5222 C C . GLN B 1 278 ? -7.086 -6.395 5.949 1 98.56 278 GLN B C 1
ATOM 5224 O O . GLN B 1 278 ? -7.266 -7.613 5.898 1 98.56 278 GLN B O 1
ATOM 5229 N N . CYS B 1 279 ? -6.289 -5.781 6.855 1 98.75 279 CYS B N 1
ATOM 5230 C CA . CYS B 1 279 ? -5.598 -6.574 7.867 1 98.75 279 CYS B CA 1
ATOM 5231 C C . CYS B 1 279 ? -6.59 -7.324 8.75 1 98.75 279 CYS B C 1
ATOM 5233 O O . CYS B 1 279 ? -6.414 -8.508 9.023 1 98.75 279 CYS B O 1
ATOM 5235 N N . ILE B 1 280 ? -7.605 -6.629 9.172 1 98.81 280 ILE B N 1
ATOM 5236 C CA . ILE B 1 280 ? -8.609 -7.215 10.055 1 98.81 280 ILE B CA 1
ATOM 5237 C C . ILE B 1 280 ? -9.398 -8.281 9.297 1 98.81 280 ILE B C 1
ATOM 5239 O O . ILE B 1 280 ? -9.68 -9.352 9.836 1 98.81 280 ILE B O 1
ATOM 5243 N N . ALA B 1 281 ? -9.703 -8.031 8.016 1 98.81 281 ALA B N 1
ATOM 5244 C CA . ALA B 1 281 ? -10.383 -9.023 7.184 1 98.81 281 ALA B CA 1
ATOM 5245 C C . ALA B 1 281 ? -9.523 -10.281 7.023 1 98.81 281 ALA B C 1
ATOM 5247 O O . ALA B 1 281 ? -10.047 -11.398 7.02 1 98.81 281 ALA B O 1
ATOM 5248 N N . LEU B 1 282 ? -8.242 -10.078 6.859 1 98.88 282 LEU B N 1
ATOM 5249 C CA . LEU B 1 282 ? -7.32 -11.211 6.777 1 98.88 282 LEU B CA 1
ATOM 5250 C C . LEU B 1 282 ? -7.406 -12.078 8.031 1 98.88 282 LEU B C 1
ATOM 5252 O O . LEU B 1 282 ? -7.422 -13.305 7.941 1 98.88 282 LEU B O 1
ATOM 5256 N N . GLY B 1 283 ? -7.441 -11.383 9.18 1 98.88 283 GLY B N 1
ATOM 5257 C CA . GLY B 1 283 ? -7.578 -12.125 10.422 1 98.88 283 GLY B CA 1
ATOM 5258 C C . GLY B 1 283 ? -8.805 -13.016 10.453 1 98.88 283 GLY B C 1
ATOM 5259 O O . GLY B 1 283 ? -8.719 -14.18 10.867 1 98.88 283 GLY B O 1
ATOM 5260 N N . ALA B 1 284 ? -9.922 -12.508 9.969 1 98.75 284 ALA B N 1
ATOM 5261 C CA . ALA B 1 284 ? -11.172 -13.258 9.93 1 98.75 284 ALA B CA 1
ATOM 5262 C C . ALA B 1 284 ? -11.062 -14.453 8.992 1 98.75 284 ALA B C 1
ATOM 5264 O O . ALA B 1 284 ? -11.523 -15.555 9.32 1 98.75 284 ALA B O 1
ATOM 5265 N N . TYR B 1 285 ? -10.484 -14.281 7.859 1 98.5 285 TYR B N 1
ATOM 5266 C CA . TYR B 1 285 ? -10.359 -15.383 6.906 1 98.5 285 TYR B CA 1
ATOM 5267 C C . TYR B 1 285 ? -9.383 -16.438 7.41 1 98.5 285 TYR B C 1
ATOM 5269 O O . TYR B 1 285 ? -9.586 -17.625 7.203 1 98.5 285 TYR B O 1
ATOM 5277 N N . LEU B 1 286 ? -8.266 -15.961 8.047 1 98.62 286 LEU B N 1
ATOM 5278 C CA . LEU B 1 286 ? -7.305 -16.891 8.617 1 98.62 286 LEU B CA 1
ATOM 5279 C C . LEU B 1 286 ? -7.965 -17.781 9.656 1 98.62 286 LEU B C 1
ATOM 5281 O O . LEU B 1 286 ? -7.668 -18.984 9.734 1 98.62 286 LEU B O 1
ATOM 5285 N N . ASP B 1 287 ? -8.836 -17.203 10.484 1 98.12 287 ASP B N 1
ATOM 5286 C CA . ASP B 1 287 ? -9.57 -18.016 11.461 1 98.12 287 ASP B CA 1
ATOM 5287 C C . ASP B 1 287 ? -10.359 -19.125 10.766 1 98.12 287 ASP B C 1
ATOM 5289 O O . ASP B 1 287 ? -10.32 -20.281 11.195 1 98.12 287 ASP B O 1
ATOM 5293 N N . PHE B 1 288 ? -11.039 -18.812 9.703 1 96.88 288 PHE B N 1
ATOM 5294 C CA . PHE B 1 288 ? -11.852 -19.766 8.969 1 96.88 288 PHE B CA 1
ATOM 5295 C C . PHE B 1 288 ? -10.984 -20.859 8.352 1 96.88 288 PHE B C 1
ATOM 5297 O O . PHE B 1 288 ? -11.211 -22.047 8.594 1 96.88 288 PHE B O 1
ATOM 5304 N N . ILE B 1 289 ? -9.945 -20.422 7.531 1 96.69 289 ILE B N 1
ATOM 5305 C CA . ILE B 1 289 ? -9.203 -21.375 6.715 1 96.69 289 ILE B CA 1
ATOM 5306 C C . ILE B 1 289 ? -8.383 -22.297 7.613 1 96.69 289 ILE B C 1
ATOM 5308 O O . ILE B 1 289 ? -8.164 -23.469 7.289 1 96.69 289 ILE B O 1
ATOM 5312 N N . GLN B 1 290 ? -7.918 -21.766 8.711 1 94.88 290 GLN B N 1
ATOM 5313 C CA . GLN B 1 290 ? -7.219 -22.594 9.68 1 94.88 290 GLN B CA 1
ATOM 5314 C C . GLN B 1 290 ? -8.156 -23.625 10.312 1 94.88 290 GLN B C 1
ATOM 5316 O O . GLN B 1 290 ? -7.746 -24.734 10.648 1 94.88 290 GLN B O 1
ATOM 5321 N N . SER B 1 291 ? -9.414 -23.188 10.523 1 94.44 291 SER B N 1
ATOM 5322 C CA . SER B 1 291 ? -10.391 -24.125 11.07 1 94.44 291 SER B CA 1
ATOM 5323 C C . SER B 1 291 ? -10.664 -25.266 10.102 1 94.44 291 SER B C 1
ATOM 5325 O O . SER B 1 291 ? -10.969 -26.391 10.523 1 94.44 291 SER B O 1
ATOM 5327 N N . VAL B 1 292 ? -10.602 -25.062 8.82 1 95.06 292 VAL B N 1
ATOM 5328 C CA . VAL B 1 292 ? -10.734 -26.094 7.797 1 95.06 292 VAL B CA 1
ATOM 5329 C C . VAL B 1 292 ? -9.508 -27 7.805 1 95.06 292 VAL B C 1
ATOM 5331 O O . VAL B 1 292 ? -9.633 -28.219 7.715 1 95.06 292 VAL B O 1
ATOM 5334 N N . GLY B 1 293 ? -8.344 -26.375 8.039 1 95 293 GLY B N 1
ATOM 5335 C CA . GLY B 1 293 ? -7.078 -27.078 7.945 1 95 293 GLY B CA 1
ATOM 5336 C C . GLY B 1 293 ? -6.484 -27.062 6.547 1 95 293 GLY B C 1
ATOM 5337 O O . GLY B 1 293 ? -7.094 -27.562 5.602 1 95 293 GLY B O 1
ATOM 5338 N N . MET B 1 294 ? -5.242 -26.641 6.441 1 95.38 294 MET B N 1
ATOM 5339 C CA . MET B 1 294 ? -4.637 -26.406 5.133 1 95.38 294 MET B CA 1
ATOM 5340 C C . MET B 1 294 ? -4.344 -27.719 4.414 1 95.38 294 MET B C 1
ATOM 5342 O O . MET B 1 294 ? -4.328 -27.766 3.184 1 95.38 294 MET B O 1
ATOM 5346 N N . GLU B 1 295 ? -4.117 -28.75 5.137 1 94.88 295 GLU B N 1
ATOM 5347 C CA . GLU B 1 295 ? -3.959 -30.062 4.504 1 94.88 295 GLU B CA 1
ATOM 5348 C C . GLU B 1 295 ? -5.242 -30.484 3.799 1 94.88 295 GLU B C 1
ATOM 5350 O O . GLU B 1 295 ? -5.195 -31.031 2.693 1 94.88 295 GLU B O 1
ATOM 5355 N N . ASN B 1 296 ? -6.359 -30.234 4.477 1 95.88 296 ASN B N 1
ATOM 5356 C CA . ASN B 1 296 ? -7.656 -30.547 3.879 1 95.88 296 ASN B CA 1
ATOM 5357 C C . ASN B 1 296 ? -7.93 -29.688 2.648 1 95.88 296 ASN B C 1
ATOM 5359 O O . ASN B 1 296 ? -8.453 -30.188 1.648 1 95.88 296 ASN B O 1
ATOM 5363 N N . VAL B 1 297 ? -7.578 -28.422 2.744 1 96.56 297 VAL B N 1
ATOM 5364 C CA . VAL B 1 297 ? -7.734 -27.516 1.617 1 96.56 297 VAL B CA 1
ATOM 5365 C C . VAL B 1 297 ? -6.938 -28.031 0.42 1 96.56 297 VAL B C 1
ATOM 5367 O O . VAL B 1 297 ? -7.473 -28.156 -0.684 1 96.56 297 VAL B O 1
ATOM 5370 N N . GLN B 1 298 ? -5.703 -28.344 0.668 1 96.62 298 GLN B N 1
ATOM 5371 C CA . GLN B 1 298 ? -4.805 -28.828 -0.376 1 96.62 298 GL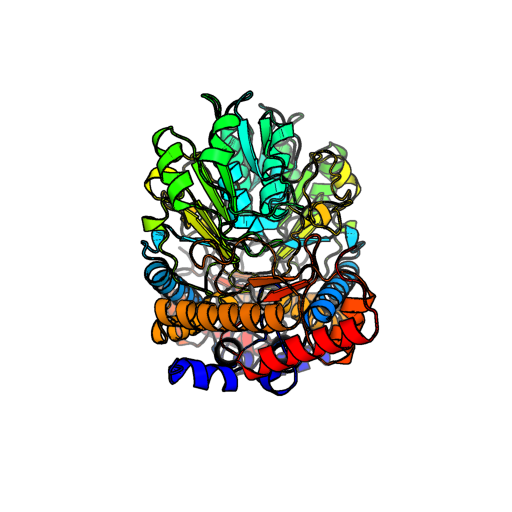N B CA 1
ATOM 5372 C C . GLN B 1 298 ? -5.332 -30.109 -1.005 1 96.62 298 GLN B C 1
ATOM 5374 O O . GLN B 1 298 ? -5.367 -30.234 -2.23 1 96.62 298 GLN B O 1
ATOM 5379 N N . LEU B 1 299 ? -5.695 -31.031 -0.199 1 95.81 299 LEU B N 1
ATOM 5380 C CA . LEU B 1 299 ? -6.18 -32.312 -0.682 1 95.81 299 LEU B CA 1
ATOM 5381 C C . LEU B 1 299 ? -7.434 -32.156 -1.535 1 95.81 299 LEU B C 1
ATOM 5383 O O . LEU B 1 299 ? -7.566 -32.781 -2.586 1 95.81 299 LEU B O 1
ATOM 5387 N N . TYR B 1 300 ? -8.328 -31.344 -1.098 1 97 300 TYR B N 1
ATOM 5388 C CA . TYR B 1 300 ? -9.562 -31.109 -1.828 1 97 300 TYR B CA 1
ATOM 5389 C C . TYR B 1 300 ? -9.281 -30.531 -3.213 1 97 300 TYR B C 1
ATOM 5391 O O . TYR B 1 300 ? -9.812 -31.016 -4.211 1 97 300 TYR B O 1
ATOM 5399 N N . LEU B 1 301 ? -8.469 -29.547 -3.277 1 97.62 301 LEU B N 1
ATOM 5400 C CA . LEU B 1 301 ? -8.148 -28.891 -4.543 1 97.62 301 LEU B CA 1
ATOM 5401 C C . LEU B 1 301 ? -7.371 -29.828 -5.457 1 97.62 301 LEU B C 1
ATOM 5403 O O . LEU B 1 301 ? -7.59 -29.844 -6.668 1 97.62 301 LEU B O 1
ATOM 5407 N N . GLN B 1 302 ? -6.488 -30.609 -4.863 1 96.44 302 GLN B N 1
ATOM 5408 C CA . GLN B 1 302 ? -5.738 -31.594 -5.641 1 96.44 302 GLN B CA 1
ATOM 5409 C C . GLN B 1 302 ? -6.664 -32.625 -6.262 1 96.44 302 GLN B C 1
ATOM 5411 O O . GLN B 1 302 ? -6.473 -33.031 -7.41 1 96.44 302 GLN B O 1
ATOM 5416 N N . GLU B 1 303 ? -7.586 -33.062 -5.516 1 96.31 303 GLU B N 1
ATOM 5417 C CA . GLU B 1 303 ? -8.539 -34.031 -6.02 1 96.31 303 GLU B CA 1
ATOM 5418 C C . GLU B 1 303 ? -9.359 -33.469 -7.172 1 96.31 303 GLU B C 1
ATOM 5420 O O . GLU B 1 303 ? -9.586 -34.156 -8.18 1 96.31 303 GLU B O 1
ATOM 5425 N N . LEU B 1 304 ? -9.828 -32.281 -7 1 97.12 304 LEU B N 1
ATOM 5426 C CA . LEU B 1 304 ? -10.562 -31.641 -8.078 1 97.12 304 LEU B CA 1
ATOM 5427 C C . LEU B 1 304 ? -9.68 -31.453 -9.312 1 97.12 304 LEU B C 1
ATOM 5429 O O . LEU B 1 304 ? -10.141 -31.656 -10.438 1 97.12 304 LEU B O 1
ATOM 5433 N N . GLY B 1 305 ? -8.43 -31.047 -9.117 1 96.69 305 GLY B N 1
ATOM 5434 C CA . GLY B 1 305 ? -7.492 -30.922 -10.219 1 96.69 305 GLY B CA 1
ATOM 5435 C C . GLY B 1 305 ? -7.238 -32.219 -10.945 1 96.69 305 GLY B C 1
ATOM 5436 O O . GLY B 1 305 ? -7.195 -32.25 -12.18 1 96.69 305 GLY B O 1
ATOM 5437 N N . SER B 1 306 ? -7.078 -33.281 -10.188 1 96.25 306 SER B N 1
ATOM 5438 C CA . SER B 1 306 ? -6.891 -34.594 -10.766 1 96.25 306 SER B CA 1
ATOM 5439 C C . SER B 1 306 ? -8.109 -35.031 -11.562 1 96.25 306 SER B C 1
ATOM 5441 O O . SER B 1 306 ? -7.977 -35.625 -12.641 1 96.25 306 SER B O 1
ATOM 5443 N N . TYR B 1 307 ? -9.242 -34.781 -11 1 97.12 307 TYR B N 1
ATOM 5444 C CA . TYR B 1 307 ? -10.484 -35.094 -11.703 1 97.12 307 TYR B CA 1
ATOM 5445 C C . TYR B 1 307 ? -10.555 -34.312 -13.023 1 97.12 307 TYR B C 1
ATOM 5447 O O . TYR B 1 307 ? -10.914 -34.875 -14.055 1 97.12 307 TYR B O 1
ATOM 5455 N N . LEU B 1 308 ? -10.211 -33.094 -13.016 1 97.81 308 LEU B N 1
ATOM 5456 C CA . LEU B 1 308 ? -10.203 -32.25 -14.219 1 97.81 308 LEU B CA 1
ATOM 5457 C C . LEU B 1 308 ? -9.297 -32.875 -15.281 1 97.81 308 LEU B C 1
ATOM 5459 O O . LEU B 1 308 ? -9.703 -33.031 -16.438 1 97.81 308 LEU B O 1
ATOM 5463 N N . ARG B 1 309 ? -8.078 -33.219 -14.914 1 96.88 309 ARG B N 1
ATOM 5464 C CA . ARG B 1 309 ? -7.113 -33.75 -15.867 1 96.88 309 ARG B CA 1
ATOM 5465 C C . ARG B 1 309 ? -7.609 -35.094 -16.438 1 96.88 309 ARG B C 1
ATOM 5467 O O . ARG B 1 309 ? -7.445 -35.344 -17.625 1 96.88 309 ARG B O 1
ATOM 5474 N N . SER B 1 310 ? -8.195 -35.875 -15.547 1 97 310 SER B N 1
ATOM 5475 C CA . SER B 1 310 ? -8.742 -37.125 -15.992 1 97 310 SER B CA 1
ATOM 5476 C C . SER B 1 310 ? -9.859 -36.938 -17.016 1 97 310 SER B C 1
ATOM 5478 O O . SER B 1 310 ? -9.891 -37.625 -18.047 1 97 310 SER B O 1
ATOM 5480 N N . GLU B 1 311 ? -10.742 -36.031 -16.797 1 97.94 311 GLU B N 1
ATOM 5481 C CA . GLU B 1 311 ? -11.859 -35.781 -17.688 1 97.94 311 GLU B CA 1
ATOM 5482 C C . GLU B 1 311 ? -11.383 -35.156 -19 1 97.94 311 GLU B C 1
ATOM 5484 O O . GLU B 1 311 ? -11.922 -35.438 -20.062 1 97.94 311 GLU B O 1
ATOM 5489 N N . LEU B 1 312 ? -10.414 -34.312 -18.938 1 97.38 312 LEU B N 1
ATOM 5490 C CA . LEU B 1 312 ? -9.836 -33.719 -20.141 1 97.38 312 LEU B CA 1
ATOM 5491 C C . LEU B 1 312 ? -9.211 -34.781 -21.031 1 97.38 312 LEU B C 1
ATOM 5493 O O . LEU B 1 312 ? -9.367 -34.75 -22.25 1 97.38 312 LEU B O 1
ATOM 5497 N N . ARG B 1 313 ? -8.555 -35.719 -20.438 1 96.38 313 ARG B N 1
ATOM 5498 C CA . ARG B 1 313 ? -7.902 -36.781 -21.188 1 96.38 313 ARG B CA 1
ATOM 5499 C C . ARG B 1 313 ? -8.922 -37.594 -21.984 1 96.38 313 ARG B C 1
ATOM 5501 O O . ARG B 1 313 ? -8.625 -38.062 -23.094 1 96.38 313 ARG B O 1
ATOM 5508 N N . LYS B 1 314 ? -10.039 -37.719 -21.453 1 97.25 314 LYS B N 1
ATOM 5509 C CA . LYS B 1 314 ? -11.086 -38.5 -22.125 1 97.25 314 LYS B CA 1
ATOM 5510 C C . LYS B 1 314 ? -11.5 -37.844 -23.438 1 97.25 314 LYS B C 1
ATOM 5512 O O . LYS B 1 314 ? -12.023 -38.5 -24.328 1 97.25 314 LYS B O 1
ATOM 5517 N N . ILE B 1 315 ? -11.25 -36.594 -23.516 1 96.12 315 ILE B N 1
ATOM 5518 C CA . ILE B 1 315 ? -11.648 -35.906 -24.75 1 96.12 315 ILE B CA 1
ATOM 5519 C C . ILE B 1 315 ? -10.406 -35.531 -25.547 1 96.12 315 ILE B C 1
ATOM 5521 O O . ILE B 1 315 ? -10.461 -34.625 -26.375 1 96.12 315 ILE B O 1
ATOM 5525 N N . GLY B 1 316 ? -9.234 -36.031 -25.203 1 94.06 316 GLY B N 1
ATOM 5526 C CA . GLY B 1 316 ? -8.008 -35.875 -25.984 1 94.06 316 GLY B CA 1
ATOM 5527 C C . GLY B 1 316 ? -7.254 -34.594 -25.656 1 94.06 316 GLY B C 1
ATOM 5528 O O . GLY B 1 316 ? -6.469 -34.094 -26.469 1 94.06 316 GLY B O 1
ATOM 5529 N N . VAL B 1 317 ? -7.562 -33.969 -24.547 1 94.69 317 VAL B N 1
ATOM 5530 C CA . VAL B 1 317 ? -6.898 -32.75 -24.125 1 94.69 317 VAL B CA 1
ATOM 5531 C C . VAL B 1 317 ? -6.023 -33.031 -22.906 1 94.69 317 VAL B C 1
ATOM 5533 O O . VAL B 1 317 ? -6.449 -33.688 -21.969 1 94.69 317 VAL B O 1
ATOM 5536 N N . GLU B 1 318 ? -4.812 -32.5 -23 1 91.94 318 GLU B N 1
ATOM 5537 C CA . GLU B 1 318 ? -3.906 -32.656 -21.859 1 91.94 318 GLU B CA 1
ATOM 5538 C C . GLU B 1 318 ? -3.531 -31.297 -21.281 1 91.94 318 GLU B C 1
ATOM 5540 O O . GLU B 1 318 ? -3.414 -30.312 -22.016 1 91.94 318 GLU B O 1
ATOM 5545 N N . THR B 1 319 ? -3.395 -31.281 -19.922 1 92.12 319 THR B N 1
ATOM 5546 C CA . THR B 1 319 ? -2.904 -30.094 -19.266 1 92.12 319 THR B CA 1
ATOM 5547 C C . THR B 1 319 ? -1.392 -29.953 -19.422 1 92.12 319 THR B C 1
ATOM 5549 O O . THR B 1 319 ? -0.701 -30.953 -19.656 1 92.12 319 THR B O 1
ATOM 5552 N N . SER B 1 320 ? -0.941 -28.75 -19.234 1 88.62 320 SER B N 1
ATOM 5553 C CA . SER B 1 320 ? 0.484 -28.469 -19.359 1 88.62 320 SER B CA 1
ATOM 5554 C C . SER B 1 320 ? 1.269 -29.047 -18.188 1 88.62 320 SER B C 1
ATOM 5556 O O . SER B 1 320 ? 0.847 -28.922 -17.031 1 88.62 320 SER B O 1
ATOM 5558 N N . GLY B 1 321 ? 2.416 -29.719 -18.578 1 88.62 321 GLY B N 1
ATOM 5559 C CA . GLY B 1 321 ? 3.324 -30.188 -17.547 1 88.62 321 GLY B CA 1
ATOM 5560 C C . GLY B 1 321 ? 3.004 -31.594 -17.062 1 88.62 321 GLY B C 1
ATOM 5561 O O . GLY B 1 321 ? 2.055 -32.219 -17.547 1 88.62 321 GLY B O 1
ATOM 5562 N N . PRO B 1 322 ? 3.736 -32.125 -16.125 1 90.06 322 PRO B N 1
ATOM 5563 C CA . PRO B 1 322 ? 3.562 -33.469 -15.617 1 90.06 322 PRO B CA 1
ATOM 5564 C C . PRO B 1 322 ? 2.322 -33.625 -14.742 1 90.06 322 PRO B C 1
ATOM 5566 O O . PRO B 1 322 ? 1.872 -32.656 -14.133 1 90.06 322 PRO B O 1
ATOM 5569 N N . ASP B 1 323 ? 1.808 -34.812 -14.594 1 89.25 323 ASP B N 1
ATOM 5570 C CA . ASP B 1 323 ? 0.615 -35.094 -13.797 1 89.25 323 ASP B CA 1
ATOM 5571 C C . ASP B 1 323 ? 0.98 -35.406 -12.352 1 89.25 323 ASP B C 1
ATOM 5573 O O . ASP B 1 323 ? 0.101 -35.5 -11.492 1 89.25 323 ASP B O 1
ATOM 5577 N N . ASP B 1 324 ? 2.213 -35.375 -12.016 1 90.62 324 ASP B N 1
ATOM 5578 C CA . ASP B 1 324 ? 2.66 -35.656 -10.656 1 90.62 324 ASP B CA 1
ATOM 5579 C C . ASP B 1 324 ? 2.199 -34.562 -9.688 1 90.62 324 ASP B C 1
ATOM 5581 O O . ASP B 1 324 ? 2.623 -33.406 -9.805 1 90.62 324 ASP B O 1
ATOM 5585 N N . VAL B 1 325 ? 1.397 -34.906 -8.727 1 89.5 325 VAL B N 1
ATOM 5586 C CA . VAL B 1 325 ? 0.79 -33.969 -7.785 1 89.5 325 VAL B CA 1
ATOM 5587 C C . VAL B 1 325 ? 1.878 -33.281 -6.969 1 89.5 325 VAL B C 1
ATOM 5589 O O . VAL B 1 325 ? 1.671 -32.188 -6.453 1 89.5 325 VAL B O 1
ATOM 5592 N N . ALA B 1 326 ? 3.035 -33.875 -6.938 1 89.5 326 ALA B N 1
ATOM 5593 C CA . ALA B 1 326 ? 4.137 -33.312 -6.156 1 89.5 326 ALA B CA 1
ATOM 5594 C C . ALA B 1 326 ? 4.691 -32.062 -6.812 1 89.5 326 ALA B C 1
ATOM 5596 O O . ALA B 1 326 ? 5.305 -31.219 -6.148 1 89.5 326 ALA B O 1
ATOM 5597 N N . VAL B 1 327 ? 4.438 -31.906 -8.094 1 94.06 327 VAL B N 1
ATOM 5598 C CA . VAL B 1 327 ? 5.062 -30.797 -8.797 1 94.06 327 VAL B CA 1
ATOM 5599 C C . VAL B 1 327 ? 3.988 -29.906 -9.422 1 94.06 327 VAL B C 1
ATOM 5601 O O . VAL B 1 327 ? 4.293 -29.016 -10.219 1 94.06 327 VAL B O 1
ATOM 5604 N N . ARG B 1 328 ? 2.762 -30.172 -9.086 1 94.75 328 ARG B N 1
ATOM 5605 C CA . ARG B 1 328 ? 1.648 -29.359 -9.555 1 94.75 328 ARG B CA 1
ATOM 5606 C C . ARG B 1 328 ? 1.037 -28.562 -8.414 1 94.75 328 ARG B C 1
ATOM 5608 O O . ARG B 1 328 ? 0.954 -29.047 -7.281 1 94.75 328 ARG B O 1
ATOM 5615 N N . SER B 1 329 ? 0.711 -27.312 -8.703 1 95.44 329 SER B N 1
ATOM 5616 C CA . SER B 1 329 ? -0.093 -26.594 -7.719 1 95.44 329 SER B CA 1
ATOM 5617 C C . SER B 1 329 ? -1.437 -27.281 -7.5 1 95.44 329 SER B C 1
ATOM 5619 O O . SER B 1 329 ? -1.966 -27.922 -8.406 1 95.44 329 SER B O 1
ATOM 5621 N N . PRO B 1 330 ? -1.982 -27.125 -6.348 1 96 330 PRO B N 1
ATOM 5622 C CA . PRO B 1 330 ? -3.279 -27.75 -6.102 1 96 330 PRO B CA 1
ATOM 5623 C C . PRO B 1 330 ? -4.414 -27.109 -6.891 1 96 330 PRO B C 1
ATOM 5625 O O . PRO B 1 330 ? -5.438 -27.75 -7.145 1 96 330 PRO B O 1
ATOM 5628 N N . HIS B 1 331 ? -4.219 -25.875 -7.312 1 97.31 331 HIS B N 1
ATOM 5629 C CA . HIS B 1 331 ? -5.41 -25.156 -7.73 1 97.31 331 HIS B CA 1
ATOM 5630 C C . HIS B 1 331 ? -5.316 -24.719 -9.188 1 97.31 331 HIS B C 1
ATOM 5632 O O . HIS B 1 331 ? -6.332 -24.422 -9.82 1 97.31 331 HIS B O 1
ATOM 5638 N N . SER B 1 332 ? -4.148 -24.656 -9.742 1 97.06 332 SER B N 1
ATOM 5639 C CA . SER B 1 332 ? -3.971 -24.016 -11.047 1 97.06 332 SER B CA 1
ATOM 5640 C C . SER B 1 332 ? -3.637 -25.031 -12.117 1 97.06 332 SER B C 1
ATOM 5642 O O . SER B 1 332 ? -2.635 -25.75 -12.016 1 97.06 332 SER B O 1
ATOM 5644 N N . ASN B 1 333 ? -4.43 -25.141 -13.125 1 96.56 333 ASN B N 1
ATOM 5645 C CA . ASN B 1 333 ? -4.262 -26.047 -14.258 1 96.56 333 ASN B CA 1
ATOM 5646 C C . ASN B 1 333 ? -4.27 -25.297 -15.586 1 96.56 333 ASN B C 1
ATOM 5648 O O . ASN B 1 333 ? -5.242 -24.609 -15.906 1 96.56 333 ASN B O 1
ATOM 5652 N N . VAL B 1 334 ? -3.195 -25.484 -16.328 1 95.69 334 VAL B N 1
ATOM 5653 C CA . VAL B 1 334 ? -3.094 -24.766 -17.609 1 95.69 334 VAL B CA 1
ATOM 5654 C C . VAL B 1 334 ? -3.342 -25.719 -18.766 1 95.69 334 VAL B C 1
ATOM 5656 O O . VAL B 1 334 ? -2.725 -26.781 -18.828 1 95.69 334 VAL B O 1
ATOM 5659 N N . ILE B 1 335 ? -4.27 -25.328 -19.656 1 95.31 335 ILE B N 1
ATOM 5660 C CA . ILE B 1 335 ? -4.68 -26.109 -20.812 1 95.31 335 ILE B CA 1
ATOM 5661 C C . ILE B 1 335 ? -4.246 -25.391 -22.094 1 95.31 335 ILE B C 1
ATOM 5663 O O . ILE B 1 335 ? -4.465 -24.188 -22.234 1 95.31 335 ILE B O 1
ATOM 5667 N N . PRO B 1 336 ? -3.609 -26.109 -23 1 91.69 336 PRO B N 1
ATOM 5668 C CA . PRO B 1 336 ? -3.096 -25.453 -24.219 1 91.69 336 PRO B CA 1
ATOM 5669 C C . PRO B 1 336 ? -4.203 -25.078 -25.188 1 91.69 336 PRO B C 1
ATOM 5671 O O . PRO B 1 336 ? -4.148 -25.438 -26.375 1 91.69 336 PRO B O 1
ATOM 5674 N N . LEU B 1 337 ? -5.184 -24.391 -24.75 1 93.38 337 LEU B N 1
ATOM 5675 C CA . LEU B 1 337 ? -6.25 -23.719 -25.484 1 93.38 337 LEU B CA 1
ATOM 5676 C C . LEU B 1 337 ? -6.117 -22.203 -25.344 1 93.38 337 LEU B C 1
ATOM 5678 O O . LEU B 1 337 ? -6.18 -21.656 -24.234 1 93.38 337 LEU B O 1
ATOM 5682 N N . TYR B 1 338 ? -5.879 -21.656 -26.484 1 91.19 338 TYR B N 1
ATOM 5683 C CA . TYR B 1 338 ? -5.57 -20.219 -26.438 1 91.19 338 TYR B CA 1
ATOM 5684 C C . TYR B 1 338 ? -6.219 -19.484 -27.594 1 91.19 338 TYR B C 1
ATOM 5686 O O . TYR B 1 338 ? -6.457 -20.062 -28.656 1 91.19 338 TYR B O 1
ATOM 5694 N N . GLY B 1 339 ? -6.469 -18.156 -27.297 1 91.69 339 GLY B N 1
ATOM 5695 C CA . GLY B 1 339 ? -6.926 -17.297 -28.375 1 91.69 339 GLY B CA 1
ATOM 5696 C C . GLY B 1 339 ? -8.328 -16.766 -28.156 1 91.69 339 GLY B C 1
ATOM 5697 O O . GLY B 1 339 ? -9.039 -17.219 -27.266 1 91.69 339 GLY B O 1
ATOM 5698 N N . GLU B 1 340 ? -8.672 -15.898 -28.984 1 93.31 340 GLU B N 1
ATOM 5699 C CA . GLU B 1 340 ? -9.938 -15.188 -28.859 1 93.31 340 GLU B CA 1
ATOM 5700 C C . GLU B 1 340 ? -11.125 -16.125 -29.031 1 93.31 340 GLU B C 1
ATOM 5702 O O . GLU B 1 340 ? -12.164 -15.945 -28.391 1 93.31 340 GLU B O 1
ATOM 5707 N N . GLN B 1 341 ? -11 -17.062 -29.859 1 95.44 341 GLN B N 1
ATOM 5708 C CA . GLN B 1 341 ? -12.102 -17.984 -30.109 1 95.44 341 GLN B CA 1
ATOM 5709 C C . GLN B 1 341 ? -12.414 -18.797 -28.859 1 95.44 341 GLN B C 1
ATOM 5711 O O . GLN B 1 341 ? -13.586 -18.984 -28.5 1 95.44 341 GLN B O 1
ATOM 5716 N N . TRP B 1 342 ? -11.367 -19.281 -28.234 1 96.62 342 TRP B N 1
ATOM 5717 C CA . TRP B 1 342 ? -11.578 -20.031 -27 1 96.62 342 TRP B CA 1
ATOM 5718 C C . TRP B 1 342 ? -12.109 -19.141 -25.891 1 96.62 342 TRP B C 1
ATOM 5720 O O . TRP B 1 342 ? -12.977 -19.531 -25.125 1 96.62 342 TRP B O 1
ATOM 5730 N N . ALA B 1 343 ? -11.523 -17.938 -25.797 1 95.38 343 ALA B N 1
ATOM 5731 C CA . ALA B 1 343 ? -12.016 -16.984 -24.812 1 95.38 343 ALA B CA 1
ATOM 5732 C C . ALA B 1 343 ? -13.516 -16.75 -24.984 1 95.38 343 ALA B C 1
ATOM 5734 O O . ALA B 1 343 ? -14.266 -16.703 -24 1 95.38 343 ALA B O 1
ATOM 5735 N N . SER B 1 344 ? -13.953 -16.531 -26.188 1 96 344 SER B N 1
ATOM 5736 C CA . SER B 1 344 ? -15.359 -16.312 -26.5 1 96 344 SER B CA 1
ATOM 5737 C C . SER B 1 344 ? -16.203 -17.547 -26.172 1 96 344 SER B C 1
ATOM 5739 O O . SER B 1 344 ? -17.328 -17.438 -25.703 1 96 344 SER B O 1
ATOM 5741 N N . GLN B 1 345 ? -15.641 -18.766 -26.5 1 96.75 345 GLN B N 1
ATOM 5742 C CA . GLN B 1 345 ? -16.297 -20.031 -26.203 1 96.75 345 GLN B CA 1
ATOM 5743 C C . GLN B 1 345 ? -16.594 -20.156 -24.703 1 96.75 345 GLN B C 1
ATOM 5745 O O . GLN B 1 345 ? -17.703 -20.531 -24.312 1 96.75 345 GLN B O 1
ATOM 5750 N N . PHE B 1 346 ? -15.641 -19.812 -23.891 1 97.88 346 PHE B N 1
ATOM 5751 C CA . PHE B 1 346 ? -15.812 -19.891 -22.453 1 97.88 346 PHE B CA 1
ATOM 5752 C C . PHE B 1 346 ? -16.812 -18.859 -21.953 1 97.88 346 PHE B C 1
ATOM 5754 O O . PHE B 1 346 ? -17.734 -19.188 -21.203 1 97.88 346 PHE B O 1
ATOM 5761 N N . ALA B 1 347 ? -16.641 -17.641 -22.438 1 96.06 347 ALA B N 1
ATOM 5762 C CA . ALA B 1 347 ? -17.516 -16.547 -22.016 1 96.06 347 ALA B CA 1
ATOM 5763 C C . ALA B 1 347 ? -18.969 -16.828 -22.375 1 96.06 347 ALA B C 1
ATOM 5765 O O . ALA B 1 347 ? -19.875 -16.578 -21.562 1 96.06 347 ALA B O 1
ATOM 5766 N N . SER B 1 348 ? -19.203 -17.312 -23.578 1 97.06 348 SER B N 1
ATOM 5767 C CA . SER B 1 348 ? -20.562 -17.562 -24.047 1 97.06 348 SER B CA 1
ATOM 5768 C C . SER B 1 348 ? -21.219 -18.688 -23.266 1 97.06 348 SER B C 1
ATOM 5770 O O . SER B 1 348 ? -22.438 -18.844 -23.312 1 97.06 348 SER B O 1
ATOM 5772 N N . ASN B 1 349 ? -20.453 -19.453 -22.594 1 97.88 349 ASN B N 1
ATOM 5773 C CA . ASN B 1 349 ? -20.984 -20.562 -21.797 1 97.88 349 ASN B CA 1
ATOM 5774 C C . ASN B 1 349 ? -20.859 -20.281 -20.297 1 97.88 349 ASN B C 1
ATOM 5776 O O . ASN B 1 349 ? -20.875 -21.203 -19.484 1 97.88 349 ASN B O 1
ATOM 5780 N N . ASN B 1 350 ? -20.578 -19.016 -19.875 1 97.38 350 ASN B N 1
ATOM 5781 C CA . ASN B 1 350 ? -20.531 -18.547 -18.5 1 97.38 350 ASN B CA 1
ATOM 5782 C C . ASN B 1 350 ? -19.438 -19.234 -17.703 1 97.38 350 ASN B C 1
ATOM 5784 O O . ASN B 1 350 ? -19.656 -19.641 -16.562 1 97.38 350 ASN B O 1
ATOM 5788 N N . VAL B 1 351 ? -18.344 -19.484 -18.422 1 98.44 351 VAL B N 1
ATOM 5789 C CA . VAL B 1 351 ? -17.141 -20.016 -17.797 1 98.44 351 VAL B CA 1
ATOM 5790 C C . VAL B 1 351 ? -16.078 -18.922 -17.703 1 98.44 351 VAL B C 1
ATOM 5792 O O . VAL B 1 351 ? -15.734 -18.297 -18.719 1 98.44 351 VAL B O 1
ATOM 5795 N N . TYR B 1 352 ? -15.594 -18.703 -16.5 1 97.5 352 TYR B N 1
ATOM 5796 C CA . TYR B 1 352 ? -14.594 -17.672 -16.297 1 97.5 352 TYR B CA 1
ATOM 5797 C C . TYR B 1 352 ? -13.219 -18.281 -16.031 1 97.5 352 TYR B C 1
ATOM 5799 O O . TYR B 1 352 ? -13.039 -19 -15.062 1 97.5 352 TYR B O 1
ATOM 5807 N N . VAL B 1 353 ? -12.273 -18.062 -16.891 1 97.31 353 VAL B N 1
ATOM 5808 C CA . VAL B 1 353 ? -10.883 -18.5 -16.859 1 97.31 353 VAL B CA 1
ATOM 5809 C C . VAL B 1 353 ? -9.977 -17.359 -17.328 1 97.31 353 VAL B C 1
ATOM 5811 O O . VAL B 1 353 ? -10.469 -16.297 -17.734 1 97.31 353 VAL B O 1
ATOM 5814 N N . SER B 1 354 ? -8.688 -17.578 -17.188 1 95.06 354 SER B N 1
ATOM 5815 C CA . SER B 1 354 ? -7.723 -16.609 -17.719 1 95.06 354 SER B CA 1
ATOM 5816 C C . SER B 1 354 ? -6.809 -17.25 -18.75 1 95.06 354 SER B C 1
ATOM 5818 O O . SER B 1 354 ? -6.539 -18.453 -18.688 1 95.06 354 SER B O 1
ATOM 5820 N N . GLN B 1 355 ? -6.434 -16.484 -19.703 1 92.88 355 GLN B N 1
ATOM 5821 C CA . GLN B 1 355 ? -5.473 -16.969 -20.688 1 92.88 355 GLN B CA 1
ATOM 5822 C C . GLN B 1 355 ? -4.137 -16.234 -20.562 1 92.88 355 GLN B C 1
ATOM 5824 O O . GLN B 1 355 ? -4.105 -15.016 -20.359 1 92.88 355 GLN B O 1
ATOM 5829 N N . TYR B 1 356 ? -3.072 -17 -20.594 1 88.69 356 TYR B N 1
ATOM 5830 C CA . TYR B 1 356 ? -1.712 -16.484 -20.719 1 88.69 356 TYR B CA 1
ATOM 5831 C C . TYR B 1 356 ? -0.943 -17.219 -21.812 1 88.69 356 TYR B C 1
ATOM 5833 O O . TYR B 1 356 ? -1.535 -17.938 -22.609 1 88.69 356 TYR B O 1
ATOM 5841 N N . ARG B 1 357 ? 0.364 -17 -21.906 1 83.88 357 ARG B N 1
ATOM 5842 C CA . ARG B 1 357 ? 1.202 -17.469 -23 1 83.88 357 ARG B CA 1
ATOM 5843 C C . ARG B 1 357 ? 1.212 -18.984 -23.094 1 83.88 357 ARG B C 1
ATOM 5845 O O . ARG B 1 357 ? 1.402 -19.547 -24.172 1 83.88 357 ARG B O 1
ATOM 5852 N N . CYS B 1 358 ? 0.922 -19.703 -22 1 89.75 358 CYS B N 1
ATOM 5853 C CA . CYS B 1 358 ? 0.967 -21.172 -22.016 1 89.75 358 CYS B CA 1
ATOM 5854 C C . CYS B 1 358 ? -0.42 -21.75 -22.234 1 89.75 358 CYS B C 1
ATOM 5856 O O . CYS B 1 358 ? -0.568 -22.969 -22.391 1 89.75 358 CYS B O 1
ATOM 5858 N N . GLY B 1 359 ? -1.432 -20.875 -22.344 1 92.62 359 GLY B N 1
ATOM 5859 C CA . GLY B 1 359 ? -2.777 -21.359 -22.609 1 92.62 359 GLY B CA 1
ATOM 5860 C C . GLY B 1 359 ? -3.812 -20.797 -21.656 1 92.62 359 GLY B C 1
ATOM 5861 O O . GLY B 1 359 ? -3.666 -19.672 -21.172 1 92.62 359 GLY B O 1
ATOM 5862 N N . THR B 1 360 ? -4.914 -21.562 -21.562 1 96.06 360 THR B N 1
ATOM 5863 C CA . THR B 1 360 ? -6.008 -21.219 -20.672 1 96.06 360 THR B CA 1
ATOM 5864 C C . THR B 1 360 ? -5.75 -21.766 -19.266 1 96.06 360 THR B C 1
ATOM 5866 O O . THR B 1 360 ? -5.531 -22.969 -19.094 1 96.06 360 THR B O 1
ATOM 5869 N N . ARG B 1 361 ? -5.691 -20.875 -18.297 1 96.88 361 ARG B N 1
ATOM 5870 C CA . ARG B 1 361 ? -5.488 -21.266 -16.906 1 96.88 361 ARG B CA 1
ATOM 5871 C C . ARG B 1 361 ? -6.82 -21.406 -16.188 1 96.88 361 ARG B C 1
ATOM 5873 O O . ARG B 1 361 ? -7.523 -20.422 -15.961 1 96.88 361 ARG B O 1
ATOM 5880 N N . ALA B 1 362 ? -7.156 -22.656 -15.883 1 98.06 362 ALA B N 1
ATOM 5881 C CA . ALA B 1 362 ? -8.281 -22.938 -15 1 98.06 362 ALA B CA 1
ATOM 5882 C C . ALA B 1 362 ? -7.812 -23.094 -13.555 1 98.06 362 ALA B C 1
ATOM 5884 O O . ALA B 1 362 ? -7.098 -24.031 -13.219 1 98.06 362 ALA B O 1
ATOM 5885 N N . SER B 1 363 ? -8.203 -22.172 -12.703 1 98.25 363 SER B N 1
ATOM 5886 C CA . SER B 1 363 ? -7.766 -22.172 -11.312 1 98.25 363 SER B CA 1
ATOM 5887 C C . SER B 1 363 ? -8.945 -22.344 -10.359 1 98.25 363 SER B C 1
ATOM 5889 O O . SER B 1 363 ? -9.961 -21.672 -10.492 1 98.25 363 SER B O 1
ATOM 5891 N N . LEU B 1 364 ? -8.781 -23.234 -9.438 1 98.12 364 LEU B N 1
ATOM 5892 C CA . LEU B 1 364 ? -9.844 -23.719 -8.555 1 98.12 364 LEU B CA 1
ATOM 5893 C C . LEU B 1 364 ? -9.812 -22.984 -7.219 1 98.12 364 LEU B C 1
ATOM 5895 O O . LEU B 1 364 ? -8.781 -22.422 -6.832 1 98.12 364 LEU B O 1
ATOM 5899 N N . GLY B 1 365 ? -10.922 -22.891 -6.586 1 97.44 365 GLY B N 1
ATOM 5900 C CA . GLY B 1 365 ? -11.086 -22.484 -5.199 1 97.44 365 GLY B CA 1
ATOM 5901 C C . GLY B 1 365 ? -11.977 -23.422 -4.402 1 97.44 365 GLY B C 1
ATOM 5902 O O . GLY B 1 365 ? -12.531 -24.375 -4.949 1 97.44 365 GLY B O 1
ATOM 5903 N N . LEU B 1 366 ? -12.109 -23.172 -3.137 1 96.94 366 LEU B N 1
ATOM 5904 C CA . LEU B 1 366 ? -12.891 -24.031 -2.252 1 96.94 366 LEU B CA 1
ATOM 5905 C C . LEU B 1 366 ? -14.359 -24.016 -2.65 1 96.94 366 LEU B C 1
ATOM 5907 O O . LEU B 1 366 ? -15.117 -24.906 -2.254 1 96.94 366 LEU B O 1
ATOM 5911 N N . TYR B 1 367 ? -14.75 -23.078 -3.428 1 97 367 TYR B N 1
ATOM 5912 C CA . TYR B 1 367 ? -16.141 -22.953 -3.848 1 97 367 TYR B CA 1
ATOM 5913 C C . TYR B 1 367 ? -16.422 -23.844 -5.051 1 97 367 TYR B C 1
ATOM 5915 O O . TYR B 1 367 ? -17.578 -24 -5.457 1 97 367 TYR B O 1
ATOM 5923 N N . ASN B 1 368 ? -15.469 -24.453 -5.66 1 97.56 368 ASN B N 1
ATOM 5924 C CA . ASN B 1 368 ? -15.656 -25.281 -6.84 1 97.56 368 ASN B CA 1
ATOM 5925 C C . ASN B 1 368 ? -16 -26.719 -6.457 1 97.56 368 ASN B C 1
ATOM 5927 O O . ASN B 1 368 ? -15.648 -27.188 -5.363 1 97.56 368 ASN B O 1
ATOM 5931 N N . ASP B 1 369 ? -16.656 -27.406 -7.355 1 96.81 369 ASP B N 1
ATOM 5932 C CA . ASP B 1 369 ? -16.938 -28.828 -7.188 1 96.81 369 ASP B CA 1
ATOM 5933 C C . ASP B 1 369 ? -16.859 -29.562 -8.523 1 96.81 369 ASP B C 1
ATOM 5935 O O . ASP B 1 369 ? -16.438 -28.984 -9.531 1 96.81 369 ASP B O 1
ATOM 5939 N N . LYS B 1 370 ? -17.172 -30.875 -8.516 1 97.19 370 LYS B N 1
ATOM 5940 C CA . LYS B 1 370 ? -17.016 -31.719 -9.703 1 97.19 370 LYS B CA 1
ATOM 5941 C C . LYS B 1 370 ? -17.969 -31.266 -10.812 1 97.19 370 LYS B C 1
ATOM 5943 O O . LYS B 1 370 ? -17.641 -31.375 -12 1 97.19 370 LYS B O 1
ATOM 5948 N N . ALA B 1 371 ? -19.125 -30.703 -10.391 1 97.31 371 ALA B N 1
ATOM 5949 C CA . ALA B 1 371 ? -20.062 -30.219 -11.398 1 97.31 371 ALA B CA 1
ATOM 5950 C C . ALA B 1 371 ? -19.484 -29.078 -12.203 1 97.31 371 ALA B C 1
ATOM 5952 O O . ALA B 1 371 ? -19.719 -28.953 -13.406 1 97.31 371 ALA B O 1
ATOM 5953 N N . ASP B 1 372 ? -18.766 -28.188 -11.547 1 98.06 372 ASP B N 1
ATOM 5954 C CA . ASP B 1 372 ? -18.062 -27.125 -12.25 1 98.06 372 ASP B CA 1
ATOM 5955 C C . ASP B 1 372 ? -17.094 -27.688 -13.289 1 98.06 372 ASP B C 1
ATOM 5957 O O . ASP B 1 372 ? -17.031 -27.188 -14.414 1 98.06 372 ASP B O 1
ATOM 5961 N N . ILE B 1 373 ? -16.375 -28.719 -12.945 1 98.44 373 ILE B N 1
ATOM 5962 C CA . ILE B 1 373 ? -15.391 -29.344 -13.812 1 98.44 373 ILE B CA 1
ATOM 5963 C C . ILE B 1 373 ? -16.094 -30 -15 1 98.44 373 ILE B C 1
ATOM 5965 O O . ILE B 1 373 ? -15.68 -29.828 -16.156 1 98.44 373 ILE B O 1
ATOM 5969 N N . ASP B 1 374 ? -17.141 -30.688 -14.688 1 98.56 374 ASP B N 1
ATOM 5970 C CA . ASP B 1 374 ? -17.891 -31.344 -15.758 1 98.56 374 ASP B CA 1
ATOM 5971 C C . ASP B 1 374 ? -18.359 -30.328 -16.797 1 98.56 374 ASP B C 1
ATOM 5973 O O . ASP B 1 374 ? -18.266 -30.562 -18 1 98.56 374 ASP B O 1
ATOM 5977 N N . HIS B 1 375 ? -18.859 -29.266 -16.297 1 98.75 375 HIS B N 1
ATOM 5978 C CA . HIS B 1 375 ? -19.328 -28.219 -17.203 1 98.75 375 HIS B CA 1
ATOM 5979 C C . HIS B 1 375 ? -18.188 -27.656 -18.047 1 98.75 375 HIS B C 1
ATOM 5981 O O . HIS B 1 375 ? -18.328 -27.469 -19.25 1 98.75 375 HIS B O 1
ATOM 5987 N N . PHE B 1 376 ? -17.125 -27.359 -17.438 1 98.69 376 PHE B N 1
ATOM 5988 C CA . PHE B 1 376 ? -15.953 -26.828 -18.109 1 98.69 376 PHE B CA 1
ATOM 5989 C C . PHE B 1 376 ? -15.484 -27.781 -19.219 1 98.69 376 PHE B C 1
ATOM 5991 O O . PHE B 1 376 ? -15.234 -27.344 -20.344 1 98.69 376 PHE B O 1
ATOM 5998 N N . VAL B 1 377 ? -15.422 -29.047 -18.922 1 98.56 377 VAL B N 1
ATOM 5999 C CA . VAL B 1 377 ? -14.969 -30.062 -19.875 1 98.56 377 VAL B CA 1
ATOM 6000 C C . VAL B 1 377 ? -15.961 -30.172 -21.031 1 98.56 377 VAL B C 1
ATOM 6002 O O . VAL B 1 377 ? -15.562 -30.297 -22.188 1 98.56 377 VAL B O 1
ATOM 6005 N N . THR B 1 378 ? -17.203 -30.094 -20.734 1 98.56 378 THR B N 1
ATOM 6006 C CA . THR B 1 378 ? -18.234 -30.109 -21.766 1 98.56 378 THR B CA 1
ATOM 6007 C C . THR B 1 378 ? -18.062 -28.938 -22.719 1 98.56 378 THR B C 1
ATOM 6009 O O . THR B 1 378 ? -18.203 -29.109 -23.938 1 98.56 378 THR B O 1
ATOM 6012 N N . VAL B 1 379 ? -17.844 -27.812 -22.156 1 98.44 379 VAL B N 1
ATOM 6013 C CA . VAL B 1 379 ? -17.656 -26.594 -22.953 1 98.44 379 VAL B CA 1
ATOM 6014 C C . VAL B 1 379 ? -16.469 -26.766 -23.891 1 98.44 379 VAL B C 1
ATOM 6016 O O . VAL B 1 379 ? -16.516 -26.375 -25.047 1 98.44 379 VAL B O 1
ATOM 6019 N N . ILE B 1 380 ? -15.367 -27.375 -23.453 1 97.94 380 ILE B N 1
ATOM 6020 C CA . ILE B 1 380 ? -14.18 -27.625 -24.25 1 97.94 380 ILE B CA 1
ATOM 6021 C C . ILE B 1 380 ? -14.508 -28.641 -25.359 1 97.94 380 ILE B C 1
ATOM 6023 O O . ILE B 1 380 ? -14.156 -28.422 -26.516 1 97.94 380 ILE B O 1
ATOM 6027 N N . LYS B 1 381 ? -15.172 -29.656 -24.984 1 97.75 381 LYS B N 1
ATOM 6028 C CA . LYS B 1 381 ? -15.555 -30.688 -25.953 1 97.75 381 LYS B CA 1
ATOM 6029 C C . LYS B 1 381 ? -16.375 -30.109 -27.094 1 97.75 381 LYS B C 1
ATOM 6031 O O . LYS B 1 381 ? -16.125 -30.406 -28.266 1 97.75 381 LYS B O 1
ATOM 6036 N N . GLN B 1 382 ? -17.297 -29.297 -26.75 1 97.69 382 GLN B N 1
ATOM 6037 C CA . GLN B 1 382 ? -18.125 -28.641 -27.75 1 97.69 382 GLN B CA 1
ATOM 6038 C C . GLN B 1 382 ? -17.281 -27.781 -28.672 1 97.69 382 GLN B C 1
ATOM 6040 O O . GLN B 1 382 ? -17.531 -27.734 -29.891 1 97.69 382 GLN B O 1
ATOM 6045 N N . GLY B 1 383 ? -16.422 -27 -28.062 1 96.56 383 GLY B N 1
ATOM 6046 C CA . GLY B 1 383 ? -15.523 -26.188 -28.875 1 96.56 383 GLY B CA 1
ATOM 6047 C C . GLY B 1 383 ? -14.711 -27 -29.875 1 96.56 383 GLY B C 1
ATOM 6048 O O . GLY B 1 383 ? -14.578 -26.625 -31.031 1 96.56 383 GLY B O 1
ATOM 6049 N N . LEU B 1 384 ? -14.219 -28.156 -29.422 1 95.62 384 LEU B N 1
ATOM 6050 C CA . LEU B 1 384 ? -13.445 -29.047 -30.281 1 95.62 384 LEU B CA 1
ATOM 6051 C C . LEU B 1 384 ? -14.305 -29.609 -31.406 1 95.62 384 LEU B C 1
ATOM 6053 O O . LEU B 1 384 ? -13.867 -29.672 -32.562 1 95.62 384 LEU B O 1
ATOM 6057 N N . GLU B 1 385 ? -15.43 -29.906 -31.094 1 95.94 385 GLU B N 1
ATOM 6058 C CA . GLU B 1 385 ? -16.359 -30.438 -32.094 1 95.94 385 GLU B CA 1
ATOM 6059 C C . GLU B 1 385 ? -16.734 -29.391 -33.125 1 95.94 385 GLU B C 1
ATOM 6061 O O . GLU B 1 385 ? -16.984 -29.703 -34.281 1 95.94 385 GLU B O 1
ATOM 6066 N N . ASP B 1 386 ? -16.75 -28.156 -32.656 1 94.94 386 ASP B N 1
ATOM 6067 C CA . ASP B 1 386 ? -17.078 -27.047 -33.562 1 94.94 386 ASP B CA 1
ATOM 6068 C C . ASP B 1 386 ? -15.852 -26.625 -34.375 1 94.94 386 ASP B C 1
ATOM 6070 O O . ASP B 1 386 ? -15.93 -25.703 -35.188 1 94.94 386 ASP B O 1
ATOM 6074 N N . GLY B 1 387 ? -14.664 -27.188 -34.156 1 92.69 387 GLY B N 1
ATOM 6075 C CA . GLY B 1 387 ? -13.5 -26.984 -35 1 92.69 387 GLY B CA 1
ATOM 6076 C C . GLY B 1 387 ? -12.508 -26 -34.406 1 92.69 387 GLY B C 1
ATOM 6077 O O . GLY B 1 387 ? -11.609 -25.531 -35.094 1 92.69 387 GLY B O 1
ATOM 6078 N N . LEU B 1 388 ? -12.812 -25.625 -33.094 1 92.75 388 LEU B N 1
ATOM 6079 C CA . LEU B 1 388 ? -11.812 -24.75 -32.469 1 92.75 388 LEU B CA 1
ATOM 6080 C C . LEU B 1 388 ? -10.477 -25.453 -32.344 1 92.75 388 LEU B C 1
ATOM 6082 O O . LEU B 1 388 ? -10.438 -26.641 -32 1 92.75 388 LEU B O 1
ATOM 6086 N N . ALA B 1 389 ? -9.414 -24.734 -32.844 1 82.19 389 ALA B N 1
ATOM 6087 C CA . ALA B 1 389 ? -8.086 -25.328 -32.875 1 82.19 389 ALA B CA 1
ATOM 6088 C C . ALA B 1 389 ? -7.477 -25.375 -31.484 1 82.19 389 ALA B C 1
ATOM 6090 O O . ALA B 1 389 ? -7.73 -24.5 -30.656 1 82.19 389 ALA B O 1
ATOM 6091 N N . LEU B 1 390 ? -6.973 -26.469 -31.234 1 72.5 390 LEU B N 1
ATOM 6092 C CA . LEU B 1 390 ? -6.133 -26.531 -30.031 1 72.5 390 LEU B CA 1
ATOM 6093 C C . LEU B 1 390 ? -4.965 -25.562 -30.156 1 72.5 390 LEU B C 1
ATOM 6095 O O . LEU B 1 390 ? -4.656 -25.062 -31.234 1 72.5 390 LEU B O 1
ATOM 6099 N N . HIS B 1 391 ? -4.289 -24.953 -29.234 1 59.34 391 HIS B N 1
ATOM 6100 C CA . HIS B 1 391 ? -3.164 -24.016 -29.281 1 59.34 391 HIS B CA 1
ATOM 6101 C C . HIS B 1 391 ? -2.174 -24.406 -30.375 1 59.34 391 HIS B C 1
ATOM 6103 O O . HIS B 1 391 ? -1.826 -25.578 -30.516 1 59.34 391 HIS B O 1
ATOM 6109 N N . SER B 1 392 ? -2.51 -23.859 -31.656 1 44 392 SER B N 1
ATOM 6110 C CA . SER B 1 392 ? -1.388 -23.656 -32.562 1 44 392 SER B CA 1
ATOM 6111 C C . SER B 1 392 ? -0.385 -22.656 -31.984 1 44 392 SER B C 1
ATOM 6113 O O . SER B 1 392 ? -0.75 -21.797 -31.172 1 44 392 SER B O 1
#

Solvent-accessible surface area (backbone atoms only — not comparable to full-atom values): 39478 Å² total; per-residue (Å²): 128,88,74,52,70,62,48,62,51,44,27,76,36,23,59,34,56,77,76,36,39,69,23,30,25,83,78,52,44,71,35,35,48,68,41,50,50,41,42,50,49,50,50,53,44,42,32,62,42,84,74,49,62,69,58,45,54,53,43,32,53,52,20,41,47,52,47,12,61,65,33,55,48,64,41,58,30,42,17,64,33,51,23,31,48,51,26,43,36,46,51,63,63,20,55,73,79,51,75,72,22,29,33,37,31,49,41,70,30,57,26,38,55,40,33,29,54,54,60,41,36,82,74,38,36,41,72,43,64,43,84,72,58,82,91,63,51,66,58,50,45,44,76,72,48,50,86,73,55,60,96,50,37,46,32,36,44,44,47,37,28,34,88,62,46,18,29,25,32,40,53,41,58,31,21,68,66,39,37,84,75,66,24,39,30,40,31,40,32,37,73,37,50,60,47,29,72,58,46,56,64,75,35,50,43,34,27,40,15,23,37,34,36,31,43,48,54,27,68,59,38,39,15,34,24,38,38,35,72,76,48,50,76,63,35,50,88,61,52,73,58,34,29,48,33,12,36,66,67,60,48,94,65,46,50,50,62,93,83,65,41,57,39,84,46,29,41,20,67,19,62,73,78,59,32,42,64,51,37,42,21,36,34,55,38,50,55,51,51,58,70,62,27,40,66,53,48,21,50,52,34,35,51,53,46,50,50,44,50,55,57,31,46,76,73,76,39,66,57,55,48,73,86,50,68,89,39,35,41,33,35,38,43,16,29,46,44,50,55,68,67,53,52,50,55,32,50,76,66,46,34,43,63,44,76,51,83,55,12,27,34,43,11,51,51,72,51,57,54,70,66,46,42,52,50,52,49,49,55,50,51,51,40,48,74,72,62,53,66,58,56,123,128,89,73,52,71,63,48,62,51,45,26,74,36,23,59,35,54,78,76,35,39,68,24,29,25,82,78,54,43,71,36,36,47,68,40,50,52,41,42,49,48,51,49,52,44,42,31,62,42,84,76,49,61,70,57,46,54,52,43,32,53,52,21,41,47,52,48,13,62,65,33,54,48,64,41,60,29,42,17,65,32,51,22,32,49,51,26,44,36,45,52,63,63,18,53,72,80,52,74,73,23,28,34,36,30,51,42,70,29,58,27,37,55,39,32,31,54,55,60,41,36,84,74,38,36,41,74,44,63,42,82,72,58,82,90,64,51,67,59,52,45,44,75,72,48,50,88,74,55,59,95,48,39,46,31,38,45,46,47,36,29,37,87,59,47,18,28,25,32,39,53,41,57,31,21,67,65,38,37,85,74,64,23,40,30,40,32,41,32,37,74,36,50,60,48,28,72,58,44,56,62,76,34,50,43,34,27,41,15,22,36,34,37,30,43,49,54,28,67,58,40,38,15,32,25,36,37,34,72,75,48,49,75,64,34,47,89,60,53,74,59,34,29,50,33,12,36,66,69,61,47,94,65,45,50,50,61,94,84,65,43,58,38,85,48,29,41,19,68,20,62,74,78,59,32,44,63,52,37,41,21,36,34,56,38,49,55,53,50,59,70,62,28,40,65,55,48,20,50,52,34,35,50,52,46,51,50,44,50,54,57,31,46,76,73,77,40,67,56,55,48,73,86,52,70,88,38,34,42,33,35,38,43,15,30,47,42,48,57,68,68,50,54,49,55,32,51,77,67,46,34,43,62,44,74,51,81,55,11,27,34,43,11,51,51,72,52,57,54,69,65,47,44,52,51,53,49,49,54,51,52,50,40,48,74,73,63,52,68,61,52,122

Nearest PDB structures (foldseek):
  5b7s-assembly1_B  TM=8.615E-01  e=3.945E-28  Thermococcus onnurineus NA1
  6wci-assembly1_B  TM=8.676E-01  e=1.252E-26  Stenotrophomonas maltophilia K279a
  7tlp-assembly1_A-2  TM=8.142E-01  e=3.102E-26  Lancefieldella parvula
  2dr1-assembly1_B  TM=7.777E-01  e=2.339E-18  Pyrococcus horikoshii OT3
  1m32-assembly3_E  TM=7.602E-01  e=1.946E-16  Salmonella enterica subsp. enterica serovar Typhimurium

pLDDT: mean 95.85, std 5.37, range [43.94, 98.94]

InterPro domains:
  IPR000192 Aminotransferase class V domain [PF00266] (48-376)
  IPR015421 Pyridoxal phosphate-dependent transferase, major domain [G3DSA:3.40.640.10] (32-295)
  IPR015422 Pyridoxal phosphate-dependent transferase, small domain [G3DSA:3.90.1150.10] (20-377)
  IPR015424 Pyridoxal phosphate-dependent transferase [SSF53383] (6-385)

Secondary structure (DSSP, 8-state):
----HHHHHHHHT-THHHHSEE-BTTT-PPP-HHHHHHHHHHHHHHHH-SS-HHHHHHHHHHHHHHHHHHHTS-GGGEEEESSHHHHHHHHHTTS---TT-EEEEETT--HHHHHHHHTTGGGT-EEEEEP--GGG-----HHHHGGG--TTEEEEEEESB-TTT-BBP-HHHHHHHHGGGT-EEEEE-TTTBTTB---HHHH--SEEEEESSSTT-PPSS-EEEEE-HHHHTTS-SS-SS--GGGBTT--TT----TT--B-SSGGGG--SS--HHHHHHHHHHHHHHHHH-HHHHHHHHHHHHHHHHHHHHHTT---SS---GGGB-SSEEEES--SHHHHHHHHHTTEE-EEETTEEEEE--TT--HHHHHHHHHHHHHHHHTTPPP--/----HHHHHHHHT-THHHHSEE-BTTT-PPP-HHHHHHHHHHHHHHHH-SS-HHHHHHHHHHHHHHHHHHHTS-GGGEEEESSHHHHHHHHHTTS---TT-EEEEETT--HHHHHHHHTTGGGT-EEEEEP--GGG-----HHHHGGG--TTEEEEEEESB-TTT-BBP-HHHHHHHHGGGT-EEEEE-TTTBTTB---HHHH--SEEEEESSSTT-PPSS-EEEEE-HHHHTTS-SS-SS--GGGBTT--TT----TT--B-SSGGGG--SS--HHHHHHHHHHHHHHHHH-HHHHHHHHHHHHHHHHHHHHHTT---SS---GGGB-SSEEEES--SHHHHHHHHHTTEE-EEETTEEEEE--TT--HHHHHHHHHHHHHHHHTTPPP--

Sequence (784 aa):
MTVSKEIKQFRSYVPVASSCTYLNSSFQPPMNQIVYDSIKKYLDDAISLDHPKPQFISQCEDTREKLGVFLNTDSANLAFTRDTTEGVNLFQRSIRWSKGDNVVVLANEHPNQGFGWLGLAQDGLEIRLIPVDESALKPFTADDFRPYVDEETKAIGLSSVMFHSGLRNDVKGIAKEFKPRGIHILVDATQEVGFGRIDVEDLGASAIAFSVHKGLSVPNGLGVLYVEPETMKLLKDTPPILCGGSISNLSPDLTISEDFEVFATAHRFEHLNKPMMQCIALGAYLDFIQSVGMENVQLYLQELGSYLRSELRKIGVETSGPDDVAVRSPHSNVIPLYGEQWASQFASNNVYVSQYRCGTRASLGLYNDKADIDHFVTVIKQGLEDGLALHSMTVSKEIKQFRSYVPVASSCTYLNSSFQPPMNQIVYDSIKKYLDDAISLDHPKPQFISQCEDTREKLGVFLNTDSANLAFTRDTTEGVNLFQRSIRWSKGDNVVVLANEHPNQGFGWLGLAQDGLEIRLIPVDESALKPFTADDFRPYVDEETKAIGLSSVMFHSGLRNDVKGIAKEFKPRGIHILVDATQEVGFGRIDVEDLGASAIAFSVHKGLSVPNGLGVLYVEPETMKLLKDTPPILCGGSISNLSPDLTISEDFEVFATAHRFEHLNKPMMQCIALGAYLDFIQSVGMENVQLYLQELGSYLRSELRKIGVETSGPDDVAVRSPHSNVIPLYGEQWASQFASNNVYVSQYRCGTRASLGLYNDKADIDHFVTVIKQGLEDGLALHS

Foldseek 3Di:
DDADPLLVVQLVQAPLLVVFLEQALLPFDGAGNLLVVLLVVVVVCVVPPDDCVVVLVVLLVVLLCLVCVQQVHDSLLKAKDQFLLLQLLQQLVFADADAPAEEEEEPQADCSNVVSRVVCVVVRYHYHYQYDDLVADEAAALVSCVVVDDLRYAEYEHEQAGSAAQWGHLLQRNLVPCVVSNYAYEYEDALAPLQAGHHPVNSNGQKYKYGCRRSLVFDGGIIMMGGDLVSLVNTHQATPDADQQQFPPQDPVRDDDPPTHGDSHPSNSYDPDDPSSRSSSSSSSSVSSVVCPRHSSLVQLQVLVLLLQVLLVVLPWHWHYDNPSVTGHSFKTFTQADDDLVVVLCVVLRYDWDADPSHTIRGDGSSDDNVSSVSVSVSVSVCVVVPRDGND/DPADPLLVVQLVQAVLLVVFLEQALLPFDGAGNLLVVLLVVVVVCVVPPDDCVVVLVVLLVVLLCLVCVQQVHDSLLKAKDQFLLLQLLQQLVFADADAPAEEEEEPQADCSNVVSRVVCVVVRYHYHYQYDDLVADEAAALVSCVVVDDLRYAEYEHEQAGSAAQWGHLLQRNLVVCVVSNYAYEYEDALAPLQAGHHPVNSNGQKYKYGCRRSLVFDGGIIMIGGDLVSLVNTHQATPDADQQQFPPQDPVRDDDPPTHGDSHPSNSYDPDDPSSRSSSSSSSSVSSVVCPRHSSLVQLQVLVLLLQVLLVVLPWHWGYDNPSVTGHSFKTFTQADDDLVVVLCVVLRYDWDADPSHTIRGDGSSDDNVSSVSVSVSVSVCVVVPRDRND

Organism: Cyberlindnera jadinii (strain ATCC 18201 / CBS 1600 / BCRC 20928 / JCM 3617 / NBRC 0987 / NRRL Y-1542) (NCBI:txid983966)